Protein AF-O06097-F1 (afdb_monomer_lite)

Foldseek 3Di:
DDDDDDDDDDDDDDDDDDDDDDDDDDDDDDDDDDDDPDDDDPPVVPPVVPPLVPVVVVVVVVVVVVVVVCVVVVVVVVCCPPDVQADDVPRVVSVVVVVVVVVVVSVVVVVVVVDDDFKDWPDKDWPDKDKDKQDQLVVCCVVPVVCVVVSVCVVPDPFDKMKMKMWTWMWTWIDGPQKTWTWIWIKIKIWIDGPDPDIDIDIDTDPPIGTFKMFRAKAWEQAPLVNATKMWTAQIWEADPNDIDTGIDIGSALLVCNNSTHPCCCVPPCVPDVVVSVVSSVCNVVRHPYYAYAHCAQAFADDPQFTDGGQHDHHPLADFAQDVVGRNVLSVCLVPDDQDPVLVLVVLLLLLLFLLLLLLQLLQLLQRCLRLDPFQWSAAEEEEAAPPLCNCQSNVLSAPFEDPDLEDDPVSCLNTFFRHAGGAYEYEAHQAYDPVRLVQLLCLGRPSWDWDQDDPSRRIGIGRHYYYYYHHADHADAFQEPVSLVSNLLRYFYAHADCVRRHNPCVSNVVSSVVSVVCSSSVNSLSVVLSRVDGSVVLHVLLVPQDDDRSNLSSSLSSSVSVCVSCVVSVHPSDDPVNSVVSSVNRVVRSVVNSCRNQVCLVVVVLLVVVQLVLLCVVDDPVCNDPVRSPDQVSQLVCFLVSCVVQQWGWHDDPQKIKIWHAQSNCLSVQVSVVVVPRRHHNHYHLVVVQVVCVVSVWDKDFAWDQRHDDPPRTDTTMMTIDRLDLCLCLVCLVLLVVQLVQCVVVVQKDFVVVSVVPDPPVSNVVNQVSCVVVVQWDDPDPGMIGGDNVVSVVSSVVNPDPDDPQDVLNVLLVLQVVVCVVVVNDWDALVNSCVVVVPDDSVVSVVSVVVCCVVQQWDDPDVRIIGGD

pLDDT: mean 76.38, std 18.64, range [22.22, 98.5]

Structure (mmCIF, N/CA/C/O backbone):
data_AF-O06097-F1
#
_entry.id   AF-O06097-F1
#
loop_
_atom_site.group_PDB
_atom_site.id
_atom_site.type_symbol
_atom_site.label_atom_id
_atom_site.label_alt_id
_atom_site.label_comp_id
_atom_site.label_asym_id
_atom_site.label_entity_id
_atom_site.label_seq_id
_atom_site.pdbx_PDB_ins_code
_atom_site.Cartn_x
_atom_site.Cartn_y
_atom_site.Cartn_z
_atom_site.occupancy
_atom_site.B_iso_or_equiv
_atom_site.auth_seq_id
_atom_site.auth_comp_id
_atom_site.auth_asym_id
_atom_site.auth_atom_id
_atom_site.pdbx_PDB_model_num
ATOM 1 N N . MET A 1 1 ? 20.392 -25.067 43.646 1.00 28.05 1 MET A N 1
ATOM 2 C CA . MET A 1 1 ? 20.931 -24.975 45.024 1.00 28.05 1 MET A CA 1
ATOM 3 C C . MET A 1 1 ? 19.801 -24.556 45.949 1.00 28.05 1 MET A C 1
ATOM 5 O O . MET A 1 1 ? 18.936 -23.810 45.512 1.00 28.05 1 MET A O 1
ATOM 9 N N . VAL A 1 2 ? 19.776 -25.076 47.175 1.00 22.22 2 VAL A N 1
ATOM 10 C CA . VAL A 1 2 ? 18.740 -24.810 48.190 1.00 22.22 2 VAL A CA 1
ATOM 11 C C . VAL A 1 2 ? 19.167 -23.634 49.072 1.00 22.22 2 VAL A C 1
ATOM 13 O O . VAL A 1 2 ? 20.331 -23.610 49.467 1.00 22.22 2 VAL A O 1
ATOM 16 N N . LYS A 1 3 ? 18.235 -22.736 49.435 1.00 22.75 3 LYS A N 1
ATOM 17 C CA . LYS A 1 3 ? 17.971 -22.339 50.839 1.00 22.75 3 LYS A CA 1
ATOM 18 C C . LYS A 1 3 ? 16.784 -21.376 50.983 1.00 22.75 3 LYS A C 1
ATOM 20 O O . LYS A 1 3 ? 16.731 -20.340 50.333 1.00 22.75 3 LYS A O 1
ATOM 25 N N . GLN A 1 4 ? 15.870 -21.741 51.881 1.00 24.77 4 GLN A N 1
ATOM 26 C CA . GLN A 1 4 ? 14.936 -20.834 52.555 1.00 24.77 4 GLN A CA 1
ATOM 27 C C . GLN A 1 4 ? 15.682 -20.031 53.635 1.00 24.77 4 GLN A C 1
ATOM 29 O O . GLN A 1 4 ? 16.732 -20.482 54.096 1.00 24.77 4 GLN A O 1
ATOM 34 N N . HIS A 1 5 ? 15.077 -18.943 54.120 1.00 24.97 5 HIS A N 1
ATOM 35 C CA . HIS A 1 5 ? 14.891 -18.754 55.566 1.00 24.97 5 HIS A CA 1
ATOM 36 C C . HIS A 1 5 ? 13.749 -17.768 55.868 1.00 24.97 5 HIS A C 1
ATOM 38 O O . HIS A 1 5 ? 13.695 -16.682 55.295 1.00 24.97 5 HIS A O 1
ATOM 44 N N . ASP A 1 6 ? 12.862 -18.168 56.781 1.00 24.34 6 ASP A N 1
ATOM 45 C CA . ASP A 1 6 ? 11.845 -17.328 57.429 1.00 24.34 6 ASP A CA 1
ATOM 46 C C . ASP A 1 6 ? 12.417 -16.549 58.628 1.00 24.34 6 ASP A C 1
ATOM 48 O O . ASP A 1 6 ? 13.403 -17.002 59.206 1.00 24.34 6 ASP A O 1
ATOM 52 N N . THR A 1 7 ? 11.744 -15.442 58.998 1.00 25.61 7 THR A N 1
ATOM 53 C CA . THR A 1 7 ? 11.403 -14.897 60.353 1.00 25.61 7 THR A CA 1
ATOM 54 C C . THR A 1 7 ? 11.102 -13.387 60.187 1.00 25.61 7 THR A C 1
ATOM 56 O O . THR A 1 7 ? 11.959 -12.698 59.649 1.00 25.61 7 THR A O 1
ATOM 59 N N . SER A 1 8 ? 9.943 -12.753 60.453 1.00 22.52 8 SER A N 1
ATOM 60 C CA . SER A 1 8 ? 8.883 -12.804 61.495 1.00 22.52 8 SER A CA 1
ATOM 61 C C . SER A 1 8 ? 9.034 -11.727 62.598 1.00 22.52 8 SER A C 1
ATOM 63 O O . SER A 1 8 ? 10.064 -11.740 63.261 1.00 22.52 8 SER A O 1
ATOM 65 N N . ILE A 1 9 ? 7.957 -10.954 62.890 1.00 23.73 9 ILE A N 1
ATOM 66 C CA . ILE A 1 9 ? 7.686 -10.200 64.163 1.00 23.73 9 ILE A CA 1
ATOM 67 C C . ILE A 1 9 ? 8.571 -8.924 64.375 1.00 23.73 9 ILE A C 1
ATOM 69 O O . ILE A 1 9 ? 9.758 -8.969 64.099 1.00 23.73 9 ILE A O 1
ATOM 73 N N . SER A 1 10 ? 8.124 -7.738 64.856 1.00 22.83 10 SER A N 1
ATOM 74 C CA . SER A 1 10 ? 6.800 -7.175 65.247 1.00 22.83 10 SER A CA 1
ATOM 75 C C . SER A 1 10 ? 6.864 -5.630 65.516 1.00 22.83 10 SER A C 1
ATOM 77 O O . SER A 1 10 ? 7.951 -5.063 65.586 1.00 22.83 10 SER A O 1
ATOM 79 N N . THR A 1 11 ? 5.706 -4.999 65.812 1.00 24.59 11 THR A N 1
ATOM 80 C CA . THR A 1 11 ? 5.457 -3.781 66.655 1.00 24.59 11 THR A CA 1
ATOM 81 C C . THR A 1 11 ? 5.614 -2.334 66.120 1.00 24.59 11 THR A C 1
ATOM 83 O O . THR A 1 11 ? 6.703 -1.843 65.850 1.00 24.59 11 THR A O 1
ATOM 86 N N . THR A 1 12 ? 4.474 -1.624 66.125 1.00 24.17 12 THR A N 1
ATOM 87 C CA . THR A 1 12 ? 4.183 -0.159 66.163 1.00 24.17 12 THR A CA 1
ATOM 88 C C . THR A 1 12 ? 4.387 0.440 67.591 1.00 24.17 12 THR A C 1
ATOM 90 O O . THR A 1 12 ? 4.814 -0.334 68.451 1.00 24.17 12 THR A O 1
ATOM 93 N N . PRO A 1 13 ? 3.996 1.702 67.976 1.00 47.97 13 PRO A N 1
ATOM 94 C CA . PRO A 1 13 ? 3.599 2.952 67.254 1.00 47.97 13 PRO A CA 1
ATOM 95 C C . PRO A 1 13 ? 4.149 4.306 67.844 1.00 47.97 13 PRO A C 1
ATOM 97 O O . PRO A 1 13 ? 4.764 4.301 68.908 1.00 47.97 13 PRO A O 1
ATOM 100 N N . LYS A 1 14 ? 3.821 5.468 67.213 1.00 25.75 14 LYS A N 1
ATOM 101 C CA . LYS A 1 14 ? 3.371 6.799 67.781 1.00 25.75 14 LYS A CA 1
ATOM 102 C C . LYS A 1 14 ? 3.506 7.938 66.727 1.00 25.75 14 LYS A C 1
ATOM 104 O O . LYS A 1 14 ? 4.532 8.000 66.069 1.00 25.75 14 LYS A O 1
ATOM 109 N N . ASN A 1 15 ? 2.442 8.663 66.339 1.00 26.23 15 ASN A N 1
ATOM 110 C CA . ASN A 1 15 ? 1.816 9.894 66.907 1.00 26.23 15 ASN A CA 1
ATOM 111 C C . ASN A 1 15 ? 2.607 11.218 66.743 1.00 26.23 15 ASN A C 1
ATOM 113 O O . ASN A 1 15 ? 3.650 11.337 67.370 1.00 26.23 15 ASN A O 1
ATOM 117 N N . GLU A 1 16 ? 2.041 12.230 66.044 1.00 25.73 16 GLU A N 1
ATOM 118 C CA . GLU A 1 16 ? 1.653 13.565 66.594 1.00 25.73 16 GLU A CA 1
ATOM 119 C C . GLU A 1 16 ? 0.970 14.522 65.566 1.00 25.73 16 GLU A C 1
ATOM 121 O O . GLU A 1 16 ? 0.904 14.216 64.377 1.00 25.73 16 GLU A O 1
ATOM 126 N N . LEU A 1 17 ? 0.357 15.621 66.053 1.00 26.03 17 LEU A N 1
ATOM 127 C CA . LEU A 1 17 ? -0.579 16.543 65.354 1.00 26.03 17 LEU A CA 1
ATOM 128 C C . LEU A 1 17 ? 0.090 17.817 64.775 1.00 26.03 17 LEU A C 1
ATOM 130 O O . LEU A 1 17 ? 1.189 18.150 65.193 1.00 26.03 17 LEU A O 1
ATOM 134 N N . PHE A 1 18 ? -0.633 18.612 63.954 1.00 25.11 18 PHE A N 1
ATOM 135 C CA . PHE A 1 18 ? -0.968 20.033 64.262 1.00 25.11 18 PHE A CA 1
ATOM 136 C C . PHE A 1 18 ? -2.024 20.658 63.303 1.00 25.11 18 PHE A C 1
ATOM 138 O O . PHE A 1 18 ? -2.196 20.215 62.172 1.00 25.11 18 PHE A O 1
ATOM 145 N N . LEU A 1 19 ? -2.731 21.702 63.772 1.00 29.88 19 LEU A N 1
ATOM 146 C CA . LEU A 1 19 ? -3.795 22.487 63.097 1.00 29.88 19 LEU A CA 1
ATOM 147 C C . LEU A 1 19 ? -3.456 23.994 63.095 1.00 29.88 19 LEU A C 1
ATOM 149 O O . LEU A 1 19 ? -2.871 24.445 64.083 1.00 29.88 19 LEU A O 1
ATOM 153 N N . LYS A 1 20 ? -3.924 24.777 62.094 1.00 25.11 20 LYS A N 1
ATOM 154 C CA . LYS A 1 20 ? -4.367 26.201 62.228 1.00 25.11 20 LYS A CA 1
ATOM 155 C C . LYS A 1 20 ? -4.793 26.880 60.905 1.00 25.11 20 LYS A C 1
ATOM 157 O O . LYS A 1 20 ? -4.096 26.731 59.911 1.00 25.11 20 LYS A O 1
ATOM 162 N N . GLY A 1 21 ? -5.812 27.757 60.968 1.00 24.22 21 GLY A N 1
ATOM 163 C CA . GLY A 1 21 ? -5.937 28.948 60.095 1.00 24.22 21 GLY A CA 1
ATOM 164 C C . GLY A 1 21 ? -7.296 29.187 59.408 1.00 24.22 21 GLY A C 1
ATOM 165 O O . GLY A 1 21 ? -7.580 28.561 58.395 1.00 24.22 21 GLY A O 1
ATOM 166 N N . GLU A 1 22 ? -8.090 30.148 59.898 1.00 25.98 22 GLU A N 1
ATOM 167 C CA . GLU A 1 22 ? -9.291 30.701 59.231 1.00 25.98 22 GLU A CA 1
ATOM 168 C C . GLU A 1 22 ? -9.005 32.100 58.642 1.00 25.98 22 GLU A C 1
ATOM 170 O O . GLU A 1 22 ? -8.275 32.854 59.291 1.00 25.98 22 GLU A O 1
ATOM 175 N N . LYS A 1 23 ? -9.648 32.493 57.520 1.00 26.03 23 LYS A N 1
ATOM 176 C CA . LYS A 1 23 ? -10.664 33.585 57.444 1.00 26.03 23 LYS A CA 1
ATOM 177 C C . LYS A 1 23 ? -10.999 34.097 56.020 1.00 26.03 23 LYS A C 1
ATOM 179 O O . LYS A 1 23 ? -10.232 33.916 55.085 1.00 26.03 23 LYS A O 1
ATOM 184 N N . ASP A 1 24 ? -12.145 34.790 55.971 1.00 25.56 24 ASP A N 1
ATOM 185 C CA . ASP A 1 24 ? -12.687 35.729 54.966 1.00 25.56 24 ASP A CA 1
ATOM 186 C C . ASP A 1 24 ? -13.551 35.210 53.785 1.00 25.56 24 ASP A C 1
ATOM 188 O O . ASP A 1 24 ? -13.185 34.335 53.006 1.00 25.56 24 ASP A O 1
ATOM 192 N N . ILE A 1 25 ? -14.745 35.821 53.684 1.00 29.92 25 ILE A N 1
ATOM 193 C CA . ILE A 1 25 ? -15.843 35.687 52.701 1.00 29.92 25 ILE A CA 1
ATOM 194 C C . ILE A 1 25 ? -16.415 37.119 52.556 1.00 29.92 25 ILE A C 1
ATOM 196 O O . ILE A 1 25 ? -16.687 37.713 53.605 1.00 29.92 25 ILE A O 1
ATOM 200 N N . PRO A 1 26 ? -16.558 37.720 51.347 1.00 28.45 26 PRO A N 1
ATOM 201 C CA . PRO A 1 26 ? -17.897 37.770 50.723 1.00 28.45 26 PRO A CA 1
ATOM 202 C C . PRO A 1 26 ? -18.000 37.864 49.173 1.00 28.45 26 PRO A C 1
ATOM 204 O O . PRO A 1 26 ? -17.331 38.648 48.514 1.00 28.45 26 PRO A O 1
ATOM 207 N N . GLU A 1 27 ? -18.969 37.097 48.657 1.00 24.81 27 GLU A N 1
ATOM 208 C CA . GLU A 1 27 ? -20.009 37.428 47.653 1.00 24.81 27 GLU A CA 1
ATOM 209 C C . GLU A 1 27 ? -19.766 37.888 46.180 1.00 24.81 27 GLU A C 1
ATOM 211 O O . GLU A 1 27 ? -19.158 38.904 45.870 1.00 24.81 27 GLU A O 1
ATOM 216 N N . PHE A 1 28 ? -20.523 37.184 45.311 1.00 23.80 28 PHE A N 1
ATOM 217 C CA . PHE A 1 28 ? -21.237 37.603 44.080 1.00 23.80 28 PHE A CA 1
ATOM 218 C C . PHE A 1 28 ? -20.621 37.526 42.650 1.00 23.80 28 PHE A C 1
ATOM 220 O O . PHE A 1 28 ? -20.101 38.482 42.089 1.00 23.80 28 PHE A O 1
ATOM 227 N N . ILE A 1 29 ? -20.887 36.370 42.010 1.00 28.19 29 ILE A N 1
ATOM 228 C CA . ILE A 1 29 ? -21.389 36.142 40.627 1.00 28.19 29 ILE A CA 1
ATOM 229 C C . ILE A 1 29 ? -20.731 36.891 39.437 1.00 28.19 29 ILE A C 1
ATOM 231 O O . ILE A 1 29 ? -21.110 38.008 39.101 1.00 28.19 29 ILE A O 1
ATOM 235 N N . SER A 1 30 ? -19.970 36.161 38.603 1.00 23.84 30 SER A N 1
ATOM 236 C CA . SER A 1 30 ? -20.482 35.681 37.291 1.00 23.84 30 SER A CA 1
ATOM 237 C C . SER A 1 30 ? -19.481 34.823 36.491 1.00 23.84 30 SER A C 1
ATOM 239 O O . SER A 1 30 ? -18.321 35.181 36.313 1.00 23.84 30 SER A O 1
ATOM 241 N N . SER A 1 31 ? -19.943 33.681 35.970 1.00 23.34 31 SER A N 1
ATOM 242 C CA . SER A 1 31 ? -19.629 33.123 34.633 1.00 23.34 31 SER A CA 1
ATOM 243 C C . SER A 1 31 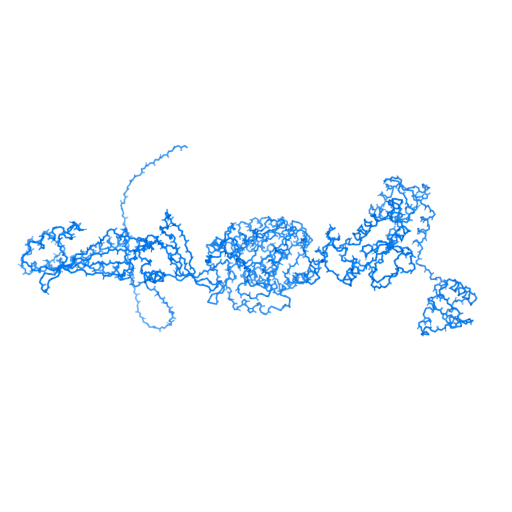? -20.311 31.755 34.471 1.00 23.34 31 SER A C 1
ATOM 245 O O . SER A 1 31 ? -20.641 31.088 35.451 1.00 23.34 31 SER A O 1
ATOM 247 N N . GLN A 1 32 ? -20.643 31.388 33.233 1.00 22.73 32 GLN A N 1
ATOM 248 C CA . GLN A 1 32 ? -21.643 30.360 32.933 1.00 22.73 32 GLN A CA 1
ATOM 249 C C . GLN A 1 32 ? -21.052 28.965 32.672 1.00 22.73 32 GLN A C 1
ATOM 251 O O . GLN A 1 32 ? -20.028 28.819 32.016 1.00 22.73 32 GLN A O 1
ATOM 256 N N . CYS A 1 33 ? -21.801 27.961 33.133 1.00 23.44 33 CYS A N 1
ATOM 257 C CA . CYS A 1 33 ? -22.087 26.673 32.491 1.00 23.44 33 CYS A CA 1
ATOM 258 C C . CYS A 1 33 ? -20.992 25.971 31.660 1.00 23.44 33 CYS A C 1
ATOM 260 O O . CYS A 1 33 ? -20.753 26.307 30.503 1.00 23.44 33 CYS A O 1
ATOM 262 N N . TYR A 1 34 ? -20.535 24.824 32.172 1.00 25.20 34 TYR A N 1
ATOM 263 C CA . TYR A 1 34 ? -20.310 23.635 31.344 1.00 25.20 34 TYR A CA 1
ATOM 264 C C . TYR A 1 34 ? -21.138 22.476 31.903 1.00 25.20 34 TYR A C 1
ATOM 266 O O . TYR A 1 34 ? -20.983 22.097 33.065 1.00 25.20 34 TYR A O 1
ATOM 274 N N . GLU A 1 35 ? -22.019 21.911 31.079 1.00 28.14 35 GLU A N 1
ATOM 275 C CA . GLU A 1 35 ? -22.820 20.743 31.442 1.00 28.14 35 GLU A CA 1
ATOM 276 C C . GLU A 1 35 ? -21.923 19.502 31.572 1.00 28.14 35 GLU A C 1
ATOM 278 O O . GLU A 1 35 ? -21.379 18.989 30.595 1.00 28.14 35 GLU A O 1
ATOM 283 N N . LYS A 1 36 ? -21.787 18.987 32.798 1.00 25.67 36 LYS A N 1
ATOM 284 C CA . LYS A 1 36 ? -21.309 17.624 33.052 1.00 25.67 36 LYS A CA 1
ATOM 285 C C . LYS A 1 36 ? -22.510 16.725 33.314 1.00 25.67 36 LYS A C 1
ATOM 287 O O . LYS A 1 36 ? -22.991 16.649 34.443 1.00 25.67 36 LYS A O 1
ATOM 292 N N . THR A 1 37 ? -22.947 15.989 32.298 1.00 24.25 37 THR A N 1
ATOM 293 C CA . THR A 1 37 ? -23.915 14.899 32.473 1.00 24.25 37 THR A CA 1
ATOM 294 C C . THR A 1 37 ? -23.226 13.718 33.159 1.00 24.25 37 THR A C 1
ATOM 296 O O . THR A 1 37 ? -22.700 12.813 32.512 1.00 24.25 37 THR A O 1
ATOM 299 N N . ILE A 1 38 ? -23.182 13.749 34.492 1.00 27.50 38 ILE A N 1
ATOM 300 C CA . ILE A 1 38 ? -22.694 12.640 35.316 1.00 27.50 38 ILE A CA 1
ATOM 301 C C . ILE A 1 38 ? -23.750 11.530 35.276 1.00 27.50 38 ILE A C 1
ATOM 303 O O . ILE A 1 38 ? -24.844 11.684 35.815 1.00 27.50 38 ILE A O 1
ATOM 307 N N . ILE A 1 39 ? -23.422 10.408 34.636 1.00 25.62 39 ILE A N 1
ATOM 308 C CA . ILE A 1 39 ? -24.271 9.213 34.631 1.00 25.62 39 ILE A CA 1
ATOM 309 C C . ILE A 1 39 ? -24.063 8.478 35.962 1.00 25.62 39 ILE A C 1
ATOM 311 O O . ILE A 1 39 ? -22.985 7.942 36.211 1.00 25.62 39 ILE A O 1
ATOM 315 N N . PHE A 1 40 ? -25.092 8.465 36.811 1.00 30.69 40 PHE A N 1
ATOM 316 C CA . PHE A 1 40 ? -25.138 7.683 38.051 1.00 30.69 40 PHE A CA 1
ATOM 317 C C . PHE A 1 40 ? -25.681 6.268 37.798 1.00 30.69 40 PHE A C 1
ATOM 319 O O . PHE A 1 40 ? -26.614 6.107 37.012 1.00 30.69 40 PHE A O 1
ATOM 326 N N . ASP A 1 41 ? -25.166 5.267 38.523 1.00 37.62 41 ASP A N 1
ATOM 327 C CA . ASP A 1 41 ? -25.833 3.965 38.691 1.00 37.62 41 ASP A CA 1
ATOM 328 C C . ASP A 1 41 ? -26.899 4.081 39.806 1.00 37.62 41 ASP A C 1
ATOM 330 O O . ASP A 1 41 ? -26.545 4.331 40.966 1.00 37.62 41 ASP A O 1
ATOM 334 N N . PRO A 1 42 ? -28.205 3.923 39.507 1.00 35.16 42 PRO A N 1
ATOM 335 C CA . PRO A 1 42 ? -29.256 4.092 40.512 1.00 35.16 42 PRO A CA 1
ATOM 336 C C . PRO A 1 42 ? -29.397 2.919 41.498 1.00 35.16 42 PRO A C 1
ATOM 338 O O . PRO A 1 42 ? -30.039 3.078 42.539 1.00 35.16 42 PRO A O 1
ATOM 341 N N . ALA A 1 43 ? -28.852 1.738 41.187 1.00 37.06 43 ALA A N 1
ATOM 342 C CA . ALA A 1 43 ? -29.034 0.525 41.984 1.00 37.06 43 ALA A CA 1
ATOM 343 C C . ALA A 1 43 ? -28.000 0.407 43.114 1.00 37.06 43 ALA A C 1
ATOM 345 O O . ALA A 1 43 ? -28.365 0.033 44.233 1.00 37.06 43 ALA A O 1
ATOM 346 N N . GLU A 1 44 ? -26.739 0.775 42.862 1.00 34.91 44 GLU A N 1
ATOM 347 C CA . GLU A 1 44 ? -25.690 0.778 43.897 1.00 34.91 44 GLU A CA 1
ATOM 348 C C . GLU A 1 44 ? -25.908 1.884 44.939 1.00 34.91 44 GLU A C 1
ATOM 350 O O . GLU A 1 44 ? -25.851 1.613 46.142 1.00 34.91 44 GLU A O 1
ATOM 355 N N . TYR A 1 45 ? -26.286 3.095 44.508 1.00 36.69 45 TYR A N 1
ATOM 356 C CA . TYR A 1 45 ? -26.554 4.220 45.418 1.00 36.69 45 TYR A CA 1
ATOM 357 C C . TYR A 1 45 ? -27.718 3.938 46.392 1.00 36.69 45 TYR A C 1
ATOM 359 O O . TYR A 1 45 ? -27.736 4.432 47.517 1.00 36.69 45 TYR A O 1
ATOM 367 N N . CYS A 1 46 ? -28.686 3.103 45.991 1.00 36.53 46 CYS A N 1
ATOM 368 C CA . CYS A 1 46 ? -29.866 2.780 46.799 1.00 36.53 46 CYS A CA 1
ATOM 369 C C . CYS A 1 46 ? -29.704 1.603 47.776 1.00 36.53 46 CYS A C 1
ATOM 371 O O . CYS A 1 46 ? -30.539 1.480 48.675 1.00 36.53 46 CYS A O 1
ATOM 373 N N . LYS A 1 47 ? -28.702 0.726 47.610 1.00 38.94 47 LYS A N 1
ATOM 374 C CA . LYS A 1 47 ? -28.511 -0.452 48.483 1.00 38.94 47 LYS A CA 1
ATOM 375 C C . LYS A 1 47 ? -27.575 -0.173 49.656 1.00 38.94 47 LYS A C 1
ATOM 377 O O . LYS A 1 47 ? -27.932 -0.478 50.790 1.00 38.94 47 LYS A O 1
ATOM 382 N N . VAL A 1 48 ? -26.423 0.447 49.396 1.00 36.12 48 VAL A N 1
ATOM 383 C CA . VAL A 1 48 ? -25.406 0.719 50.430 1.00 36.12 48 VAL A CA 1
ATOM 384 C C . VAL A 1 48 ? -25.935 1.721 51.466 1.00 36.12 48 VAL A C 1
ATOM 386 O O . VAL A 1 48 ? -25.845 1.487 52.665 1.00 36.12 48 VAL A O 1
ATOM 389 N N . TYR A 1 49 ? -26.634 2.770 51.024 1.00 40.88 49 TYR A N 1
ATOM 390 C CA . TYR A 1 49 ? -27.141 3.828 51.910 1.00 40.88 49 TYR A CA 1
ATOM 391 C C . TYR A 1 49 ? -28.360 3.439 52.781 1.00 40.88 49 TYR A C 1
ATOM 393 O O . TYR A 1 49 ? -28.881 4.282 53.507 1.00 40.88 49 TYR A O 1
ATOM 401 N N . LYS A 1 50 ? -28.871 2.198 52.694 1.00 39.88 50 LYS A N 1
ATOM 402 C CA . LYS A 1 50 ? -30.113 1.771 53.381 1.00 39.88 50 LYS A CA 1
ATOM 403 C C . LYS A 1 50 ? -29.949 0.688 54.446 1.00 39.88 50 LYS A C 1
ATOM 405 O O . LYS A 1 50 ? -30.852 0.553 55.268 1.00 39.88 50 LYS A O 1
ATOM 410 N N . GLN A 1 51 ? -28.848 -0.064 54.448 1.00 41.41 51 GLN A N 1
ATOM 411 C CA . GLN A 1 51 ? -28.585 -1.075 55.482 1.00 41.41 51 GLN A CA 1
ATOM 412 C C . GLN A 1 51 ? -27.767 -0.466 56.636 1.00 41.41 51 GLN A C 1
ATOM 414 O O . GLN A 1 51 ? -28.190 -0.544 57.789 1.00 41.41 51 GLN A O 1
ATOM 419 N N . ASP A 1 52 ? -26.676 0.241 56.316 1.00 39.62 52 ASP A N 1
ATOM 420 C CA . ASP A 1 52 ? -25.800 0.905 57.299 1.00 39.62 52 ASP A CA 1
ATOM 421 C C . ASP A 1 52 ? -26.519 2.005 58.083 1.00 39.62 52 ASP A C 1
ATOM 423 O O . ASP A 1 52 ? -26.289 2.192 59.276 1.00 39.62 52 ASP A O 1
ATOM 427 N N . LEU A 1 53 ? -27.456 2.693 57.426 1.00 44.69 53 LEU A N 1
ATOM 428 C CA . LEU A 1 53 ? -28.294 3.711 58.052 1.00 44.69 53 LEU A CA 1
ATOM 429 C C . LEU A 1 53 ? -29.333 3.118 59.020 1.00 44.69 53 LEU A C 1
ATOM 431 O O . LEU A 1 53 ? -29.947 3.874 59.760 1.00 44.69 53 LEU A O 1
ATOM 435 N N . LYS A 1 54 ? -29.575 1.798 59.004 1.00 41.44 54 LYS A N 1
ATOM 436 C CA . LYS A 1 54 ? -30.673 1.172 59.753 1.00 41.44 54 LYS A CA 1
ATOM 437 C C . LYS A 1 54 ? -30.214 0.508 61.050 1.00 41.44 54 LYS A C 1
ATOM 439 O O . LYS A 1 54 ? -30.677 0.905 62.112 1.00 41.44 54 LYS A O 1
ATOM 444 N N . GLU A 1 55 ? -29.246 -0.410 60.997 1.00 42.28 55 GLU A N 1
ATOM 445 C CA . GLU A 1 55 ? -28.710 -1.029 62.227 1.00 42.28 55 GLU A CA 1
ATOM 446 C C . GLU A 1 55 ? -28.021 -0.007 63.148 1.00 42.28 55 GLU A C 1
ATOM 448 O O . GLU A 1 55 ? -27.991 -0.187 64.365 1.00 42.28 55 GLU A O 1
ATOM 453 N N . PHE A 1 56 ? -27.491 1.084 62.584 1.00 43.91 56 PHE A N 1
ATOM 454 C CA . PHE A 1 56 ? -26.906 2.164 63.374 1.00 43.91 56 PHE A CA 1
ATOM 455 C C . PHE A 1 56 ? -27.954 3.019 64.112 1.00 43.91 56 PHE A C 1
ATOM 457 O O . PHE A 1 56 ? -27.679 3.504 65.210 1.00 43.91 56 PHE A O 1
ATOM 464 N N . ILE A 1 57 ? -29.159 3.165 63.550 1.00 45.88 57 ILE A N 1
ATOM 465 C CA . ILE A 1 57 ? -30.294 3.821 64.217 1.00 45.88 57 ILE A CA 1
ATOM 466 C C . ILE A 1 57 ? -30.846 2.906 65.322 1.00 45.88 57 ILE A C 1
ATOM 468 O O . ILE A 1 57 ? -30.951 3.336 66.473 1.00 45.88 57 ILE A O 1
ATOM 472 N N . ASP A 1 58 ? -31.079 1.625 65.015 1.00 46.59 58 ASP A N 1
ATOM 473 C CA . ASP A 1 58 ? -31.691 0.662 65.944 1.00 46.59 58 ASP A CA 1
ATOM 474 C C . ASP A 1 58 ? -30.866 0.453 67.241 1.00 46.59 58 ASP A C 1
ATOM 476 O O . ASP A 1 58 ? -31.433 0.252 68.319 1.00 46.59 58 ASP A O 1
ATOM 480 N N . TYR A 1 59 ? -29.527 0.530 67.183 1.00 42.56 59 TYR A N 1
ATOM 481 C CA . TYR A 1 59 ? -28.658 0.400 68.368 1.00 42.56 59 TYR A CA 1
ATOM 482 C C . TYR A 1 59 ? -28.686 1.642 69.279 1.00 42.56 59 TYR A C 1
ATOM 484 O O . TYR A 1 59 ? -28.700 1.515 70.507 1.00 42.56 59 TYR A O 1
ATOM 492 N N . TYR A 1 60 ? -28.742 2.846 68.700 1.00 49.44 60 TYR A N 1
ATOM 493 C CA . TYR A 1 60 ? -28.733 4.095 69.468 1.00 49.44 60 TYR A CA 1
ATOM 494 C C . TYR A 1 60 ? -30.105 4.472 70.043 1.00 49.44 60 TYR A C 1
ATOM 496 O O . TYR A 1 60 ? -30.164 4.996 71.160 1.00 49.44 60 TYR A O 1
ATOM 504 N N . GLU A 1 61 ? -31.206 4.151 69.356 1.00 47.78 61 GLU A N 1
ATOM 505 C CA . GLU A 1 61 ? -32.564 4.348 69.888 1.00 47.78 61 GLU A CA 1
ATOM 506 C C . GLU A 1 61 ? -32.827 3.480 71.132 1.00 47.78 61 GLU A C 1
ATOM 508 O O . GLU A 1 61 ? -33.446 3.934 72.099 1.00 47.78 61 GLU A O 1
ATOM 513 N N . ASN A 1 62 ? -32.283 2.258 71.173 1.00 45.72 62 ASN A N 1
ATOM 514 C CA . ASN A 1 62 ? -32.441 1.354 72.317 1.00 45.72 62 ASN A CA 1
ATOM 515 C C . ASN A 1 62 ? -31.694 1.857 73.571 1.00 45.72 62 ASN A C 1
ATOM 517 O O . ASN A 1 62 ? -32.225 1.812 74.683 1.00 45.72 62 ASN A O 1
ATOM 521 N N . ILE A 1 63 ? -30.490 2.418 73.397 1.00 46.41 63 ILE A N 1
ATOM 522 C CA . ILE A 1 63 ? -29.716 3.030 74.491 1.00 46.41 63 ILE A CA 1
ATOM 523 C C . ILE A 1 63 ? -30.411 4.303 75.014 1.00 46.41 63 ILE A C 1
ATOM 525 O O . ILE A 1 63 ? -30.496 4.499 76.230 1.00 46.41 63 ILE A O 1
ATOM 529 N N . PHE A 1 64 ? -31.000 5.120 74.131 1.00 51.62 64 PHE A N 1
ATOM 530 C CA . PHE A 1 64 ? -31.814 6.281 74.526 1.00 51.62 64 PHE A CA 1
ATOM 531 C C . PHE A 1 64 ? -33.077 5.884 75.309 1.00 51.62 64 PHE A C 1
ATOM 533 O O . PHE A 1 64 ? -33.414 6.521 76.312 1.00 51.62 64 PHE A O 1
ATOM 540 N N . SER A 1 65 ? -33.756 4.810 74.900 1.00 46.50 65 SER A N 1
ATOM 541 C CA . SER A 1 65 ? -34.954 4.286 75.573 1.00 46.50 65 SER A CA 1
ATOM 542 C C . SER A 1 65 ? -34.670 3.844 77.019 1.00 46.50 65 SER A C 1
ATOM 544 O O . SER A 1 65 ? -35.412 4.185 77.950 1.00 46.50 65 SER A O 1
ATOM 546 N N . ILE A 1 66 ? -33.544 3.156 77.241 1.00 45.03 66 ILE A N 1
ATOM 547 C CA . ILE A 1 66 ? -33.138 2.662 78.567 1.00 45.03 66 ILE A CA 1
ATOM 548 C C . ILE A 1 66 ? -32.741 3.816 79.502 1.00 45.03 66 ILE A C 1
ATOM 550 O O . ILE A 1 66 ? -33.203 3.859 80.646 1.00 45.03 66 ILE A O 1
ATOM 554 N N . LEU A 1 67 ? -31.955 4.787 79.019 1.00 48.41 67 LEU A N 1
ATOM 555 C CA . LEU A 1 67 ? -31.565 5.967 79.805 1.00 48.41 67 LEU A CA 1
ATOM 556 C C . LEU A 1 67 ? -32.780 6.827 80.191 1.00 48.41 67 LEU A C 1
ATOM 558 O O . LEU A 1 67 ? -32.922 7.207 81.355 1.00 48.41 67 LEU A O 1
ATOM 562 N N . THR A 1 68 ? -33.712 7.047 79.260 1.00 50.03 68 THR A N 1
ATOM 563 C CA . THR A 1 68 ? -34.947 7.813 79.513 1.00 50.03 68 THR A CA 1
ATOM 564 C C . THR A 1 68 ? -35.837 7.132 80.563 1.00 50.03 68 THR A C 1
ATOM 566 O O . THR A 1 68 ? -36.366 7.789 81.463 1.00 50.03 68 THR A O 1
ATOM 569 N N . THR A 1 69 ? -35.943 5.800 80.517 1.00 43.62 69 THR A N 1
ATOM 570 C CA . THR A 1 69 ? -36.730 5.007 81.479 1.00 43.62 69 THR A CA 1
ATOM 571 C C . THR A 1 69 ? -36.113 5.005 82.887 1.00 43.62 69 THR A C 1
ATOM 573 O O . THR A 1 69 ? -36.840 4.993 83.884 1.00 43.62 69 THR A O 1
ATOM 576 N N . ALA A 1 70 ? -34.781 5.039 82.994 1.00 43.19 70 ALA A N 1
ATOM 577 C CA . ALA A 1 70 ? -34.077 5.106 84.276 1.00 43.19 70 ALA A CA 1
ATOM 578 C C . ALA A 1 70 ? -34.208 6.485 84.954 1.00 43.19 70 ALA A C 1
ATOM 580 O O . ALA A 1 70 ? -34.393 6.546 86.173 1.00 43.19 70 ALA A O 1
ATOM 581 N N . ILE A 1 71 ? -34.195 7.577 84.176 1.00 50.16 71 ILE A N 1
ATOM 582 C CA . ILE A 1 71 ? -34.438 8.945 84.671 1.00 50.16 71 ILE A CA 1
ATOM 583 C C . ILE A 1 71 ? -35.884 9.084 85.181 1.00 50.16 71 ILE A C 1
ATOM 585 O O . ILE A 1 71 ? -36.100 9.570 86.289 1.00 50.16 71 ILE A O 1
ATOM 589 N N . GLN A 1 72 ? -36.876 8.575 84.439 1.00 45.88 72 GLN A N 1
ATOM 590 C CA . GLN A 1 72 ? -38.298 8.651 84.819 1.00 45.88 72 GLN A CA 1
ATOM 591 C C . GLN A 1 72 ? -38.676 7.864 86.088 1.00 45.88 72 GLN A C 1
ATOM 593 O O . GLN A 1 72 ? -39.717 8.142 86.682 1.00 45.88 72 GLN A O 1
ATOM 598 N N . LYS A 1 73 ? -37.864 6.888 86.517 1.00 40.41 73 LYS A N 1
ATOM 599 C CA . LYS A 1 73 ? -38.116 6.091 87.736 1.00 40.41 73 LYS A CA 1
ATOM 600 C C . LYS A 1 73 ? -37.281 6.512 88.951 1.00 40.41 73 LYS A C 1
ATOM 602 O O . LYS A 1 73 ? -37.463 5.937 90.019 1.00 40.41 73 LYS A O 1
ATOM 607 N N . GLY A 1 74 ? -36.377 7.486 88.813 1.00 48.53 74 GLY A N 1
ATOM 608 C CA . GLY A 1 74 ? -35.597 8.038 89.931 1.00 48.53 74 GLY A CA 1
ATOM 609 C C . GLY A 1 74 ? -34.553 7.097 90.556 1.00 48.53 74 GLY A C 1
ATOM 610 O O . GLY A 1 74 ? -34.011 7.413 91.610 1.00 48.53 74 GLY A O 1
ATOM 611 N N . ILE A 1 75 ? -34.236 5.955 89.931 1.00 47.91 75 ILE A N 1
ATOM 612 C CA . ILE A 1 75 ? -33.355 4.907 90.501 1.00 47.91 75 ILE A CA 1
ATOM 613 C C . ILE A 1 75 ? -31.906 5.030 89.985 1.00 47.91 75 ILE A C 1
ATOM 615 O O . ILE A 1 75 ? -31.227 4.037 89.711 1.00 47.91 75 ILE A O 1
ATOM 619 N N . PHE A 1 76 ? -31.424 6.260 89.794 1.00 51.97 76 PHE A N 1
ATOM 620 C CA . PHE A 1 76 ? -30.189 6.508 89.039 1.00 51.97 76 PHE A CA 1
ATOM 621 C C . PHE A 1 76 ? -28.898 6.146 89.795 1.00 51.97 76 PHE A C 1
ATOM 623 O O . PHE A 1 76 ? -27.884 5.822 89.179 1.00 51.97 76 PHE A O 1
ATOM 630 N N . GLU A 1 77 ? -28.926 6.114 91.131 1.00 47.25 77 GLU A N 1
ATOM 631 C CA . GLU A 1 77 ? -27.726 5.835 91.936 1.00 47.25 77 GLU A CA 1
ATOM 632 C C . GLU A 1 77 ? -27.225 4.382 91.854 1.00 47.25 77 GLU A C 1
ATOM 634 O O . GLU A 1 77 ? -26.045 4.132 92.094 1.00 47.25 77 GLU A O 1
ATOM 639 N N . GLY A 1 78 ? -28.078 3.424 91.471 1.00 48.41 78 GLY A N 1
ATOM 640 C CA . GLY A 1 78 ? -27.683 2.018 91.302 1.00 48.41 78 GLY A CA 1
ATOM 641 C C . GLY A 1 78 ? -26.950 1.736 89.984 1.00 48.41 78 GLY A C 1
ATOM 642 O O . GLY A 1 78 ? -26.006 0.948 89.951 1.00 48.41 78 GLY A O 1
ATOM 643 N N . TYR A 1 79 ? -27.336 2.423 88.903 1.00 49.56 79 TYR A N 1
ATOM 644 C CA . TYR A 1 79 ? -26.739 2.267 87.566 1.00 49.56 79 TYR A CA 1
ATOM 645 C C . TYR A 1 79 ? -25.432 3.056 87.376 1.00 49.56 79 TYR A C 1
ATOM 647 O O . TYR A 1 79 ? -24.744 2.888 86.370 1.00 49.56 79 TYR A O 1
ATOM 655 N N . LYS A 1 80 ? -25.029 3.820 88.398 1.00 46.72 80 LYS A N 1
ATOM 656 C CA . LYS A 1 80 ? -23.795 4.623 88.527 1.00 46.72 80 LYS A CA 1
ATOM 657 C C . LYS A 1 80 ? -22.482 3.844 88.302 1.00 46.72 80 LYS A C 1
ATOM 659 O O . LYS A 1 80 ? -21.419 4.446 88.224 1.00 46.72 80 LYS A O 1
ATOM 664 N N . LYS A 1 81 ? -22.541 2.507 88.206 1.00 46.53 81 LYS A N 1
ATOM 665 C CA . LYS A 1 81 ? -21.416 1.607 87.877 1.00 46.53 81 LYS A CA 1
ATOM 666 C C . LYS A 1 81 ? -21.381 1.115 86.418 1.00 46.53 81 LYS A C 1
ATOM 668 O O . LYS A 1 81 ? -20.430 0.429 86.062 1.00 46.53 81 LYS A O 1
ATOM 673 N N . GLY A 1 82 ? -22.400 1.406 85.600 1.00 43.44 82 GLY A N 1
ATOM 674 C CA . GLY A 1 82 ? -22.553 0.838 84.251 1.00 43.44 82 GLY A CA 1
ATOM 675 C C . GLY A 1 82 ? -22.115 1.740 83.090 1.00 43.44 82 GLY A C 1
ATOM 676 O O . GLY A 1 82 ? -21.525 1.242 82.138 1.00 43.44 82 GLY A O 1
ATOM 677 N N . PHE A 1 83 ? -22.383 3.049 83.161 1.00 50.06 83 PHE A N 1
ATOM 678 C CA . PHE A 1 83 ? -22.191 3.984 82.038 1.00 50.06 83 PHE A CA 1
ATOM 679 C C . PHE A 1 83 ? -21.550 5.301 82.519 1.00 50.06 83 PHE A C 1
ATOM 681 O O . PHE A 1 83 ? -22.273 6.205 82.928 1.00 50.06 83 PHE A O 1
ATOM 688 N N . PRO A 1 84 ? -20.205 5.413 82.518 1.00 51.44 84 PRO A N 1
ATOM 689 C CA . PRO A 1 84 ? -19.490 6.495 83.212 1.00 51.44 84 PRO A CA 1
ATOM 690 C C . PRO A 1 84 ? -19.435 7.858 82.504 1.00 51.44 84 PRO A C 1
ATOM 692 O O . PRO A 1 84 ? -18.669 8.704 82.938 1.00 51.44 84 PRO A O 1
ATOM 695 N N . GLU A 1 85 ? -20.158 8.060 81.401 1.00 43.78 85 GLU A N 1
ATOM 696 C CA . GLU A 1 85 ? -19.924 9.182 80.465 1.00 43.78 85 GLU A CA 1
ATOM 697 C C . GLU A 1 85 ? -21.096 10.161 80.397 1.00 43.78 85 GLU A C 1
ATOM 699 O O . GLU A 1 85 ? -21.314 10.827 79.393 1.00 43.78 85 GLU A O 1
ATOM 704 N N . PHE A 1 86 ? -21.908 10.189 81.446 1.00 51.03 86 PHE A N 1
ATOM 705 C CA . PHE A 1 86 ? -23.052 11.076 81.619 1.00 51.03 86 PHE A CA 1
ATOM 706 C C . PHE A 1 86 ? -22.917 11.657 83.040 1.00 51.03 86 PHE A C 1
ATOM 708 O O . PHE A 1 86 ? -23.092 10.926 84.015 1.00 51.03 86 PHE A O 1
ATOM 715 N N . ASP A 1 87 ? -22.574 12.942 83.168 1.00 50.50 87 ASP A N 1
ATOM 716 C CA . ASP A 1 87 ? -22.271 13.623 84.445 1.00 50.50 87 ASP A CA 1
ATOM 717 C C . ASP A 1 87 ? -23.263 14.808 84.682 1.00 50.50 87 ASP A C 1
ATOM 719 O O . ASP A 1 87 ? -24.062 15.133 83.803 1.00 50.50 87 ASP A O 1
ATOM 723 N N . ILE A 1 88 ? -23.272 15.472 85.850 1.00 46.88 88 ILE A N 1
ATOM 724 C CA . ILE A 1 88 ? -24.462 16.201 86.353 1.00 46.88 88 ILE A CA 1
ATOM 725 C C . ILE A 1 88 ? -24.389 17.746 86.403 1.00 46.88 88 ILE A C 1
ATOM 727 O O . ILE A 1 88 ? -25.445 18.365 86.288 1.00 46.88 88 ILE A O 1
ATOM 731 N N . ASN A 1 89 ? -23.236 18.426 86.515 1.00 52.38 89 ASN A N 1
ATOM 732 C CA . ASN A 1 89 ? -23.269 19.904 86.693 1.00 52.38 89 ASN A CA 1
ATOM 733 C C . ASN A 1 89 ? -23.639 20.707 85.429 1.00 52.38 89 ASN A C 1
ATOM 735 O O . ASN A 1 89 ? -24.149 21.819 85.537 1.00 52.38 89 ASN A O 1
ATOM 739 N N . SER A 1 90 ? -23.455 20.115 84.255 1.00 56.66 90 SER A N 1
ATOM 740 C CA . SER A 1 90 ? -24.327 20.239 83.079 1.00 56.66 90 SER A CA 1
ATOM 741 C C . SER A 1 90 ? -23.956 19.142 82.073 1.00 56.66 90 SER A C 1
ATOM 743 O O . SER A 1 90 ? -23.807 19.415 80.882 1.00 56.66 90 SER A O 1
ATOM 745 N N . ASN A 1 91 ? -23.572 17.948 82.539 1.00 52.44 91 ASN A N 1
ATOM 746 C CA . ASN A 1 91 ? -22.464 17.247 81.879 1.00 52.44 91 ASN A CA 1
ATOM 747 C C . ASN A 1 91 ? -22.908 16.218 80.820 1.00 52.44 91 ASN A C 1
ATOM 749 O O . ASN A 1 91 ? -22.307 15.160 80.640 1.00 52.44 91 ASN A O 1
ATOM 753 N N . ASP A 1 92 ? -23.812 16.721 79.968 1.00 45.47 92 ASP A N 1
ATOM 754 C CA . ASP A 1 92 ? -23.826 16.626 78.493 1.00 45.47 92 ASP A CA 1
ATOM 755 C C . ASP A 1 92 ? -22.449 16.730 77.813 1.00 45.47 92 ASP A C 1
ATOM 757 O O . ASP A 1 92 ? -22.295 16.344 76.650 1.00 45.47 92 ASP A O 1
ATOM 761 N N . ALA A 1 93 ? -21.435 17.257 78.503 1.00 45.47 93 ALA A N 1
ATOM 762 C CA . ALA A 1 93 ? -20.072 17.369 77.994 1.00 45.47 93 ALA A CA 1
ATOM 763 C C . ALA A 1 93 ? -19.421 16.003 77.702 1.00 45.47 93 ALA A C 1
ATOM 765 O O . ALA A 1 93 ? -18.708 15.862 76.709 1.00 45.47 93 ALA A O 1
ATOM 766 N N . GLU A 1 94 ? -19.671 14.998 78.541 1.00 47.94 94 GLU A N 1
ATOM 767 C CA . GLU A 1 94 ? -19.038 13.675 78.442 1.00 47.94 94 GLU A CA 1
ATOM 768 C C . GLU A 1 94 ? -19.857 12.719 77.550 1.00 47.94 94 GLU A C 1
ATOM 770 O O . GLU A 1 94 ? -19.312 11.899 76.810 1.00 47.94 94 GLU A O 1
ATOM 775 N N . ILE A 1 95 ? -21.167 12.972 77.496 1.00 47.94 95 ILE A N 1
ATOM 776 C CA . ILE A 1 95 ? -22.203 12.291 76.703 1.00 47.94 95 ILE A CA 1
ATOM 777 C C . ILE A 1 95 ? -21.871 12.340 75.213 1.00 47.94 95 ILE A C 1
ATOM 779 O O . ILE A 1 95 ? -21.914 11.345 74.481 1.00 47.94 95 ILE A O 1
ATOM 783 N N . LYS A 1 96 ? -21.483 13.538 74.773 1.00 43.75 96 LYS A N 1
ATOM 784 C CA . LYS A 1 96 ? -21.033 13.813 73.412 1.00 43.75 96 LYS A CA 1
ATOM 785 C C . LYS A 1 96 ? -19.751 13.068 73.042 1.00 43.75 96 LYS A C 1
ATOM 787 O O . LYS A 1 96 ? -19.543 12.842 71.858 1.00 43.75 96 LYS A O 1
ATOM 792 N N . LYS A 1 97 ? -18.931 12.636 74.006 1.00 49.56 97 LYS A N 1
ATOM 793 C CA . LYS A 1 97 ? -17.607 12.057 73.743 1.00 49.56 97 LYS A CA 1
ATOM 794 C C . LYS A 1 97 ? -17.658 10.604 73.261 1.00 49.56 97 LYS A C 1
ATOM 796 O O . LYS A 1 97 ? -16.968 10.279 72.305 1.00 49.56 97 LYS A O 1
ATOM 801 N N . LYS A 1 98 ? -18.505 9.725 73.823 1.00 47.41 98 LYS A N 1
ATOM 802 C CA . LYS A 1 98 ? -18.622 8.333 73.309 1.00 47.41 98 LYS A CA 1
ATOM 803 C C . LYS A 1 98 ? -19.637 8.171 72.168 1.00 47.41 98 LYS A C 1
ATOM 805 O O . LYS A 1 98 ? -19.582 7.207 71.407 1.00 47.41 98 LYS A O 1
ATOM 810 N N . SER A 1 99 ? -20.472 9.190 71.943 1.00 46.53 99 SER A N 1
ATOM 811 C CA . SER A 1 99 ? -21.128 9.418 70.643 1.00 46.53 99 SER A CA 1
ATOM 812 C C . SER A 1 99 ? -20.119 9.487 69.477 1.00 46.53 99 SER A C 1
ATOM 814 O O . SER A 1 99 ? -20.479 9.204 68.333 1.00 46.53 99 SER A O 1
ATOM 816 N N . GLU A 1 100 ? -18.851 9.823 69.745 1.00 46.97 100 GLU A N 1
ATOM 817 C CA . GLU A 1 100 ? -17.777 9.867 68.743 1.00 46.97 100 GLU A CA 1
ATOM 818 C C . GLU A 1 100 ? -17.029 8.525 68.580 1.00 46.97 100 GLU A C 1
ATOM 820 O O . GLU A 1 100 ? -16.504 8.268 67.497 1.00 46.97 100 GLU A O 1
ATOM 825 N N . ASP A 1 101 ? -17.054 7.621 69.569 1.00 49.38 101 ASP A N 1
ATOM 826 C CA . ASP A 1 101 ? -16.385 6.308 69.482 1.00 49.38 101 ASP A CA 1
ATOM 827 C C . ASP A 1 101 ? -17.220 5.230 68.766 1.00 49.38 101 ASP A C 1
ATOM 829 O O . ASP A 1 101 ? -16.658 4.428 68.031 1.00 49.38 101 ASP A O 1
ATOM 833 N N . ILE A 1 102 ? -18.553 5.202 68.875 1.00 45.25 102 ILE A N 1
ATOM 834 C CA . ILE A 1 102 ? -19.355 4.209 68.114 1.00 45.25 102 ILE A CA 1
ATOM 835 C C . ILE A 1 102 ? -19.525 4.657 66.649 1.00 45.25 102 ILE A C 1
ATOM 837 O O . ILE A 1 102 ? -19.622 3.830 65.745 1.00 45.25 102 ILE A O 1
ATOM 841 N N . LYS A 1 103 ? -19.384 5.961 66.356 1.00 44.59 103 LYS A N 1
ATOM 842 C CA . LYS A 1 103 ? -19.124 6.454 64.985 1.00 44.59 103 LYS A CA 1
ATOM 843 C C . LYS A 1 103 ? -17.838 5.874 64.371 1.00 44.59 103 LYS A C 1
ATOM 845 O O . LYS A 1 103 ? -17.692 5.883 63.151 1.00 44.59 103 LYS A O 1
ATOM 850 N N . LYS A 1 104 ? -16.916 5.347 65.179 1.00 45.97 104 LYS A N 1
ATOM 851 C CA . LYS A 1 104 ? -15.724 4.606 64.735 1.00 45.97 104 LYS A CA 1
ATOM 852 C C . LYS A 1 104 ? -16.071 3.162 64.341 1.00 45.97 104 LYS A C 1
ATOM 854 O O . LYS A 1 104 ? -15.554 2.666 63.350 1.00 45.97 104 LYS A O 1
ATOM 859 N N . GLU A 1 105 ? -17.014 2.543 65.050 1.00 42.06 105 GLU A N 1
ATOM 860 C CA . GLU A 1 105 ? -17.488 1.164 64.843 1.00 42.06 105 GLU A CA 1
ATOM 861 C C . GLU A 1 105 ? -18.334 1.008 63.557 1.00 42.06 105 GLU A C 1
ATOM 863 O O . GLU A 1 105 ? -18.198 0.017 62.837 1.00 42.06 105 GLU A O 1
ATOM 868 N N . ILE A 1 106 ? -19.122 2.030 63.175 1.00 46.44 106 ILE A N 1
ATOM 869 C CA . ILE A 1 106 ? -19.749 2.095 61.831 1.00 46.44 106 ILE A CA 1
ATOM 870 C C . ILE A 1 106 ? -18.676 2.071 60.741 1.00 46.44 106 ILE A C 1
ATOM 872 O O . ILE A 1 106 ? -18.799 1.355 59.749 1.00 46.44 106 ILE A O 1
ATOM 876 N N . ASN A 1 107 ? -17.623 2.874 60.918 1.00 39.94 107 ASN A N 1
ATOM 877 C CA . ASN A 1 107 ? -16.580 3.040 59.914 1.00 39.94 107 ASN A CA 1
ATOM 878 C C . ASN A 1 107 ? -15.776 1.743 59.706 1.00 39.94 107 ASN A C 1
ATOM 880 O O . ASN A 1 107 ? -15.272 1.527 58.609 1.00 39.94 107 ASN A O 1
ATOM 884 N N . GLU A 1 108 ? -15.736 0.834 60.686 1.00 38.75 108 GLU A N 1
ATOM 885 C CA . GLU A 1 108 ? -15.188 -0.520 60.518 1.00 38.75 108 GLU A CA 1
ATOM 886 C C . GLU A 1 108 ? -16.172 -1.488 59.820 1.00 38.75 108 GLU A C 1
ATOM 888 O O . GLU A 1 108 ? -15.745 -2.304 59.000 1.00 38.75 108 GLU A O 1
ATOM 893 N N . LYS A 1 109 ? -17.496 -1.359 60.020 1.00 40.94 109 LYS A N 1
ATOM 894 C CA . LYS A 1 109 ? -18.509 -2.114 59.242 1.00 40.94 109 LYS A CA 1
ATOM 895 C C . LYS A 1 109 ? -18.580 -1.684 57.768 1.00 40.94 109 LYS A C 1
ATOM 897 O O . LYS A 1 109 ? -18.671 -2.541 56.888 1.00 40.94 109 LYS A O 1
ATOM 902 N N . ILE A 1 110 ? -18.433 -0.389 57.482 1.00 40.72 110 ILE A N 1
ATOM 903 C CA . ILE A 1 110 ? -18.302 0.157 56.117 1.00 40.72 110 ILE A CA 1
ATOM 904 C C . ILE A 1 110 ? -17.062 -0.427 55.408 1.00 40.72 110 ILE A C 1
ATOM 906 O O . ILE A 1 110 ? -17.066 -0.616 54.191 1.00 40.72 110 ILE A O 1
ATOM 910 N N . ILE A 1 111 ? -16.013 -0.801 56.147 1.00 36.69 111 ILE A N 1
ATOM 911 C CA . ILE A 1 111 ? -14.836 -1.497 55.598 1.00 36.69 111 ILE A CA 1
ATOM 912 C C . ILE A 1 111 ? -15.129 -2.988 55.313 1.00 36.69 111 ILE A C 1
ATOM 914 O O . ILE A 1 111 ? -14.547 -3.548 54.385 1.00 36.69 111 ILE A O 1
ATOM 918 N N . LEU A 1 112 ? -16.088 -3.620 56.002 1.00 35.62 112 LEU A N 1
ATOM 919 C CA . LEU A 1 112 ? -16.525 -4.998 55.719 1.00 35.62 112 LEU A CA 1
ATOM 920 C C . LEU A 1 112 ? -17.415 -5.105 54.464 1.00 35.62 112 LEU A C 1
ATOM 922 O O . LEU A 1 112 ? -17.324 -6.079 53.722 1.00 35.62 112 LEU A O 1
ATOM 926 N N . ILE A 1 113 ? -18.208 -4.072 54.158 1.00 42.06 113 ILE A N 1
ATOM 927 C CA . ILE A 1 113 ? -18.903 -3.930 52.859 1.00 42.06 113 ILE A CA 1
ATOM 928 C C . ILE A 1 113 ? -17.904 -3.843 51.694 1.00 42.06 113 ILE A C 1
ATOM 930 O O . ILE A 1 113 ? -18.201 -4.259 50.575 1.00 42.06 113 ILE A O 1
ATOM 934 N N . ASN A 1 114 ? -16.679 -3.399 51.978 1.00 36.12 114 ASN A N 1
ATOM 935 C CA . ASN A 1 114 ? -15.557 -3.422 51.047 1.00 36.12 114 ASN A CA 1
ATOM 936 C C . ASN A 1 114 ? -14.771 -4.760 51.055 1.00 36.12 114 ASN A C 1
ATOM 938 O O . ASN A 1 114 ? -13.701 -4.836 50.448 1.00 36.12 114 ASN A O 1
ATOM 942 N N . GLY A 1 115 ? -15.281 -5.839 51.679 1.00 37.44 115 GLY A N 1
ATOM 943 C CA . GLY A 1 115 ? -14.581 -7.128 51.750 1.00 37.44 115 GLY A CA 1
ATOM 944 C C . GLY A 1 115 ? -15.426 -8.395 52.000 1.00 37.44 115 GLY A C 1
ATOM 945 O O . GLY A 1 115 ? -15.748 -8.718 53.135 1.00 37.44 115 GLY A O 1
ATOM 946 N N . ILE A 1 116 ? -15.525 -9.234 50.951 1.00 40.47 116 ILE A N 1
ATOM 947 C CA . ILE A 1 116 ? -15.733 -10.709 50.974 1.00 40.47 116 ILE A CA 1
ATOM 948 C C . ILE A 1 116 ? -17.197 -11.237 50.989 1.00 40.47 116 ILE A C 1
ATOM 950 O O . ILE A 1 116 ? -17.773 -11.485 52.042 1.00 40.47 116 ILE A O 1
ATOM 954 N N . LYS A 1 117 ? -17.665 -11.654 49.789 1.00 35.19 117 LYS A N 1
ATOM 955 C CA . LYS A 1 117 ? -18.861 -12.492 49.459 1.00 35.19 117 LYS A CA 1
ATOM 956 C C . LYS A 1 117 ? -20.239 -11.833 49.708 1.00 35.19 117 LYS A C 1
ATOM 958 O O . LYS A 1 117 ? -20.443 -11.183 50.715 1.00 35.19 117 LYS A O 1
ATOM 963 N N . GLY A 1 118 ? -21.255 -12.010 48.858 1.00 43.47 118 GLY A N 1
ATOM 964 C CA . GLY A 1 118 ? -21.364 -12.764 47.600 1.00 43.47 118 GLY A CA 1
ATOM 965 C C . GLY A 1 118 ? -22.696 -12.465 46.883 1.00 43.47 118 GLY A C 1
ATOM 966 O O . GLY A 1 118 ? -23.495 -11.687 47.390 1.00 43.47 118 GLY A O 1
ATOM 967 N N . ASP A 1 119 ? -22.883 -13.056 45.701 1.00 47.25 119 ASP A N 1
ATOM 968 C CA . ASP A 1 119 ? -24.095 -13.159 44.862 1.00 47.25 119 ASP A CA 1
ATOM 969 C C . ASP A 1 119 ? -25.278 -12.211 45.161 1.00 47.25 119 ASP A C 1
ATOM 971 O O . ASP A 1 119 ? -26.060 -12.450 46.081 1.00 47.25 119 ASP A O 1
ATOM 975 N N . TYR A 1 120 ? -25.517 -11.216 44.295 1.00 60.94 120 TYR A N 1
ATOM 976 C CA . TYR A 1 120 ? -26.784 -10.468 44.288 1.00 60.94 120 TYR A CA 1
ATOM 977 C C . TYR A 1 120 ? -27.621 -10.726 43.030 1.00 60.94 120 TYR A C 1
ATOM 979 O O . TYR A 1 120 ? -27.108 -10.758 41.910 1.00 60.94 120 TYR A O 1
ATOM 987 N N . GLU A 1 121 ? -28.936 -10.890 43.206 1.00 63.62 121 GLU A N 1
ATOM 988 C CA . GLU A 1 121 ? -29.885 -10.966 42.091 1.00 63.62 121 GLU A CA 1
ATOM 989 C C . GLU A 1 121 ? -29.984 -9.605 41.379 1.00 63.62 121 GLU A C 1
ATOM 991 O O . GLU A 1 121 ? -30.278 -8.579 41.997 1.00 63.62 121 GLU A O 1
ATOM 996 N N . VAL A 1 122 ? -29.734 -9.617 40.069 1.00 66.00 122 VAL A N 1
ATOM 997 C CA . VAL A 1 122 ? -29.852 -8.477 39.142 1.00 66.00 122 VAL A CA 1
ATOM 998 C C . VAL A 1 122 ? -31.189 -8.521 38.395 1.00 66.00 122 VAL A C 1
ATOM 1000 O O . VAL A 1 122 ? -31.749 -7.487 38.044 1.00 66.00 122 VAL A O 1
ATOM 1003 N N . PHE A 1 123 ? -31.724 -9.721 38.164 1.00 74.62 123 PHE A N 1
ATOM 1004 C CA . PHE A 1 123 ? -33.014 -9.941 37.513 1.00 74.62 123 PHE A CA 1
ATOM 1005 C C . PHE A 1 123 ? -33.690 -11.181 38.100 1.00 74.62 123 PHE A C 1
ATOM 1007 O O . PHE A 1 123 ? -33.025 -12.194 38.304 1.00 74.62 123 PHE A O 1
ATOM 1014 N N . ASN A 1 124 ? -35.005 -11.116 38.317 1.00 79.31 124 ASN A N 1
ATOM 1015 C CA . ASN A 1 124 ? -35.823 -12.242 38.765 1.00 79.31 124 ASN A CA 1
ATOM 1016 C C . ASN A 1 124 ? -37.233 -12.129 38.153 1.00 79.31 124 ASN A C 1
ATOM 1018 O O . ASN A 1 124 ? -38.026 -11.284 38.570 1.00 79.31 124 ASN A O 1
ATOM 1022 N N . LYS A 1 125 ? -37.553 -12.957 37.147 1.00 80.31 125 LYS A N 1
ATOM 1023 C CA . LYS A 1 125 ? -38.895 -13.028 36.530 1.00 80.31 125 LYS A CA 1
ATOM 1024 C C . LYS A 1 125 ? -39.482 -14.423 36.710 1.00 80.31 125 LYS A C 1
ATOM 1026 O O . LYS A 1 125 ? -38.852 -15.423 36.375 1.00 80.31 125 LYS A O 1
ATOM 1031 N N . THR A 1 126 ? -40.724 -14.486 37.187 1.00 81.56 126 THR A N 1
ATOM 1032 C CA . THR A 1 126 ? -41.514 -15.726 37.174 1.00 81.56 126 THR A CA 1
ATOM 1033 C C . THR A 1 126 ? -42.044 -15.962 35.760 1.00 81.56 126 THR A C 1
ATOM 1035 O O . THR A 1 126 ? -42.713 -15.093 35.210 1.00 81.56 126 THR A O 1
ATOM 1038 N N . LEU A 1 127 ? -41.720 -17.119 35.181 1.00 78.06 127 LEU A N 1
ATOM 1039 C CA . LEU A 1 127 ? -42.114 -17.536 33.831 1.00 78.06 127 LEU A CA 1
ATOM 1040 C C . LEU A 1 127 ? -43.470 -18.241 33.849 1.00 78.06 127 LEU A C 1
ATOM 1042 O O . LEU A 1 127 ? -44.391 -17.896 33.116 1.00 78.06 127 LEU A O 1
ATOM 1046 N N . HIS A 1 128 ? -43.601 -19.223 34.736 1.00 77.00 128 HIS A N 1
ATOM 1047 C CA . HIS A 1 128 ? -44.814 -20.007 34.924 1.00 77.00 128 HIS A CA 1
ATOM 1048 C C . HIS A 1 128 ? -45.118 -20.104 36.412 1.00 77.00 128 HIS A C 1
ATOM 1050 O O . HIS A 1 128 ? -44.199 -20.199 37.228 1.00 77.00 128 HIS A O 1
ATOM 1056 N N . LYS A 1 129 ? -46.406 -20.099 36.757 1.00 81.62 129 LYS A N 1
ATOM 1057 C CA . LYS A 1 129 ? -46.894 -20.203 38.132 1.00 81.62 129 LYS A CA 1
ATOM 1058 C C . LYS A 1 129 ? -48.126 -21.104 38.168 1.00 81.62 129 LYS A C 1
ATOM 1060 O O . LYS A 1 129 ? -49.203 -20.696 37.748 1.00 81.62 129 LYS A O 1
ATOM 1065 N N . GLU A 1 130 ? -47.970 -22.310 38.696 1.00 81.25 130 GLU A N 1
ATOM 1066 C CA . GLU A 1 130 ? -49.083 -23.204 39.017 1.00 81.25 130 GLU A CA 1
ATOM 1067 C C . GLU A 1 130 ? -49.445 -23.048 40.495 1.00 81.25 130 GLU A C 1
ATOM 1069 O O . GLU A 1 130 ? -48.563 -22.903 41.341 1.00 81.25 130 GLU A O 1
ATOM 1074 N N . SER A 1 131 ? -50.731 -23.124 40.842 1.00 81.81 131 SER A N 1
ATOM 1075 C CA . SER A 1 131 ? -51.135 -23.224 42.247 1.00 81.81 131 SER A CA 1
ATOM 1076 C C . SER A 1 131 ? -52.141 -24.337 42.479 1.00 81.81 131 SER A C 1
ATOM 1078 O O . SER A 1 131 ? -53.196 -24.357 41.847 1.00 81.81 131 SER A O 1
ATOM 1080 N N . ARG A 1 132 ? -51.825 -25.221 43.424 1.00 80.75 132 ARG A N 1
ATOM 1081 C CA . ARG A 1 132 ? -52.678 -26.306 43.906 1.00 80.75 132 ARG A CA 1
ATOM 1082 C C . ARG A 1 132 ? -53.236 -25.920 45.269 1.00 80.75 132 ARG A C 1
ATOM 1084 O O . ARG A 1 132 ? -52.506 -25.413 46.116 1.00 80.75 132 ARG A O 1
ATOM 1091 N N . TYR A 1 133 ? -54.526 -26.148 45.467 1.00 78.38 133 TYR A N 1
ATOM 1092 C CA . TYR A 1 133 ? -55.241 -25.830 46.701 1.00 78.38 133 TYR A CA 1
ATOM 1093 C C . TYR A 1 133 ? -55.594 -27.115 47.449 1.00 78.38 133 TYR A C 1
ATOM 1095 O O . TYR A 1 133 ? -55.817 -28.145 46.817 1.00 78.38 133 TYR A O 1
ATOM 1103 N N . ASN A 1 134 ? -55.692 -27.028 48.777 1.00 77.69 134 ASN A N 1
ATOM 1104 C CA . ASN A 1 134 ? -55.996 -28.144 49.677 1.00 77.69 134 ASN A CA 1
ATOM 1105 C C . ASN A 1 134 ? -55.002 -29.312 49.525 1.00 77.69 134 ASN A C 1
ATOM 1107 O O . ASN A 1 134 ? -55.394 -30.478 49.493 1.00 77.69 134 ASN A O 1
ATOM 1111 N N . VAL A 1 135 ? -53.709 -28.994 49.394 1.00 79.38 135 VAL A N 1
ATOM 1112 C CA . VAL A 1 135 ? -52.652 -30.015 49.318 1.00 79.38 135 VAL A CA 1
ATOM 1113 C C . VAL A 1 135 ? -52.512 -30.680 50.685 1.00 79.38 135 VAL A C 1
ATOM 1115 O O . VAL A 1 135 ? -52.402 -29.989 51.696 1.00 79.38 135 VAL A O 1
ATOM 1118 N N . LYS A 1 136 ? -52.522 -32.016 50.724 1.00 82.50 136 LYS A N 1
ATOM 1119 C CA . LYS A 1 136 ? -52.402 -32.770 51.978 1.00 82.50 136 LYS A CA 1
ATOM 1120 C C . LYS A 1 136 ? -51.012 -32.601 52.589 1.00 82.50 136 LYS A C 1
ATOM 1122 O O . LYS A 1 136 ? -50.008 -32.688 51.883 1.00 82.50 136 LYS A O 1
ATOM 1127 N N . THR A 1 137 ? -50.955 -32.449 53.908 1.00 79.81 137 THR A N 1
ATOM 1128 C CA . THR A 1 137 ? -49.718 -32.402 54.704 1.00 79.81 137 THR A CA 1
ATOM 1129 C C . THR A 1 137 ? -48.816 -33.607 54.435 1.00 79.81 137 THR A C 1
ATOM 1131 O O . THR A 1 137 ? -47.631 -33.434 54.173 1.00 79.81 137 THR A O 1
ATOM 1134 N N . GLU A 1 138 ? -49.378 -34.812 54.362 1.00 81.06 138 GLU A N 1
ATOM 1135 C CA . GLU A 1 138 ? -48.684 -36.071 54.042 1.00 81.06 138 GLU A CA 1
ATOM 1136 C C . GLU A 1 138 ? -47.921 -36.038 52.691 1.00 81.06 138 GLU A C 1
ATOM 1138 O O . GLU A 1 138 ? -46.769 -36.479 52.590 1.00 81.06 138 GLU A O 1
ATOM 1143 N N . GLU A 1 139 ? -48.501 -35.416 51.654 1.00 80.38 139 GLU A N 1
ATOM 1144 C CA . GLU A 1 139 ? -47.830 -35.210 50.358 1.00 80.38 139 GLU A CA 1
ATOM 1145 C C . GLU A 1 139 ? -46.707 -34.167 50.425 1.00 80.38 139 GLU A C 1
ATOM 1147 O O . GLU A 1 139 ? -45.780 -34.203 49.608 1.00 80.38 139 GLU A O 1
ATOM 1152 N N . LEU A 1 140 ? -46.808 -33.209 51.351 1.00 79.62 140 LEU A N 1
ATOM 1153 C CA . LEU A 1 140 ? -45.803 -32.173 51.573 1.00 79.62 140 LEU A CA 1
ATOM 1154 C C . LEU A 1 140 ? -44.638 -32.713 52.405 1.00 79.62 140 LEU A C 1
ATOM 1156 O O . LEU A 1 140 ? -43.503 -32.507 51.992 1.00 79.62 140 LEU A O 1
ATOM 1160 N N . ARG A 1 141 ? -44.885 -33.492 53.468 1.00 81.31 141 ARG A N 1
ATOM 1161 C CA . ARG A 1 141 ? -43.850 -34.200 54.257 1.00 81.31 141 ARG A CA 1
ATOM 1162 C C . ARG A 1 141 ? -42.954 -35.054 53.356 1.00 81.31 141 ARG A C 1
ATOM 1164 O O . ARG A 1 141 ? -41.729 -34.951 53.378 1.00 81.31 141 ARG A O 1
ATOM 1171 N N . THR A 1 142 ? -43.577 -35.815 52.450 1.00 79.88 142 THR A N 1
ATOM 1172 C CA . THR A 1 142 ? -42.879 -36.660 51.461 1.00 79.88 142 THR A CA 1
ATOM 1173 C C . THR A 1 142 ? -41.926 -35.865 50.552 1.00 79.88 142 THR A C 1
ATOM 1175 O O . THR A 1 142 ? -40.898 -36.390 50.120 1.00 79.88 142 THR A O 1
ATOM 1178 N N . ARG A 1 143 ? -42.245 -34.597 50.256 1.00 76.44 143 ARG A N 1
ATOM 1179 C CA . ARG A 1 143 ? -41.483 -33.731 49.338 1.00 76.44 143 ARG A CA 1
ATOM 1180 C C . ARG A 1 143 ? -40.543 -32.745 50.044 1.00 76.44 143 ARG A C 1
ATOM 1182 O O . ARG A 1 143 ? -39.535 -32.359 49.456 1.00 76.44 143 ARG A O 1
ATOM 1189 N N . TYR A 1 144 ? -40.846 -32.364 51.283 1.00 80.19 144 TYR A N 1
ATOM 1190 C CA . TYR A 1 144 ? -40.242 -31.251 52.021 1.00 80.19 144 TYR A CA 1
ATOM 1191 C C . TYR A 1 144 ? -40.021 -31.623 53.494 1.00 80.19 144 TYR A C 1
ATOM 1193 O O . TYR A 1 144 ? -40.623 -31.039 54.390 1.00 80.19 144 TYR A O 1
ATOM 1201 N N . LYS A 1 145 ? -39.127 -32.583 53.758 1.00 76.12 145 LYS A N 1
ATOM 1202 C CA . LYS A 1 145 ? -38.830 -33.082 55.121 1.00 76.12 145 LYS A CA 1
ATOM 1203 C C . LYS A 1 145 ? -38.493 -31.984 56.142 1.00 76.12 145 LYS A C 1
ATOM 1205 O O . LYS A 1 145 ? -38.760 -32.119 57.325 1.00 76.12 145 LYS A O 1
ATOM 1210 N N . ASN A 1 146 ? -37.929 -30.862 55.694 1.00 75.56 146 ASN A N 1
ATOM 1211 C CA . ASN A 1 146 ? -37.624 -29.707 56.544 1.00 75.56 146 ASN A CA 1
ATOM 1212 C C . ASN A 1 146 ? -38.861 -28.885 56.971 1.00 75.56 146 ASN A C 1
ATOM 1214 O O . ASN A 1 146 ? -38.702 -27.866 57.638 1.00 75.56 146 ASN A O 1
ATOM 1218 N N . LEU A 1 147 ? -40.069 -29.291 56.571 1.00 75.44 147 LEU A N 1
ATOM 1219 C CA . LEU A 1 147 ? -41.337 -28.762 57.071 1.00 75.44 147 LEU A CA 1
ATOM 1220 C C . LEU A 1 147 ? -42.051 -29.736 58.020 1.00 75.44 147 LEU A C 1
ATOM 1222 O O . LEU A 1 147 ? -43.121 -29.377 58.498 1.00 75.44 147 LEU A O 1
ATOM 1226 N N . ASP A 1 148 ? -41.495 -30.920 58.321 1.00 80.25 148 ASP A N 1
ATOM 1227 C CA . ASP A 1 148 ? -42.182 -31.957 59.113 1.00 80.25 148 ASP A CA 1
ATOM 1228 C C . ASP A 1 148 ? -42.732 -31.419 60.447 1.00 80.25 148 ASP A C 1
ATOM 1230 O O . ASP A 1 148 ? -43.907 -31.628 60.727 1.00 80.25 148 ASP A O 1
ATOM 1234 N N . GLU A 1 149 ? -41.958 -30.636 61.209 1.00 77.56 149 GLU A N 1
ATOM 1235 C CA . GLU A 1 149 ? -42.411 -30.033 62.480 1.00 77.56 149 GLU A CA 1
ATOM 1236 C C . GLU A 1 149 ? -43.578 -29.043 62.307 1.00 77.56 149 GLU A C 1
ATOM 1238 O O . GLU A 1 149 ? -44.484 -28.984 63.140 1.00 77.56 149 GLU A O 1
ATOM 1243 N N . LYS A 1 150 ? -43.590 -28.274 61.209 1.00 76.44 150 LYS A N 1
ATOM 1244 C CA . LYS A 1 150 ? -44.665 -27.316 60.902 1.00 76.44 150 LYS A CA 1
ATOM 1245 C C . LYS A 1 150 ? -45.915 -28.014 60.377 1.00 76.44 150 LYS A C 1
ATOM 1247 O O . LYS A 1 150 ? -47.027 -27.630 60.720 1.00 76.44 150 LYS A O 1
ATOM 1252 N N . LEU A 1 151 ? -45.735 -29.061 59.576 1.00 80.75 151 LEU A N 1
ATOM 1253 C CA . LEU A 1 151 ? -46.822 -29.907 59.094 1.00 80.75 151 LEU A CA 1
ATOM 1254 C C . LEU A 1 151 ? -47.429 -30.711 60.258 1.00 80.75 151 LEU A C 1
ATOM 1256 O O . LEU A 1 151 ? -48.645 -30.836 60.319 1.00 80.75 151 LEU A O 1
ATOM 1260 N N . ASP A 1 152 ? -46.624 -31.141 61.237 1.00 81.06 152 ASP A N 1
ATOM 1261 C CA . ASP A 1 152 ? -47.096 -31.702 62.511 1.00 81.06 152 ASP A CA 1
ATOM 1262 C C . ASP A 1 152 ? -47.904 -30.709 63.347 1.00 81.06 152 ASP A C 1
ATOM 1264 O O . ASP A 1 152 ? -48.895 -31.103 63.958 1.00 81.06 152 ASP A O 1
ATOM 1268 N N . TYR A 1 153 ? -47.514 -29.432 63.379 1.00 78.81 153 TYR A N 1
ATOM 1269 C CA . TYR A 1 153 ? -48.311 -28.396 64.035 1.00 78.81 153 TYR A CA 1
ATOM 1270 C C . TYR A 1 153 ? -49.667 -28.205 63.339 1.00 78.81 153 TYR A C 1
ATOM 1272 O O . TYR A 1 153 ? -50.698 -28.212 64.010 1.00 78.81 153 TYR A O 1
ATOM 1280 N N . ILE A 1 154 ? -49.682 -28.119 62.004 1.00 78.44 154 ILE A N 1
ATOM 1281 C CA . ILE A 1 154 ? -50.911 -27.994 61.204 1.00 78.44 154 ILE A CA 1
ATOM 1282 C C . ILE A 1 154 ? -51.831 -29.213 61.398 1.00 78.44 154 ILE A C 1
ATOM 1284 O O . ILE A 1 154 ? -53.023 -29.040 61.636 1.00 78.44 154 ILE A O 1
ATOM 1288 N N . ASP A 1 155 ? -51.285 -30.433 61.372 1.00 77.94 155 ASP A N 1
ATOM 1289 C CA . ASP A 1 155 ? -52.045 -31.683 61.552 1.00 77.94 155 ASP A CA 1
ATOM 1290 C C . ASP A 1 155 ? -52.624 -31.852 62.975 1.00 77.94 155 ASP A C 1
ATOM 1292 O O . ASP A 1 155 ? -53.590 -32.592 63.164 1.00 77.94 155 ASP A O 1
ATOM 1296 N N . ARG A 1 156 ? -52.042 -31.190 63.987 1.00 79.75 156 ARG A N 1
ATOM 1297 C CA . ARG A 1 156 ? -52.476 -31.252 65.402 1.00 79.75 156 ARG A CA 1
ATOM 1298 C C . ARG A 1 156 ? -53.273 -30.027 65.858 1.00 79.75 156 ARG A C 1
ATOM 1300 O O . ARG A 1 156 ? -53.734 -29.991 66.999 1.00 79.75 156 ARG A O 1
ATOM 1307 N N . SER A 1 157 ? -53.403 -29.020 65.002 1.00 75.81 157 SER A N 1
ATOM 1308 C CA . SER A 1 157 ? -54.104 -27.775 65.295 1.00 75.81 157 SER A CA 1
ATOM 1309 C C . SER A 1 157 ? -55.618 -27.980 65.373 1.00 75.81 157 SER A C 1
ATOM 1311 O O . SER A 1 157 ? -56.204 -28.756 64.621 1.00 75.81 157 SER A O 1
ATOM 1313 N N . SER A 1 158 ? -56.277 -27.237 66.264 1.00 69.00 158 SER A N 1
ATOM 1314 C CA . SER A 1 158 ? -57.741 -27.163 66.343 1.00 69.00 158 SER A CA 1
ATOM 1315 C C . SER A 1 158 ? -58.358 -26.148 65.369 1.00 69.00 158 SER A C 1
ATOM 1317 O O . SER A 1 158 ? -59.583 -26.072 65.265 1.00 69.00 158 SER A O 1
ATOM 1319 N N . ASN A 1 159 ? -57.537 -25.362 64.663 1.00 74.81 159 ASN A N 1
ATOM 1320 C CA . ASN A 1 159 ? -57.992 -24.376 63.683 1.00 74.81 159 ASN A CA 1
ATOM 1321 C C . ASN A 1 159 ? -58.233 -25.008 62.303 1.00 74.81 159 ASN A C 1
ATOM 1323 O O . ASN A 1 159 ? -57.691 -26.057 61.967 1.00 74.81 159 ASN A O 1
ATOM 1327 N N . THR A 1 160 ? -59.017 -24.341 61.453 1.00 75.31 160 THR A N 1
ATOM 1328 C CA . THR A 1 160 ? -59.227 -24.789 60.070 1.00 75.31 160 THR A CA 1
ATOM 1329 C C . THR A 1 160 ? -58.110 -24.275 59.162 1.00 75.31 160 THR A C 1
ATOM 1331 O O . THR A 1 160 ? -58.113 -23.103 58.780 1.00 75.31 160 THR A O 1
ATOM 1334 N N . HIS A 1 161 ? -57.190 -25.164 58.794 1.00 79.19 161 HIS A N 1
ATOM 1335 C CA . HIS A 1 161 ? -56.083 -24.885 57.878 1.00 79.19 161 HIS A CA 1
ATOM 1336 C C . HIS A 1 161 ? -56.470 -25.165 56.419 1.00 79.19 161 HIS A C 1
ATOM 1338 O O . HIS A 1 161 ? -57.135 -26.159 56.111 1.00 79.19 161 HIS A O 1
ATOM 1344 N N . LYS A 1 162 ? -56.037 -24.302 55.495 1.00 81.12 162 LYS A N 1
ATOM 1345 C CA . LYS A 1 162 ? -56.111 -24.549 54.046 1.00 81.12 162 LYS A CA 1
ATOM 1346 C C . LYS A 1 162 ? -54.749 -24.303 53.424 1.00 81.12 162 LYS A C 1
ATOM 1348 O O . LYS A 1 162 ? -54.346 -23.158 53.256 1.00 81.12 162 LYS A O 1
ATOM 1353 N N . ILE A 1 163 ? -54.082 -25.375 53.010 1.00 80.81 163 ILE A N 1
ATOM 1354 C CA . ILE A 1 163 ? -52.746 -25.285 52.420 1.00 80.81 163 ILE A CA 1
ATOM 1355 C C . ILE A 1 163 ? -52.834 -25.099 50.902 1.00 80.81 163 ILE A C 1
ATOM 1357 O O . ILE A 1 163 ? -53.520 -25.849 50.195 1.00 80.81 163 ILE A O 1
ATOM 1361 N N . ARG A 1 164 ? -52.095 -24.118 50.384 1.00 82.69 164 ARG A N 1
ATOM 1362 C CA . ARG A 1 164 ? -51.906 -23.846 48.958 1.00 82.69 164 ARG A CA 1
ATOM 1363 C C . ARG A 1 164 ? -50.432 -24.007 48.594 1.00 82.69 164 ARG A C 1
ATOM 1365 O O . ARG A 1 164 ? -49.594 -23.239 49.051 1.00 82.69 164 ARG A O 1
ATOM 1372 N N . GLU A 1 165 ? -50.118 -24.955 47.716 1.00 82.69 165 GLU A N 1
ATOM 1373 C CA . GLU A 1 165 ? -48.790 -25.054 47.101 1.00 82.69 165 GLU A CA 1
ATOM 1374 C C . GLU A 1 165 ? -48.767 -24.215 45.820 1.00 82.69 165 GLU A C 1
ATOM 1376 O O . GLU A 1 165 ? -49.582 -24.413 44.918 1.00 82.69 165 GLU A O 1
ATOM 1381 N N . ILE A 1 166 ? -47.815 -23.294 45.714 1.00 81.62 166 ILE A N 1
ATOM 1382 C CA . ILE A 1 166 ? -47.549 -22.494 44.520 1.00 81.62 166 ILE A CA 1
ATOM 1383 C C . ILE A 1 166 ? -46.200 -22.923 43.951 1.00 81.62 166 ILE A C 1
ATOM 1385 O O . ILE A 1 166 ? -45.166 -22.626 44.543 1.00 81.62 166 ILE A O 1
ATOM 1389 N N . LYS A 1 167 ? -46.196 -23.568 42.784 1.00 82.31 167 LYS A N 1
ATOM 1390 C CA . LYS A 1 167 ? -44.970 -23.883 42.040 1.00 82.31 167 LYS A CA 1
ATOM 1391 C C . LYS A 1 167 ? -44.701 -22.782 41.028 1.00 82.31 167 LYS A C 1
ATOM 1393 O O . LYS A 1 167 ? -45.589 -22.427 40.257 1.00 82.31 167 LYS A O 1
ATOM 1398 N N . ALA A 1 168 ? -43.491 -22.242 41.021 1.00 80.50 168 ALA A N 1
ATOM 1399 C CA . ALA A 1 168 ? -43.097 -21.145 40.156 1.00 80.50 168 ALA A CA 1
ATOM 1400 C C . ALA A 1 168 ? -41.717 -21.398 39.541 1.00 80.50 168 ALA A C 1
ATOM 1402 O O . ALA A 1 168 ? -40.711 -21.444 40.256 1.00 80.50 168 ALA A O 1
ATOM 1403 N N . LEU A 1 169 ? -41.667 -21.509 38.212 1.00 81.00 169 LEU A N 1
ATOM 1404 C CA . LEU A 1 169 ? -40.412 -21.492 37.464 1.00 81.00 169 LEU A CA 1
ATOM 1405 C C . LEU A 1 169 ? -39.966 -20.036 37.316 1.00 81.00 169 LEU A C 1
ATOM 1407 O O . LEU A 1 169 ? -40.694 -19.218 36.749 1.00 81.00 169 LEU A O 1
ATOM 1411 N N . LYS A 1 170 ? -38.776 -19.717 37.816 1.00 82.19 170 LYS A N 1
ATOM 1412 C CA . LYS A 1 170 ? -38.177 -18.383 37.755 1.00 82.19 170 LYS A CA 1
ATOM 1413 C C . LYS A 1 170 ? -36.931 -18.399 36.883 1.00 82.19 170 LYS A C 1
ATOM 1415 O O . LYS A 1 170 ? -36.167 -19.359 36.920 1.00 82.19 170 LYS A O 1
ATOM 1420 N N . MET A 1 171 ? -36.715 -17.321 36.137 1.00 81.44 171 MET A N 1
ATOM 1421 C CA . MET A 1 171 ? -35.429 -17.010 35.521 1.00 81.44 171 MET A CA 1
ATOM 1422 C C . MET A 1 171 ? -34.727 -15.955 36.366 1.00 81.44 171 MET A C 1
ATOM 1424 O O . MET A 1 171 ? -35.308 -14.898 36.632 1.00 81.44 171 MET A O 1
ATOM 1428 N N . ILE A 1 172 ? -33.497 -16.252 36.779 1.00 79.31 172 ILE A N 1
ATOM 1429 C CA . ILE A 1 172 ? -32.713 -15.421 37.692 1.00 79.31 172 ILE A CA 1
ATOM 1430 C C . ILE A 1 172 ? -31.360 -15.111 37.044 1.00 79.31 172 ILE A C 1
ATOM 1432 O O . ILE A 1 172 ? -30.695 -16.006 36.523 1.00 79.31 172 ILE A O 1
ATOM 1436 N N . LEU A 1 173 ? -30.958 -13.839 37.074 1.00 80.12 173 LEU A N 1
ATOM 1437 C CA . LEU A 1 173 ? -29.589 -13.409 36.786 1.00 80.12 173 LEU A CA 1
ATOM 1438 C C . LEU A 1 173 ? -28.929 -13.028 38.114 1.00 80.12 173 LEU A C 1
ATOM 1440 O O . LEU A 1 173 ? -29.317 -12.025 38.715 1.00 80.12 173 LEU A O 1
ATOM 1444 N N . ARG A 1 174 ? -27.938 -13.796 38.571 1.00 79.50 174 ARG A N 1
ATOM 1445 C CA . ARG A 1 174 ? -27.106 -13.456 39.741 1.00 79.50 174 ARG A CA 1
ATOM 1446 C C . ARG A 1 174 ? -25.793 -12.820 39.278 1.00 79.50 174 ARG A C 1
ATOM 1448 O O . ARG A 1 174 ? -25.240 -13.257 38.270 1.00 79.50 174 ARG A O 1
ATOM 1455 N N . LYS A 1 175 ? -25.282 -11.817 39.998 1.00 75.31 175 LYS A N 1
ATOM 1456 C CA . LYS A 1 175 ? -23.940 -11.238 39.800 1.00 75.31 175 LYS A CA 1
ATOM 1457 C C . LYS A 1 175 ? -23.055 -11.575 41.004 1.00 75.31 175 LYS A C 1
ATOM 1459 O O . LYS A 1 175 ? -23.320 -11.159 42.129 1.00 75.31 175 LYS A O 1
ATOM 1464 N N . THR A 1 176 ? -22.009 -12.351 40.742 1.00 72.06 176 THR A N 1
ATOM 1465 C CA . THR A 1 176 ? -21.001 -12.851 41.685 1.00 72.06 176 THR A CA 1
ATOM 1466 C C . THR A 1 176 ? -19.682 -12.138 41.397 1.00 72.06 176 THR A C 1
ATOM 1468 O O . THR A 1 176 ? -18.899 -12.566 40.546 1.00 72.06 176 THR A O 1
ATOM 1471 N N . GLY A 1 177 ? -19.445 -10.996 42.048 1.00 69.19 177 GLY A N 1
ATOM 1472 C CA . GLY A 1 177 ? -18.344 -10.100 41.674 1.00 69.19 177 GLY A CA 1
ATOM 1473 C C . GLY A 1 177 ? -18.491 -9.647 40.216 1.00 69.19 177 GLY A C 1
ATOM 1474 O O . GLY A 1 177 ? -19.527 -9.108 39.837 1.00 69.19 177 GLY A O 1
ATOM 1475 N N . ASN A 1 178 ? -17.498 -9.942 39.375 1.00 68.56 178 ASN A N 1
ATOM 1476 C CA . ASN A 1 178 ? -17.541 -9.635 37.939 1.00 68.56 178 ASN A CA 1
ATOM 1477 C C . ASN A 1 178 ? -18.125 -10.784 37.095 1.00 68.56 178 ASN A C 1
ATOM 1479 O O . ASN A 1 178 ? -17.781 -10.893 35.927 1.00 68.56 178 ASN A O 1
ATOM 1483 N N . LYS A 1 179 ? -18.921 -11.702 37.658 1.00 77.19 179 LYS A N 1
ATOM 1484 C CA . LYS A 1 179 ? -19.487 -12.839 36.916 1.00 77.19 179 LYS A CA 1
ATOM 1485 C C . LYS A 1 179 ? -21.005 -12.872 37.009 1.00 77.19 179 LYS A C 1
ATOM 1487 O O . LYS A 1 179 ? -21.556 -13.020 38.091 1.00 77.19 179 LYS A O 1
ATOM 1492 N N . PHE A 1 180 ? -21.671 -12.815 35.867 1.00 81.94 180 PHE A N 1
ATOM 1493 C CA . PHE A 1 180 ? -23.099 -13.050 35.730 1.00 81.94 180 PHE A CA 1
ATOM 1494 C C . PHE A 1 180 ? -23.398 -14.542 35.537 1.00 81.94 180 PHE A C 1
ATOM 1496 O O . PHE A 1 180 ? -22.752 -15.232 34.743 1.00 81.94 180 PHE A O 1
ATOM 1503 N N . ILE A 1 181 ? -24.409 -15.035 36.243 1.00 84.56 181 ILE A N 1
ATOM 1504 C CA . ILE A 1 181 ? -24.918 -16.407 36.182 1.00 84.56 181 ILE A CA 1
ATOM 1505 C C . ILE A 1 181 ? -26.396 -16.312 35.811 1.00 84.56 181 ILE A C 1
ATOM 1507 O O . ILE A 1 181 ? -27.182 -15.769 36.586 1.00 84.56 181 ILE A O 1
ATOM 1511 N N . LEU A 1 182 ? -26.765 -16.800 34.623 1.00 85.19 182 LEU A N 1
ATOM 1512 C CA . LEU A 1 182 ? -28.156 -16.866 34.183 1.00 85.19 182 LEU A CA 1
ATOM 1513 C C . LEU A 1 182 ? -28.670 -18.294 34.362 1.00 85.19 182 LEU A C 1
ATOM 1515 O O . LEU A 1 182 ? -28.127 -19.241 33.786 1.00 85.19 182 LEU A O 1
ATOM 1519 N N . GLU A 1 183 ? -29.730 -18.446 35.144 1.00 85.25 183 GLU A N 1
ATOM 1520 C CA . GLU A 1 183 ? -30.253 -19.738 35.584 1.00 85.25 183 GLU A CA 1
ATOM 1521 C C . GLU A 1 183 ? -31.788 -19.789 35.580 1.00 85.25 183 GLU A C 1
ATOM 1523 O O . GLU A 1 183 ? -32.484 -18.772 35.652 1.00 85.25 183 GLU A O 1
ATOM 1528 N N . LEU A 1 184 ? -32.315 -21.011 35.499 1.00 80.69 184 LEU A N 1
ATOM 1529 C CA . LEU A 1 184 ? -33.705 -21.344 35.785 1.00 80.69 184 LEU A CA 1
ATOM 1530 C C . LEU A 1 184 ? -33.766 -22.019 37.154 1.00 80.69 184 LEU A C 1
ATOM 1532 O O . LEU A 1 184 ? -33.066 -23.004 37.382 1.00 80.69 184 LEU A O 1
ATOM 1536 N N . CYS A 1 185 ? -34.623 -21.520 38.039 1.00 80.19 185 CYS A N 1
ATOM 1537 C CA . CYS A 1 185 ? -34.836 -22.066 39.375 1.00 80.19 185 CYS A CA 1
ATOM 1538 C C . CYS A 1 185 ? -36.322 -22.386 39.581 1.00 80.19 185 CYS A C 1
ATOM 1540 O O . CYS A 1 185 ? -37.198 -21.558 39.318 1.00 80.19 185 CYS A O 1
ATOM 1542 N N . GLU A 1 186 ? -36.621 -23.601 40.040 1.00 79.25 186 GLU A N 1
ATOM 1543 C CA . GLU A 1 186 ? -37.978 -24.019 40.395 1.00 79.25 186 GLU A CA 1
ATOM 1544 C C . GLU A 1 186 ? -38.215 -23.749 41.890 1.00 79.25 186 GLU A C 1
ATOM 1546 O O . GLU A 1 186 ? -37.611 -24.366 42.772 1.00 79.25 186 GLU A O 1
ATOM 1551 N N . THR A 1 187 ? -39.089 -22.787 42.180 1.00 78.50 187 THR A N 1
ATOM 1552 C CA . THR A 1 187 ? -39.411 -22.335 43.541 1.00 78.50 187 THR A CA 1
ATOM 1553 C C . THR A 1 187 ? -40.813 -22.768 43.933 1.00 78.50 187 THR A C 1
ATOM 1555 O O . THR A 1 187 ? -41.732 -22.731 43.118 1.00 78.50 187 THR A O 1
ATOM 1558 N N . HIS A 1 188 ? -40.984 -23.197 45.177 1.00 79.62 188 HIS A N 1
ATOM 1559 C CA . HIS A 1 188 ? -42.259 -23.656 45.711 1.00 79.62 188 HIS A CA 1
ATOM 1560 C C . HIS A 1 188 ? -42.598 -22.787 46.922 1.00 79.62 188 HIS A C 1
ATOM 1562 O O . HIS A 1 188 ? -41.852 -22.775 47.890 1.00 79.62 188 HIS A O 1
ATOM 1568 N N . ASN A 1 189 ? -43.691 -22.031 46.881 1.00 80.94 189 ASN A N 1
ATOM 1569 C CA . ASN A 1 189 ? -44.189 -21.314 48.053 1.00 80.94 189 ASN A CA 1
ATOM 1570 C C . ASN A 1 189 ? -45.384 -22.080 48.618 1.00 80.94 189 ASN A C 1
ATOM 1572 O O . ASN A 1 189 ? -46.342 -22.342 47.887 1.00 80.94 189 ASN A O 1
ATOM 1576 N N . ILE A 1 190 ? -45.319 -22.467 49.887 1.00 79.56 190 ILE A N 1
ATOM 1577 C CA . ILE A 1 190 ? -46.414 -23.140 50.584 1.00 79.56 190 ILE A CA 1
ATOM 1578 C C . ILE A 1 190 ? -47.065 -22.102 51.483 1.00 79.56 190 ILE A C 1
ATOM 1580 O O . ILE A 1 190 ? -46.423 -21.564 52.377 1.00 79.56 190 ILE A O 1
ATOM 1584 N N . ILE A 1 191 ? -48.330 -21.808 51.212 1.00 80.50 191 ILE A N 1
ATOM 1585 C CA . ILE A 1 191 ? -49.116 -20.835 51.962 1.00 80.50 191 ILE A CA 1
ATOM 1586 C C . ILE A 1 191 ? -50.141 -21.597 52.788 1.00 80.50 191 ILE A C 1
ATOM 1588 O O . ILE A 1 191 ? -50.919 -22.372 52.228 1.00 80.50 191 ILE A O 1
ATOM 1592 N N . ASP A 1 192 ? -50.156 -21.359 54.091 1.00 80.56 192 ASP A N 1
ATOM 1593 C CA . ASP A 1 192 ? -51.178 -21.862 54.996 1.00 80.56 192 ASP A CA 1
ATOM 1594 C C . ASP A 1 192 ? -52.128 -20.731 55.406 1.00 80.56 192 ASP A C 1
ATOM 1596 O O . ASP A 1 192 ? -51.704 -19.667 55.862 1.00 80.56 192 ASP A O 1
ATOM 1600 N N . TYR A 1 193 ? -53.424 -20.957 55.204 1.00 79.50 193 TYR A N 1
ATOM 1601 C CA . TYR A 1 193 ? -54.488 -20.030 55.576 1.00 79.50 193 TYR A CA 1
ATOM 1602 C C . TYR A 1 193 ? -55.163 -20.526 56.857 1.00 79.50 193 TYR A C 1
ATOM 1604 O O . TYR A 1 193 ? -55.915 -21.504 56.828 1.00 79.50 193 TYR A O 1
ATOM 1612 N N . ILE A 1 194 ? -54.907 -19.825 57.962 1.00 73.88 194 ILE A N 1
ATOM 1613 C CA . ILE A 1 194 ? -55.394 -20.139 59.306 1.00 73.88 194 ILE A CA 1
ATOM 1614 C C . ILE A 1 194 ? -56.584 -19.216 59.598 1.00 73.88 194 ILE A C 1
ATOM 1616 O O . ILE A 1 194 ? -56.424 -18.092 60.075 1.00 73.88 194 ILE A O 1
ATOM 1620 N N . SER A 1 195 ? -57.801 -19.685 59.304 1.00 65.50 195 SER A N 1
ATOM 1621 C CA . SER A 1 195 ? -59.036 -18.870 59.279 1.00 65.50 195 SER A CA 1
ATOM 1622 C C . SER A 1 195 ? -59.021 -17.723 58.238 1.00 65.50 195 SER A C 1
ATOM 1624 O O . SER A 1 195 ? -58.161 -17.677 57.362 1.00 65.50 195 SER A O 1
ATOM 1626 N N . GLN A 1 196 ? -60.022 -16.830 58.248 1.00 53.66 196 GLN A N 1
ATOM 1627 C CA . GLN A 1 196 ? -60.216 -15.822 57.185 1.00 53.66 196 GLN A CA 1
ATOM 1628 C C . GLN A 1 196 ? -59.211 -14.653 57.203 1.00 53.66 196 GLN A C 1
ATOM 1630 O O . GLN A 1 196 ? -59.184 -13.883 56.246 1.00 53.66 196 GLN A O 1
ATOM 1635 N N . THR A 1 197 ? -58.413 -14.496 58.264 1.00 51.88 197 THR A N 1
ATOM 1636 C CA . THR A 1 197 ? -57.599 -13.286 58.501 1.00 51.88 197 THR A CA 1
ATOM 1637 C C . THR A 1 197 ? -56.106 -13.531 58.704 1.00 51.88 197 THR A C 1
ATOM 1639 O O . THR A 1 197 ? -55.351 -12.562 58.706 1.00 51.88 197 THR A O 1
ATOM 1642 N N . THR A 1 198 ? -55.661 -14.780 58.870 1.00 59.25 198 THR A N 1
ATOM 1643 C CA . THR A 1 198 ? -54.264 -15.094 59.214 1.00 59.25 198 THR A CA 1
ATOM 1644 C C . THR A 1 198 ? -53.655 -16.011 58.158 1.00 59.25 198 THR A C 1
ATOM 1646 O O . THR A 1 198 ? -54.239 -17.031 57.794 1.00 59.25 198 THR A O 1
ATOM 1649 N N . GLN A 1 199 ? -52.480 -15.641 57.651 1.00 70.38 199 GLN A N 1
ATOM 1650 C CA . GLN A 1 199 ? -51.778 -16.356 56.587 1.00 70.38 199 GLN A CA 1
ATOM 1651 C C . GLN A 1 199 ? -50.301 -16.504 56.964 1.00 70.38 199 GLN A C 1
ATOM 1653 O O . GLN A 1 199 ? -49.645 -15.505 57.254 1.00 70.38 199 GLN A O 1
ATOM 1658 N N . GLU A 1 200 ? -49.773 -17.725 56.904 1.00 69.19 200 GLU A N 1
ATOM 1659 C CA . GLU A 1 200 ? -48.332 -17.987 56.974 1.00 69.19 200 GLU A CA 1
ATOM 1660 C C . GLU A 1 200 ? -47.804 -18.416 55.598 1.00 69.19 200 GLU A C 1
ATOM 1662 O O . GLU A 1 200 ? -48.446 -19.186 54.883 1.00 69.19 200 GLU A O 1
ATOM 1667 N N . GLU A 1 201 ? -46.629 -17.913 55.209 1.00 70.31 201 GLU A N 1
ATOM 1668 C CA . GLU A 1 201 ? -45.947 -18.307 53.971 1.00 70.31 201 GLU A CA 1
ATOM 1669 C C . GLU A 1 201 ? -44.609 -18.992 54.266 1.00 70.31 201 GLU A C 1
ATOM 1671 O O . GLU A 1 201 ? -43.795 -18.504 55.054 1.00 70.31 201 GLU A O 1
ATOM 1676 N N . TYR A 1 202 ? -44.352 -20.104 53.580 1.00 70.19 202 TYR A N 1
ATOM 1677 C CA . TYR A 1 202 ? -43.114 -20.869 53.657 1.00 70.19 202 TYR A CA 1
ATOM 1678 C C . TYR A 1 202 ? -42.504 -21.004 52.258 1.00 70.19 202 TYR A C 1
ATOM 1680 O O . TYR A 1 202 ? -42.898 -21.853 51.450 1.00 70.19 202 TYR A O 1
ATOM 1688 N N . LEU A 1 203 ? -41.511 -20.158 51.972 1.00 56.06 203 LEU A N 1
ATOM 1689 C CA . LEU A 1 203 ? -40.781 -20.189 50.709 1.00 56.06 203 LEU A CA 1
ATOM 1690 C C . LEU A 1 203 ? -39.744 -21.321 50.706 1.00 56.06 203 LEU A C 1
ATOM 1692 O O . LEU A 1 203 ? -38.834 -21.353 51.531 1.00 56.06 203 LEU A O 1
ATOM 1696 N N . MET A 1 204 ? -39.851 -22.213 49.726 1.00 63.38 204 MET A N 1
ATOM 1697 C CA . MET A 1 204 ? -38.973 -23.361 49.525 1.00 63.38 204 MET A CA 1
ATOM 1698 C C . MET A 1 204 ? -38.253 -23.225 48.179 1.00 63.38 204 MET A C 1
ATOM 1700 O O . MET A 1 204 ? -38.871 -23.291 47.111 1.00 63.38 204 MET A O 1
ATOM 1704 N N . SER A 1 205 ? -36.930 -23.064 48.200 1.00 53.09 205 SER A N 1
ATOM 1705 C CA . SER A 1 205 ? -36.111 -23.302 47.010 1.00 53.09 205 SER A CA 1
ATOM 1706 C C . SER A 1 205 ? -35.960 -24.810 46.808 1.00 53.09 205 SER A C 1
ATOM 1708 O O . SER A 1 205 ? -35.610 -25.546 47.732 1.00 53.09 205 SER A O 1
ATOM 1710 N N . THR A 1 206 ? -36.232 -25.305 45.599 1.00 55.66 206 THR A N 1
ATOM 1711 C CA . THR A 1 206 ? -35.814 -26.669 45.251 1.00 55.66 206 THR A CA 1
ATOM 1712 C C . THR A 1 206 ? -34.375 -26.631 44.752 1.00 55.66 206 THR A C 1
ATOM 1714 O O . THR A 1 206 ? -33.950 -25.649 44.151 1.00 55.66 206 THR A O 1
ATOM 1717 N N . LYS A 1 207 ? -33.618 -27.718 44.940 1.00 52.06 207 LYS A N 1
ATOM 1718 C CA . LYS A 1 207 ? -32.236 -27.843 44.430 1.00 52.06 207 LYS A CA 1
ATOM 1719 C C . LYS A 1 207 ? -32.133 -27.923 42.892 1.00 52.06 207 LYS A C 1
ATOM 1721 O O . LYS A 1 207 ? -31.063 -28.220 42.373 1.00 52.06 207 LYS A O 1
ATOM 1726 N N . ASN A 1 208 ? -33.219 -27.676 42.159 1.00 59.91 208 ASN A N 1
ATOM 1727 C CA . ASN A 1 208 ? -33.268 -27.719 40.698 1.00 59.91 208 ASN A CA 1
ATOM 1728 C C . ASN A 1 208 ? -32.833 -26.378 40.076 1.00 59.91 208 ASN A C 1
ATOM 1730 O O . ASN A 1 208 ? -33.543 -25.822 39.238 1.00 59.91 208 ASN A O 1
ATOM 1734 N N . GLU A 1 209 ? -31.672 -25.859 40.480 1.00 70.19 209 GLU A N 1
ATOM 1735 C CA . GLU A 1 209 ? -31.019 -24.739 39.795 1.00 70.19 209 GLU A CA 1
ATOM 1736 C C . GLU A 1 209 ? -30.383 -25.259 38.495 1.00 70.19 209 GLU A C 1
ATOM 1738 O O . GLU A 1 209 ? -29.543 -26.160 38.502 1.00 70.19 209 GLU A O 1
ATOM 1743 N N . MET A 1 210 ? -30.809 -24.718 37.354 1.00 75.88 210 MET A N 1
ATOM 1744 C CA . MET A 1 210 ? -30.317 -25.089 36.030 1.00 75.88 210 MET A CA 1
ATOM 1745 C C . MET A 1 210 ? -29.692 -23.870 35.355 1.00 75.88 210 MET A C 1
ATOM 1747 O O . MET A 1 210 ? -30.387 -23.028 34.786 1.00 75.88 210 MET A O 1
ATOM 1751 N N . ILE A 1 211 ? -28.362 -23.798 35.395 1.00 78.12 211 ILE A N 1
ATOM 1752 C CA . ILE A 1 211 ? -27.580 -22.758 34.719 1.00 78.12 211 ILE A CA 1
ATOM 1753 C C . ILE A 1 211 ? -27.799 -22.873 33.202 1.00 78.12 211 ILE A C 1
ATOM 1755 O O . ILE A 1 211 ? -27.534 -23.922 32.606 1.00 78.12 211 ILE A O 1
ATOM 1759 N N . LEU A 1 212 ? -28.257 -21.790 32.566 1.00 79.25 212 LEU A N 1
ATOM 1760 C CA . LEU A 1 212 ? -28.290 -21.681 31.107 1.00 79.25 212 LEU A CA 1
ATOM 1761 C C . LEU A 1 212 ? -26.878 -21.423 30.585 1.00 79.25 212 LEU A C 1
ATOM 1763 O O . LEU A 1 212 ? -26.389 -22.181 29.750 1.00 79.25 212 LEU A O 1
ATOM 1767 N N . PHE A 1 213 ? -26.238 -20.370 31.094 1.00 81.69 213 PHE A N 1
ATOM 1768 C CA . PHE A 1 213 ? -24.839 -20.017 30.859 1.00 81.69 213 PHE A CA 1
ATOM 1769 C C . PHE A 1 213 ? -24.375 -18.984 31.894 1.00 81.69 213 PHE A C 1
ATOM 1771 O O . PHE A 1 213 ? -25.178 -18.351 32.583 1.00 81.69 213 PHE A O 1
ATOM 1778 N N . THR A 1 214 ? -23.063 -18.788 31.986 1.00 84.38 214 THR A N 1
ATOM 1779 C CA . THR A 1 214 ? -22.451 -17.711 32.777 1.00 84.38 214 THR A CA 1
ATOM 1780 C C . THR A 1 214 ? -21.547 -16.868 31.894 1.00 84.38 214 THR A C 1
ATOM 1782 O O . THR A 1 214 ? -20.938 -17.426 30.990 1.00 84.38 214 THR A O 1
ATOM 1785 N N . PHE A 1 215 ? -21.397 -15.577 32.169 1.00 85.56 215 PHE A N 1
ATOM 1786 C CA . PHE A 1 215 ? -20.472 -14.680 31.464 1.00 85.56 215 PHE A CA 1
ATOM 1787 C C . PHE A 1 215 ? -19.857 -13.680 32.446 1.00 85.56 215 PHE A C 1
ATOM 1789 O O . PHE A 1 215 ? -20.410 -13.454 33.517 1.00 85.56 215 PHE A O 1
ATOM 1796 N N . LYS A 1 216 ? -18.707 -13.091 32.117 1.00 82.50 216 LYS A N 1
ATOM 1797 C CA . LYS A 1 216 ? -18.024 -12.126 32.991 1.00 82.50 216 LYS A CA 1
ATOM 1798 C C . LYS A 1 216 ? -18.524 -10.704 32.752 1.00 82.50 216 LYS A C 1
ATOM 1800 O O . LYS A 1 216 ? -19.265 -10.152 33.551 1.00 82.50 216 LYS A O 1
ATOM 1805 N N . ASN A 1 217 ? -18.202 -10.166 31.581 1.00 77.69 217 ASN A N 1
ATOM 1806 C CA . ASN A 1 217 ? -18.630 -8.842 31.144 1.00 77.69 217 ASN A CA 1
ATOM 1807 C C . ASN A 1 217 ? -19.417 -8.967 29.841 1.00 77.69 217 ASN A C 1
ATOM 1809 O O . ASN A 1 217 ? -19.160 -9.880 29.049 1.00 77.69 217 ASN A O 1
ATOM 1813 N N . ILE A 1 218 ? -20.306 -8.009 29.590 1.00 81.00 218 ILE A N 1
ATOM 1814 C CA . ILE A 1 218 ? -20.919 -7.794 28.282 1.00 81.00 218 ILE A CA 1
ATOM 1815 C C . ILE A 1 218 ? -20.807 -6.321 27.889 1.00 81.00 218 ILE A C 1
ATOM 1817 O O . ILE A 1 218 ? -21.164 -5.428 28.656 1.00 81.00 218 ILE A O 1
ATOM 1821 N N . SER A 1 219 ? -20.336 -6.069 26.671 1.00 86.69 219 SER A N 1
ATOM 1822 C CA . SER A 1 219 ? -20.348 -4.741 26.067 1.00 86.69 219 SER A CA 1
ATOM 1823 C C . SER A 1 219 ? -21.044 -4.761 24.713 1.00 86.69 219 SER A C 1
ATOM 1825 O O . SER A 1 219 ? -21.053 -5.765 23.991 1.00 86.69 219 SER A O 1
ATOM 1827 N N . LYS A 1 220 ? -21.653 -3.627 24.362 1.00 89.56 220 LYS A N 1
ATOM 1828 C CA . LYS A 1 220 ? -22.178 -3.388 23.020 1.00 89.56 220 LYS A CA 1
ATOM 1829 C C . LYS A 1 220 ? -21.151 -2.570 22.265 1.00 89.56 220 LYS A C 1
ATOM 1831 O O . LYS A 1 220 ? -20.994 -1.377 22.510 1.00 89.56 220 LYS A O 1
ATOM 1836 N N . ILE A 1 221 ? -20.450 -3.214 21.350 1.00 90.88 221 ILE A N 1
ATOM 1837 C CA . ILE A 1 221 ? -19.418 -2.563 20.561 1.00 90.88 221 ILE A CA 1
ATOM 1838 C C . ILE A 1 221 ? -20.082 -1.856 19.388 1.00 90.88 221 ILE A C 1
ATOM 1840 O O . ILE A 1 221 ? -20.850 -2.461 18.637 1.00 90.88 221 ILE A O 1
ATOM 1844 N N . HIS A 1 222 ? -19.785 -0.570 19.236 1.00 92.69 222 HIS A N 1
ATOM 1845 C CA . HIS A 1 222 ? -19.938 0.126 17.973 1.00 92.69 222 HIS A CA 1
ATOM 1846 C C . HIS A 1 222 ? -18.604 0.066 17.236 1.00 92.69 222 HIS A C 1
ATOM 1848 O O . HIS A 1 222 ? -17.623 0.683 17.648 1.00 92.69 222 HIS A O 1
ATOM 1854 N N . ASP A 1 223 ? -18.594 -0.704 16.154 1.00 92.94 223 ASP A N 1
ATOM 1855 C CA . ASP A 1 223 ? -17.508 -0.711 15.191 1.00 92.94 223 ASP A CA 1
ATOM 1856 C C . ASP A 1 223 ? -17.682 0.483 14.263 1.00 92.94 223 ASP A C 1
ATOM 1858 O O . ASP A 1 223 ? -18.625 0.524 13.466 1.00 92.94 223 ASP A O 1
ATOM 1862 N N . ILE A 1 224 ? -16.800 1.466 14.413 1.00 91.12 224 ILE A N 1
ATOM 1863 C CA . ILE A 1 224 ? -16.854 2.713 13.647 1.00 91.12 224 ILE A CA 1
ATOM 1864 C C . ILE A 1 224 ? -16.280 2.565 12.237 1.00 91.12 224 ILE A C 1
ATOM 1866 O O . ILE A 1 224 ? -16.604 3.376 11.378 1.00 91.12 224 ILE A O 1
ATOM 1870 N N . TYR A 1 225 ? -15.488 1.520 11.974 1.00 90.50 225 TYR A N 1
ATOM 1871 C CA . TYR A 1 225 ? -15.007 1.215 10.627 1.00 90.50 225 TYR A CA 1
ATOM 1872 C C . TYR A 1 225 ? -16.111 0.547 9.803 1.00 90.50 225 TYR A C 1
ATOM 1874 O O . TYR A 1 225 ? -16.482 1.025 8.737 1.00 90.50 225 TYR A O 1
ATOM 1882 N N . LEU A 1 226 ? -16.716 -0.515 10.344 1.00 90.25 226 LEU A N 1
ATOM 1883 C CA . LEU A 1 226 ? -17.822 -1.224 9.687 1.00 90.25 226 LEU A CA 1
ATOM 1884 C C . LEU A 1 226 ? -19.176 -0.498 9.790 1.00 90.25 226 LEU A C 1
ATOM 1886 O O . LEU A 1 226 ? -20.169 -0.995 9.257 1.00 90.25 226 LEU A O 1
ATOM 1890 N N . ASN A 1 227 ? -19.246 0.610 10.538 1.00 90.56 227 ASN A N 1
ATOM 1891 C CA . ASN A 1 227 ? -20.482 1.274 10.971 1.00 90.56 227 ASN A CA 1
ATOM 1892 C C . ASN A 1 227 ? -21.546 0.276 11.489 1.00 90.56 227 ASN A C 1
ATOM 1894 O O . ASN A 1 227 ? -22.736 0.346 11.173 1.00 90.56 227 ASN A O 1
ATOM 1898 N N . LYS A 1 228 ? -21.098 -0.709 12.274 1.00 90.94 228 LYS A N 1
ATOM 1899 C CA . LYS A 1 228 ? -21.915 -1.829 12.766 1.00 90.94 228 LYS A CA 1
ATOM 1900 C C . LYS A 1 228 ? -21.989 -1.793 14.289 1.00 90.94 228 LYS A C 1
ATOM 1902 O O . LYS A 1 228 ? -21.150 -1.191 14.959 1.00 90.94 228 LYS A O 1
ATOM 1907 N N . LYS A 1 229 ? -23.009 -2.439 14.857 1.00 90.44 229 LYS A N 1
ATOM 1908 C CA . LYS A 1 229 ? -23.109 -2.682 16.302 1.00 90.44 229 LYS A CA 1
ATOM 1909 C C . LYS A 1 229 ? -23.258 -4.179 16.550 1.00 90.44 229 LYS A C 1
ATOM 1911 O O . LYS A 1 229 ? -24.107 -4.806 15.922 1.00 90.44 229 LYS A O 1
ATOM 1916 N N . TYR A 1 230 ? -22.444 -4.723 17.445 1.00 90.94 230 TYR A N 1
ATOM 1917 C CA . TYR A 1 230 ? -22.461 -6.129 17.858 1.00 90.94 230 TYR A CA 1
ATOM 1918 C C . TYR A 1 230 ? -22.209 -6.238 19.369 1.00 90.94 230 TYR A C 1
ATOM 1920 O O . TYR A 1 230 ? -21.952 -5.239 20.043 1.00 90.94 230 TYR A O 1
ATOM 1928 N N . TYR A 1 231 ? -22.335 -7.440 19.922 1.00 87.56 231 TYR A N 1
ATOM 1929 C CA . TYR A 1 231 ? -22.199 -7.699 21.357 1.00 87.56 231 TYR A CA 1
ATOM 1930 C C . TYR A 1 231 ? -20.941 -8.531 21.605 1.00 87.56 231 TYR A C 1
ATOM 1932 O O . TYR A 1 231 ? -20.714 -9.496 20.882 1.00 87.56 231 TYR A O 1
ATOM 1940 N N . SER A 1 232 ? -20.136 -8.182 22.606 1.00 87.88 232 SER A N 1
ATOM 1941 C CA . SER A 1 232 ? -18.963 -8.957 23.038 1.00 87.88 232 SER A CA 1
ATOM 1942 C C . SER A 1 232 ? -19.197 -9.417 24.471 1.00 87.88 232 SER A C 1
ATOM 1944 O O . SER A 1 232 ? -19.445 -8.595 25.353 1.00 87.88 232 SER A O 1
ATOM 1946 N N . LEU A 1 233 ? -19.198 -10.735 24.689 1.00 86.56 233 LEU A N 1
ATOM 1947 C CA . LEU A 1 233 ? -19.353 -11.357 26.002 1.00 86.56 233 LEU A CA 1
ATOM 1948 C C . LEU A 1 233 ? -18.056 -12.088 26.350 1.00 86.56 233 LEU A C 1
ATOM 1950 O O . LEU A 1 233 ? -17.574 -12.929 25.584 1.00 86.56 233 LEU A O 1
ATOM 1954 N N . LYS A 1 234 ? -17.498 -11.766 27.516 1.00 86.94 234 LYS A N 1
ATOM 1955 C CA . LYS A 1 234 ? -16.229 -12.321 27.998 1.00 86.94 234 LYS A CA 1
ATOM 1956 C C . LYS A 1 234 ? -16.442 -13.556 28.861 1.00 86.94 234 LYS A C 1
ATOM 1958 O O . LYS A 1 234 ? -17.364 -13.572 29.675 1.00 86.94 234 LYS A O 1
ATOM 1963 N N . GLU A 1 235 ? -15.568 -14.553 28.708 1.00 83.69 235 GLU A N 1
ATOM 1964 C CA . GLU A 1 235 ? -15.555 -15.793 29.511 1.00 83.69 235 GLU A CA 1
ATOM 1965 C C . GLU A 1 235 ? -16.941 -16.474 29.601 1.00 83.69 235 GLU A C 1
ATOM 1967 O O . GLU A 1 235 ? -17.442 -16.761 30.690 1.00 83.69 235 GLU A O 1
ATOM 1972 N N . VAL A 1 236 ? -17.597 -16.705 28.454 1.00 85.00 236 VAL A N 1
ATOM 1973 C CA . VAL A 1 236 ? -18.905 -17.376 28.421 1.00 85.00 236 VAL A CA 1
ATOM 1974 C C . VAL A 1 236 ? -18.742 -18.875 28.629 1.00 85.00 236 VAL A C 1
ATOM 1976 O O . VAL A 1 236 ? -18.096 -19.545 27.821 1.00 85.00 236 VAL A O 1
ATOM 1979 N N . THR A 1 237 ? -19.386 -19.396 29.675 1.00 81.88 237 THR A N 1
ATOM 1980 C CA . THR A 1 237 ? -19.350 -20.809 30.070 1.00 81.88 237 THR A CA 1
ATOM 1981 C C . THR A 1 237 ? -20.733 -21.455 29.999 1.00 81.88 237 THR A C 1
ATOM 1983 O O . THR A 1 237 ? -21.676 -20.960 30.619 1.00 81.88 237 THR A O 1
ATOM 1986 N N . ALA A 1 238 ? -20.848 -22.589 29.299 1.00 80.25 238 ALA A N 1
ATOM 1987 C CA . ALA A 1 238 ? -22.086 -23.368 29.158 1.00 80.25 238 ALA A CA 1
ATOM 1988 C C . ALA A 1 238 ? -21.830 -24.866 28.907 1.00 80.25 238 ALA A C 1
ATOM 1990 O O . ALA A 1 238 ? -20.753 -25.256 28.455 1.00 80.25 238 ALA A O 1
ATOM 1991 N N . VAL A 1 239 ? -22.840 -25.708 29.174 1.00 75.94 239 VAL A N 1
ATOM 1992 C CA . VAL A 1 239 ? -22.791 -27.173 28.980 1.00 75.94 239 VAL A CA 1
ATOM 1993 C C . VAL A 1 239 ? -23.581 -27.572 27.731 1.00 75.94 239 VAL A C 1
ATOM 1995 O O . VAL A 1 239 ? -24.812 -27.602 27.737 1.00 75.94 239 VAL A O 1
ATOM 1998 N N . ILE A 1 240 ? -22.885 -27.867 26.634 1.00 71.44 240 ILE A N 1
ATOM 1999 C CA . ILE A 1 240 ? -23.491 -28.142 25.326 1.00 71.44 240 ILE A CA 1
ATOM 2000 C C . ILE A 1 240 ? -23.171 -29.578 24.902 1.00 71.44 240 ILE A C 1
ATOM 2002 O O . ILE A 1 240 ? -22.013 -29.969 24.735 1.00 71.44 240 ILE A O 1
ATOM 2006 N N . GLY A 1 241 ? -24.219 -30.395 24.768 1.00 72.38 241 GLY A N 1
ATOM 2007 C CA . GLY A 1 241 ? -24.092 -31.851 24.738 1.00 72.38 241 GLY A CA 1
ATOM 2008 C C . GLY A 1 241 ? -23.329 -32.351 25.969 1.00 72.38 241 GLY A C 1
ATOM 2009 O O . GLY A 1 241 ? -23.671 -32.006 27.094 1.00 72.38 241 GLY A O 1
ATOM 2010 N N . ASN A 1 242 ? -22.254 -33.107 25.740 1.00 70.88 242 ASN A N 1
ATOM 2011 C CA . ASN A 1 242 ? -21.372 -33.617 26.796 1.00 70.88 242 ASN A CA 1
ATOM 2012 C C . ASN A 1 242 ? -20.105 -32.750 26.986 1.00 70.88 242 ASN A C 1
ATOM 2014 O O . ASN A 1 242 ? -19.108 -33.233 27.519 1.00 70.88 242 ASN A O 1
ATOM 2018 N N . LYS A 1 243 ? -20.084 -31.503 26.489 1.00 71.38 243 LYS A N 1
ATOM 2019 C CA . LYS A 1 243 ? -18.909 -30.617 26.532 1.00 71.38 243 LYS A CA 1
ATOM 2020 C C . LYS A 1 243 ? -19.204 -29.340 27.309 1.00 71.38 243 LYS A C 1
ATOM 2022 O O . LYS A 1 243 ? -20.223 -28.694 27.085 1.00 71.38 243 LYS A O 1
ATOM 2027 N N . ILE A 1 244 ? -18.266 -28.935 28.160 1.00 76.19 244 ILE A N 1
ATOM 2028 C CA . ILE A 1 244 ? -18.243 -27.583 28.721 1.00 76.19 244 ILE A CA 1
ATOM 2029 C C . ILE A 1 244 ? -17.516 -26.691 27.714 1.00 76.19 244 ILE A C 1
ATOM 2031 O O . ILE A 1 244 ? -16.359 -26.947 27.380 1.00 76.19 244 ILE A O 1
ATOM 2035 N N . ILE A 1 245 ? -18.193 -25.662 27.216 1.00 75.50 245 ILE A N 1
ATOM 2036 C CA . ILE A 1 245 ? -17.574 -24.593 26.430 1.00 75.50 245 ILE A CA 1
ATOM 2037 C C . ILE A 1 245 ? -17.215 -23.470 27.399 1.00 75.50 245 ILE A C 1
ATOM 2039 O O . ILE A 1 245 ? -18.046 -23.110 28.225 1.00 75.50 245 ILE A O 1
ATOM 2043 N N . SER A 1 246 ? -16.001 -22.929 27.289 1.00 82.62 246 SER A N 1
ATOM 2044 C CA . SER A 1 246 ? -15.580 -21.676 27.926 1.00 82.62 246 SER A CA 1
ATOM 2045 C C . SER A 1 246 ? -14.789 -20.863 26.903 1.00 82.62 246 SER A C 1
ATOM 2047 O O . SER A 1 246 ? -13.726 -21.308 26.466 1.00 82.62 246 SER A O 1
ATOM 2049 N N . LYS A 1 247 ? -15.332 -19.730 26.446 1.00 82.44 247 LYS A N 1
ATOM 2050 C CA . LYS A 1 247 ? -14.660 -18.815 25.505 1.00 82.44 247 LYS A CA 1
ATOM 2051 C C . LYS A 1 247 ? -15.270 -17.416 25.535 1.00 82.44 247 LYS A C 1
ATOM 2053 O O . LYS A 1 247 ? -16.432 -17.242 25.893 1.00 82.44 247 LYS A O 1
ATOM 2058 N N . ASP A 1 248 ? -14.512 -16.436 25.062 1.00 84.75 248 ASP A N 1
ATOM 2059 C CA . ASP A 1 248 ? -15.093 -15.178 24.596 1.00 84.75 248 ASP A CA 1
ATOM 2060 C C . ASP A 1 248 ? -15.975 -15.436 23.366 1.00 84.75 248 ASP A C 1
ATOM 2062 O O . ASP A 1 248 ? -15.595 -16.192 22.463 1.00 84.75 248 ASP A O 1
ATOM 2066 N N . ILE A 1 249 ? -17.136 -14.785 23.309 1.00 84.69 249 ILE A N 1
ATOM 2067 C CA . ILE A 1 249 ? -18.021 -14.808 22.140 1.00 84.69 249 ILE A CA 1
ATOM 2068 C C . ILE A 1 249 ? -18.343 -13.389 21.697 1.00 84.69 249 ILE A C 1
ATOM 2070 O O . ILE A 1 249 ? -18.491 -12.477 22.509 1.00 84.69 249 ILE A O 1
ATOM 2074 N N . GLN A 1 250 ? -18.486 -13.220 20.389 1.00 84.75 250 GLN A N 1
ATOM 2075 C CA . GLN A 1 250 ? -18.999 -11.998 19.794 1.00 84.75 250 GLN A CA 1
ATOM 2076 C C . GLN A 1 250 ? -20.228 -12.377 18.972 1.00 84.75 250 GLN A C 1
ATOM 2078 O O . GLN A 1 250 ? -20.198 -13.363 18.236 1.00 84.75 250 GLN A O 1
ATOM 2083 N N . LEU A 1 251 ? -21.313 -11.627 19.137 1.00 85.12 251 LEU A N 1
ATOM 2084 C CA . LEU A 1 251 ? -22.625 -11.940 18.582 1.00 85.12 251 LEU A CA 1
ATOM 2085 C C . LEU A 1 251 ? -23.108 -10.778 17.722 1.00 85.12 251 LEU A C 1
ATOM 2087 O O . LEU A 1 251 ? -23.253 -9.650 18.202 1.00 85.12 251 LEU A O 1
ATOM 2091 N N . ASP A 1 252 ? -23.394 -11.076 16.458 1.00 82.44 252 ASP A N 1
ATOM 2092 C CA . ASP A 1 252 ? -23.953 -10.122 15.502 1.00 82.44 252 ASP A CA 1
ATOM 2093 C C . ASP A 1 252 ? -25.361 -9.682 15.918 1.00 82.44 252 ASP A C 1
ATOM 2095 O O . ASP A 1 252 ? -25.728 -8.512 15.796 1.00 82.44 252 ASP A O 1
ATOM 2099 N N . LYS A 1 253 ? -26.162 -10.619 16.435 1.00 82.38 253 LYS A N 1
ATOM 2100 C CA . LYS A 1 253 ? -27.499 -10.373 16.971 1.00 82.38 253 LYS A CA 1
ATOM 2101 C C . LYS A 1 253 ? -27.616 -11.034 18.338 1.00 82.38 253 LYS A C 1
ATOM 2103 O O . LYS A 1 253 ? -27.170 -12.154 18.544 1.00 82.38 253 LYS A O 1
ATOM 2108 N N . VAL A 1 254 ? -28.326 -10.387 19.264 1.00 78.00 254 VAL A N 1
ATOM 2109 C CA . VAL A 1 254 ? -28.557 -10.934 20.618 1.00 78.00 254 VAL A CA 1
ATOM 2110 C C . VAL A 1 254 ? -29.158 -12.346 20.584 1.00 78.00 254 VAL A C 1
ATOM 2112 O O . VAL A 1 254 ? -28.832 -13.164 21.432 1.00 78.00 254 VAL A O 1
ATOM 2115 N N . LYS A 1 255 ? -29.989 -12.665 19.579 1.00 76.62 255 LYS A N 1
ATOM 2116 C CA . LYS A 1 255 ? -30.577 -14.006 19.403 1.00 76.62 255 LYS A CA 1
ATOM 2117 C C . LYS A 1 255 ? -29.529 -15.122 19.244 1.00 76.62 255 LYS A C 1
ATOM 2119 O O . LYS A 1 255 ? -29.856 -16.276 19.485 1.00 76.62 255 LYS A O 1
ATOM 2124 N N . ASP A 1 256 ? -28.312 -14.797 18.817 1.00 80.44 256 ASP A N 1
ATOM 2125 C CA . ASP A 1 256 ? -27.271 -15.782 18.517 1.00 80.44 256 ASP A CA 1
ATOM 2126 C C . ASP A 1 256 ? -26.677 -16.361 19.828 1.00 80.44 256 ASP A C 1
ATOM 2128 O O . ASP A 1 256 ? -26.050 -17.417 19.823 1.00 80.44 256 ASP A O 1
ATOM 2132 N N . ILE A 1 257 ? -26.984 -15.754 20.991 1.00 78.56 257 ILE A N 1
ATOM 2133 C CA . ILE A 1 257 ? -26.689 -16.304 22.331 1.00 78.56 257 ILE A CA 1
ATOM 2134 C C . ILE A 1 257 ? -27.328 -17.683 22.563 1.00 78.56 257 ILE A C 1
ATOM 2136 O O . ILE A 1 257 ? -26.859 -18.444 23.404 1.00 78.56 257 ILE A O 1
ATOM 2140 N N . LEU A 1 258 ? -28.388 -18.026 21.820 1.00 76.38 258 LEU A N 1
ATOM 2141 C CA . LEU A 1 258 ? -29.106 -19.296 21.959 1.00 76.38 258 LEU A CA 1
ATOM 2142 C C . LEU A 1 258 ? -28.232 -20.516 21.631 1.00 76.38 258 LEU A C 1
ATOM 2144 O O . LEU A 1 258 ? -28.456 -21.584 22.197 1.00 76.38 258 LEU A O 1
ATOM 2148 N N . GLU A 1 259 ? -27.214 -20.357 20.780 1.00 77.12 259 GLU A N 1
ATOM 2149 C CA . GLU A 1 259 ? -26.207 -21.395 20.500 1.00 77.12 259 GLU A CA 1
ATOM 2150 C C . GLU A 1 259 ? -25.338 -21.717 21.726 1.00 77.12 259 GLU A C 1
ATOM 2152 O O . GLU A 1 259 ? -24.736 -22.787 21.806 1.00 77.12 259 GLU A O 1
ATOM 2157 N N . TYR A 1 260 ? -25.297 -20.796 22.693 1.00 76.44 260 TYR A N 1
ATOM 2158 C CA . TYR A 1 260 ? -24.480 -20.854 23.901 1.00 76.44 260 TYR A CA 1
ATOM 2159 C C . TYR A 1 260 ? -25.286 -21.210 25.159 1.00 76.44 260 TYR A C 1
ATOM 2161 O O . TYR A 1 260 ? -24.755 -21.135 26.262 1.00 76.44 260 TYR A O 1
ATOM 2169 N N . ILE A 1 261 ? -26.550 -21.628 25.018 1.00 80.75 261 ILE A N 1
ATOM 2170 C CA . ILE A 1 261 ? -27.376 -22.099 26.138 1.00 80.75 261 ILE A CA 1
ATOM 2171 C C . ILE A 1 261 ? -27.165 -23.598 26.393 1.00 80.75 261 ILE A C 1
ATOM 2173 O O . ILE A 1 261 ? -27.102 -24.409 25.468 1.00 80.75 261 ILE A O 1
ATOM 2177 N N . SER A 1 262 ? -27.139 -23.973 27.675 1.00 75.94 262 SER A N 1
ATOM 2178 C CA . SER A 1 262 ? -27.121 -25.357 28.150 1.00 75.94 262 SER A CA 1
ATOM 2179 C C . SER A 1 262 ? -28.129 -26.259 27.424 1.00 75.94 262 SER A C 1
ATOM 2181 O O . SER A 1 262 ? -29.332 -25.985 27.379 1.00 75.94 262 SER A O 1
ATOM 2183 N N . THR A 1 263 ? -27.651 -27.384 26.888 1.00 76.25 263 THR A N 1
ATOM 2184 C CA . THR A 1 263 ? -28.477 -28.315 26.095 1.00 76.25 263 THR A CA 1
ATOM 2185 C C . THR A 1 263 ? -29.653 -28.890 26.887 1.00 76.25 263 THR A C 1
ATOM 2187 O O . THR A 1 263 ? -30.719 -29.135 26.315 1.00 76.25 263 THR A O 1
ATOM 2190 N N . ASP A 1 264 ? -29.501 -29.068 28.196 1.00 72.06 264 ASP A N 1
ATOM 2191 C CA . ASP A 1 264 ? -30.572 -29.594 29.041 1.00 72.06 264 ASP A CA 1
ATOM 2192 C C . ASP A 1 264 ? -31.630 -28.529 29.350 1.00 72.06 264 ASP A C 1
ATOM 2194 O O . ASP A 1 264 ? -32.822 -28.843 29.328 1.00 72.06 264 ASP A O 1
ATOM 2198 N N . ALA A 1 265 ? -31.236 -27.257 29.486 1.00 70.88 265 ALA A N 1
ATOM 2199 C CA . ALA A 1 265 ? -32.177 -26.135 29.539 1.00 70.88 265 ALA A CA 1
ATOM 2200 C C . ALA A 1 265 ? -32.966 -26.004 28.224 1.00 70.88 265 ALA A C 1
ATOM 2202 O O . ALA A 1 265 ? -34.190 -25.826 28.245 1.00 70.88 265 ALA A O 1
ATOM 2203 N N . VAL A 1 266 ? -32.292 -26.191 27.078 1.00 71.62 266 VAL A N 1
ATOM 2204 C CA . VAL A 1 266 ? -32.939 -26.197 25.756 1.00 71.62 266 VAL A CA 1
ATOM 2205 C C . VAL A 1 266 ? -33.988 -27.307 25.649 1.00 71.62 266 VAL A C 1
ATOM 2207 O O . VAL A 1 266 ? -35.126 -27.048 25.257 1.00 71.62 266 VAL A O 1
ATOM 2210 N N . LYS A 1 267 ? -33.635 -28.546 26.017 1.00 74.56 267 LYS A N 1
ATOM 2211 C CA . LYS A 1 267 ? -34.546 -29.704 25.958 1.00 74.56 267 LYS A CA 1
ATOM 2212 C C . LYS A 1 267 ? -35.704 -29.611 26.954 1.00 74.56 267 LYS A C 1
ATOM 2214 O O . LYS A 1 267 ? -36.826 -29.974 26.603 1.00 74.56 267 LYS A O 1
ATOM 2219 N N . LYS A 1 268 ? -35.437 -29.201 28.200 1.00 73.12 268 LYS A N 1
ATOM 2220 C CA . LYS A 1 268 ? -36.402 -29.296 29.307 1.00 73.12 268 LYS A CA 1
ATOM 2221 C C . LYS A 1 268 ? -37.437 -28.170 29.282 1.00 73.12 268 LYS A C 1
ATOM 2223 O O . LYS A 1 268 ? -38.607 -28.460 29.550 1.00 73.12 268 LYS A O 1
ATOM 2228 N N . TYR A 1 269 ? -37.016 -26.950 28.929 1.00 71.44 269 TYR A N 1
ATOM 2229 C CA . TYR A 1 269 ? -37.830 -25.732 29.028 1.00 71.44 269 TYR A CA 1
ATOM 2230 C C . TYR A 1 269 ? -37.974 -24.978 27.692 1.00 71.44 269 TYR A C 1
ATOM 2232 O O . TYR A 1 269 ? -39.094 -24.823 27.217 1.00 71.44 269 TYR A O 1
ATOM 2240 N N . ILE A 1 270 ? -36.881 -24.574 27.030 1.00 68.25 270 ILE A N 1
ATOM 2241 C CA . ILE A 1 270 ? -36.957 -23.646 25.872 1.00 68.25 270 ILE A CA 1
ATOM 2242 C C . ILE A 1 270 ? -37.691 -24.242 24.660 1.00 68.25 270 ILE A C 1
ATOM 2244 O O . ILE A 1 270 ? -38.405 -23.534 23.960 1.00 68.25 270 ILE A O 1
ATOM 2248 N N . LYS A 1 271 ? -37.577 -25.552 24.403 1.00 71.62 271 LYS A N 1
ATOM 2249 C CA . LYS A 1 271 ? -38.361 -26.209 23.336 1.00 71.62 271 LYS A CA 1
ATOM 2250 C C . LYS A 1 271 ? -39.874 -26.258 23.598 1.00 71.62 271 LYS A C 1
ATOM 2252 O O . LYS A 1 271 ? -40.609 -26.655 22.699 1.00 71.62 271 LYS A O 1
ATOM 2257 N N . LYS A 1 272 ? -40.324 -25.936 24.814 1.00 69.12 272 LYS A N 1
ATOM 2258 C CA . LYS A 1 272 ? -41.736 -25.975 25.225 1.00 69.12 272 LYS A CA 1
ATOM 2259 C C . LYS A 1 272 ? -42.349 -24.584 25.359 1.00 69.12 272 LYS A C 1
ATOM 2261 O O . LYS A 1 272 ? -43.552 -24.458 25.170 1.00 69.12 272 LYS A O 1
ATOM 2266 N N . ASP A 1 273 ? -41.533 -23.577 25.655 1.00 70.44 273 ASP A N 1
ATOM 2267 C CA . ASP A 1 273 ? -41.950 -22.182 25.740 1.00 70.44 273 ASP A CA 1
ATOM 2268 C C . ASP A 1 273 ? -40.918 -21.261 25.068 1.00 70.44 273 ASP A C 1
ATOM 2270 O O . ASP A 1 273 ? -39.752 -21.186 25.469 1.00 70.44 273 ASP A O 1
ATOM 2274 N N . PHE A 1 274 ? -41.377 -20.549 24.038 1.00 70.00 274 PHE A N 1
ATOM 2275 C CA . PHE A 1 274 ? -40.580 -19.579 23.295 1.00 70.00 274 PHE A CA 1
ATOM 2276 C C . PHE A 1 274 ? -40.452 -18.229 24.024 1.00 70.00 274 PHE A C 1
ATOM 2278 O O . PHE A 1 274 ? -39.504 -17.505 23.727 1.00 70.00 274 PHE A O 1
ATOM 2285 N N . GLU A 1 275 ? -41.304 -17.889 25.004 1.00 73.69 275 GLU A N 1
ATOM 2286 C CA . GLU A 1 275 ? -41.185 -16.625 25.761 1.00 73.69 275 GLU A CA 1
ATOM 2287 C C . GLU A 1 275 ? -39.841 -16.553 26.509 1.00 73.69 275 GLU A C 1
ATOM 2289 O O . GLU A 1 275 ? -39.199 -15.502 26.573 1.00 73.69 275 GLU A O 1
ATOM 2294 N N . ILE A 1 276 ? -39.345 -17.706 26.974 1.00 72.62 276 ILE A N 1
ATOM 2295 C CA . ILE A 1 276 ? -38.021 -17.874 27.596 1.00 72.62 276 ILE A CA 1
ATOM 2296 C C . ILE A 1 276 ? -36.906 -17.286 26.713 1.00 72.62 276 ILE A C 1
ATOM 2298 O O . ILE A 1 276 ? -35.987 -16.647 27.225 1.00 72.62 276 ILE A O 1
ATOM 2302 N N . ILE A 1 277 ? -36.987 -17.454 25.389 1.00 73.94 277 ILE A N 1
ATOM 2303 C CA . ILE A 1 277 ? -35.989 -16.941 24.438 1.00 73.94 277 ILE A CA 1
ATOM 2304 C C . ILE A 1 277 ? -35.973 -15.412 24.420 1.00 73.94 277 ILE A C 1
ATOM 2306 O O . ILE A 1 277 ? -34.897 -14.811 24.386 1.00 73.94 277 ILE A O 1
ATOM 2310 N N . ASP A 1 278 ? -37.142 -14.775 24.412 1.00 78.62 278 ASP A N 1
ATOM 2311 C CA . ASP A 1 278 ? -37.237 -13.317 24.351 1.00 78.62 278 ASP A CA 1
ATOM 2312 C C . ASP A 1 278 ? -36.811 -12.672 25.671 1.00 78.62 278 ASP A C 1
ATOM 2314 O O . ASP A 1 278 ? -36.074 -11.686 25.662 1.00 78.62 278 ASP A O 1
ATOM 2318 N N . ILE A 1 279 ? -37.113 -13.315 26.800 1.00 78.50 279 ILE A N 1
ATOM 2319 C CA . ILE A 1 279 ? -36.633 -12.890 28.120 1.00 78.50 279 ILE A CA 1
ATOM 2320 C C . ILE A 1 279 ? -35.102 -12.973 28.203 1.00 78.50 279 ILE A C 1
ATOM 2322 O O . ILE A 1 279 ? -34.478 -12.016 28.654 1.00 78.50 279 ILE A O 1
ATOM 2326 N N . VAL A 1 280 ? -34.466 -14.046 27.707 1.00 77.75 280 VAL A N 1
ATOM 2327 C CA . VAL A 1 280 ? -32.989 -14.119 27.636 1.00 77.75 280 VAL A CA 1
ATOM 2328 C C . VAL A 1 280 ? -32.424 -12.978 26.783 1.00 77.75 280 VAL A C 1
ATOM 2330 O O . VAL A 1 280 ? -31.437 -12.357 27.179 1.00 77.75 280 VAL A O 1
ATOM 2333 N N . LYS A 1 281 ? -33.042 -12.651 25.637 1.00 80.12 281 LYS A N 1
ATOM 2334 C CA . LYS A 1 281 ? -32.590 -11.519 24.805 1.00 80.12 281 LYS A CA 1
ATOM 2335 C C . LYS A 1 281 ? -32.682 -10.195 25.559 1.00 80.12 281 LYS A C 1
ATOM 2337 O O . LYS A 1 281 ? -31.767 -9.384 25.449 1.00 80.12 281 LYS A O 1
ATOM 2342 N N . ASP A 1 282 ? -33.760 -9.961 26.296 1.00 79.38 282 ASP A N 1
ATOM 2343 C CA . ASP A 1 282 ? -33.970 -8.700 27.009 1.00 79.38 282 ASP A CA 1
ATOM 2344 C C . ASP A 1 282 ? -33.070 -8.571 28.240 1.00 79.38 282 ASP A C 1
ATOM 2346 O O . ASP A 1 282 ? -32.486 -7.508 28.443 1.00 79.38 282 ASP A O 1
ATOM 2350 N N . ILE A 1 283 ? -32.825 -9.660 28.977 1.00 77.50 283 ILE A N 1
ATOM 2351 C CA . ILE A 1 283 ? -31.781 -9.708 30.013 1.00 77.50 283 ILE A CA 1
ATOM 2352 C C . ILE A 1 283 ? -30.425 -9.321 29.416 1.00 77.50 283 ILE A C 1
ATOM 2354 O O . ILE A 1 283 ? -29.734 -8.470 29.966 1.00 77.50 283 ILE A O 1
ATOM 2358 N N . ILE A 1 284 ? -30.052 -9.898 28.271 1.00 76.88 284 ILE A N 1
ATOM 2359 C CA . ILE A 1 284 ? -28.758 -9.632 27.627 1.00 76.88 284 ILE A CA 1
ATOM 2360 C C . ILE A 1 284 ? -28.663 -8.198 27.085 1.00 76.88 284 ILE A C 1
ATOM 2362 O O . ILE A 1 284 ? -27.592 -7.605 27.152 1.00 76.88 284 ILE A O 1
ATOM 2366 N N . LYS A 1 285 ? -29.760 -7.594 26.604 1.00 76.81 285 LYS A N 1
ATOM 2367 C CA . LYS A 1 285 ? -29.793 -6.158 26.257 1.00 76.81 285 LYS A CA 1
ATOM 2368 C C . LYS A 1 285 ? -29.619 -5.268 27.490 1.00 76.81 285 LYS A C 1
ATOM 2370 O O . LYS A 1 285 ? -28.874 -4.298 27.411 1.00 76.81 285 LYS A O 1
ATOM 2375 N N . ASN A 1 286 ? -30.298 -5.593 28.590 1.00 73.94 286 ASN A N 1
ATOM 2376 C CA . ASN A 1 286 ? -30.307 -4.793 29.818 1.00 73.94 286 ASN A CA 1
ATOM 2377 C C . ASN A 1 286 ? -29.016 -4.949 30.635 1.00 73.94 286 ASN A C 1
ATOM 2379 O O . ASN A 1 286 ? -28.636 -4.033 31.352 1.00 73.94 286 ASN A O 1
ATOM 2383 N N . ALA A 1 287 ? -28.319 -6.080 30.498 1.00 71.25 287 ALA A N 1
ATOM 2384 C CA . ALA A 1 287 ? -27.014 -6.318 31.107 1.00 71.25 287 ALA A CA 1
ATOM 2385 C C . ALA A 1 287 ? -25.861 -5.573 30.406 1.00 71.25 287 ALA A C 1
ATOM 2387 O O . ALA A 1 287 ? -24.745 -5.592 30.916 1.00 71.25 287 ALA A O 1
ATOM 2388 N N . VAL A 1 288 ? -26.089 -4.929 29.249 1.00 71.44 288 VAL A N 1
ATOM 2389 C CA . VAL A 1 288 ? -25.076 -4.088 28.588 1.00 71.44 288 VAL A CA 1
ATOM 2390 C C . VAL A 1 288 ? -24.774 -2.870 29.455 1.00 71.44 288 VAL A C 1
ATOM 2392 O O . VAL A 1 288 ? -25.482 -1.869 29.405 1.00 71.44 288 VAL A O 1
ATOM 2395 N N . GLU A 1 289 ? -23.671 -2.935 30.195 1.00 64.31 289 GLU A N 1
ATOM 2396 C CA . GLU A 1 289 ? -23.238 -1.843 31.071 1.00 64.31 289 GLU A CA 1
ATOM 2397 C C . GLU A 1 289 ? -22.720 -0.632 30.265 1.00 64.31 289 GLU A C 1
ATOM 2399 O O . GLU A 1 289 ? -22.840 0.506 30.716 1.00 64.31 289 GLU A O 1
ATOM 2404 N N . LYS A 1 290 ? -22.119 -0.846 29.077 1.00 70.81 290 LYS A N 1
ATOM 2405 C CA . LYS A 1 290 ? -21.473 0.214 28.269 1.00 70.81 290 LYS A CA 1
ATOM 2406 C C . LYS A 1 290 ? -21.590 -0.007 26.757 1.00 70.81 290 LYS A C 1
ATOM 2408 O O . LYS A 1 290 ? -21.527 -1.140 26.267 1.00 70.81 290 LYS A O 1
ATOM 2413 N N . ILE A 1 291 ? -21.684 1.102 26.015 1.00 81.69 291 ILE A N 1
ATOM 2414 C CA . ILE A 1 291 ? -21.395 1.140 24.575 1.00 81.69 291 ILE A CA 1
ATOM 2415 C C . ILE A 1 291 ? -19.908 1.459 24.409 1.00 81.69 291 ILE A C 1
ATOM 2417 O O . ILE A 1 291 ? -19.440 2.490 24.884 1.00 81.69 291 ILE A O 1
ATOM 2421 N N . GLU A 1 292 ? -19.168 0.580 23.740 1.00 89.12 292 GLU A N 1
ATOM 2422 C CA . GLU A 1 292 ? -17.734 0.748 23.498 1.00 89.12 292 GLU A CA 1
ATOM 2423 C C . GLU A 1 292 ? -17.476 1.137 22.042 1.00 89.12 292 GLU A C 1
ATOM 2425 O O . GLU A 1 292 ? -17.961 0.477 21.124 1.00 89.12 292 GLU A O 1
ATOM 2430 N N . ILE A 1 293 ? -16.683 2.187 21.827 1.00 90.25 293 ILE A N 1
ATOM 2431 C CA . ILE A 1 293 ? -16.231 2.616 20.498 1.00 90.25 293 ILE A CA 1
ATOM 2432 C C . ILE A 1 293 ? -14.942 1.856 20.163 1.00 90.25 293 ILE A C 1
ATOM 2434 O O . ILE A 1 293 ? -13.917 2.031 20.831 1.00 90.25 293 ILE A O 1
ATOM 2438 N N . LYS A 1 294 ? -14.999 0.986 19.152 1.00 94.00 294 LYS A N 1
ATOM 2439 C CA . LYS A 1 294 ? -13.883 0.137 18.695 1.00 94.00 294 LYS A CA 1
ATOM 2440 C C . LYS A 1 294 ? -13.867 0.055 17.167 1.00 94.00 294 LYS A C 1
ATOM 2442 O O . LYS A 1 294 ? -14.733 0.617 16.502 1.00 94.00 294 LYS A O 1
ATOM 2447 N N . SER A 1 295 ? -12.882 -0.636 16.607 1.00 93.94 295 SER A N 1
ATOM 2448 C CA . SER A 1 295 ? -12.761 -0.885 15.167 1.00 93.94 295 SER A CA 1
ATOM 2449 C C . SER A 1 295 ? -12.343 -2.330 14.903 1.00 93.94 295 SER A C 1
ATOM 2451 O O . SER A 1 295 ? -11.501 -2.862 15.628 1.00 93.94 295 SER A O 1
ATOM 2453 N N . SER A 1 296 ? -12.865 -2.950 13.840 1.00 92.19 296 SER A N 1
ATOM 2454 C CA . SER A 1 296 ? -12.355 -4.247 13.362 1.00 92.19 296 SER A CA 1
ATOM 2455 C C . SER A 1 296 ? -10.914 -4.190 12.853 1.00 92.19 296 SER A C 1
ATOM 2457 O O . SER A 1 296 ? -10.239 -5.219 12.829 1.00 92.19 296 SER A O 1
ATOM 2459 N N . LEU A 1 297 ? -10.451 -3.008 12.436 1.00 93.62 297 LEU A N 1
ATOM 2460 C CA . LEU A 1 297 ? -9.127 -2.776 11.858 1.00 93.62 297 LEU A CA 1
ATOM 2461 C C . LEU A 1 297 ? -8.300 -1.781 12.691 1.00 93.62 297 LEU A C 1
ATOM 2463 O O . LEU A 1 297 ? -8.851 -0.864 13.303 1.00 93.62 297 LEU A O 1
ATOM 2467 N N . LEU A 1 298 ? -6.971 -1.890 12.627 1.00 94.88 298 LEU A N 1
ATOM 2468 C CA . LEU A 1 298 ? -6.040 -0.827 13.021 1.00 94.88 298 LEU A CA 1
ATOM 2469 C C . LEU A 1 298 ? -6.202 0.365 12.066 1.00 94.88 298 LEU A C 1
ATOM 2471 O O . LEU A 1 298 ? -5.781 0.278 10.916 1.00 94.88 298 LEU A O 1
ATOM 2475 N N . VAL A 1 299 ? -6.828 1.449 12.530 1.00 95.31 299 VAL A N 1
ATOM 2476 C CA . VAL A 1 299 ? -7.154 2.643 11.728 1.00 95.31 299 VAL A CA 1
ATOM 2477 C C . VAL A 1 299 ? -6.969 3.918 12.538 1.00 95.31 299 VAL A C 1
ATOM 2479 O O . VAL A 1 299 ? -7.236 3.916 13.737 1.00 95.31 299 VAL A O 1
ATOM 2482 N N . LEU A 1 300 ? -6.630 5.023 11.872 1.00 96.25 300 LEU A N 1
ATOM 2483 C CA . LEU A 1 300 ? -7.101 6.342 12.300 1.00 96.25 300 LEU A CA 1
ATOM 2484 C C . LEU A 1 300 ? -8.400 6.649 11.556 1.00 96.25 300 LEU A C 1
ATOM 2486 O O . LEU A 1 300 ? -8.543 6.296 10.383 1.00 96.25 300 LEU A O 1
ATOM 2490 N N . THR A 1 301 ? -9.359 7.260 12.247 1.00 94.88 301 THR A N 1
ATOM 2491 C CA . THR A 1 301 ? -10.685 7.558 11.692 1.00 94.88 301 THR A CA 1
ATOM 2492 C C . THR A 1 301 ? -11.324 8.765 12.375 1.00 94.88 301 THR A C 1
ATOM 2494 O O . THR A 1 301 ? -10.900 9.186 13.451 1.00 94.88 301 THR A O 1
ATOM 2497 N N . GLU A 1 302 ? -12.343 9.327 11.736 1.00 93.56 302 GLU A N 1
ATOM 2498 C CA . GLU A 1 302 ? -13.128 10.446 12.245 1.00 93.56 302 GLU A CA 1
ATOM 2499 C C . GLU A 1 302 ? -14.188 9.980 13.256 1.00 93.56 302 GLU A C 1
ATOM 2501 O O . GLU A 1 302 ? -14.968 9.066 12.994 1.00 93.56 302 GLU A O 1
ATOM 2506 N N . HIS A 1 303 ? -14.249 10.653 14.405 1.00 91.56 303 HIS A N 1
ATOM 2507 C CA . HIS A 1 303 ? -15.340 10.550 15.374 1.00 91.56 303 HIS A CA 1
ATOM 2508 C C . HIS A 1 303 ? -15.539 11.915 16.038 1.00 91.56 303 HIS A C 1
ATOM 2510 O O . HIS A 1 303 ? -14.567 12.510 16.495 1.00 91.56 303 HIS A O 1
ATOM 2516 N N . GLU A 1 304 ? -16.775 12.427 16.092 1.00 89.88 304 GLU A N 1
ATOM 2517 C CA . GLU A 1 304 ? -17.093 13.734 16.710 1.00 89.88 304 GLU A CA 1
ATOM 2518 C C . GLU A 1 304 ? -16.181 14.888 16.219 1.00 89.88 304 GLU A C 1
ATOM 2520 O O . GLU A 1 304 ? -15.699 15.704 17.004 1.00 89.88 304 GLU A O 1
ATOM 2525 N N . ASN A 1 305 ? -15.916 14.937 14.903 1.00 89.44 305 ASN A N 1
ATOM 2526 C CA . ASN A 1 305 ? -15.003 15.892 14.247 1.00 89.44 305 ASN A CA 1
ATOM 2527 C C . ASN A 1 305 ? -13.564 15.897 14.824 1.00 89.44 305 ASN A C 1
ATOM 2529 O O . ASN A 1 305 ? -12.861 16.907 14.781 1.00 89.44 305 ASN A O 1
ATOM 2533 N N . LYS A 1 306 ? -13.099 14.758 15.348 1.00 94.94 306 LYS A N 1
ATOM 2534 C CA . LYS A 1 306 ? -11.711 14.518 15.770 1.00 94.94 306 LYS A CA 1
ATOM 2535 C C . LYS A 1 306 ? -11.151 13.283 15.080 1.00 94.94 306 LYS A C 1
ATOM 2537 O O . LYS A 1 306 ? -11.891 12.347 14.779 1.00 94.94 306 LYS A O 1
ATOM 2542 N N . ILE A 1 307 ? -9.839 13.268 14.864 1.00 96.81 307 ILE A N 1
ATOM 2543 C CA . ILE A 1 307 ? -9.118 12.075 14.420 1.00 96.81 307 ILE A CA 1
ATOM 2544 C C . ILE A 1 307 ? -8.806 11.227 15.658 1.00 96.81 307 ILE A C 1
ATOM 2546 O O . ILE A 1 307 ? -8.121 11.676 16.574 1.00 96.81 307 ILE A O 1
ATOM 2550 N N . ILE A 1 308 ? -9.333 10.002 15.709 1.00 95.19 308 ILE A N 1
ATOM 2551 C CA . ILE A 1 308 ? -9.169 9.091 16.847 1.00 95.19 308 ILE A CA 1
ATOM 2552 C C . ILE A 1 308 ? -8.473 7.785 16.457 1.00 95.19 308 ILE A C 1
ATOM 2554 O O . ILE A 1 308 ? -8.573 7.315 15.323 1.00 95.19 308 ILE A O 1
ATOM 2558 N N . PHE A 1 309 ? -7.820 7.169 17.448 1.00 95.88 309 PHE A N 1
ATOM 2559 C CA . PHE A 1 309 ? -7.207 5.842 17.357 1.00 95.88 309 PHE A CA 1
ATOM 2560 C C . PHE A 1 309 ? -8.003 4.838 18.221 1.00 95.88 309 PHE A C 1
ATOM 2562 O O . PHE A 1 309 ? -7.702 4.653 19.413 1.00 95.88 309 PHE A O 1
ATOM 2569 N N . PRO A 1 310 ? -9.093 4.251 17.680 1.00 95.38 310 PRO A N 1
ATOM 2570 C CA . PRO A 1 310 ? -9.973 3.339 18.411 1.00 95.38 310 PRO A CA 1
ATOM 2571 C C . PRO A 1 310 ? -9.240 2.068 18.848 1.00 95.38 310 PRO A C 1
ATOM 2573 O O . PRO A 1 310 ? -8.263 1.650 18.230 1.00 95.38 310 PRO A O 1
ATOM 2576 N N . ASN A 1 311 ? -9.744 1.418 19.900 1.00 94.88 311 ASN A N 1
ATOM 2577 C CA . ASN A 1 311 ? -9.253 0.092 20.279 1.00 94.88 311 ASN A CA 1
ATOM 2578 C C . ASN A 1 311 ? -9.644 -0.932 19.205 1.00 94.88 311 ASN A C 1
ATOM 2580 O O . ASN A 1 311 ? -10.788 -0.930 18.744 1.00 94.88 311 ASN A O 1
ATOM 2584 N N . VAL A 1 312 ? -8.711 -1.806 18.822 1.00 93.31 312 VAL A N 1
ATOM 2585 C CA . VAL A 1 312 ? -8.961 -2.827 17.794 1.00 93.31 312 VAL A CA 1
ATOM 2586 C C . VAL A 1 312 ? -9.595 -4.062 18.430 1.00 93.31 312 VAL A C 1
ATOM 2588 O O . VAL A 1 312 ? -9.011 -4.696 19.306 1.00 93.31 312 VAL A O 1
ATOM 2591 N N . GLU A 1 313 ? -10.786 -4.424 17.965 1.00 89.19 313 GLU A N 1
ATOM 2592 C CA . GLU A 1 313 ? -11.452 -5.688 18.272 1.00 89.19 313 GLU A CA 1
ATOM 2593 C C . GLU A 1 313 ? -12.180 -6.155 16.998 1.00 89.19 313 GLU A C 1
ATOM 2595 O O . GLU A 1 313 ? -13.160 -5.519 16.603 1.00 89.19 313 GLU A O 1
ATOM 2600 N N . PRO A 1 314 ? -11.713 -7.228 16.326 1.00 85.81 314 PRO A N 1
ATOM 2601 C CA . PRO A 1 314 ? -12.368 -7.762 15.132 1.00 85.81 314 PRO A CA 1
ATOM 2602 C C . PRO A 1 314 ? -13.836 -8.102 15.396 1.00 85.81 314 PRO A C 1
ATOM 2604 O O . PRO A 1 314 ? -14.145 -8.733 16.408 1.00 85.81 314 PRO A O 1
ATOM 2607 N N . ALA A 1 315 ? -14.730 -7.705 14.489 1.00 85.44 315 ALA A N 1
ATOM 2608 C CA . ALA A 1 315 ? -16.150 -8.041 14.546 1.00 85.44 315 ALA A CA 1
ATOM 2609 C C . ALA A 1 315 ? -16.416 -9.544 14.303 1.00 85.44 315 ALA A C 1
ATOM 2611 O O . ALA A 1 315 ? -15.549 -10.252 13.776 1.00 85.44 315 ALA A O 1
ATOM 2612 N N . PRO A 1 316 ? -17.625 -10.052 14.629 1.00 80.94 316 PRO A N 1
ATOM 2613 C CA . PRO A 1 316 ? -18.018 -11.417 14.298 1.00 80.94 316 PRO A CA 1
ATOM 2614 C C . PRO A 1 316 ? -17.780 -11.741 12.820 1.00 80.94 316 PRO A C 1
ATOM 2616 O O . PRO A 1 316 ? -18.142 -10.965 11.933 1.00 80.94 316 PRO A O 1
ATOM 2619 N N . ASN A 1 317 ? -17.202 -12.916 12.567 1.00 82.06 317 ASN A N 1
ATOM 2620 C CA . ASN A 1 317 ? -16.847 -13.427 11.240 1.00 82.06 317 ASN A CA 1
ATOM 2621 C C . ASN A 1 317 ? -15.765 -12.627 10.481 1.00 82.06 317 ASN A C 1
ATOM 2623 O O . ASN A 1 317 ? -15.531 -12.920 9.311 1.00 82.06 317 ASN A O 1
ATOM 2627 N N . ILE A 1 318 ? -15.077 -11.658 11.100 1.00 85.69 318 ILE A N 1
ATOM 2628 C CA . ILE A 1 318 ? -13.854 -11.067 10.531 1.00 85.69 318 ILE A CA 1
ATOM 2629 C C . ILE A 1 318 ? -12.658 -11.968 10.854 1.00 85.69 318 ILE A C 1
ATOM 2631 O O . ILE A 1 318 ? -12.452 -12.348 12.009 1.00 85.69 318 ILE A O 1
ATOM 2635 N N . PHE A 1 319 ? -11.853 -12.284 9.836 1.00 84.12 319 PHE A N 1
ATOM 2636 C CA . PHE A 1 319 ? -10.657 -13.112 9.978 1.00 84.12 319 PHE A CA 1
ATOM 2637 C C . PHE A 1 319 ? -9.674 -12.476 10.965 1.00 84.12 319 PHE A C 1
ATOM 2639 O O . PHE A 1 319 ? -9.186 -11.360 10.757 1.00 84.12 319 PHE A O 1
ATOM 2646 N N . LYS A 1 320 ? -9.339 -13.203 12.032 1.00 79.06 320 LYS A N 1
ATOM 2647 C CA . LYS A 1 320 ? -8.361 -12.737 13.021 1.00 79.06 320 LYS A CA 1
ATOM 2648 C C . LYS A 1 320 ? -6.951 -12.903 12.466 1.00 79.06 320 LYS A C 1
ATOM 2650 O O . LYS A 1 320 ? -6.516 -14.024 12.189 1.00 79.06 320 LYS A O 1
ATOM 2655 N N . SER A 1 321 ? -6.245 -11.778 12.325 1.00 75.88 321 SER A N 1
ATOM 2656 C CA . SER A 1 321 ? -4.852 -11.759 11.878 1.00 75.88 321 SER A CA 1
ATOM 2657 C C . SER A 1 321 ? -3.985 -12.719 12.688 1.00 75.88 321 SER A C 1
ATOM 2659 O O . SER A 1 321 ? -4.195 -12.919 13.886 1.00 75.88 321 SER A O 1
ATOM 2661 N N . ARG A 1 322 ? -2.995 -13.306 12.013 1.00 74.50 322 ARG A N 1
ATOM 2662 C CA . ARG A 1 322 ? -1.990 -14.189 12.618 1.00 74.50 322 ARG A CA 1
ATOM 2663 C C . ARG A 1 322 ? -0.584 -13.593 12.517 1.00 74.50 322 ARG A C 1
ATOM 2665 O O . ARG A 1 322 ? 0.391 -14.325 12.674 1.00 74.50 322 ARG A O 1
ATOM 2672 N N . SER A 1 323 ? -0.483 -12.293 12.228 1.00 74.75 323 SER A N 1
ATOM 2673 C CA . SER A 1 323 ? 0.758 -11.537 12.364 1.00 74.75 323 SER A CA 1
ATOM 2674 C C . SER A 1 323 ? 1.183 -11.482 13.834 1.00 74.75 323 SER A C 1
ATOM 2676 O O . SER A 1 323 ? 0.348 -11.498 14.738 1.00 74.75 323 SER A O 1
ATOM 2678 N N . LEU A 1 324 ? 2.490 -11.419 14.075 1.00 74.12 324 LEU A N 1
ATOM 2679 C CA . LEU A 1 324 ? 3.057 -11.151 15.393 1.00 74.12 324 LEU A CA 1
ATOM 2680 C C . LEU A 1 324 ? 4.019 -9.962 15.258 1.00 74.12 324 LEU A C 1
ATOM 2682 O O . LEU A 1 324 ? 5.001 -10.091 14.523 1.00 74.12 324 LEU A O 1
ATOM 2686 N N . PRO A 1 325 ? 3.762 -8.825 15.932 1.00 82.06 325 PRO A N 1
ATOM 2687 C CA . PRO A 1 325 ? 2.569 -8.517 16.738 1.00 82.06 325 PRO A CA 1
ATOM 2688 C C . PRO A 1 325 ? 1.267 -8.435 15.908 1.00 82.06 325 PRO A C 1
ATOM 2690 O O . PRO A 1 325 ? 1.300 -8.218 14.692 1.00 82.06 325 PRO A O 1
ATOM 2693 N N . THR A 1 326 ? 0.110 -8.619 16.553 1.00 89.25 326 THR A N 1
ATOM 2694 C CA . THR A 1 326 ? -1.203 -8.457 15.899 1.00 89.25 326 THR A CA 1
ATOM 2695 C C . THR A 1 326 ? -1.585 -6.970 15.774 1.00 89.25 326 THR A C 1
ATOM 2697 O O . THR A 1 326 ? -1.033 -6.133 16.495 1.00 89.25 326 THR A O 1
ATOM 2700 N N . PRO A 1 327 ? -2.575 -6.605 14.931 1.00 92.31 327 PRO A N 1
ATOM 2701 C CA . PRO A 1 327 ? -3.134 -5.249 14.895 1.00 92.31 327 PRO A CA 1
ATOM 2702 C C . PRO A 1 327 ? -3.567 -4.713 16.270 1.00 92.31 327 PRO A C 1
ATOM 2704 O O . PRO A 1 327 ? -3.368 -3.536 16.565 1.00 92.31 327 PRO A O 1
ATOM 2707 N N . ALA A 1 328 ? -4.132 -5.572 17.126 1.00 91.38 328 ALA A N 1
ATOM 2708 C CA . ALA A 1 328 ? -4.578 -5.191 18.464 1.00 91.38 328 ALA A CA 1
ATOM 2709 C C . ALA A 1 328 ? -3.408 -4.975 19.434 1.00 91.38 328 ALA A C 1
ATOM 2711 O O . ALA A 1 328 ? -3.440 -4.020 20.210 1.00 91.38 328 ALA A O 1
ATOM 2712 N N . ASP A 1 329 ? -2.356 -5.797 19.348 1.00 91.94 329 ASP A N 1
ATOM 2713 C CA . ASP A 1 329 ? -1.138 -5.605 20.143 1.00 91.94 329 ASP A CA 1
ATOM 2714 C C . ASP A 1 329 ? -0.455 -4.284 19.770 1.00 91.94 329 ASP A C 1
ATOM 2716 O O . ASP A 1 329 ? -0.160 -3.478 20.646 1.00 91.94 329 ASP A O 1
ATOM 2720 N N . ILE A 1 330 ? -0.290 -4.012 18.466 1.00 92.12 330 ILE A N 1
ATOM 2721 C CA . ILE A 1 330 ? 0.285 -2.754 17.961 1.00 92.12 330 ILE A CA 1
ATOM 2722 C C . ILE A 1 330 ? -0.525 -1.551 18.453 1.00 92.12 330 ILE A C 1
ATOM 2724 O O . ILE A 1 330 ? 0.061 -0.595 18.962 1.00 92.12 330 ILE A O 1
ATOM 2728 N N . GLN A 1 331 ? -1.859 -1.589 18.329 1.00 94.88 331 GLN A N 1
ATOM 2729 C CA . GLN A 1 331 ? -2.708 -0.484 18.776 1.00 94.88 331 GLN A CA 1
ATOM 2730 C C . GLN A 1 331 ? -2.567 -0.235 20.276 1.00 94.88 331 GLN A C 1
ATOM 2732 O O . GLN A 1 331 ? -2.387 0.912 20.687 1.00 94.88 331 GLN A O 1
ATOM 2737 N N . LYS A 1 332 ? -2.620 -1.301 21.083 1.00 94.56 332 LYS A N 1
ATOM 2738 C CA . LYS A 1 332 ? -2.491 -1.206 22.535 1.00 94.56 332 LYS A CA 1
ATOM 2739 C C . LYS A 1 332 ? -1.133 -0.622 22.919 1.00 94.56 332 LYS A C 1
ATOM 2741 O O . LYS A 1 332 ? -1.088 0.369 23.643 1.00 94.56 332 LYS A O 1
ATOM 2746 N N . THR A 1 333 ? -0.045 -1.181 22.387 1.00 94.00 333 THR A N 1
ATOM 2747 C CA . THR A 1 333 ? 1.320 -0.723 22.668 1.00 94.00 333 THR A CA 1
ATOM 2748 C C . THR A 1 333 ? 1.501 0.747 22.302 1.00 94.00 333 THR A C 1
ATOM 2750 O O . THR A 1 333 ? 1.934 1.523 23.145 1.00 94.00 333 THR A O 1
ATOM 2753 N N . LEU A 1 334 ? 1.107 1.170 21.095 1.00 95.00 334 LEU A N 1
ATOM 2754 C CA . LEU A 1 334 ? 1.231 2.572 20.670 1.00 95.00 334 LEU A CA 1
ATOM 2755 C C . LEU A 1 334 ? 0.329 3.525 21.471 1.00 95.00 334 LEU A C 1
ATOM 2757 O O . LEU A 1 334 ? 0.674 4.689 21.648 1.00 95.00 334 LEU A O 1
ATOM 2761 N N . LYS A 1 335 ? -0.824 3.065 21.968 1.00 92.62 335 LYS A N 1
ATOM 2762 C CA . LYS A 1 335 ? -1.725 3.887 22.789 1.00 92.62 335 LYS A CA 1
ATOM 2763 C C . LYS A 1 335 ? -1.226 4.075 24.223 1.00 92.62 335 LYS A C 1
ATOM 2765 O O . LYS A 1 335 ? -1.461 5.132 24.801 1.00 92.62 335 LYS A O 1
ATOM 2770 N N . GLU A 1 336 ? -0.565 3.067 24.785 1.00 92.62 336 GLU A N 1
ATOM 2771 C CA . GLU A 1 336 ? -0.013 3.084 26.148 1.00 92.62 336 GLU A CA 1
ATOM 2772 C C . GLU A 1 336 ? 1.400 3.703 26.214 1.00 92.62 336 GLU A C 1
ATOM 2774 O O . GLU A 1 336 ? 1.817 4.168 27.277 1.00 92.62 336 GLU A O 1
ATOM 2779 N N . LEU A 1 337 ? 2.121 3.755 25.086 1.00 94.81 337 LEU A N 1
ATOM 2780 C CA . LEU A 1 337 ? 3.475 4.304 24.983 1.00 94.81 337 LEU A CA 1
ATOM 2781 C C . LEU A 1 337 ? 3.532 5.815 25.262 1.00 94.81 337 LEU A C 1
ATOM 2783 O O . LEU A 1 337 ? 2.824 6.612 24.641 1.00 94.81 337 LEU A O 1
ATOM 2787 N N . LYS A 1 338 ? 4.458 6.211 26.143 1.00 91.38 338 LYS A N 1
ATOM 2788 C CA . LYS A 1 338 ? 4.859 7.605 26.368 1.00 91.38 338 LYS A CA 1
ATOM 2789 C C . LYS A 1 338 ? 6.157 7.887 25.619 1.00 91.38 338 LYS A C 1
ATOM 2791 O O . LYS A 1 338 ? 7.118 7.141 25.761 1.00 91.38 338 LYS A O 1
ATOM 2796 N N . VAL A 1 339 ? 6.195 8.975 24.853 1.00 91.81 339 VAL A N 1
ATOM 2797 C CA . VAL A 1 339 ? 7.397 9.397 24.123 1.00 91.81 339 VAL A CA 1
ATOM 2798 C C . VAL A 1 339 ? 8.196 10.365 24.991 1.00 91.81 339 VAL A C 1
ATOM 2800 O O . VAL A 1 339 ? 7.819 11.525 25.130 1.00 91.81 339 VAL A O 1
ATOM 2803 N N . GLU A 1 340 ? 9.300 9.896 25.570 1.00 87.50 340 GLU A N 1
ATOM 2804 C CA . GLU A 1 340 ? 10.133 10.714 26.468 1.00 87.50 340 GLU A CA 1
ATOM 2805 C C . GLU A 1 340 ? 11.112 11.629 25.713 1.00 87.50 340 GLU A C 1
ATOM 2807 O O . GLU A 1 340 ? 11.340 12.761 26.121 1.00 87.50 340 GLU A O 1
ATOM 2812 N N . ASN A 1 341 ? 11.664 11.169 24.583 1.00 91.06 341 ASN A N 1
ATOM 2813 C CA . ASN A 1 341 ? 12.775 11.826 23.878 1.00 91.06 341 ASN A CA 1
ATOM 2814 C C . ASN A 1 341 ? 12.394 12.328 22.469 1.00 91.06 341 ASN A C 1
ATOM 2816 O O . ASN A 1 341 ? 13.173 12.180 21.526 1.00 91.06 341 ASN A O 1
ATOM 2820 N N . LYS A 1 342 ? 11.193 12.907 22.308 1.00 95.00 342 LYS A N 1
ATOM 2821 C CA . LYS A 1 342 ? 10.643 13.325 20.998 1.00 95.00 342 LYS A CA 1
ATOM 2822 C C . LYS A 1 342 ? 11.633 14.151 20.166 1.00 95.00 342 LYS A C 1
ATOM 2824 O O . LYS A 1 342 ? 11.889 13.802 19.020 1.00 95.00 342 LYS A O 1
ATOM 2829 N N . GLU A 1 343 ? 12.192 15.218 20.736 1.00 94.19 343 GLU A N 1
ATOM 2830 C CA . GLU A 1 343 ? 13.103 16.131 20.027 1.00 94.19 343 GLU A CA 1
ATOM 2831 C C . GLU A 1 343 ? 14.344 15.403 19.503 1.00 94.19 343 GLU A C 1
ATOM 2833 O O . GLU A 1 343 ? 14.677 15.514 18.326 1.00 94.19 343 GLU A O 1
ATOM 2838 N N . LYS A 1 344 ? 14.977 14.574 20.345 1.00 95.00 344 LYS A N 1
ATOM 2839 C CA . LYS A 1 344 ? 16.145 13.782 19.950 1.00 95.00 344 LYS A CA 1
ATOM 2840 C C . LYS A 1 344 ? 15.806 12.768 18.856 1.00 95.00 344 LYS A C 1
ATOM 2842 O O . LYS A 1 344 ? 16.573 12.638 17.911 1.00 95.00 344 LYS A O 1
ATOM 2847 N N . ILE A 1 345 ? 14.667 12.078 18.947 1.00 96.00 345 ILE A N 1
ATOM 2848 C CA . ILE A 1 345 ? 14.222 11.144 17.897 1.00 96.00 345 ILE A CA 1
ATOM 2849 C C . ILE A 1 345 ? 14.074 11.877 16.558 1.00 96.00 345 ILE A C 1
ATOM 2851 O O . ILE A 1 345 ? 14.545 11.373 15.543 1.00 96.00 345 ILE A O 1
ATOM 2855 N N . LEU A 1 346 ? 13.495 13.081 16.550 1.00 96.38 346 LEU A N 1
ATOM 2856 C CA . LEU A 1 346 ? 13.325 13.860 15.322 1.00 96.38 346 LEU A CA 1
ATOM 2857 C C . LEU A 1 346 ? 14.632 14.475 14.798 1.00 96.38 346 LEU A C 1
ATOM 2859 O O . LEU A 1 346 ? 14.823 14.498 13.587 1.00 96.38 346 LEU A O 1
ATOM 2863 N N . MET A 1 347 ? 15.562 14.889 15.666 1.00 93.69 347 MET A N 1
ATOM 2864 C CA . MET A 1 347 ? 16.912 15.319 15.258 1.00 93.69 347 MET A CA 1
ATOM 2865 C C . MET A 1 347 ? 17.763 14.175 14.689 1.00 93.69 347 MET A C 1
ATOM 2867 O O . MET A 1 347 ? 18.603 14.398 13.819 1.00 93.69 347 MET A O 1
ATOM 2871 N N . GLU A 1 348 ? 17.595 12.950 15.191 1.00 94.12 348 GLU A N 1
ATOM 2872 C CA . GLU A 1 348 ? 18.260 11.773 14.624 1.00 94.12 348 GLU A CA 1
ATOM 2873 C C . GLU A 1 348 ? 17.601 11.343 13.305 1.00 94.12 348 GLU A C 1
ATOM 2875 O O . GLU A 1 348 ? 18.309 10.937 12.387 1.00 94.12 348 GLU A O 1
ATOM 2880 N N . LEU A 1 349 ? 16.278 11.500 13.170 1.00 93.94 349 LEU A N 1
ATOM 2881 C CA . LEU A 1 349 ? 15.535 11.264 11.927 1.00 93.94 349 LEU A CA 1
ATOM 2882 C C . LEU A 1 349 ? 15.883 12.280 10.828 1.00 93.94 349 LEU A C 1
ATOM 2884 O O . LEU A 1 349 ? 16.112 11.889 9.689 1.00 93.94 349 LEU A O 1
ATOM 2888 N N . SER A 1 350 ? 16.027 13.567 11.156 1.00 92.31 350 SER A N 1
ATOM 2889 C CA . SER A 1 350 ? 16.339 14.609 10.165 1.00 92.31 350 SER A CA 1
ATOM 2890 C C . SER A 1 350 ? 17.723 14.468 9.518 1.00 92.31 350 SER A C 1
ATOM 2892 O O . SER A 1 350 ? 18.001 15.121 8.519 1.00 92.31 350 SER A O 1
ATOM 2894 N N . LYS A 1 351 ? 18.600 13.601 10.045 1.00 90.81 351 LYS A N 1
ATOM 2895 C CA . LYS A 1 351 ? 19.873 13.228 9.395 1.00 90.81 351 LYS A CA 1
ATOM 2896 C C . LYS A 1 351 ? 19.674 12.356 8.151 1.00 90.81 351 LYS A C 1
ATOM 2898 O O . LYS A 1 351 ? 20.610 12.179 7.377 1.00 90.81 351 LYS A O 1
ATOM 2903 N N . PHE A 1 352 ? 18.470 11.821 7.948 1.00 89.94 352 PHE A N 1
ATOM 2904 C CA . PHE A 1 352 ? 18.106 10.983 6.809 1.00 89.94 352 PHE A CA 1
ATOM 2905 C C . PHE A 1 352 ? 17.507 11.781 5.638 1.00 89.94 352 PHE A C 1
ATOM 2907 O O . PHE A 1 352 ? 16.775 11.213 4.832 1.00 89.94 352 PHE A O 1
ATOM 2914 N N . ASP A 1 353 ? 17.854 13.068 5.517 1.00 88.50 353 ASP A N 1
ATOM 2915 C CA . ASP A 1 353 ? 17.438 14.005 4.458 1.00 88.50 353 ASP A CA 1
ATOM 2916 C C . ASP A 1 353 ? 17.889 13.561 3.048 1.00 88.50 353 ASP A C 1
ATOM 2918 O O . ASP A 1 353 ? 18.899 14.003 2.495 1.00 88.50 353 ASP A O 1
ATOM 2922 N N . LYS A 1 354 ? 17.136 12.610 2.487 1.00 91.06 354 LYS A N 1
ATOM 2923 C CA . LYS A 1 354 ? 17.204 12.098 1.114 1.00 91.06 354 LYS A CA 1
ATOM 2924 C C . LYS A 1 354 ? 15.808 11.701 0.657 1.00 91.06 354 LYS A C 1
ATOM 2926 O O . LYS A 1 354 ? 14.992 11.237 1.453 1.00 91.06 354 LYS A O 1
ATOM 2931 N N . ASP A 1 355 ? 15.560 11.803 -0.647 1.00 93.31 355 ASP A N 1
ATOM 2932 C CA . ASP A 1 355 ? 14.209 11.697 -1.214 1.00 93.31 355 ASP A CA 1
ATOM 2933 C C . ASP A 1 355 ? 13.513 10.381 -0.865 1.00 93.31 355 ASP A C 1
ATOM 2935 O O . ASP A 1 355 ? 12.345 10.387 -0.497 1.00 93.31 355 ASP A O 1
ATOM 2939 N N . HIS A 1 356 ? 14.224 9.252 -0.891 1.00 91.44 356 HIS A N 1
ATOM 2940 C CA . HIS A 1 356 ? 13.651 7.944 -0.559 1.00 91.44 356 HIS A CA 1
ATOM 2941 C C . HIS A 1 356 ? 13.180 7.822 0.905 1.00 91.44 356 HIS A C 1
ATOM 2943 O O . HIS A 1 356 ? 12.191 7.139 1.182 1.00 91.44 356 HIS A O 1
ATOM 2949 N N . ASN A 1 357 ? 13.850 8.505 1.836 1.00 92.19 357 ASN A N 1
ATOM 2950 C CA . ASN A 1 357 ? 13.505 8.517 3.260 1.00 92.19 357 ASN A CA 1
ATOM 2951 C C . ASN A 1 357 ? 12.362 9.495 3.536 1.00 92.19 357 ASN A C 1
ATOM 2953 O O . ASN A 1 357 ? 11.339 9.099 4.090 1.00 92.19 357 ASN A O 1
ATOM 2957 N N . ILE A 1 358 ? 12.476 10.721 3.020 1.00 95.31 358 ILE A N 1
ATOM 2958 C CA . ILE A 1 358 ? 11.418 11.740 3.058 1.00 95.31 358 ILE A CA 1
ATOM 2959 C C . ILE A 1 358 ? 10.110 11.192 2.470 1.00 95.31 358 ILE A C 1
ATOM 2961 O O . ILE A 1 358 ? 9.039 11.360 3.053 1.00 95.31 358 ILE A O 1
ATOM 2965 N N . LEU A 1 359 ? 10.182 10.490 1.336 1.00 96.94 359 LEU A N 1
ATOM 2966 C CA . LEU A 1 359 ? 9.020 9.844 0.729 1.00 96.94 359 LEU A CA 1
ATOM 2967 C C . LEU A 1 359 ? 8.469 8.715 1.593 1.00 96.94 359 LEU A C 1
ATOM 2969 O O . LEU A 1 359 ? 7.256 8.577 1.657 1.00 96.94 359 LEU A O 1
ATOM 2973 N N . THR A 1 360 ? 9.311 7.939 2.277 1.00 96.25 360 THR A N 1
ATOM 2974 C CA . THR A 1 360 ? 8.860 6.900 3.219 1.00 96.25 360 THR A CA 1
ATOM 2975 C C . THR A 1 360 ? 8.068 7.507 4.383 1.00 96.25 360 THR A C 1
ATOM 2977 O O . THR A 1 360 ? 6.993 7.013 4.726 1.00 96.25 360 THR A O 1
ATOM 2980 N N . GLU A 1 361 ? 8.557 8.607 4.956 1.00 97.12 361 GLU A N 1
ATOM 2981 C CA . GLU A 1 361 ? 7.902 9.340 6.047 1.00 97.12 361 GLU A CA 1
ATOM 2982 C C . GLU A 1 361 ? 6.584 9.984 5.601 1.00 97.12 361 GLU A C 1
ATOM 2984 O O . GLU A 1 361 ? 5.543 9.788 6.232 1.00 97.12 361 GLU A O 1
ATOM 2989 N N . ALA A 1 362 ? 6.594 10.685 4.464 1.00 98.06 362 ALA A N 1
ATOM 2990 C CA . ALA A 1 362 ? 5.395 11.278 3.881 1.00 98.06 362 ALA A CA 1
ATOM 2991 C C . ALA A 1 362 ? 4.365 10.189 3.548 1.00 98.06 362 ALA A C 1
ATOM 2993 O O . ALA A 1 362 ? 3.194 10.295 3.910 1.00 98.06 362 ALA A O 1
ATOM 2994 N N . TYR A 1 363 ? 4.800 9.094 2.924 1.00 98.25 363 TYR A N 1
ATOM 2995 C CA . TYR A 1 363 ? 3.947 7.958 2.594 1.00 98.25 363 TYR A CA 1
ATOM 2996 C C . TYR A 1 363 ? 3.331 7.315 3.844 1.00 98.25 363 TYR A C 1
ATOM 2998 O O . TYR A 1 363 ? 2.154 6.951 3.819 1.00 98.25 363 TYR A O 1
ATOM 3006 N N . PHE A 1 364 ? 4.058 7.239 4.966 1.00 97.81 364 PHE A N 1
ATOM 3007 C CA . PHE A 1 364 ? 3.480 6.830 6.249 1.00 97.81 364 PHE A CA 1
ATOM 3008 C C . PHE A 1 364 ? 2.343 7.770 6.680 1.00 97.81 364 PHE A C 1
ATOM 3010 O O . PHE A 1 364 ? 1.237 7.303 6.942 1.00 97.81 364 PHE A O 1
ATOM 3017 N N . MET A 1 365 ? 2.561 9.089 6.672 1.00 96.75 365 MET A N 1
ATOM 3018 C CA . MET A 1 365 ? 1.529 10.071 7.046 1.00 96.75 365 MET A CA 1
ATOM 3019 C C . MET A 1 365 ? 0.291 10.014 6.141 1.00 96.75 365 MET A C 1
ATOM 3021 O O . MET A 1 365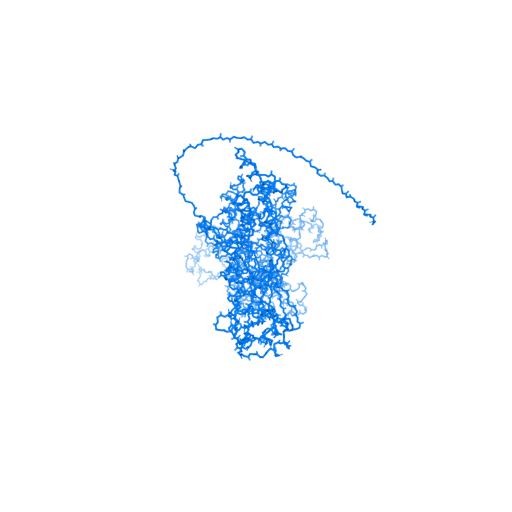 ? -0.834 9.968 6.638 1.00 96.75 365 MET A O 1
ATOM 3025 N N . GLY A 1 366 ? 0.480 9.956 4.819 1.00 96.94 366 GLY A N 1
ATOM 3026 C CA . GLY A 1 366 ? -0.621 9.817 3.862 1.00 96.94 366 GLY A CA 1
ATOM 3027 C C . GLY A 1 366 ? -1.391 8.509 4.050 1.00 96.94 366 GLY A C 1
ATOM 3028 O O . GLY A 1 366 ? -2.621 8.488 4.050 1.00 96.94 366 GLY A O 1
ATOM 3029 N N . THR A 1 367 ? -0.688 7.400 4.295 1.00 96.69 367 THR A N 1
ATOM 3030 C CA . THR A 1 367 ? -1.337 6.098 4.521 1.00 96.69 367 THR A CA 1
ATOM 3031 C C . THR A 1 367 ? -2.004 5.962 5.894 1.00 96.69 367 THR A C 1
ATOM 3033 O O . THR A 1 367 ? -2.907 5.138 6.046 1.00 96.69 367 THR A O 1
ATOM 3036 N N . LEU A 1 368 ? -1.650 6.778 6.893 1.00 97.31 368 LEU A N 1
ATOM 3037 C CA . LEU A 1 368 ? -2.405 6.876 8.150 1.00 97.31 368 LEU A CA 1
ATOM 3038 C C . LEU A 1 368 ? -3.816 7.466 7.943 1.00 97.31 368 LEU A C 1
ATOM 3040 O O . LEU A 1 368 ? -4.738 7.109 8.675 1.00 97.31 368 LEU A O 1
ATOM 3044 N N . LEU A 1 369 ? -4.000 8.321 6.931 1.00 96.31 369 LEU A N 1
ATOM 3045 C CA . LEU A 1 369 ? -5.221 9.102 6.685 1.00 96.31 369 LEU A CA 1
ATOM 3046 C C . LEU A 1 369 ? -6.255 8.441 5.749 1.00 96.31 369 LEU A C 1
ATOM 3048 O O . LEU A 1 369 ? -7.301 9.035 5.486 1.00 96.31 369 LEU A O 1
ATOM 3052 N N . VAL A 1 370 ? -6.020 7.212 5.275 1.00 93.62 370 VAL A N 1
ATOM 3053 C CA . VAL A 1 370 ? -6.826 6.540 4.222 1.00 93.62 370 VAL A CA 1
ATOM 3054 C C . VAL A 1 370 ? -8.314 6.328 4.537 1.00 93.62 370 VAL A C 1
ATOM 3056 O O . VAL A 1 370 ? -9.088 6.112 3.611 1.00 93.62 370 VAL A O 1
ATOM 3059 N N . ASN A 1 371 ? -8.734 6.404 5.805 1.00 91.88 371 ASN A N 1
ATOM 3060 C CA . ASN A 1 371 ? -10.152 6.299 6.201 1.00 91.88 371 ASN A CA 1
ATOM 3061 C C . ASN A 1 371 ? -10.806 7.660 6.487 1.00 91.88 371 ASN A C 1
ATOM 3063 O O . ASN A 1 371 ? -12.007 7.731 6.729 1.00 91.88 371 ASN A O 1
ATOM 3067 N N . ILE A 1 372 ? -10.015 8.734 6.480 1.00 93.75 372 ILE A N 1
ATOM 3068 C CA . ILE A 1 372 ? -10.450 10.121 6.707 1.00 93.75 372 ILE A CA 1
ATOM 3069 C C . ILE A 1 372 ? -10.537 10.856 5.363 1.00 93.75 372 ILE A C 1
ATOM 3071 O O . ILE A 1 372 ? -11.448 11.657 5.142 1.00 93.75 372 ILE A O 1
ATOM 3075 N N . LEU A 1 373 ? -9.610 10.548 4.451 1.00 93.12 373 LEU A N 1
ATOM 3076 C CA . LEU A 1 373 ? -9.536 11.084 3.097 1.00 93.12 373 LEU A CA 1
ATOM 3077 C C . LEU A 1 373 ? -9.975 10.050 2.060 1.00 93.12 373 LEU A C 1
ATOM 3079 O O . LEU A 1 373 ? -9.466 8.933 2.009 1.00 93.12 373 LEU A O 1
ATOM 3083 N N . LYS A 1 374 ? -10.885 10.460 1.171 1.00 86.94 374 LYS A N 1
ATOM 3084 C CA . LYS A 1 374 ? -11.297 9.671 0.003 1.00 86.94 374 LYS A CA 1
ATOM 3085 C C . LYS A 1 374 ? -10.288 9.846 -1.130 1.00 86.94 374 LYS A C 1
ATOM 3087 O O . LYS A 1 374 ? -10.550 10.555 -2.098 1.00 86.94 374 LYS A O 1
ATOM 3092 N N . TYR A 1 375 ? -9.122 9.227 -0.982 1.00 91.94 375 TYR A N 1
ATOM 3093 C CA . TYR A 1 375 ? -8.140 9.151 -2.059 1.00 91.94 375 TYR A CA 1
ATOM 3094 C C . TYR A 1 375 ? -8.716 8.387 -3.261 1.00 91.94 375 TYR A C 1
ATOM 3096 O O . TYR A 1 375 ? -9.258 7.298 -3.091 1.00 91.94 375 TYR A O 1
ATOM 3104 N N . GLU A 1 376 ? -8.556 8.925 -4.473 1.00 90.44 376 GLU A N 1
ATOM 3105 C CA . GLU A 1 376 ? -8.864 8.197 -5.717 1.00 90.44 376 GLU A CA 1
ATOM 3106 C C . GLU A 1 376 ? -7.930 6.987 -5.896 1.00 90.44 376 GLU A C 1
ATOM 3108 O O . GLU A 1 376 ? -8.342 5.918 -6.345 1.00 90.44 376 GLU A O 1
ATOM 3113 N N . VAL A 1 377 ? -6.668 7.151 -5.486 1.00 92.25 377 VAL A N 1
ATOM 3114 C CA . VAL A 1 377 ? -5.635 6.116 -5.492 1.00 92.25 377 VAL A CA 1
ATOM 3115 C C . VAL A 1 377 ? -4.823 6.221 -4.199 1.00 92.25 377 VAL A C 1
ATOM 3117 O O . VAL A 1 377 ? -4.376 7.301 -3.821 1.00 92.25 377 VAL A O 1
ATOM 3120 N N . THR A 1 378 ? -4.599 5.090 -3.532 1.00 94.00 378 THR A N 1
ATOM 3121 C CA . THR A 1 378 ? -3.547 4.886 -2.525 1.00 94.00 378 THR A CA 1
ATOM 3122 C C . THR A 1 378 ? -2.376 4.188 -3.233 1.00 94.00 378 THR A C 1
ATOM 3124 O O . THR A 1 378 ? -2.367 2.959 -3.310 1.00 94.00 378 THR A O 1
ATOM 3127 N N . PRO A 1 379 ? -1.442 4.931 -3.856 1.00 94.81 379 PRO A N 1
ATOM 3128 C CA . PRO A 1 379 ? -0.458 4.354 -4.772 1.00 94.81 379 PRO A CA 1
ATOM 3129 C C . PRO A 1 379 ? 0.559 3.476 -4.041 1.00 94.81 379 PRO A C 1
ATOM 3131 O O . PRO A 1 379 ? 0.807 3.669 -2.857 1.00 94.81 379 PRO A O 1
ATOM 3134 N N . GLN A 1 380 ? 1.187 2.536 -4.740 1.00 94.31 380 GLN A N 1
ATOM 3135 C CA . GLN A 1 380 ? 2.343 1.779 -4.249 1.00 94.31 380 GLN A CA 1
ATOM 3136 C C . GLN A 1 380 ? 3.602 2.648 -4.351 1.00 94.31 380 GLN A C 1
ATOM 3138 O O . GL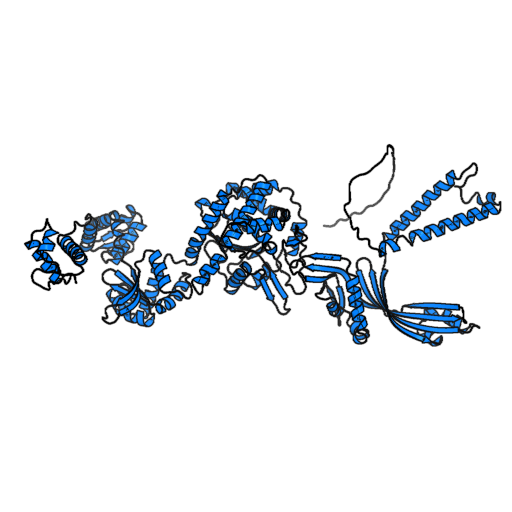N A 1 380 ? 3.869 3.171 -5.429 1.00 94.31 380 GLN A O 1
ATOM 3143 N N . LEU A 1 381 ? 4.404 2.770 -3.294 1.00 96.06 381 LEU A N 1
ATOM 3144 C CA . LEU A 1 381 ? 5.712 3.429 -3.374 1.00 96.06 381 LEU A CA 1
ATOM 3145 C C . LEU A 1 381 ? 6.790 2.391 -3.718 1.00 96.06 381 LEU A C 1
ATOM 3147 O O . LEU A 1 381 ? 7.046 1.473 -2.942 1.00 96.06 381 LEU A O 1
ATOM 3151 N N . ILE A 1 382 ? 7.419 2.529 -4.881 1.00 94.75 382 ILE A N 1
ATOM 3152 C CA . ILE A 1 382 ? 8.452 1.625 -5.390 1.00 94.75 382 ILE A CA 1
ATOM 3153 C C . ILE A 1 382 ? 9.805 2.334 -5.308 1.00 94.75 382 ILE A C 1
ATOM 3155 O O . ILE A 1 382 ? 10.048 3.316 -6.010 1.00 94.75 382 ILE A O 1
ATOM 3159 N N . LEU A 1 383 ? 10.683 1.819 -4.449 1.00 93.88 383 LEU A N 1
ATOM 3160 C CA . LEU A 1 383 ? 12.042 2.309 -4.232 1.00 93.88 383 LEU A CA 1
ATOM 3161 C C . LEU A 1 383 ? 13.025 1.288 -4.817 1.00 93.88 383 LEU A C 1
ATOM 3163 O O . LEU A 1 383 ? 13.178 0.187 -4.276 1.00 93.88 383 LEU A O 1
ATOM 3167 N N . TYR A 1 384 ? 13.683 1.632 -5.924 1.00 91.94 384 TYR A N 1
ATOM 3168 C CA . TYR A 1 384 ? 14.571 0.710 -6.642 1.00 91.94 384 TYR A CA 1
ATOM 3169 C C . TYR A 1 384 ? 15.918 1.339 -7.015 1.00 91.94 384 TYR A C 1
ATOM 3171 O O . TYR A 1 384 ? 16.103 2.537 -6.834 1.00 91.94 384 TYR A O 1
ATOM 3179 N N . GLY A 1 385 ? 16.885 0.542 -7.473 1.00 87.00 385 GLY A N 1
ATOM 3180 C CA . GLY A 1 385 ? 18.276 0.966 -7.700 1.00 87.00 385 GLY A CA 1
ATOM 3181 C C . GLY A 1 385 ? 19.258 0.190 -6.823 1.00 87.00 385 GLY A C 1
ATOM 3182 O O . GLY A 1 385 ? 18.869 -0.763 -6.152 1.00 87.00 385 GLY A O 1
ATOM 3183 N N . GLU A 1 386 ? 20.534 0.566 -6.799 1.00 80.50 386 GLU A N 1
ATOM 3184 C CA . GLU A 1 386 ? 21.592 -0.286 -6.233 1.00 80.50 386 GLU A CA 1
ATOM 3185 C C . GLU A 1 386 ? 21.481 -0.558 -4.718 1.00 80.50 386 GLU A C 1
ATOM 3187 O O . GLU A 1 386 ? 20.757 0.101 -3.958 1.00 80.50 386 GLU A O 1
ATOM 3192 N N . ALA A 1 387 ? 22.136 -1.629 -4.269 1.00 75.81 387 ALA A N 1
ATOM 3193 C CA . ALA A 1 387 ? 22.092 -2.069 -2.878 1.00 75.81 387 ALA A CA 1
ATOM 3194 C C . ALA A 1 387 ? 22.808 -1.078 -1.935 1.00 75.81 387 ALA A C 1
ATOM 3196 O O . ALA A 1 387 ? 23.581 -0.232 -2.360 1.00 75.81 387 ALA A O 1
ATOM 3197 N N . LYS A 1 388 ? 22.588 -1.222 -0.621 1.00 70.19 388 LYS A N 1
ATOM 3198 C CA . LYS A 1 388 ? 23.264 -0.468 0.463 1.00 70.19 388 LYS A CA 1
ATOM 3199 C C . LYS A 1 388 ? 22.917 1.030 0.614 1.00 70.19 388 LYS A C 1
ATOM 3201 O O . LYS A 1 388 ? 23.221 1.571 1.671 1.00 70.19 388 LYS A O 1
ATOM 3206 N N . HIS A 1 389 ? 22.162 1.653 -0.294 1.00 71.56 389 HIS A N 1
ATOM 3207 C CA . HIS A 1 389 ? 21.698 3.059 -0.180 1.00 71.56 389 HIS A CA 1
ATOM 3208 C C . HIS A 1 389 ? 20.510 3.296 0.776 1.00 71.56 389 HIS A C 1
ATOM 3210 O O . HIS A 1 389 ? 19.667 4.143 0.521 1.00 71.56 389 HIS A O 1
ATOM 3216 N N . GLY A 1 390 ? 20.354 2.506 1.841 1.00 71.88 390 GLY A N 1
ATOM 3217 C CA . GLY A 1 390 ? 19.319 2.740 2.866 1.00 71.88 390 GLY A CA 1
ATOM 3218 C C . GLY A 1 390 ? 17.852 2.450 2.491 1.00 71.88 390 GLY A C 1
ATOM 3219 O O . GLY A 1 390 ? 17.021 2.449 3.396 1.00 71.88 390 GLY A O 1
ATOM 3220 N N . LYS A 1 391 ? 17.537 2.118 1.225 1.00 81.25 391 LYS A N 1
ATOM 3221 C CA . LYS A 1 391 ? 16.171 1.918 0.668 1.00 81.25 391 LYS A CA 1
ATOM 3222 C C . LYS A 1 391 ? 15.153 1.258 1.615 1.00 81.25 391 LYS A C 1
ATOM 3224 O O . LYS A 1 391 ? 14.044 1.747 1.789 1.00 81.25 391 LYS A O 1
ATOM 3229 N N . THR A 1 392 ? 15.531 0.126 2.209 1.00 86.44 392 THR A N 1
ATOM 3230 C CA . THR A 1 392 ? 14.671 -0.686 3.086 1.00 86.44 392 THR A CA 1
ATOM 3231 C C . THR A 1 392 ? 14.707 -0.231 4.548 1.00 86.44 392 THR A C 1
ATOM 3233 O O . THR A 1 392 ? 13.811 -0.554 5.325 1.00 86.44 392 THR A O 1
ATOM 3236 N N . THR A 1 393 ? 15.744 0.490 4.971 1.00 86.81 393 THR A N 1
ATOM 3237 C CA . THR A 1 393 ? 16.065 0.681 6.390 1.00 86.81 393 THR A CA 1
ATOM 3238 C C . THR A 1 393 ? 15.016 1.521 7.109 1.00 86.81 393 THR A C 1
ATOM 3240 O O . THR A 1 393 ? 14.398 1.026 8.050 1.00 86.81 393 THR A O 1
ATOM 3243 N N . LEU A 1 394 ? 14.738 2.738 6.629 1.00 88.44 394 LEU A N 1
ATOM 3244 C CA . LEU A 1 394 ? 13.680 3.578 7.200 1.00 88.44 394 LEU A CA 1
ATOM 3245 C C . LEU A 1 394 ? 12.279 3.031 6.898 1.00 88.44 394 LEU A C 1
ATOM 3247 O O . LEU A 1 394 ? 11.397 3.087 7.758 1.00 88.44 394 LEU A O 1
ATOM 3251 N N . ALA A 1 395 ? 12.098 2.377 5.745 1.00 92.00 395 ALA A N 1
ATOM 3252 C CA . ALA A 1 395 ? 10.853 1.686 5.422 1.00 92.00 395 ALA A CA 1
ATOM 3253 C C . ALA A 1 395 ? 10.505 0.596 6.457 1.00 92.00 395 ALA A C 1
ATOM 3255 O O . ALA A 1 395 ? 9.332 0.416 6.792 1.00 92.00 395 ALA A O 1
ATOM 3256 N N . ARG A 1 396 ? 11.509 -0.080 7.028 1.00 91.94 396 ARG A N 1
ATOM 3257 C CA . ARG A 1 396 ? 11.367 -1.063 8.116 1.00 91.94 396 ARG A CA 1
ATOM 3258 C C . ARG A 1 396 ? 11.213 -0.428 9.510 1.00 91.94 396 ARG A C 1
ATOM 3260 O O . ARG A 1 396 ? 10.817 -1.114 10.446 1.00 91.94 396 ARG A O 1
ATOM 3267 N N . TYR A 1 397 ? 11.497 0.864 9.679 1.00 92.50 397 TYR A N 1
ATOM 3268 C CA . TYR A 1 397 ? 11.212 1.574 10.934 1.00 92.50 397 TYR A CA 1
ATOM 3269 C C . TYR A 1 397 ? 9.775 2.114 10.969 1.00 92.50 397 TYR A C 1
ATOM 3271 O O . TYR A 1 397 ? 9.154 2.122 12.028 1.00 92.50 397 TYR A O 1
ATOM 3279 N N . PHE A 1 398 ? 9.175 2.471 9.832 1.00 92.88 398 PHE A N 1
ATOM 3280 C CA . PHE A 1 398 ? 7.789 2.964 9.796 1.00 92.88 398 PHE A CA 1
ATOM 3281 C C . PHE A 1 398 ? 6.722 1.901 9.475 1.00 92.88 398 PHE A C 1
ATOM 3283 O O . PHE A 1 398 ? 5.563 2.090 9.842 1.00 92.88 398 PHE A O 1
ATOM 3290 N N . ASN A 1 399 ? 7.069 0.746 8.893 1.00 91.50 399 ASN A N 1
ATOM 3291 C CA . ASN A 1 399 ? 6.074 -0.279 8.547 1.00 91.50 399 ASN A CA 1
ATOM 3292 C C . ASN A 1 399 ? 5.322 -0.847 9.766 1.00 91.50 399 ASN A C 1
ATOM 3294 O O . ASN A 1 399 ? 5.886 -1.026 10.847 1.00 91.50 399 ASN A O 1
ATOM 3298 N N . PHE A 1 400 ? 4.051 -1.211 9.582 1.00 87.62 400 PHE A N 1
ATOM 3299 C CA . PHE A 1 400 ? 3.343 -2.041 10.566 1.00 87.62 400 PHE A CA 1
ATOM 3300 C C . PHE A 1 400 ? 3.582 -3.535 10.345 1.00 87.62 400 PHE A C 1
ATOM 3302 O O . PHE A 1 400 ? 3.496 -4.316 11.290 1.00 87.62 400 PHE A O 1
ATOM 3309 N N . THR A 1 401 ? 3.866 -3.933 9.102 1.00 85.81 401 THR A N 1
ATOM 3310 C CA . THR A 1 401 ? 4.067 -5.327 8.698 1.00 85.81 401 THR A CA 1
ATOM 3311 C C . THR A 1 401 ? 5.094 -5.460 7.573 1.00 85.81 401 THR A C 1
ATOM 3313 O O . THR A 1 401 ? 5.419 -4.489 6.885 1.00 85.81 401 THR A O 1
ATOM 3316 N N . GLU A 1 402 ? 5.645 -6.663 7.411 1.00 87.69 402 GLU A N 1
ATOM 3317 C CA . GLU A 1 402 ? 6.666 -6.970 6.410 1.00 87.69 402 GLU A CA 1
ATOM 3318 C C . GLU A 1 402 ? 6.402 -8.338 5.769 1.00 87.69 402 GLU A C 1
ATOM 3320 O O . GLU A 1 402 ? 6.083 -9.311 6.458 1.00 87.69 402 GLU A O 1
ATOM 3325 N N . VAL A 1 403 ? 6.581 -8.435 4.452 1.00 82.38 403 VAL A N 1
ATOM 3326 C CA . VAL A 1 403 ? 6.475 -9.680 3.682 1.00 82.38 403 VAL A CA 1
ATOM 3327 C C . VAL A 1 403 ? 7.853 -10.021 3.113 1.00 82.38 403 VAL A C 1
ATOM 3329 O O . VAL A 1 403 ? 8.214 -9.626 2.009 1.00 82.38 403 VAL A O 1
ATOM 3332 N N . LYS A 1 404 ? 8.632 -10.778 3.896 1.00 77.06 404 LYS A N 1
ATOM 3333 C CA . LYS A 1 404 ? 9.991 -11.237 3.556 1.00 77.06 404 LYS A CA 1
ATOM 3334 C C . LYS A 1 404 ? 9.967 -12.467 2.642 1.00 77.06 404 LYS A C 1
ATOM 3336 O O . LYS A 1 404 ? 10.281 -13.574 3.075 1.00 77.06 404 LYS A O 1
ATOM 3341 N N . THR A 1 405 ? 9.542 -12.306 1.392 1.00 78.75 405 THR A N 1
ATOM 3342 C CA . THR A 1 405 ? 9.622 -13.377 0.385 1.00 78.75 405 THR A CA 1
ATOM 3343 C C . THR A 1 405 ? 9.748 -12.820 -1.027 1.00 78.75 405 THR A C 1
ATOM 3345 O O . THR A 1 405 ? 9.019 -11.910 -1.415 1.00 78.75 405 THR A O 1
ATOM 3348 N N . LYS A 1 406 ? 10.632 -13.443 -1.816 1.00 79.88 406 LYS A N 1
ATOM 3349 C CA . LYS A 1 406 ? 10.843 -13.131 -3.236 1.00 79.88 406 LYS A CA 1
ATOM 3350 C C . LYS A 1 406 ? 9.608 -13.428 -4.100 1.00 79.88 406 LYS A C 1
ATOM 3352 O O . LYS A 1 406 ? 9.395 -12.765 -5.110 1.00 79.88 406 LYS A O 1
ATOM 3357 N N . GLU A 1 407 ? 8.773 -14.377 -3.669 1.00 82.94 407 GLU A N 1
ATOM 3358 C CA . GLU A 1 407 ? 7.455 -14.660 -4.245 1.00 82.94 407 GLU A CA 1
ATOM 3359 C C . GLU A 1 407 ? 6.386 -14.702 -3.136 1.00 82.94 407 GLU A C 1
ATOM 3361 O O . GLU A 1 407 ? 6.272 -15.707 -2.424 1.00 82.94 407 GLU A O 1
ATOM 3366 N N . PRO A 1 408 ? 5.596 -13.635 -2.936 1.00 83.56 408 PRO A N 1
ATOM 3367 C CA . PRO A 1 408 ? 4.479 -13.662 -1.998 1.00 83.56 408 PRO A CA 1
ATOM 3368 C C . PRO A 1 408 ? 3.291 -14.480 -2.523 1.00 83.56 408 PRO A C 1
ATOM 3370 O O . PRO A 1 408 ? 3.007 -14.536 -3.721 1.00 83.56 408 PRO A O 1
ATOM 3373 N N . THR A 1 409 ? 2.568 -15.103 -1.591 1.00 85.25 409 THR A N 1
ATOM 3374 C CA . THR A 1 409 ? 1.358 -15.903 -1.842 1.00 85.25 409 THR A CA 1
ATOM 3375 C C . THR A 1 409 ? 0.153 -15.341 -1.090 1.00 85.25 409 THR A C 1
ATOM 3377 O O . THR A 1 409 ? 0.309 -14.657 -0.077 1.00 85.25 409 THR A O 1
ATOM 3380 N N . GLU A 1 410 ? -1.064 -15.642 -1.556 1.00 85.94 410 GLU A N 1
ATOM 3381 C CA . GLU A 1 410 ? -2.295 -15.070 -0.982 1.00 85.94 410 GLU A CA 1
ATOM 3382 C C . GLU A 1 410 ? -2.429 -15.395 0.514 1.00 85.94 410 GLU A C 1
ATOM 3384 O O . GLU A 1 410 ? -2.637 -14.467 1.292 1.00 85.94 410 GLU A O 1
ATOM 3389 N N . PRO A 1 411 ? -2.187 -16.640 0.989 1.00 84.56 411 PRO A N 1
ATOM 3390 C CA . PRO A 1 411 ? -2.275 -16.942 2.416 1.00 84.56 411 PRO A CA 1
ATOM 3391 C C . PRO A 1 411 ? -1.217 -16.230 3.269 1.00 84.56 411 PRO A C 1
ATOM 3393 O O . PRO A 1 411 ? -1.440 -16.055 4.465 1.00 84.56 411 PRO A O 1
ATOM 3396 N N . GLN A 1 412 ? -0.073 -15.832 2.698 1.00 84.69 412 GLN A N 1
ATOM 3397 C CA . GLN A 1 412 ? 0.905 -14.991 3.397 1.00 84.69 412 GLN A CA 1
ATOM 3398 C C . GLN A 1 412 ? 0.383 -13.557 3.495 1.00 84.69 412 GLN A C 1
ATOM 3400 O O . GLN A 1 412 ? 0.310 -13.024 4.598 1.00 84.69 412 GLN A O 1
ATOM 3405 N N . LEU A 1 413 ? -0.056 -12.966 2.377 1.00 85.75 413 LEU A N 1
ATOM 3406 C CA . LEU A 1 413 ? -0.592 -11.604 2.361 1.00 85.75 413 LEU A CA 1
ATOM 3407 C C . LEU A 1 413 ? -1.813 -11.468 3.284 1.00 85.75 413 LEU A C 1
ATOM 3409 O O . LEU A 1 413 ? -1.896 -10.522 4.056 1.00 85.75 413 LEU A O 1
ATOM 3413 N N . PHE A 1 414 ? -2.700 -12.461 3.294 1.00 86.44 414 PHE A N 1
ATOM 3414 C CA . PHE A 1 414 ? -3.833 -12.555 4.212 1.00 86.44 414 PHE A CA 1
ATOM 3415 C C . PHE A 1 414 ? -3.426 -12.612 5.687 1.00 86.44 414 PHE A C 1
ATOM 3417 O O . PHE A 1 414 ? -3.974 -11.873 6.499 1.00 86.44 414 PHE A O 1
ATOM 3424 N N . ARG A 1 415 ? -2.459 -13.463 6.056 1.00 83.56 415 ARG A N 1
ATOM 3425 C CA . ARG A 1 415 ? -1.982 -13.558 7.450 1.00 83.56 415 ARG A CA 1
ATOM 3426 C C . ARG A 1 415 ? -1.290 -12.287 7.926 1.00 83.56 415 ARG A C 1
ATOM 3428 O O . ARG A 1 415 ? -1.316 -12.032 9.126 1.00 83.56 415 ARG A O 1
ATOM 3435 N N . THR A 1 416 ? -0.664 -11.552 7.010 1.00 85.19 416 THR A N 1
ATOM 3436 C CA . THR A 1 416 ? 0.106 -10.346 7.312 1.00 85.19 416 THR A CA 1
ATOM 3437 C C . THR A 1 416 ? -0.763 -9.088 7.305 1.00 85.19 416 THR A C 1
ATOM 3439 O O . THR A 1 416 ? -0.706 -8.327 8.258 1.00 85.19 416 THR A O 1
ATOM 3442 N N . CYS A 1 417 ? -1.588 -8.863 6.280 1.00 87.62 417 CYS A N 1
ATOM 3443 C CA . CYS A 1 417 ? -2.327 -7.607 6.100 1.00 87.62 417 CYS A CA 1
ATOM 3444 C C . CYS A 1 417 ? -3.740 -7.593 6.701 1.00 87.62 417 CYS A C 1
ATOM 3446 O O . CYS A 1 417 ? -4.267 -6.503 6.913 1.00 87.62 417 CYS A O 1
ATOM 3448 N N . ALA A 1 418 ? -4.365 -8.740 6.998 1.00 89.56 418 ALA A N 1
ATOM 3449 C CA . ALA A 1 418 ? -5.698 -8.747 7.608 1.00 89.56 418 ALA A CA 1
ATOM 3450 C C . ALA A 1 418 ? -5.720 -7.963 8.930 1.00 89.56 418 ALA A C 1
ATOM 3452 O O . ALA A 1 418 ? -4.798 -8.058 9.741 1.00 89.56 418 ALA A O 1
ATOM 3453 N N . GLY A 1 419 ? -6.785 -7.196 9.165 1.00 90.81 419 GLY A N 1
ATOM 3454 C CA . GLY A 1 419 ? -6.916 -6.390 10.380 1.00 90.81 419 GLY A CA 1
ATOM 3455 C C . GLY A 1 419 ? -6.149 -5.060 10.357 1.00 90.81 419 GLY A C 1
ATOM 3456 O O . GLY A 1 419 ? -6.261 -4.302 11.317 1.00 90.81 419 GLY A O 1
ATOM 3457 N N . TYR A 1 420 ? -5.412 -4.734 9.290 1.00 92.25 420 TYR A N 1
ATOM 3458 C CA . TYR A 1 420 ? -4.779 -3.423 9.113 1.00 92.25 420 TYR A CA 1
ATOM 3459 C C . TYR A 1 420 ? -5.605 -2.543 8.170 1.00 92.25 420 TYR A C 1
ATOM 3461 O O . TYR A 1 420 ? -5.930 -2.948 7.057 1.00 92.25 420 TYR A O 1
ATOM 3469 N N . GLY A 1 421 ? -5.948 -1.336 8.615 1.00 91.94 421 GLY A N 1
ATOM 3470 C CA . GLY A 1 421 ? -6.739 -0.362 7.861 1.00 91.94 421 GLY A CA 1
ATOM 3471 C C . GLY A 1 421 ? -6.050 0.997 7.680 1.00 91.94 421 GLY A C 1
ATOM 3472 O O . GLY A 1 421 ? -6.681 1.927 7.192 1.00 91.94 421 GLY A O 1
ATOM 3473 N N . CYS A 1 422 ? -4.788 1.147 8.090 1.00 93.38 422 CYS A N 1
ATOM 3474 C CA . CYS A 1 422 ? -3.962 2.318 7.800 1.00 93.38 422 CYS A CA 1
ATOM 3475 C C . CYS A 1 422 ? -2.459 1.974 7.845 1.00 93.38 422 CYS A C 1
ATOM 3477 O O . CYS A 1 422 ? -2.074 0.856 8.203 1.00 93.38 422 CYS A O 1
ATOM 3479 N N . GLY A 1 423 ? -1.610 2.940 7.483 1.00 93.88 423 GLY A N 1
ATOM 3480 C CA . GLY A 1 423 ? -0.162 2.753 7.343 1.00 93.88 423 GLY A CA 1
ATOM 3481 C C . GLY A 1 423 ? 0.190 1.880 6.135 1.00 93.88 423 GLY A C 1
ATOM 3482 O O . GLY A 1 423 ? -0.612 1.736 5.210 1.00 93.88 423 GLY A O 1
ATOM 3483 N N . TYR A 1 424 ? 1.378 1.267 6.138 1.00 94.19 424 TYR A N 1
ATOM 3484 C CA . TYR A 1 424 ? 1.831 0.428 5.025 1.00 94.19 424 TYR A CA 1
ATOM 3485 C C . TYR A 1 424 ? 2.461 -0.914 5.442 1.00 94.19 424 TYR A C 1
ATOM 3487 O O . TYR A 1 424 ? 2.981 -1.085 6.552 1.00 94.19 424 TYR A O 1
ATOM 3495 N N . ASN A 1 425 ? 2.420 -1.862 4.502 1.00 91.50 425 ASN A N 1
ATOM 3496 C CA . ASN A 1 425 ? 3.196 -3.104 4.498 1.00 91.50 425 ASN A CA 1
ATOM 3497 C C . ASN A 1 425 ? 4.428 -2.943 3.587 1.00 91.50 425 ASN A C 1
ATOM 3499 O O . ASN A 1 425 ? 4.350 -2.280 2.550 1.00 91.50 425 ASN A O 1
ATOM 3503 N N . LEU A 1 426 ? 5.544 -3.563 3.966 1.00 92.81 426 LEU A N 1
ATOM 3504 C CA . LEU A 1 426 ? 6.802 -3.558 3.220 1.00 92.81 426 LEU A CA 1
ATOM 3505 C C . LEU A 1 426 ? 7.024 -4.898 2.499 1.00 92.81 426 LEU A C 1
ATOM 3507 O O . LEU A 1 426 ? 7.087 -5.949 3.140 1.00 92.81 426 LEU A O 1
ATOM 3511 N N . PHE A 1 427 ? 7.198 -4.853 1.179 1.00 91.00 427 PHE A N 1
ATOM 3512 C CA . PHE A 1 427 ? 7.708 -5.965 0.373 1.00 91.00 427 PHE A CA 1
ATOM 3513 C C . PHE A 1 427 ? 9.201 -5.751 0.108 1.00 91.00 427 PHE A C 1
ATOM 3515 O O . PHE A 1 427 ? 9.561 -4.882 -0.686 1.00 91.00 427 PHE A O 1
ATOM 3522 N N . ASP A 1 428 ? 10.053 -6.542 0.763 1.00 88.69 428 ASP A N 1
ATOM 3523 C CA . ASP A 1 428 ? 11.510 -6.441 0.625 1.00 88.69 428 ASP A CA 1
ATOM 3524 C C . ASP A 1 428 ? 12.043 -7.477 -0.376 1.00 88.69 428 ASP A C 1
ATOM 3526 O O . ASP A 1 428 ? 11.860 -8.683 -0.202 1.00 88.69 428 ASP A O 1
ATOM 3530 N N . GLU A 1 429 ? 12.665 -6.977 -1.442 1.00 85.38 429 GLU A N 1
ATOM 3531 C CA . GLU A 1 429 ? 13.224 -7.709 -2.584 1.00 85.38 429 GLU A CA 1
ATOM 3532 C C . GLU A 1 429 ? 12.297 -8.770 -3.228 1.00 85.38 429 GLU A C 1
ATOM 3534 O O . GLU A 1 429 ? 12.711 -9.922 -3.416 1.00 85.38 429 GLU A O 1
ATOM 3539 N N . PRO A 1 430 ? 11.054 -8.430 -3.637 1.00 86.25 430 PRO A N 1
ATOM 3540 C CA . PRO A 1 430 ? 10.262 -9.330 -4.470 1.00 86.25 430 PRO A CA 1
ATOM 3541 C C . PRO A 1 430 ? 10.968 -9.549 -5.817 1.00 86.25 430 PRO A C 1
ATOM 3543 O O . PRO A 1 430 ? 11.338 -8.593 -6.492 1.00 86.25 430 PRO A O 1
ATOM 3546 N N . SER A 1 431 ? 11.117 -10.803 -6.248 1.00 78.75 431 SER A N 1
ATOM 3547 C CA . SER A 1 431 ? 11.561 -11.126 -7.612 1.00 78.75 431 SER A CA 1
ATOM 3548 C C . SER A 1 431 ? 10.390 -11.139 -8.593 1.00 78.75 431 SER A C 1
ATOM 3550 O O . SER A 1 431 ? 10.550 -10.839 -9.777 1.00 78.75 431 SER A O 1
ATOM 3552 N N . ARG A 1 432 ? 9.197 -11.517 -8.111 1.00 77.88 432 ARG A N 1
ATOM 3553 C CA . ARG A 1 432 ? 7.990 -11.654 -8.928 1.00 77.88 432 ARG A CA 1
ATOM 3554 C C . ARG A 1 432 ? 6.728 -11.595 -8.073 1.00 77.88 432 ARG A C 1
ATOM 3556 O O . ARG A 1 432 ? 6.617 -12.302 -7.074 1.00 77.88 432 ARG A O 1
ATOM 3563 N N . PHE A 1 433 ? 5.719 -10.866 -8.542 1.00 78.31 433 PHE A N 1
ATOM 3564 C CA . PHE A 1 433 ? 4.353 -11.026 -8.043 1.00 78.31 433 PHE A CA 1
ATOM 3565 C C . PHE A 1 433 ? 3.565 -11.990 -8.932 1.00 78.31 433 PHE A C 1
ATOM 3567 O O . PHE A 1 433 ? 3.581 -11.905 -10.162 1.00 78.31 433 PHE A O 1
ATOM 3574 N N . ARG A 1 434 ? 2.837 -12.918 -8.306 1.00 75.50 434 ARG A N 1
ATOM 3575 C CA . ARG A 1 434 ? 1.835 -13.735 -9.006 1.00 75.50 434 ARG A CA 1
ATOM 3576 C C . ARG A 1 434 ? 0.674 -12.842 -9.434 1.00 75.50 434 ARG A C 1
ATOM 3578 O O . ARG A 1 434 ? 0.392 -11.850 -8.765 1.00 75.50 434 ARG A O 1
ATOM 3585 N N . ARG A 1 435 ? -0.021 -13.209 -10.518 1.00 74.19 435 ARG A N 1
ATOM 3586 C CA . ARG A 1 435 ? -1.141 -12.418 -11.061 1.00 74.19 435 ARG A CA 1
ATOM 3587 C C . ARG A 1 435 ? -2.162 -12.053 -9.982 1.00 74.19 435 ARG A C 1
ATOM 3589 O O . ARG A 1 435 ? -2.494 -10.885 -9.860 1.00 74.19 435 ARG A O 1
ATOM 3596 N N . THR A 1 436 ? -2.571 -13.018 -9.160 1.00 77.62 436 THR A N 1
ATOM 3597 C CA . THR A 1 436 ? -3.537 -12.788 -8.080 1.00 77.62 436 THR A CA 1
ATOM 3598 C C . THR A 1 436 ? -3.047 -11.764 -7.059 1.00 77.62 436 THR A C 1
ATOM 3600 O O . THR A 1 436 ? -3.798 -10.862 -6.721 1.00 77.62 436 THR A O 1
ATOM 3603 N N . ILE A 1 437 ? -1.773 -11.801 -6.649 1.00 82.12 437 ILE A N 1
ATOM 3604 C CA . ILE A 1 437 ? -1.200 -10.769 -5.766 1.00 82.12 437 ILE A CA 1
ATOM 3605 C C . ILE A 1 437 ? -1.132 -9.404 -6.453 1.00 82.12 437 ILE A C 1
ATOM 3607 O O . ILE A 1 437 ? -1.459 -8.398 -5.834 1.00 82.12 437 ILE A O 1
ATOM 3611 N N . SER A 1 438 ? -0.732 -9.355 -7.727 1.00 78.19 438 SER A N 1
ATOM 3612 C CA . SER A 1 438 ? -0.715 -8.104 -8.493 1.00 78.19 438 SER A CA 1
ATOM 3613 C C . SER A 1 438 ? -2.113 -7.488 -8.572 1.00 78.19 438 SER A C 1
ATOM 3615 O O . SER A 1 438 ? -2.262 -6.289 -8.361 1.00 78.19 438 SER A O 1
ATOM 3617 N N . ASP A 1 439 ? -3.136 -8.307 -8.808 1.00 78.38 439 ASP A N 1
ATOM 3618 C CA . ASP A 1 439 ? -4.527 -7.868 -8.884 1.00 78.38 439 ASP A CA 1
ATOM 3619 C C . ASP A 1 439 ? -5.046 -7.437 -7.491 1.00 78.38 439 ASP A C 1
ATOM 3621 O O . ASP A 1 439 ? -5.573 -6.337 -7.369 1.00 78.38 439 ASP A O 1
ATOM 3625 N N . MET A 1 440 ? -4.744 -8.170 -6.408 1.00 80.44 440 MET A N 1
ATOM 3626 C CA . MET A 1 440 ? -5.058 -7.750 -5.027 1.00 80.44 440 MET A CA 1
ATOM 3627 C C . MET A 1 440 ? -4.415 -6.414 -4.622 1.00 80.44 440 MET A C 1
ATOM 3629 O O . MET A 1 440 ? -5.041 -5.621 -3.921 1.00 80.44 440 MET A O 1
ATOM 3633 N N . ILE A 1 441 ? -3.167 -6.158 -5.031 1.00 80.38 441 ILE A N 1
ATOM 3634 C CA . ILE A 1 441 ? -2.464 -4.899 -4.737 1.00 80.38 441 ILE A CA 1
ATOM 3635 C C . ILE A 1 441 ? -3.051 -3.748 -5.577 1.00 80.38 441 ILE A C 1
ATOM 3637 O O . ILE A 1 441 ? -3.234 -2.647 -5.057 1.00 80.38 441 ILE A O 1
ATOM 3641 N N . LYS A 1 442 ? -3.413 -3.989 -6.849 1.00 80.50 442 LYS A N 1
ATOM 3642 C CA . LYS A 1 442 ? -4.139 -3.007 -7.682 1.00 80.50 442 LYS A CA 1
ATOM 3643 C C . LYS A 1 442 ? -5.503 -2.668 -7.081 1.00 80.50 442 LYS A C 1
ATOM 3645 O O . LYS A 1 442 ? -5.850 -1.490 -7.024 1.00 80.50 442 LYS A O 1
ATOM 3650 N N . ASP A 1 443 ? -6.238 -3.676 -6.618 1.00 80.31 443 ASP A N 1
ATOM 3651 C CA . ASP A 1 443 ? -7.534 -3.510 -5.965 1.00 80.31 443 ASP A CA 1
ATOM 3652 C C . ASP A 1 443 ? -7.371 -2.734 -4.655 1.00 80.31 443 ASP A C 1
ATOM 3654 O O . ASP A 1 443 ? -8.041 -1.725 -4.468 1.00 80.31 443 ASP A O 1
ATOM 3658 N N . GLY A 1 444 ? -6.417 -3.105 -3.794 1.00 79.38 444 GLY A N 1
ATOM 3659 C CA . GLY A 1 444 ? -6.110 -2.382 -2.552 1.00 79.38 444 GLY A CA 1
ATOM 3660 C C . GLY A 1 444 ? -5.723 -0.911 -2.763 1.00 79.38 444 GLY A C 1
ATOM 3661 O O . GLY A 1 444 ? -6.048 -0.062 -1.925 1.00 79.38 444 GLY A O 1
ATOM 3662 N N . ALA A 1 445 ? -5.104 -0.583 -3.902 1.00 85.38 445 ALA A N 1
ATOM 3663 C CA . ALA A 1 445 ? -4.770 0.789 -4.275 1.00 85.38 445 ALA A CA 1
ATOM 3664 C C . ALA A 1 445 ? -5.994 1.636 -4.679 1.00 85.38 445 ALA A C 1
ATOM 3666 O O . ALA A 1 445 ? -5.976 2.840 -4.439 1.00 85.38 445 ALA A O 1
ATOM 3667 N N . THR A 1 446 ? -7.055 1.056 -5.257 1.00 85.38 446 THR A N 1
ATOM 3668 C CA . THR A 1 446 ? -8.213 1.820 -5.790 1.00 85.38 446 THR A CA 1
ATOM 3669 C C . THR A 1 446 ? -9.555 1.571 -5.095 1.00 85.38 446 THR A C 1
ATOM 3671 O O . THR A 1 446 ? -10.443 2.416 -5.152 1.00 85.38 446 THR A O 1
ATOM 3674 N N . ALA A 1 447 ? -9.733 0.437 -4.421 1.00 84.25 447 ALA A N 1
ATOM 3675 C CA . ALA A 1 447 ? -10.922 0.142 -3.627 1.00 84.25 447 ALA A CA 1
ATOM 3676 C C . ALA A 1 447 ? -10.871 0.871 -2.267 1.00 84.25 447 ALA A C 1
ATOM 3678 O O . ALA A 1 447 ? -9.778 1.105 -1.736 1.00 84.25 447 ALA A O 1
ATOM 3679 N N . PRO A 1 448 ? -12.027 1.199 -1.654 1.00 80.88 448 PRO A N 1
ATOM 3680 C CA . PRO A 1 448 ? -12.065 1.767 -0.304 1.00 80.88 448 PRO A CA 1
ATOM 3681 C C . PRO A 1 448 ? -11.539 0.781 0.753 1.00 80.88 448 PRO A C 1
ATOM 3683 O O . PRO A 1 448 ? -10.867 1.191 1.692 1.00 80.88 448 PRO A O 1
ATOM 3686 N N . GLU A 1 449 ? -11.789 -0.515 0.564 1.00 84.38 449 GLU A N 1
ATOM 3687 C CA . GLU A 1 449 ? -11.293 -1.620 1.386 1.00 84.38 449 GLU A CA 1
ATOM 3688 C C . GLU A 1 449 ? -11.060 -2.855 0.503 1.00 84.38 449 GLU A C 1
ATOM 3690 O O . GLU A 1 449 ? -11.780 -3.067 -0.475 1.00 84.38 449 GLU A O 1
ATOM 3695 N N . PHE A 1 450 ? -10.076 -3.687 0.847 1.00 85.38 450 PHE A N 1
ATOM 3696 C CA . PHE A 1 450 ? -9.979 -5.049 0.330 1.00 85.38 450 PHE A CA 1
ATOM 3697 C C . PHE A 1 450 ? -10.845 -5.972 1.189 1.00 85.38 450 PHE A C 1
ATOM 3699 O O . PHE A 1 450 ? -10.707 -5.989 2.416 1.00 85.38 450 PHE A O 1
ATOM 3706 N N . LYS A 1 451 ? -11.699 -6.778 0.547 1.00 88.00 451 LYS A N 1
ATOM 3707 C CA . LYS A 1 451 ? -12.645 -7.669 1.224 1.00 88.00 451 LYS A CA 1
ATOM 3708 C C . LYS A 1 451 ? -12.828 -8.986 0.475 1.00 88.00 451 LYS A C 1
ATOM 3710 O O . LYS A 1 451 ? -13.268 -8.983 -0.671 1.00 88.00 451 LYS A O 1
ATOM 3715 N N . GLN A 1 452 ? -12.565 -10.114 1.135 1.00 86.75 452 GLN A N 1
ATOM 3716 C CA . GLN A 1 452 ? -12.729 -11.446 0.538 1.00 86.75 452 GLN A CA 1
ATOM 3717 C C . GLN A 1 452 ? -13.124 -12.502 1.579 1.00 86.75 452 GLN A C 1
ATOM 3719 O O . GLN A 1 452 ? -12.589 -12.518 2.685 1.00 86.75 452 GLN A O 1
ATOM 3724 N N . SER A 1 453 ? -14.023 -13.422 1.219 1.00 84.81 453 SER A N 1
ATOM 3725 C CA . SER A 1 453 ? -14.341 -14.599 2.041 1.00 84.81 453 SER A CA 1
ATOM 3726 C C . SER A 1 453 ? -13.231 -15.654 1.968 1.00 84.81 453 SER A C 1
ATOM 3728 O O . SER A 1 453 ? -12.728 -15.961 0.887 1.00 84.81 453 SER A O 1
ATOM 3730 N N . TYR A 1 454 ? -12.874 -16.243 3.108 1.00 79.56 454 TYR A N 1
ATOM 3731 C CA . TYR A 1 454 ? -11.746 -17.158 3.258 1.00 79.56 454 TYR A CA 1
ATOM 3732 C C . TYR A 1 454 ? -12.075 -18.357 4.161 1.00 79.56 454 TYR A C 1
ATOM 3734 O O . TYR A 1 454 ? -12.801 -18.257 5.150 1.00 79.56 454 TYR A O 1
ATOM 3742 N N . GLY A 1 455 ? -11.479 -19.507 3.835 1.00 70.88 455 GLY A N 1
ATOM 3743 C CA . GLY A 1 455 ? -11.607 -20.737 4.616 1.00 70.88 455 GLY A CA 1
ATOM 3744 C C . GLY A 1 455 ? -12.978 -21.420 4.514 1.00 70.88 455 GLY A C 1
ATOM 3745 O O . GLY A 1 455 ? -13.842 -21.032 3.735 1.00 70.88 455 GLY A O 1
ATOM 3746 N N . ARG A 1 456 ? -13.165 -22.488 5.301 1.00 60.38 456 ARG A N 1
ATOM 3747 C CA . ARG A 1 456 ? -14.426 -23.261 5.351 1.00 60.38 456 ARG A CA 1
ATOM 3748 C C . ARG A 1 456 ? -15.502 -22.623 6.233 1.00 60.38 456 ARG A C 1
ATOM 3750 O O . ARG A 1 456 ? -16.662 -23.000 6.130 1.00 60.38 456 ARG A O 1
ATOM 3757 N N . GLU A 1 457 ? -15.111 -21.693 7.099 1.00 65.56 457 GLU A N 1
ATOM 3758 C CA . GLU A 1 457 ? -15.993 -21.017 8.061 1.00 65.56 457 GLU A CA 1
ATOM 3759 C C . GLU A 1 457 ? -16.544 -19.684 7.512 1.00 65.56 457 GLU A C 1
ATOM 3761 O O . GLU A 1 457 ? -17.257 -18.979 8.217 1.00 65.56 457 GLU A O 1
ATOM 3766 N N . ASN A 1 458 ? -16.259 -19.357 6.240 1.00 70.56 458 ASN A N 1
ATOM 3767 C CA . ASN A 1 458 ? -16.646 -18.107 5.572 1.00 70.56 458 ASN A CA 1
ATOM 3768 C C . ASN A 1 458 ? -16.203 -16.834 6.327 1.00 70.56 458 ASN A C 1
ATOM 3770 O O . ASN A 1 458 ? -16.898 -15.816 6.301 1.00 70.56 458 ASN A O 1
ATOM 3774 N N . GLU A 1 459 ? -15.031 -16.873 6.970 1.00 82.94 459 GLU A N 1
ATOM 3775 C CA . GLU A 1 459 ? -14.428 -15.687 7.581 1.00 82.94 459 GLU A CA 1
ATOM 3776 C C . GLU A 1 459 ? -14.158 -14.628 6.502 1.00 82.94 459 GLU A C 1
ATOM 3778 O O . GLU A 1 459 ? -13.678 -14.936 5.412 1.00 82.94 459 GLU A O 1
ATOM 3783 N N . THR A 1 460 ? -14.446 -13.364 6.791 1.00 88.62 460 THR A N 1
ATOM 3784 C CA . THR A 1 460 ? -14.157 -12.244 5.893 1.00 88.62 460 THR A CA 1
ATOM 3785 C C . THR A 1 460 ? -12.789 -11.666 6.223 1.00 88.62 460 THR A C 1
ATOM 3787 O O . THR A 1 460 ? -12.574 -11.119 7.304 1.00 88.62 460 THR A O 1
ATOM 3790 N N . ILE A 1 461 ? -11.864 -11.760 5.276 1.00 88.50 461 ILE A N 1
ATOM 3791 C CA . ILE A 1 461 ? -10.608 -11.016 5.292 1.00 88.50 461 ILE A CA 1
ATOM 3792 C C . ILE A 1 461 ? -10.905 -9.578 4.900 1.00 88.50 461 ILE A C 1
ATOM 3794 O O . ILE A 1 461 ? -11.602 -9.332 3.917 1.00 88.50 461 ILE A O 1
ATOM 3798 N N . LEU A 1 462 ? -10.359 -8.651 5.682 1.00 90.00 462 LEU A N 1
ATOM 3799 C CA . LEU A 1 462 ? -10.594 -7.223 5.564 1.00 90.00 462 LEU A CA 1
ATOM 3800 C C . LEU A 1 462 ? -9.288 -6.470 5.838 1.00 90.00 462 LEU A C 1
ATOM 3802 O O . LEU A 1 462 ? -8.652 -6.712 6.871 1.00 90.00 462 LEU A O 1
ATOM 3806 N N . PHE A 1 463 ? -8.884 -5.591 4.919 1.00 90.12 463 PHE A N 1
ATOM 3807 C CA . PHE A 1 463 ? -7.765 -4.664 5.114 1.00 90.12 463 PHE A CA 1
ATOM 3808 C C . PHE A 1 463 ? -7.825 -3.458 4.165 1.00 90.12 463 PHE A C 1
ATOM 3810 O O . PHE A 1 463 ? -8.399 -3.531 3.083 1.00 90.12 463 PHE A O 1
ATOM 3817 N N . LYS A 1 464 ? -7.173 -2.357 4.541 1.00 90.44 464 LYS A N 1
ATOM 3818 C CA . LYS A 1 464 ? -6.885 -1.205 3.673 1.00 90.44 464 LYS A CA 1
ATOM 3819 C C . LYS A 1 464 ? -5.524 -0.653 4.077 1.00 90.44 464 LYS A C 1
ATOM 3821 O O . LYS A 1 464 ? -5.387 -0.043 5.126 1.00 90.44 464 LYS A O 1
ATOM 3826 N N . ILE A 1 465 ? -4.491 -0.925 3.291 1.00 88.69 465 ILE A N 1
ATOM 3827 C CA . ILE A 1 465 ? -3.111 -0.628 3.680 1.00 88.69 465 ILE A CA 1
ATOM 3828 C C . ILE A 1 465 ? -2.319 -0.169 2.456 1.00 88.69 465 ILE A C 1
ATOM 3830 O O . ILE A 1 465 ? -2.578 -0.631 1.347 1.00 88.69 465 ILE A O 1
ATOM 3834 N N . GLY A 1 466 ? -1.378 0.753 2.649 1.00 92.19 466 GLY A N 1
ATOM 3835 C CA . GLY A 1 466 ? -0.402 1.108 1.626 1.00 92.19 466 GLY A CA 1
ATOM 3836 C C . GLY A 1 466 ? 0.661 0.026 1.439 1.00 92.19 466 GLY A C 1
ATOM 3837 O O . GLY A 1 466 ? 0.795 -0.912 2.233 1.00 92.19 466 GLY A O 1
ATOM 3838 N N . HIS A 1 467 ? 1.468 0.186 0.398 1.00 92.62 467 HIS A N 1
ATOM 3839 C CA . HIS A 1 467 ? 2.512 -0.756 0.022 1.00 92.62 467 HIS A CA 1
ATOM 3840 C C . HIS A 1 467 ? 3.788 -0.003 -0.350 1.00 92.62 467 HIS A C 1
ATOM 3842 O O . HIS A 1 467 ? 3.791 0.760 -1.315 1.00 92.62 467 HIS A O 1
ATOM 3848 N N . ILE A 1 468 ? 4.870 -0.259 0.390 1.00 94.88 468 ILE A N 1
ATOM 3849 C CA . ILE A 1 468 ? 6.227 0.074 -0.054 1.00 94.88 468 ILE A CA 1
ATOM 3850 C C . ILE A 1 468 ? 6.857 -1.197 -0.626 1.00 94.88 468 ILE A C 1
ATOM 3852 O O . ILE A 1 468 ? 6.776 -2.265 -0.015 1.00 94.88 468 ILE A O 1
ATOM 3856 N N . ILE A 1 469 ? 7.475 -1.085 -1.799 1.00 92.62 469 ILE A N 1
ATOM 3857 C CA . ILE A 1 469 ? 8.218 -2.158 -2.457 1.00 92.62 469 ILE A CA 1
ATOM 3858 C C . ILE A 1 469 ? 9.669 -1.706 -2.616 1.00 92.62 469 ILE A C 1
ATOM 3860 O O . ILE A 1 469 ? 9.937 -0.721 -3.304 1.00 92.62 469 ILE A O 1
ATOM 3864 N N . THR A 1 470 ? 10.603 -2.433 -2.006 1.00 92.00 470 THR A N 1
ATOM 3865 C CA . THR A 1 470 ? 12.048 -2.191 -2.119 1.00 92.00 470 THR A CA 1
ATOM 3866 C C . THR A 1 470 ? 12.691 -3.290 -2.953 1.00 92.00 470 THR A C 1
ATOM 3868 O O . THR A 1 470 ? 12.513 -4.471 -2.673 1.00 92.00 470 THR A O 1
ATOM 3871 N N . CYS A 1 471 ? 13.434 -2.937 -4.001 1.00 89.19 471 CYS A N 1
ATOM 3872 C CA . CYS A 1 471 ? 14.100 -3.920 -4.867 1.00 89.19 471 CYS A CA 1
ATOM 3873 C C . CYS A 1 471 ? 15.393 -3.357 -5.472 1.00 89.19 471 CYS A C 1
ATOM 3875 O O . CYS A 1 471 ? 15.597 -2.147 -5.475 1.00 89.19 471 CYS A O 1
ATOM 3877 N N . ASN A 1 472 ? 16.302 -4.212 -5.949 1.00 86.19 472 ASN A N 1
ATOM 3878 C CA . ASN A 1 472 ? 17.515 -3.728 -6.626 1.00 86.19 472 ASN A CA 1
ATOM 3879 C C . ASN A 1 472 ? 17.244 -3.446 -8.114 1.00 86.19 472 ASN A C 1
ATOM 3881 O O . ASN A 1 472 ? 17.602 -2.389 -8.625 1.00 86.19 472 ASN A O 1
ATOM 3885 N N . HIS A 1 473 ? 16.491 -4.340 -8.757 1.00 81.81 473 HIS A N 1
ATOM 3886 C CA . HIS A 1 473 ? 15.951 -4.187 -10.108 1.00 81.81 473 HIS A CA 1
ATOM 3887 C C . HIS A 1 473 ? 14.422 -4.324 -10.057 1.00 81.81 473 HIS A C 1
ATOM 3889 O O . HIS A 1 473 ? 13.927 -5.007 -9.151 1.00 81.81 473 HIS A O 1
ATOM 3895 N N . PRO A 1 474 ? 13.667 -3.730 -11.001 1.00 81.12 474 PRO A N 1
ATOM 3896 C CA . PRO A 1 474 ? 12.230 -3.951 -11.095 1.00 81.12 474 PRO A CA 1
ATOM 3897 C C . PRO A 1 474 ? 11.890 -5.442 -11.199 1.00 81.12 474 PRO A C 1
ATOM 3899 O O . PRO A 1 474 ? 12.540 -6.212 -11.904 1.00 81.12 474 PRO A O 1
ATOM 3902 N N . TYR A 1 475 ? 10.853 -5.856 -10.479 1.00 77.31 475 TYR A N 1
ATOM 3903 C CA . TYR A 1 475 ? 10.357 -7.228 -10.503 1.00 77.31 475 TYR A CA 1
ATOM 3904 C C . TYR A 1 475 ? 9.578 -7.513 -11.795 1.00 77.31 475 TYR A C 1
ATOM 3906 O O . TYR A 1 475 ? 8.988 -6.616 -12.393 1.00 77.31 475 TYR A O 1
ATOM 3914 N N . SER A 1 476 ? 9.502 -8.781 -12.210 1.00 72.69 476 SER A N 1
ATOM 3915 C CA . SER A 1 476 ? 8.742 -9.148 -13.414 1.00 72.69 476 SER A CA 1
ATOM 3916 C C . SER A 1 476 ? 7.232 -8.939 -13.214 1.00 72.69 476 SER A C 1
ATOM 3918 O O . SER A 1 476 ? 6.635 -9.497 -12.284 1.00 72.69 476 SER A O 1
ATOM 3920 N N . ILE A 1 477 ? 6.608 -8.166 -14.113 1.00 74.62 477 ILE A N 1
ATOM 3921 C CA . ILE A 1 477 ? 5.173 -7.829 -14.099 1.00 74.62 477 ILE A CA 1
ATOM 3922 C C . ILE A 1 477 ? 4.503 -8.352 -15.367 1.00 74.62 477 ILE A C 1
ATOM 3924 O O . ILE A 1 477 ? 4.908 -8.017 -16.474 1.00 74.62 477 ILE A O 1
ATOM 3928 N N . ASN A 1 478 ? 3.450 -9.158 -15.231 1.00 74.75 478 ASN A N 1
ATOM 3929 C CA . ASN A 1 478 ? 2.768 -9.720 -16.394 1.00 74.75 478 ASN A CA 1
ATOM 3930 C C . ASN A 1 478 ? 1.683 -8.771 -16.936 1.00 74.75 478 ASN A C 1
ATOM 3932 O O . ASN A 1 478 ? 0.589 -8.714 -16.374 1.00 74.75 478 ASN A O 1
ATOM 3936 N N . PHE A 1 479 ? 1.977 -8.081 -18.039 1.00 79.31 479 PHE A N 1
ATOM 3937 C CA . PHE A 1 479 ? 1.025 -7.245 -18.780 1.00 79.31 479 PHE A CA 1
ATOM 3938 C C . PHE A 1 479 ? 0.415 -8.007 -19.966 1.00 79.31 479 PHE A C 1
ATOM 3940 O O . PHE A 1 479 ? 1.129 -8.693 -20.704 1.00 79.31 479 PHE A O 1
ATOM 3947 N N . GLU A 1 480 ? -0.894 -7.877 -20.182 1.00 82.06 480 GLU A N 1
ATOM 3948 C CA . GLU A 1 480 ? -1.574 -8.426 -21.360 1.00 82.06 480 GLU A CA 1
ATOM 3949 C C . GLU A 1 480 ? -1.473 -7.458 -22.544 1.00 82.06 480 GLU A C 1
ATOM 3951 O O . GLU A 1 480 ? -1.256 -7.894 -23.673 1.00 82.06 480 GLU A O 1
ATOM 3956 N N . ASN A 1 481 ? -1.594 -6.153 -22.287 1.00 82.31 481 ASN A N 1
ATOM 3957 C CA . ASN A 1 481 ? -1.566 -5.084 -23.290 1.00 82.31 481 ASN A CA 1
ATOM 3958 C C . ASN A 1 481 ? -0.865 -3.803 -22.767 1.00 82.31 481 ASN A C 1
ATOM 3960 O O . ASN A 1 481 ? -0.443 -3.729 -21.615 1.00 82.31 481 ASN A O 1
ATOM 3964 N N . GLU A 1 482 ? -0.725 -2.791 -23.628 1.00 78.00 482 GLU A N 1
ATOM 3965 C CA . GLU A 1 482 ? -0.066 -1.505 -23.320 1.00 78.00 482 GLU A CA 1
ATOM 3966 C C . GLU A 1 482 ? -0.840 -0.634 -22.309 1.00 78.00 482 GLU A C 1
ATOM 3968 O O . GLU A 1 482 ? -0.230 0.103 -21.531 1.00 78.00 482 GLU A O 1
ATOM 3973 N N . ASP A 1 483 ? -2.172 -0.713 -22.292 1.00 81.50 483 ASP A N 1
ATOM 3974 C CA . ASP A 1 483 ? -3.001 0.051 -21.356 1.00 81.50 483 ASP A CA 1
ATOM 3975 C C . ASP A 1 483 ? -2.893 -0.511 -19.929 1.00 81.50 483 ASP A C 1
ATOM 3977 O O . ASP A 1 483 ? -2.988 0.258 -18.972 1.00 81.50 483 ASP A O 1
ATOM 3981 N N . ASP A 1 484 ? -2.583 -1.805 -19.762 1.00 79.19 484 ASP A N 1
ATOM 3982 C CA . ASP A 1 484 ? -2.279 -2.400 -18.452 1.00 79.19 484 ASP A CA 1
ATOM 3983 C C . ASP A 1 484 ? -1.034 -1.774 -17.805 1.00 79.19 484 ASP A C 1
ATOM 3985 O O . ASP A 1 484 ? -1.013 -1.594 -16.587 1.00 79.19 484 ASP A O 1
ATOM 3989 N N . ILE A 1 485 ? -0.008 -1.429 -18.601 1.00 80.31 485 ILE A N 1
ATOM 3990 C CA . ILE A 1 485 ? 1.211 -0.757 -18.115 1.00 80.31 485 ILE A CA 1
ATOM 3991 C C . ILE A 1 485 ? 0.837 0.624 -17.577 1.00 80.31 485 ILE A C 1
ATOM 3993 O O . ILE A 1 485 ? 1.100 0.934 -16.418 1.00 80.31 485 ILE A O 1
ATOM 3997 N N . LYS A 1 486 ? 0.135 1.433 -18.379 1.00 83.50 486 LYS A N 1
ATOM 3998 C CA . LYS A 1 486 ? -0.309 2.780 -17.978 1.00 83.50 486 LYS A CA 1
ATOM 3999 C C . LYS A 1 486 ? -1.259 2.741 -16.782 1.00 83.50 486 LYS A C 1
ATOM 4001 O O . LYS A 1 486 ? -1.176 3.581 -15.891 1.00 83.50 486 LYS A O 1
ATOM 4006 N N . ALA A 1 487 ? -2.160 1.762 -16.737 1.00 84.00 487 ALA A N 1
ATOM 4007 C CA . ALA A 1 487 ? -3.057 1.555 -15.608 1.00 84.00 487 ALA A CA 1
ATOM 4008 C C . ALA A 1 487 ? -2.295 1.133 -14.341 1.00 84.00 487 ALA A C 1
ATOM 4010 O O . ALA A 1 487 ? -2.697 1.507 -13.239 1.00 84.00 487 ALA A O 1
ATOM 4011 N N . PHE A 1 488 ? -1.211 0.368 -14.470 1.00 85.88 488 PHE A N 1
ATOM 4012 C CA . PHE A 1 488 ? -0.335 0.028 -13.354 1.00 85.88 488 PHE A CA 1
ATOM 4013 C C . PHE A 1 488 ? 0.454 1.249 -12.856 1.00 85.88 488 PHE A C 1
ATOM 4015 O O . PHE A 1 488 ? 0.381 1.537 -11.665 1.00 85.88 488 PHE A O 1
ATOM 4022 N N . LEU A 1 489 ? 1.095 2.019 -13.745 1.00 87.44 489 LEU A N 1
ATOM 4023 C CA . LEU A 1 489 ? 1.869 3.221 -13.388 1.00 87.44 489 LEU A CA 1
ATOM 4024 C C . LEU A 1 489 ? 1.023 4.267 -12.642 1.00 87.44 489 LEU A C 1
ATOM 4026 O O . LEU A 1 489 ? 1.427 4.727 -11.581 1.00 87.44 489 LEU A O 1
ATOM 4030 N N . ARG A 1 490 ? -0.226 4.510 -13.069 1.00 89.75 490 ARG A N 1
ATOM 4031 C CA . ARG A 1 490 ? -1.200 5.367 -12.345 1.00 89.75 490 ARG A CA 1
ATOM 4032 C C . ARG A 1 490 ? -1.526 4.917 -10.910 1.00 89.75 490 ARG A C 1
ATOM 4034 O O . ARG A 1 490 ? -2.186 5.650 -10.178 1.00 89.75 490 ARG A O 1
ATOM 4041 N N . ARG A 1 491 ? -1.127 3.705 -10.506 1.00 90.81 491 ARG A N 1
ATOM 4042 C CA . ARG A 1 491 ? -1.255 3.164 -9.139 1.00 90.81 491 ARG A CA 1
ATOM 4043 C C . ARG A 1 491 ? 0.088 3.081 -8.406 1.00 90.81 491 ARG A C 1
ATOM 4045 O O . ARG A 1 491 ? 0.155 2.433 -7.361 1.00 90.81 491 ARG A O 1
ATOM 4052 N N . CYS A 1 492 ? 1.137 3.711 -8.922 1.00 92.88 492 CYS A N 1
ATOM 4053 C CA . CYS A 1 492 ? 2.496 3.641 -8.400 1.00 92.88 492 CYS A CA 1
ATOM 4054 C C . CYS A 1 492 ? 3.112 5.037 -8.251 1.00 92.88 492 CYS A C 1
ATOM 4056 O O . CYS A 1 492 ? 2.737 5.983 -8.927 1.00 92.88 492 CYS A O 1
ATOM 4058 N N . ILE A 1 493 ? 4.077 5.152 -7.348 1.00 96.12 493 ILE A N 1
ATOM 4059 C CA . ILE A 1 493 ? 5.042 6.245 -7.258 1.00 96.12 493 ILE A CA 1
ATOM 4060 C C . ILE A 1 493 ? 6.402 5.569 -7.290 1.00 96.12 493 ILE A C 1
ATOM 4062 O O . ILE A 1 493 ? 6.642 4.644 -6.517 1.00 96.12 493 ILE A O 1
ATOM 4066 N N . THR A 1 494 ? 7.282 5.998 -8.181 1.00 94.94 494 THR A N 1
ATOM 4067 C CA . THR A 1 494 ? 8.514 5.270 -8.499 1.00 94.94 494 THR A CA 1
ATOM 4068 C C . THR A 1 494 ? 9.714 6.175 -8.310 1.00 94.94 494 THR A C 1
ATOM 4070 O O . THR A 1 494 ? 9.766 7.255 -8.891 1.00 94.94 494 THR A O 1
ATOM 4073 N N . LEU A 1 495 ? 10.688 5.730 -7.520 1.00 94.56 495 LEU A N 1
ATOM 4074 C CA . LEU A 1 495 ? 11.954 6.428 -7.329 1.00 94.56 495 LEU A CA 1
ATOM 4075 C C . LEU A 1 495 ? 13.116 5.476 -7.617 1.00 94.56 495 LEU A C 1
ATOM 4077 O O . LEU A 1 495 ? 13.313 4.493 -6.893 1.00 94.56 495 LEU A O 1
ATOM 4081 N N . ARG A 1 496 ? 13.916 5.812 -8.636 1.00 91.94 496 ARG A N 1
ATOM 4082 C CA . ARG A 1 496 ? 15.238 5.217 -8.845 1.00 91.94 496 ARG A CA 1
ATOM 4083 C C . ARG A 1 496 ? 16.239 5.935 -7.947 1.00 91.94 496 ARG A C 1
ATOM 4085 O O . ARG A 1 496 ? 16.388 7.157 -8.009 1.00 91.94 496 ARG A O 1
ATOM 4092 N N . ILE A 1 497 ? 16.905 5.171 -7.098 1.00 88.81 497 ILE A N 1
ATOM 4093 C CA . ILE A 1 497 ? 17.900 5.625 -6.131 1.00 88.81 497 ILE A CA 1
ATOM 4094 C C . ILE A 1 497 ? 19.268 5.551 -6.804 1.00 88.81 497 ILE A C 1
ATOM 4096 O O . ILE A 1 497 ? 19.681 4.495 -7.287 1.00 88.81 497 ILE A O 1
ATOM 4100 N N . ASN A 1 498 ? 19.940 6.697 -6.870 1.00 81.50 498 ASN A N 1
ATOM 4101 C CA . ASN A 1 498 ? 21.195 6.901 -7.578 1.00 81.50 498 ASN A CA 1
ATOM 4102 C C . ASN A 1 498 ? 22.330 7.056 -6.559 1.00 81.50 498 ASN A C 1
ATOM 4104 O O . ASN A 1 498 ? 22.271 7.912 -5.673 1.00 81.50 498 ASN A O 1
ATOM 4108 N N . GLU A 1 499 ? 23.377 6.242 -6.711 1.00 73.62 499 GLU A N 1
ATOM 4109 C CA . GLU A 1 499 ? 24.517 6.183 -5.790 1.00 73.62 499 GLU A CA 1
ATOM 4110 C C . GLU A 1 499 ? 25.134 7.555 -5.490 1.00 73.62 499 GLU A C 1
ATOM 4112 O O . GLU A 1 499 ? 25.552 7.829 -4.366 1.00 73.62 499 GLU A O 1
ATOM 4117 N N . LYS A 1 500 ? 25.192 8.435 -6.498 1.00 75.12 500 LYS A N 1
ATOM 4118 C CA . LYS A 1 500 ? 25.891 9.724 -6.407 1.00 75.12 500 LYS A CA 1
ATOM 4119 C C . LYS A 1 500 ? 25.095 10.785 -5.649 1.00 75.12 500 LYS A C 1
ATOM 4121 O O . LYS A 1 500 ? 25.692 11.688 -5.072 1.00 75.12 500 LYS A O 1
ATOM 4126 N N . THR A 1 501 ? 23.765 10.703 -5.661 1.00 78.00 501 THR A N 1
ATOM 4127 C CA . THR A 1 501 ? 22.874 11.747 -5.122 1.00 78.00 501 THR A CA 1
ATOM 4128 C C . THR A 1 501 ? 22.153 11.319 -3.850 1.00 78.00 501 THR A C 1
ATOM 4130 O O . THR A 1 501 ? 21.968 12.132 -2.940 1.00 78.00 501 THR A O 1
ATOM 4133 N N . ASP A 1 502 ? 21.765 10.047 -3.760 1.00 81.69 502 ASP A N 1
ATOM 4134 C CA . ASP A 1 502 ? 20.906 9.529 -2.692 1.00 81.69 502 ASP A CA 1
ATOM 4135 C C . ASP A 1 502 ? 21.663 8.836 -1.562 1.00 81.69 502 ASP A C 1
ATOM 4137 O O . ASP A 1 502 ? 21.087 8.625 -0.499 1.00 81.69 502 ASP A O 1
ATOM 4141 N N . ASN A 1 503 ? 22.939 8.498 -1.754 1.00 80.19 503 ASN A N 1
ATOM 4142 C CA . ASN A 1 503 ? 23.726 7.856 -0.710 1.00 80.19 503 ASN A CA 1
ATOM 4143 C C . ASN A 1 503 ? 23.884 8.772 0.520 1.00 80.19 503 ASN A C 1
ATOM 4145 O O . ASN A 1 503 ? 24.087 9.986 0.402 1.00 80.19 503 ASN A O 1
ATOM 4149 N N . ILE A 1 504 ? 23.814 8.167 1.705 1.00 76.44 504 ILE A N 1
ATOM 4150 C CA . ILE A 1 504 ? 24.123 8.805 2.985 1.00 76.44 504 ILE A CA 1
ATOM 4151 C C . ILE A 1 504 ? 25.356 8.087 3.542 1.00 76.44 504 ILE A C 1
ATOM 4153 O O . ILE A 1 504 ? 25.266 6.888 3.817 1.00 76.44 504 ILE A O 1
ATOM 4157 N N . PRO A 1 505 ? 26.505 8.771 3.710 1.00 76.06 505 PRO A N 1
ATOM 4158 C CA . PRO A 1 505 ? 27.720 8.137 4.207 1.00 76.06 505 PRO A CA 1
ATOM 4159 C C . PRO A 1 505 ? 27.470 7.436 5.545 1.00 76.06 505 PRO A C 1
ATOM 4161 O O . PRO A 1 505 ? 27.060 8.065 6.520 1.00 76.06 505 PRO A O 1
ATOM 4164 N N . ARG A 1 506 ? 27.715 6.122 5.590 1.00 72.44 506 ARG A N 1
ATOM 4165 C CA . ARG A 1 506 ? 27.376 5.266 6.741 1.00 72.44 506 ARG A CA 1
ATOM 4166 C C . ARG A 1 506 ? 27.984 5.771 8.053 1.00 72.44 506 ARG A C 1
ATOM 4168 O O . ARG A 1 506 ? 27.314 5.749 9.079 1.00 72.44 506 ARG A O 1
ATOM 4175 N N . GLU A 1 507 ? 29.202 6.295 7.979 1.00 71.25 507 GLU A N 1
ATOM 4176 C CA . GLU A 1 507 ? 29.955 6.914 9.078 1.00 71.25 507 GLU A CA 1
ATOM 4177 C C . GLU A 1 507 ? 29.198 8.064 9.773 1.00 71.25 507 GLU A C 1
ATOM 4179 O O . GLU A 1 507 ? 29.377 8.286 10.967 1.00 71.25 507 GLU A O 1
ATOM 4184 N N . ILE A 1 508 ? 28.318 8.770 9.052 1.00 68.38 508 ILE A N 1
ATOM 4185 C CA . ILE A 1 508 ? 27.527 9.898 9.574 1.00 68.38 508 ILE A CA 1
ATOM 4186 C C . ILE A 1 508 ? 26.283 9.410 10.335 1.00 68.38 508 ILE A C 1
ATOM 4188 O O . ILE A 1 508 ? 25.832 10.075 11.268 1.00 68.38 508 ILE A O 1
ATOM 4192 N N . ILE A 1 509 ? 25.721 8.257 9.950 1.00 80.06 509 ILE A N 1
ATOM 4193 C CA . ILE A 1 509 ? 24.381 7.816 10.377 1.00 80.06 509 ILE A CA 1
ATOM 4194 C C . ILE A 1 509 ? 24.328 6.481 11.125 1.00 80.06 509 ILE A C 1
ATOM 4196 O O . ILE A 1 509 ? 23.249 6.108 11.568 1.00 80.06 509 ILE A O 1
ATOM 4200 N N . GLU A 1 510 ? 25.424 5.743 11.308 1.00 83.38 510 GLU A N 1
ATOM 4201 C CA . GLU A 1 510 ? 25.373 4.420 11.959 1.00 83.38 510 GLU A CA 1
ATOM 4202 C C . GLU A 1 510 ? 24.827 4.483 13.401 1.00 83.38 510 GLU A C 1
ATOM 4204 O O . GLU A 1 510 ? 23.907 3.741 13.748 1.00 83.38 510 GLU A O 1
ATOM 4209 N N . ASN A 1 511 ? 25.280 5.461 14.194 1.00 85.94 511 ASN A N 1
ATOM 4210 C CA . ASN A 1 511 ? 24.740 5.728 15.534 1.00 85.94 511 ASN A CA 1
ATOM 4211 C C . ASN A 1 511 ? 23.254 6.144 15.496 1.00 85.94 511 ASN A C 1
ATOM 4213 O O . ASN A 1 511 ? 22.467 5.745 16.354 1.00 85.94 511 ASN A O 1
ATOM 4217 N N . SER A 1 512 ? 22.860 6.931 14.490 1.00 89.81 512 SER A N 1
ATOM 4218 C CA . SER A 1 512 ? 21.481 7.392 14.286 1.00 89.81 512 SER A CA 1
ATOM 4219 C C . SER A 1 512 ? 20.552 6.245 13.889 1.00 89.81 512 SER A C 1
ATOM 4221 O O . SER A 1 512 ? 19.443 6.141 14.407 1.00 89.81 512 SER A O 1
ATOM 4223 N N . LEU A 1 513 ? 21.021 5.337 13.029 1.00 89.00 513 LEU A N 1
ATOM 4224 C CA . LEU A 1 513 ? 20.323 4.115 12.633 1.00 89.00 513 LEU A CA 1
ATOM 4225 C C . LEU A 1 513 ? 20.061 3.210 13.835 1.00 89.00 513 LEU A C 1
ATOM 4227 O O . LEU A 1 513 ? 18.936 2.750 14.021 1.00 89.00 513 LEU A O 1
ATOM 4231 N N . GLU A 1 514 ? 21.073 2.961 14.668 1.00 90.44 514 GLU A N 1
ATOM 4232 C CA . GLU A 1 514 ? 20.900 2.140 15.867 1.00 90.44 514 GLU A CA 1
ATOM 4233 C C . GLU A 1 514 ? 19.974 2.811 16.892 1.00 90.44 514 GLU A C 1
ATOM 4235 O O . GLU A 1 514 ? 19.088 2.153 17.445 1.00 90.44 514 GLU A O 1
ATOM 4240 N N . TYR A 1 515 ? 20.098 4.127 17.088 1.00 93.06 515 TYR A N 1
ATOM 4241 C CA . TYR A 1 515 ? 19.202 4.876 17.966 1.00 93.06 515 TYR A CA 1
ATOM 4242 C C . TYR A 1 515 ? 17.741 4.815 17.491 1.00 93.06 515 TYR A C 1
ATOM 4244 O O . TYR A 1 515 ? 16.865 4.446 18.275 1.00 93.06 515 TYR A O 1
ATOM 4252 N N . LEU A 1 516 ? 17.462 5.101 16.214 1.00 93.25 516 LEU A N 1
ATOM 4253 C CA . LEU A 1 516 ? 16.103 5.052 15.657 1.00 93.25 516 LEU A CA 1
ATOM 4254 C C . LEU A 1 516 ? 15.523 3.635 15.664 1.00 93.25 516 LEU A C 1
ATOM 4256 O O . LEU A 1 516 ? 14.370 3.456 16.050 1.00 93.25 516 LEU A O 1
ATOM 4260 N N . LYS A 1 517 ? 16.326 2.614 15.338 1.00 92.69 517 LYS A N 1
ATOM 4261 C CA . LYS A 1 517 ? 15.931 1.200 15.444 1.00 92.69 517 LYS A CA 1
ATOM 4262 C C . LYS A 1 517 ? 15.437 0.857 16.852 1.00 92.69 517 LYS A C 1
ATOM 4264 O O . LYS A 1 517 ? 14.412 0.191 16.993 1.00 92.69 517 LYS A O 1
ATOM 4269 N N . ASN A 1 518 ? 16.125 1.340 17.883 1.00 93.12 518 ASN A N 1
ATOM 4270 C CA . ASN A 1 518 ? 15.751 1.101 19.277 1.00 93.12 518 ASN A CA 1
ATOM 4271 C C . ASN A 1 518 ? 14.550 1.950 19.746 1.00 93.12 518 ASN A C 1
ATOM 4273 O O . ASN A 1 518 ? 13.950 1.606 20.756 1.00 93.12 518 ASN A O 1
ATOM 4277 N N . ASN A 1 519 ? 14.164 2.997 19.002 1.00 94.44 519 ASN A N 1
ATOM 4278 C CA . ASN A 1 519 ? 13.030 3.895 19.287 1.00 94.44 519 ASN A CA 1
ATOM 4279 C C . ASN A 1 519 ? 11.924 3.795 18.204 1.00 94.44 519 ASN A C 1
ATOM 4281 O O . ASN A 1 519 ? 11.236 4.766 17.878 1.00 94.44 519 ASN A O 1
ATOM 4285 N N . THR A 1 520 ? 11.779 2.618 17.583 1.00 93.19 520 THR A N 1
ATOM 4286 C CA . THR A 1 520 ? 10.907 2.401 16.411 1.00 93.19 520 THR A CA 1
ATOM 4287 C C . THR A 1 520 ? 9.415 2.617 16.717 1.00 93.19 520 THR A C 1
ATOM 4289 O O . THR A 1 520 ? 8.646 3.017 15.838 1.00 93.19 520 THR A O 1
ATOM 4292 N N . LEU A 1 521 ? 8.967 2.335 17.945 1.00 94.25 521 LEU A N 1
ATOM 4293 C CA . LEU A 1 521 ? 7.561 2.499 18.335 1.00 94.25 521 LEU A CA 1
ATOM 4294 C C . LEU A 1 521 ? 7.252 3.958 18.676 1.00 94.25 521 LEU A C 1
ATOM 4296 O O . LEU A 1 521 ? 6.210 4.474 18.280 1.00 94.25 521 LEU A O 1
ATOM 4300 N N . GLU A 1 522 ? 8.185 4.630 19.340 1.00 96.06 522 GLU A N 1
ATOM 4301 C CA . GLU A 1 522 ? 8.169 6.050 19.667 1.00 96.06 522 GLU A CA 1
ATOM 4302 C C . GLU A 1 522 ? 8.125 6.883 18.384 1.00 96.06 522 GLU A C 1
ATOM 4304 O O . GLU A 1 522 ? 7.297 7.781 18.263 1.00 96.06 522 GLU A O 1
ATOM 4309 N N . LEU A 1 523 ? 8.937 6.525 17.385 1.00 95.56 523 LEU A N 1
ATOM 4310 C CA . LEU A 1 523 ? 8.942 7.138 16.056 1.00 95.56 523 LEU A CA 1
ATOM 4311 C C . LEU A 1 523 ? 7.554 7.082 15.390 1.00 95.56 523 LEU A C 1
ATOM 4313 O O . LEU A 1 523 ? 6.989 8.118 15.040 1.00 95.56 523 LEU A O 1
ATOM 4317 N N . LYS A 1 524 ? 6.954 5.886 15.293 1.00 95.94 524 LYS A N 1
ATOM 4318 C CA . LYS A 1 524 ? 5.579 5.710 14.784 1.00 95.94 524 LYS A CA 1
ATOM 4319 C C . LYS A 1 524 ? 4.558 6.520 15.590 1.00 95.94 524 LYS A C 1
ATOM 4321 O O . LYS A 1 524 ? 3.662 7.137 15.015 1.00 95.94 524 LYS A O 1
ATOM 4326 N N . LYS A 1 525 ? 4.690 6.512 16.919 1.00 97.06 525 LYS A N 1
ATOM 4327 C CA . LYS A 1 525 ? 3.802 7.193 17.866 1.00 97.06 525 LYS A CA 1
ATOM 4328 C C . LYS A 1 525 ? 3.826 8.712 17.688 1.00 97.06 525 LYS A C 1
ATOM 4330 O O . LYS A 1 525 ? 2.755 9.303 17.639 1.00 97.06 525 LYS A O 1
ATOM 4335 N N . ILE A 1 526 ? 4.995 9.329 17.495 1.00 97.69 526 ILE A N 1
ATOM 4336 C CA . ILE A 1 526 ? 5.121 10.777 17.236 1.00 97.69 526 ILE A CA 1
ATOM 4337 C C . ILE A 1 526 ? 4.314 11.192 15.995 1.00 97.69 526 ILE A C 1
ATOM 4339 O O . ILE A 1 526 ? 3.587 12.184 16.033 1.00 97.69 526 ILE A O 1
ATOM 4343 N N . PHE A 1 527 ? 4.415 10.420 14.911 1.00 97.69 527 PHE A N 1
ATOM 4344 C CA . PHE A 1 527 ? 3.708 10.692 13.658 1.00 97.69 527 PHE A CA 1
ATOM 4345 C C . PHE A 1 527 ? 2.192 10.486 13.799 1.00 97.69 527 PHE A C 1
ATOM 4347 O O . PHE A 1 527 ? 1.408 11.312 13.333 1.00 97.69 527 PHE A O 1
ATOM 4354 N N . ILE A 1 528 ? 1.770 9.422 14.490 1.00 97.62 528 ILE A N 1
ATOM 4355 C CA . ILE A 1 528 ? 0.355 9.163 14.797 1.00 97.62 528 ILE A CA 1
ATOM 4356 C C . ILE A 1 528 ? -0.235 10.282 15.665 1.00 97.62 528 ILE A C 1
ATOM 4358 O O . ILE A 1 528 ? -1.316 10.775 15.354 1.00 97.62 528 ILE A O 1
ATOM 4362 N N . ASP A 1 529 ? 0.473 10.719 16.709 1.00 97.19 529 ASP A N 1
ATOM 4363 C CA . ASP A 1 529 ? 0.004 11.772 17.617 1.00 97.19 529 ASP A CA 1
ATOM 4364 C C . ASP A 1 529 ? -0.084 13.135 16.927 1.00 97.19 529 ASP A C 1
ATOM 4366 O O . ASP A 1 529 ? -1.033 13.880 17.174 1.00 97.19 529 ASP A O 1
ATOM 4370 N N . TYR A 1 530 ? 0.838 13.445 16.009 1.00 97.38 530 TYR A N 1
ATOM 4371 C CA . TYR A 1 530 ? 0.703 14.623 15.153 1.00 97.38 530 TYR A CA 1
ATOM 4372 C C . TYR A 1 530 ? -0.555 14.538 14.280 1.00 97.38 530 TYR A C 1
ATOM 4374 O O . TYR A 1 530 ? -1.370 15.456 14.307 1.00 97.38 530 TYR A O 1
ATOM 4382 N N . VAL A 1 531 ? -0.775 13.427 13.566 1.00 97.44 531 VAL A N 1
ATOM 4383 C CA . VAL A 1 531 ? -1.976 13.257 12.727 1.00 97.44 531 VAL A CA 1
ATOM 4384 C C . VAL A 1 531 ? -3.265 13.318 13.562 1.00 97.44 531 VAL A C 1
ATOM 4386 O O . VAL A 1 531 ? -4.247 13.906 13.119 1.00 97.44 531 VAL A O 1
ATOM 4389 N N . MET A 1 532 ? -3.265 12.787 14.789 1.00 97.06 532 MET A N 1
ATOM 4390 C CA . MET A 1 532 ? -4.389 12.883 15.733 1.00 97.06 532 MET A CA 1
ATOM 4391 C C . MET A 1 532 ? -4.611 14.289 16.314 1.00 97.06 532 MET A C 1
ATOM 4393 O O . MET A 1 532 ? -5.697 14.562 16.823 1.00 97.06 532 MET A O 1
ATOM 4397 N N . SER A 1 533 ? -3.613 15.178 16.256 1.00 96.38 533 SER A N 1
ATOM 4398 C CA . SER A 1 533 ? -3.746 16.574 16.701 1.00 96.38 533 SER A CA 1
ATOM 4399 C C . SER A 1 533 ? -4.501 17.462 15.702 1.00 96.38 533 SER A C 1
ATOM 4401 O O . SER A 1 533 ? -5.002 18.519 16.083 1.00 96.38 533 SER A O 1
ATOM 4403 N N . LEU A 1 534 ? -4.620 17.018 14.447 1.00 96.56 534 LEU A N 1
ATOM 4404 C CA . LEU A 1 534 ? -5.319 17.715 13.368 1.00 96.56 534 LEU A CA 1
ATOM 4405 C C . LEU A 1 534 ? -6.825 17.420 13.393 1.00 96.56 534 LEU A C 1
ATOM 4407 O O . LEU A 1 534 ? -7.267 16.349 13.825 1.00 96.56 534 LEU A O 1
ATOM 4411 N N . THR A 1 535 ? -7.637 18.328 12.851 1.00 96.50 535 THR A N 1
ATOM 4412 C CA . THR A 1 535 ? -9.063 18.054 12.627 1.00 96.50 535 THR A CA 1
ATOM 4413 C C . THR A 1 535 ? -9.303 17.381 11.266 1.00 96.50 535 THR A C 1
ATOM 4415 O O . THR A 1 535 ? -8.605 17.669 10.287 1.00 96.50 535 THR A O 1
ATOM 4418 N N . PRO A 1 536 ? -10.342 16.530 11.132 1.00 96.31 536 PRO A N 1
ATOM 4419 C CA . PRO A 1 536 ? -10.718 15.937 9.847 1.00 96.31 536 PRO A CA 1
ATOM 4420 C C . PRO A 1 536 ? -11.006 16.986 8.765 1.00 96.31 536 PRO A C 1
ATOM 4422 O O . PRO A 1 536 ? -10.715 16.761 7.593 1.00 96.31 536 PRO A O 1
ATOM 4425 N N . SER A 1 537 ? -11.570 18.134 9.154 1.00 95.25 537 SER A N 1
ATOM 4426 C CA . SER A 1 537 ? -11.964 19.207 8.234 1.00 95.25 537 SER A CA 1
ATOM 4427 C C . SER A 1 537 ? -10.761 19.961 7.655 1.00 95.25 537 SER A C 1
ATOM 4429 O O . SER A 1 537 ? -10.727 20.210 6.449 1.00 95.25 537 SER A O 1
ATOM 4431 N N . GLU A 1 538 ? -9.737 20.257 8.462 1.00 95.00 538 GLU A N 1
ATOM 4432 C CA . GLU A 1 538 ? -8.471 20.835 7.977 1.00 95.00 538 GLU A CA 1
ATOM 4433 C C . GLU A 1 538 ? -7.780 19.889 6.991 1.00 95.00 538 GLU A C 1
ATOM 4435 O O . GLU A 1 538 ? -7.383 20.300 5.902 1.00 95.00 538 GLU A O 1
ATOM 4440 N N . VAL A 1 539 ? -7.685 18.607 7.351 1.00 96.38 539 VAL A N 1
ATOM 4441 C CA . VAL A 1 539 ? -7.025 17.570 6.547 1.00 96.38 539 VAL A CA 1
ATOM 4442 C C . VAL A 1 539 ? -7.718 17.387 5.189 1.00 96.38 539 VAL A C 1
ATOM 4444 O O . VAL A 1 539 ? -7.041 17.366 4.159 1.00 96.38 539 VAL A O 1
ATOM 4447 N N . LYS A 1 540 ? -9.060 17.337 5.160 1.00 96.81 540 LYS A N 1
ATOM 4448 C CA . LYS A 1 540 ? -9.861 17.307 3.919 1.00 96.81 540 LYS A CA 1
ATOM 4449 C C . LYS A 1 540 ? -9.621 18.546 3.060 1.00 96.81 540 LYS A C 1
ATOM 4451 O O . LYS A 1 540 ? -9.263 18.406 1.895 1.00 96.81 540 LYS A O 1
ATOM 4456 N N . THR A 1 541 ? -9.709 19.736 3.656 1.00 96.12 541 THR A N 1
ATOM 4457 C CA . THR A 1 541 ? -9.505 21.017 2.957 1.00 96.12 541 THR A CA 1
ATOM 4458 C C . THR A 1 541 ? -8.115 21.097 2.312 1.00 96.12 541 THR A C 1
ATOM 4460 O O . THR A 1 541 ? -7.987 21.489 1.153 1.00 96.12 541 THR A O 1
ATOM 4463 N N . LYS A 1 542 ? -7.058 20.674 3.022 1.00 96.31 542 LYS A N 1
ATOM 4464 C CA . LYS A 1 542 ? -5.682 20.638 2.493 1.00 96.31 542 LYS A CA 1
ATOM 4465 C C . LYS A 1 542 ? -5.531 19.654 1.329 1.00 96.31 542 LYS A C 1
ATOM 4467 O O . LYS A 1 542 ? -4.897 19.988 0.327 1.00 96.31 542 LYS A O 1
ATOM 4472 N N . TYR A 1 543 ? -6.132 18.465 1.420 1.00 97.06 543 TYR A N 1
ATOM 4473 C CA . TYR A 1 543 ? -6.108 17.494 0.322 1.00 97.06 543 TYR A CA 1
ATOM 4474 C C . TYR A 1 543 ? -6.885 17.990 -0.905 1.00 97.06 543 TYR A C 1
ATOM 4476 O O . TYR A 1 543 ? -6.383 17.917 -2.027 1.00 97.06 543 TYR A O 1
ATOM 4484 N N . GLU A 1 544 ? -8.079 18.550 -0.712 1.00 95.19 544 GLU A N 1
ATOM 4485 C CA . GLU A 1 544 ? -8.903 19.107 -1.790 1.00 95.19 544 GLU A CA 1
ATOM 4486 C C . GLU A 1 544 ? -8.155 20.222 -2.535 1.00 95.19 544 GLU A C 1
ATOM 4488 O O . GLU A 1 544 ? -7.993 20.120 -3.756 1.00 95.19 544 GLU A O 1
ATOM 4493 N N . ASN A 1 545 ? -7.569 21.172 -1.796 1.00 95.12 545 ASN A N 1
ATOM 4494 C CA . ASN A 1 545 ? -6.774 22.290 -2.318 1.00 95.12 545 ASN A CA 1
ATOM 4495 C C . ASN A 1 545 ? -5.402 21.900 -2.904 1.00 95.12 545 ASN A C 1
ATOM 4497 O O . ASN A 1 545 ? -4.732 22.749 -3.491 1.00 95.12 545 ASN A O 1
ATOM 4501 N N . THR A 1 546 ? -4.955 20.645 -2.775 1.00 94.75 546 THR A N 1
ATOM 4502 C CA . THR A 1 546 ? -3.689 20.203 -3.384 1.00 94.75 546 THR A CA 1
ATOM 4503 C C . THR A 1 546 ? -3.833 20.163 -4.912 1.00 94.75 546 THR A C 1
ATOM 4505 O O . THR A 1 546 ? -4.531 19.304 -5.467 1.00 94.75 546 THR A O 1
ATOM 4508 N N . LEU A 1 547 ? -3.169 21.108 -5.587 1.00 90.31 547 LEU A N 1
ATOM 4509 C CA . LEU A 1 547 ? -3.187 21.288 -7.041 1.00 90.31 547 LEU A CA 1
ATOM 4510 C C . LEU A 1 547 ? -2.273 20.279 -7.745 1.00 90.31 547 LEU A C 1
ATOM 4512 O O . LEU A 1 547 ? -1.115 20.557 -8.042 1.00 90.31 547 LEU A O 1
ATOM 4516 N N . GLU A 1 548 ? -2.812 19.105 -8.046 1.00 93.38 548 GLU A N 1
ATOM 4517 C CA . GLU A 1 548 ? -2.146 18.095 -8.864 1.00 93.38 548 GLU A CA 1
ATOM 4518 C C . GLU A 1 548 ? -3.207 17.290 -9.627 1.00 93.38 548 GLU A C 1
ATOM 4520 O O . GLU A 1 548 ? -4.254 16.963 -9.063 1.00 93.38 548 GLU A O 1
ATOM 4525 N N . ARG A 1 549 ? -2.982 17.029 -10.923 1.00 89.38 549 ARG A N 1
ATOM 4526 C CA . ARG A 1 549 ? -4.001 16.409 -11.801 1.00 89.38 549 ARG A CA 1
ATOM 4527 C C . ARG A 1 549 ? -4.057 14.893 -11.682 1.00 89.38 549 ARG A C 1
ATOM 4529 O O . ARG A 1 549 ? -5.094 14.293 -11.933 1.00 89.38 549 ARG A O 1
ATOM 4536 N N . GLU A 1 550 ? -2.924 14.294 -11.363 1.00 93.81 550 GLU A N 1
ATOM 4537 C CA . GLU A 1 550 ? -2.727 12.854 -11.348 1.00 93.81 550 GLU A CA 1
ATOM 4538 C C . GLU A 1 550 ? -2.811 12.341 -9.912 1.00 93.81 550 GLU A C 1
ATOM 4540 O O . GLU A 1 550 ? -2.101 12.829 -9.030 1.00 93.81 550 GLU A O 1
ATOM 4545 N N . ALA A 1 551 ? -3.706 11.384 -9.660 1.00 94.31 551 ALA A N 1
ATOM 4546 C CA . ALA A 1 551 ? -4.084 10.962 -8.312 1.00 94.31 551 ALA A CA 1
ATOM 4547 C C . ALA A 1 551 ? -2.896 10.474 -7.463 1.00 94.31 551 ALA A C 1
ATOM 4549 O O . ALA A 1 551 ? -2.814 10.806 -6.276 1.00 94.31 551 ALA A O 1
ATOM 4550 N N . GLN A 1 552 ? -1.956 9.743 -8.072 1.00 95.44 552 GLN A N 1
ATOM 4551 C CA . GLN A 1 552 ? -0.747 9.242 -7.419 1.00 95.44 552 GLN A CA 1
ATOM 4552 C C . GLN A 1 552 ? 0.176 10.386 -6.973 1.00 95.44 552 GLN A C 1
ATOM 4554 O O . GLN A 1 552 ? 0.636 10.405 -5.828 1.00 95.44 552 GLN A O 1
ATOM 4559 N N . PHE A 1 553 ? 0.357 11.403 -7.823 1.00 97.31 553 PHE A N 1
ATOM 4560 C CA . PHE A 1 553 ? 1.140 12.590 -7.481 1.00 97.31 553 PHE A CA 1
ATOM 4561 C C . PHE A 1 553 ? 0.395 13.504 -6.497 1.00 97.31 553 PHE A C 1
ATOM 4563 O O . PHE A 1 553 ? 1.018 14.042 -5.584 1.00 97.31 553 PHE A O 1
ATOM 4570 N N . LYS A 1 554 ? -0.940 13.618 -6.588 1.00 97.31 554 LYS A N 1
ATOM 4571 C CA . LYS A 1 554 ? -1.758 14.376 -5.624 1.00 97.31 554 LYS A CA 1
ATOM 4572 C C . LYS A 1 554 ? -1.652 13.796 -4.216 1.00 97.31 554 LYS A C 1
ATOM 4574 O O . LYS A 1 554 ? -1.474 14.551 -3.262 1.00 97.31 554 LYS A O 1
ATOM 4579 N N . PHE A 1 555 ? -1.720 12.469 -4.087 1.00 97.50 555 PHE A N 1
ATOM 4580 C CA . PHE A 1 555 ? -1.545 11.762 -2.817 1.00 97.50 555 PHE A CA 1
ATOM 4581 C C . PHE A 1 555 ? -0.199 12.100 -2.156 1.00 97.50 555 PHE A C 1
ATOM 4583 O O . PHE A 1 555 ? -0.169 12.518 -0.996 1.00 97.50 555 PHE A O 1
ATOM 4590 N N . ILE A 1 556 ? 0.916 11.959 -2.882 1.00 98.12 556 ILE A N 1
ATOM 4591 C CA . ILE A 1 556 ? 2.247 12.152 -2.288 1.00 98.12 556 ILE A CA 1
ATOM 4592 C C . ILE A 1 556 ? 2.603 13.625 -2.099 1.00 98.12 556 ILE A C 1
ATOM 4594 O O . ILE A 1 556 ? 3.208 13.958 -1.088 1.00 98.12 556 ILE A O 1
ATOM 4598 N N . ARG A 1 557 ? 2.150 14.527 -2.978 1.00 98.12 557 ARG A N 1
ATOM 4599 C CA . ARG A 1 557 ? 2.317 15.979 -2.810 1.00 98.12 557 ARG A CA 1
ATOM 4600 C C . ARG A 1 557 ? 1.618 16.483 -1.552 1.00 98.12 557 ARG A C 1
ATOM 4602 O O . ARG A 1 557 ? 2.241 17.168 -0.749 1.00 98.12 557 ARG A O 1
ATOM 4609 N N . PHE A 1 558 ? 0.364 16.080 -1.337 1.00 98.31 558 PHE A N 1
ATOM 4610 C CA . PHE A 1 558 ? -0.354 16.346 -0.087 1.00 98.31 558 PHE A CA 1
ATOM 4611 C C . PHE A 1 558 ? 0.416 15.807 1.129 1.00 98.31 558 PHE A C 1
ATOM 4613 O O . PHE A 1 558 ? 0.581 16.502 2.129 1.00 98.31 558 PHE A O 1
ATOM 4620 N N . SER A 1 559 ? 0.931 14.581 1.025 1.00 98.25 559 SER A N 1
ATOM 4621 C CA . SER A 1 559 ? 1.647 13.919 2.118 1.00 98.25 559 SER A CA 1
ATOM 4622 C C . SER A 1 559 ? 2.992 14.584 2.448 1.00 98.25 559 SER A C 1
ATOM 4624 O O . SER A 1 559 ? 3.335 14.721 3.618 1.00 98.25 559 SER A O 1
ATOM 4626 N N . LEU A 1 560 ? 3.732 15.049 1.436 1.00 98.50 560 LEU A N 1
ATOM 4627 C CA . LEU A 1 560 ? 4.971 15.823 1.581 1.00 98.50 560 LEU A CA 1
ATOM 4628 C C . LEU A 1 560 ? 4.705 17.199 2.201 1.00 98.50 560 LEU A C 1
ATOM 4630 O O . LEU A 1 560 ? 5.458 17.637 3.067 1.00 98.50 560 LEU A O 1
ATOM 4634 N N . MET A 1 561 ? 3.613 17.859 1.806 1.00 97.88 561 MET A N 1
ATOM 4635 C CA . MET A 1 561 ? 3.175 19.112 2.425 1.00 97.88 561 MET A CA 1
ATOM 4636 C C . MET A 1 561 ? 2.816 18.926 3.904 1.00 97.88 561 MET A C 1
ATOM 4638 O O . MET A 1 561 ? 3.190 19.754 4.730 1.00 97.88 561 MET A O 1
ATOM 4642 N N . LEU A 1 562 ? 2.163 17.817 4.258 1.00 97.75 562 LEU A N 1
ATOM 4643 C CA . LEU A 1 562 ? 1.849 17.486 5.648 1.00 97.75 562 LEU A CA 1
ATOM 4644 C C . LEU A 1 562 ? 3.109 17.146 6.468 1.00 97.75 562 LEU A C 1
ATOM 4646 O O . LEU A 1 562 ? 3.226 17.561 7.619 1.00 97.75 562 LEU A O 1
ATOM 4650 N N . LEU A 1 563 ? 4.080 16.446 5.868 1.00 98.25 563 LEU A N 1
ATOM 4651 C CA . LEU A 1 563 ? 5.387 16.180 6.481 1.00 98.25 563 LEU A CA 1
ATOM 4652 C C . LEU A 1 563 ? 6.187 17.472 6.703 1.00 98.25 563 LEU A C 1
ATOM 4654 O O . LEU A 1 563 ? 6.840 17.625 7.735 1.00 98.25 563 LEU A O 1
ATOM 4658 N N . LYS A 1 564 ? 6.103 18.428 5.771 1.00 97.75 564 LYS A N 1
ATOM 4659 C CA . LYS A 1 564 ? 6.691 19.758 5.939 1.00 97.75 564 LYS A CA 1
ATOM 4660 C C . LYS A 1 564 ? 6.100 20.472 7.156 1.00 97.75 564 LYS A C 1
ATOM 4662 O O . LYS A 1 564 ? 6.856 20.907 8.017 1.00 97.75 564 LYS A O 1
ATOM 4667 N N . GLU A 1 565 ? 4.774 20.569 7.248 1.00 96.94 565 GLU A N 1
ATOM 4668 C CA . GLU A 1 565 ? 4.099 21.205 8.391 1.00 96.94 565 GLU A CA 1
ATOM 4669 C C . GLU A 1 565 ? 4.443 20.522 9.723 1.00 96.94 565 GLU A C 1
ATO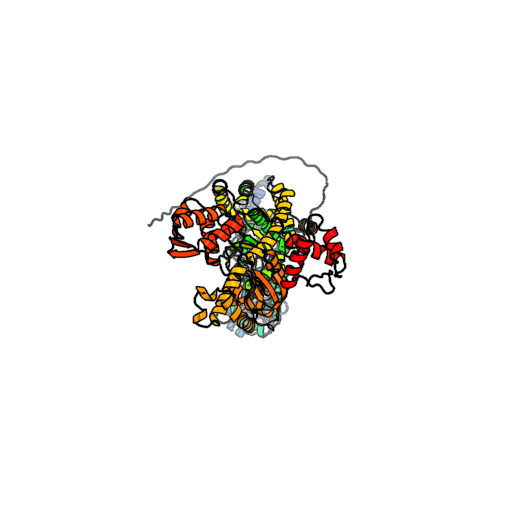M 4671 O O . GLU A 1 565 ? 4.611 21.190 10.745 1.00 96.94 565 GLU A O 1
ATOM 4676 N N . PHE A 1 566 ? 4.582 19.193 9.718 1.00 97.69 566 PHE A N 1
ATOM 4677 C CA . PHE A 1 566 ? 5.064 18.439 10.869 1.00 97.69 566 PHE A CA 1
ATOM 4678 C C . PHE A 1 566 ? 6.468 18.891 11.286 1.00 97.69 566 PHE A C 1
ATOM 4680 O O . PHE A 1 566 ? 6.660 19.259 12.446 1.00 97.69 566 PHE A O 1
ATOM 4687 N N . TYR A 1 567 ? 7.436 18.930 10.372 1.00 97.44 567 TYR A N 1
ATOM 4688 C CA . TYR A 1 567 ? 8.800 19.364 10.685 1.00 97.44 567 TYR A CA 1
ATOM 4689 C C . TYR A 1 567 ? 8.881 20.845 11.101 1.00 97.44 567 TYR A C 1
ATOM 4691 O O . TYR A 1 567 ? 9.508 21.146 12.121 1.00 97.44 567 TYR A O 1
ATOM 4699 N N . ASP A 1 568 ? 8.159 21.738 10.412 1.00 95.81 568 ASP A N 1
ATOM 4700 C CA . ASP A 1 568 ? 8.024 23.157 10.777 1.00 95.81 568 ASP A CA 1
ATOM 4701 C C . ASP A 1 568 ? 7.513 23.305 12.225 1.00 95.81 568 ASP A C 1
ATOM 4703 O O . ASP A 1 568 ? 8.089 24.049 13.018 1.00 95.81 568 ASP A O 1
ATOM 4707 N N . SER A 1 569 ? 6.479 22.541 12.613 1.00 95.75 569 SER A N 1
ATOM 4708 C CA . SER A 1 569 ? 5.895 22.576 13.969 1.00 95.75 569 SER A CA 1
ATOM 4709 C C . SER A 1 569 ? 6.831 22.080 15.082 1.00 95.75 569 SER A C 1
ATOM 4711 O O . SER A 1 569 ? 6.548 22.283 16.263 1.00 95.75 569 SER A O 1
ATOM 4713 N N . ASN A 1 570 ? 7.949 21.445 14.719 1.00 95.50 570 ASN A N 1
ATOM 4714 C CA . ASN A 1 570 ? 9.006 21.010 15.633 1.00 95.50 570 ASN A CA 1
ATOM 4715 C C . ASN A 1 570 ? 10.297 21.843 15.485 1.00 95.50 570 ASN A C 1
ATOM 4717 O O . ASN A 1 570 ? 11.306 21.497 16.093 1.00 95.50 570 ASN A O 1
ATOM 4721 N N . ASN A 1 571 ? 10.273 22.940 14.715 1.00 94.81 571 ASN A N 1
ATOM 4722 C CA . ASN A 1 571 ? 11.422 23.803 14.407 1.00 94.81 571 ASN A CA 1
ATOM 4723 C C . ASN A 1 571 ? 12.598 23.084 13.712 1.00 94.81 571 ASN A C 1
ATOM 4725 O O . ASN A 1 571 ? 13.757 23.452 13.910 1.00 94.81 571 ASN A O 1
ATOM 4729 N N . ILE A 1 572 ? 12.321 22.069 12.886 1.00 94.25 572 ILE A N 1
ATOM 4730 C CA . ILE A 1 572 ? 13.344 21.329 12.132 1.00 94.25 572 ILE A CA 1
ATOM 4731 C C . ILE A 1 572 ? 13.193 21.647 10.643 1.00 94.25 572 ILE A C 1
ATOM 4733 O O . ILE A 1 572 ? 12.132 21.449 10.062 1.00 94.25 572 ILE A O 1
ATOM 4737 N N . ASN A 1 573 ? 14.262 22.116 10.001 1.00 90.00 573 ASN A N 1
ATOM 4738 C CA . ASN A 1 573 ? 14.244 22.454 8.578 1.00 90.00 573 ASN A CA 1
ATOM 4739 C C . ASN A 1 573 ? 14.693 21.260 7.714 1.00 90.00 573 ASN A C 1
ATOM 4741 O O . ASN A 1 573 ? 15.877 21.142 7.411 1.00 90.00 573 ASN A O 1
ATOM 4745 N N . VAL A 1 574 ? 13.750 20.386 7.342 1.00 89.62 574 VAL A N 1
ATOM 4746 C CA . VAL A 1 574 ? 13.975 19.267 6.390 1.00 89.62 574 VAL A CA 1
ATOM 4747 C C . VAL A 1 574 ? 13.353 19.548 5.017 1.00 89.62 574 VAL A C 1
ATOM 4749 O O . VAL A 1 574 ? 13.887 19.151 3.987 1.00 89.62 574 VAL A O 1
ATOM 4752 N N . LEU A 1 575 ? 12.212 20.246 4.972 1.00 94.44 575 LEU A N 1
ATOM 4753 C CA . LEU A 1 575 ? 11.444 20.455 3.743 1.00 94.44 575 LEU A CA 1
ATOM 4754 C C . LEU A 1 575 ? 11.128 21.931 3.494 1.00 94.44 575 LEU A C 1
ATOM 4756 O O . LEU A 1 575 ? 10.439 22.589 4.272 1.00 94.44 575 LEU A O 1
ATOM 4760 N N . SER A 1 576 ? 11.543 22.429 2.330 1.00 95.00 576 SER A N 1
ATOM 4761 C CA . SER A 1 576 ? 11.034 23.670 1.741 1.00 95.00 576 SER A CA 1
ATOM 4762 C C . SER A 1 576 ? 9.951 23.366 0.696 1.00 95.00 576 SER A C 1
ATOM 4764 O O . SER A 1 576 ? 9.861 22.247 0.191 1.00 95.00 576 SER A O 1
ATOM 4766 N N . TYR A 1 577 ? 9.142 24.366 0.331 1.00 94.88 577 TYR A N 1
ATOM 4767 C CA . TYR A 1 577 ? 8.189 24.238 -0.783 1.00 94.88 577 TYR A CA 1
ATOM 4768 C C . TYR A 1 577 ? 8.901 23.842 -2.088 1.00 94.88 577 TYR A C 1
ATOM 4770 O O . TYR A 1 577 ? 8.467 22.931 -2.782 1.00 94.88 577 TYR A O 1
ATOM 4778 N N . GLU A 1 578 ? 10.046 24.466 -2.373 1.00 96.62 578 GLU A N 1
ATOM 4779 C CA . GLU A 1 578 ? 10.895 24.138 -3.522 1.00 96.62 578 GLU A CA 1
ATOM 4780 C C . GLU A 1 578 ? 11.394 22.683 -3.480 1.00 96.62 578 GLU A C 1
ATOM 4782 O O . GLU A 1 578 ? 11.379 21.992 -4.498 1.00 96.62 578 GLU A O 1
ATOM 4787 N N . ARG A 1 579 ? 11.775 22.170 -2.298 1.00 95.38 579 ARG A N 1
ATOM 4788 C CA . ARG A 1 579 ? 12.193 20.769 -2.144 1.00 95.38 579 ARG A CA 1
ATOM 4789 C C . ARG A 1 579 ? 11.056 19.801 -2.470 1.00 95.38 579 ARG A C 1
ATOM 4791 O O . ARG A 1 579 ? 11.311 18.794 -3.125 1.00 95.38 579 ARG A O 1
ATOM 4798 N N . VAL A 1 580 ? 9.820 20.121 -2.078 1.00 96.75 580 VAL A N 1
ATOM 4799 C CA . VAL A 1 580 ? 8.630 19.331 -2.437 1.00 96.75 580 VAL A CA 1
ATOM 4800 C C . VAL A 1 580 ? 8.423 19.312 -3.954 1.00 96.75 580 VAL A C 1
ATOM 4802 O O . VAL A 1 580 ? 8.280 18.231 -4.520 1.00 96.75 580 VAL A O 1
ATOM 4805 N N . GLU A 1 581 ? 8.477 20.460 -4.636 1.00 96.00 581 GLU A N 1
ATOM 4806 C CA . GLU A 1 581 ? 8.322 20.510 -6.102 1.00 96.00 581 GLU A CA 1
ATOM 4807 C C . GLU A 1 581 ? 9.429 19.735 -6.835 1.00 96.00 581 GLU A C 1
ATOM 4809 O O . GLU A 1 581 ? 9.138 18.980 -7.765 1.00 96.00 581 GLU A O 1
ATOM 4814 N N . ASN A 1 582 ? 10.680 19.841 -6.374 1.00 95.56 582 ASN A N 1
ATOM 4815 C CA . ASN A 1 582 ? 11.811 19.094 -6.929 1.00 95.56 582 ASN A CA 1
ATOM 4816 C C . ASN A 1 582 ? 11.624 17.571 -6.788 1.00 95.56 582 ASN A C 1
ATOM 4818 O O . ASN A 1 582 ? 11.872 16.833 -7.743 1.00 95.56 582 ASN A O 1
ATOM 4822 N N . ILE A 1 583 ? 11.120 17.096 -5.641 1.00 96.31 583 ILE A N 1
ATOM 4823 C CA . ILE A 1 583 ? 10.770 15.681 -5.436 1.00 96.31 583 ILE A CA 1
ATOM 4824 C C . ILE A 1 583 ? 9.641 15.255 -6.388 1.00 96.31 583 ILE A C 1
ATOM 4826 O O . ILE A 1 583 ? 9.744 14.208 -7.026 1.00 96.31 583 ILE A O 1
ATOM 4830 N N . ILE A 1 584 ? 8.582 16.060 -6.541 1.00 97.06 584 ILE A N 1
ATOM 4831 C CA . ILE A 1 584 ? 7.467 15.746 -7.452 1.00 97.06 584 ILE A CA 1
ATOM 4832 C C . ILE A 1 584 ? 7.920 15.701 -8.919 1.00 97.06 584 ILE A C 1
ATOM 4834 O O . ILE A 1 584 ? 7.496 14.803 -9.648 1.00 97.06 584 ILE A O 1
ATOM 4838 N N . SER A 1 585 ? 8.793 16.616 -9.356 1.00 95.44 585 SER A N 1
ATOM 4839 C CA . SER A 1 585 ? 9.355 16.584 -10.713 1.00 95.44 585 SER A CA 1
ATOM 4840 C C . SER A 1 585 ? 10.177 15.316 -10.936 1.00 95.44 585 SER A C 1
ATOM 4842 O O . SER A 1 585 ? 9.927 14.585 -11.892 1.00 95.44 585 SER A O 1
ATOM 4844 N N . ARG A 1 586 ? 11.087 15.000 -10.005 1.00 94.88 586 ARG A N 1
ATOM 4845 C CA . ARG A 1 586 ? 11.917 13.790 -10.056 1.00 94.88 586 ARG A CA 1
ATOM 4846 C C . ARG A 1 586 ? 11.071 12.519 -10.176 1.00 94.88 586 ARG A C 1
ATOM 4848 O O . ARG A 1 586 ? 11.343 11.687 -11.034 1.00 94.88 586 ARG A O 1
ATOM 4855 N N . LEU A 1 587 ? 10.009 12.393 -9.378 1.00 96.19 587 LEU A N 1
ATOM 4856 C CA . LEU A 1 587 ? 9.103 11.241 -9.436 1.00 96.19 587 LEU A CA 1
ATOM 4857 C C . LEU A 1 587 ? 8.389 11.094 -10.793 1.00 96.19 587 LEU A C 1
ATOM 4859 O O . LEU A 1 587 ? 8.193 9.971 -11.255 1.00 96.19 587 LEU A O 1
ATOM 4863 N N . LYS A 1 588 ? 8.023 12.205 -11.448 1.00 94.44 588 LYS A N 1
ATOM 4864 C CA . LYS A 1 588 ? 7.393 12.207 -12.784 1.00 94.44 588 LYS A CA 1
ATOM 4865 C C . LYS A 1 588 ? 8.355 11.803 -13.903 1.00 94.44 588 LYS A C 1
ATOM 4867 O O . LYS A 1 588 ? 7.922 11.245 -14.910 1.00 94.44 588 LYS A O 1
ATOM 4872 N N . ASP A 1 589 ? 9.647 12.066 -13.742 1.00 92.62 589 ASP A N 1
ATOM 4873 C CA . ASP A 1 589 ? 10.669 11.597 -14.680 1.00 92.62 589 ASP A CA 1
ATOM 4874 C C . ASP A 1 589 ? 11.042 10.132 -14.417 1.00 92.62 589 ASP A C 1
ATOM 4876 O O . ASP A 1 589 ? 11.061 9.330 -15.354 1.00 92.62 589 ASP A O 1
ATOM 4880 N N . ASN A 1 590 ? 11.181 9.736 -13.146 1.00 92.06 590 ASN A N 1
ATOM 4881 C CA . ASN A 1 590 ? 11.398 8.340 -12.764 1.00 92.06 590 ASN A CA 1
ATOM 4882 C C . ASN A 1 590 ? 10.232 7.405 -13.151 1.00 92.06 590 ASN A C 1
ATOM 4884 O O . ASN A 1 590 ? 10.476 6.217 -13.329 1.00 92.06 590 ASN A O 1
ATOM 4888 N N . GLU A 1 591 ? 8.992 7.885 -13.329 1.00 91.88 591 GLU A N 1
ATOM 4889 C CA . GLU A 1 591 ? 7.886 7.065 -13.872 1.00 91.88 591 GLU A CA 1
ATOM 4890 C C . GLU A 1 591 ? 8.192 6.562 -15.299 1.00 91.88 591 GLU A C 1
ATOM 4892 O O . GLU A 1 591 ? 7.940 5.400 -15.625 1.00 91.88 591 GLU A O 1
ATOM 4897 N N . LYS A 1 592 ? 8.814 7.408 -16.134 1.00 87.25 592 LYS A N 1
ATOM 4898 C CA . LYS A 1 592 ? 9.195 7.091 -17.526 1.00 87.25 592 LYS A CA 1
ATOM 4899 C C . LYS A 1 592 ? 10.418 6.173 -17.583 1.00 87.25 592 LYS A C 1
ATOM 4901 O O . LYS A 1 592 ? 10.478 5.261 -18.411 1.00 87.25 592 LYS A O 1
ATOM 4906 N N . GLU A 1 593 ? 11.389 6.410 -16.699 1.00 87.00 593 GLU A N 1
ATOM 4907 C CA . GLU A 1 593 ? 12.536 5.513 -16.515 1.00 87.00 593 GLU A CA 1
ATOM 4908 C C . GLU A 1 593 ? 12.058 4.127 -16.076 1.00 87.00 593 GLU A C 1
ATOM 4910 O O . GLU A 1 593 ? 12.423 3.133 -16.691 1.00 87.00 593 GLU A O 1
ATOM 4915 N N . PHE A 1 594 ? 11.162 4.056 -15.090 1.00 88.69 594 PHE A N 1
ATOM 4916 C CA . PHE A 1 594 ? 10.644 2.797 -14.566 1.00 88.69 594 PHE A CA 1
ATOM 4917 C C . PHE A 1 594 ? 9.788 2.023 -15.578 1.00 88.69 594 PHE A C 1
ATOM 4919 O O . PHE A 1 594 ? 9.859 0.794 -15.603 1.00 88.69 594 PHE A O 1
ATOM 4926 N N . GLU A 1 595 ? 9.029 2.699 -16.457 1.00 86.88 595 GLU A N 1
ATOM 4927 C CA . GLU A 1 595 ? 8.392 2.033 -17.606 1.00 86.88 595 GLU A CA 1
ATOM 4928 C C . GLU A 1 595 ? 9.447 1.296 -18.449 1.00 86.88 595 GLU A C 1
ATOM 4930 O O . GLU A 1 595 ? 9.277 0.116 -18.762 1.00 86.88 595 GLU A O 1
ATOM 4935 N N . THR A 1 596 ? 10.559 1.969 -18.755 1.00 82.31 596 THR A N 1
ATOM 4936 C CA . THR A 1 596 ? 11.672 1.428 -19.552 1.00 82.31 596 THR A CA 1
ATOM 4937 C C . THR A 1 596 ? 12.395 0.291 -18.819 1.00 82.31 596 THR A C 1
ATOM 4939 O O . THR A 1 596 ? 12.573 -0.790 -19.384 1.00 82.31 596 THR A O 1
ATOM 4942 N N . ASP A 1 597 ? 12.724 0.485 -17.539 1.00 83.88 597 ASP A N 1
ATOM 4943 C CA . ASP A 1 597 ? 13.439 -0.489 -16.707 1.00 83.88 597 ASP A CA 1
ATOM 4944 C C . ASP A 1 597 ? 12.613 -1.775 -16.468 1.00 83.88 597 ASP A C 1
ATOM 4946 O O . ASP A 1 597 ? 13.178 -2.866 -16.436 1.00 83.88 597 ASP A O 1
ATOM 4950 N N . ILE A 1 598 ? 11.275 -1.698 -16.334 1.00 83.62 598 ILE A N 1
ATOM 4951 C CA . ILE A 1 598 ? 10.422 -2.906 -16.250 1.00 83.62 598 ILE A CA 1
ATOM 4952 C C . ILE A 1 598 ? 10.403 -3.662 -17.578 1.00 83.62 598 ILE A C 1
ATOM 4954 O O . ILE A 1 598 ? 10.344 -4.893 -17.579 1.00 83.62 598 ILE A O 1
ATOM 4958 N N . ILE A 1 599 ? 10.366 -2.943 -18.702 1.00 82.88 599 ILE A N 1
ATOM 4959 C CA . ILE A 1 599 ? 10.328 -3.547 -20.035 1.00 82.88 599 ILE A CA 1
ATOM 4960 C C . ILE A 1 599 ? 11.630 -4.310 -20.316 1.00 82.88 599 ILE A C 1
ATOM 4962 O O . ILE A 1 599 ? 11.561 -5.383 -20.920 1.00 82.88 599 ILE A O 1
ATOM 4966 N N . ASN A 1 600 ? 12.776 -3.791 -19.856 1.00 81.31 600 ASN A N 1
ATOM 4967 C CA . ASN A 1 600 ? 14.093 -4.418 -19.989 1.00 81.31 600 ASN A CA 1
ATOM 4968 C C . ASN A 1 600 ? 14.427 -4.776 -21.454 1.00 81.31 600 ASN A C 1
ATOM 4970 O O . ASN A 1 600 ? 14.744 -5.918 -21.782 1.00 81.31 600 ASN A O 1
ATOM 4974 N N . ASP A 1 601 ? 14.277 -3.807 -22.363 1.00 80.94 601 ASP A N 1
ATOM 4975 C CA . ASP A 1 601 ? 14.465 -3.987 -23.810 1.00 80.94 601 ASP A CA 1
ATOM 4976 C C . ASP A 1 601 ? 15.761 -3.351 -24.348 1.00 80.94 601 ASP A C 1
ATOM 4978 O O . ASP A 1 601 ? 15.856 -3.088 -25.544 1.00 80.94 601 ASP A O 1
ATOM 4982 N N . GLU A 1 602 ? 16.763 -3.069 -23.506 1.00 76.75 602 GLU A N 1
ATOM 4983 C CA . GLU A 1 602 ? 18.045 -2.463 -23.922 1.00 76.75 602 GLU A CA 1
ATOM 4984 C C . GLU A 1 602 ? 18.696 -3.231 -25.085 1.00 76.75 602 GLU A C 1
ATOM 4986 O O . GLU A 1 602 ? 18.887 -2.660 -26.158 1.00 76.75 602 GLU A O 1
ATOM 4991 N N . THR A 1 603 ? 18.891 -4.544 -24.937 1.00 80.00 603 THR A N 1
ATOM 4992 C CA . THR A 1 603 ? 19.478 -5.449 -25.948 1.00 80.00 603 THR A CA 1
ATOM 4993 C C . THR A 1 603 ? 18.439 -6.104 -26.876 1.00 80.00 603 THR A C 1
ATOM 4995 O O . THR A 1 603 ? 18.662 -7.182 -27.434 1.00 80.00 603 THR A O 1
ATOM 4998 N N . ILE A 1 604 ? 17.275 -5.465 -27.077 1.00 85.06 604 ILE A N 1
ATOM 4999 C CA . ILE A 1 604 ? 16.141 -6.031 -27.836 1.00 85.06 604 ILE A CA 1
ATOM 5000 C C . ILE A 1 604 ? 16.527 -6.583 -29.209 1.00 85.06 604 ILE A C 1
ATOM 5002 O O . ILE A 1 604 ? 16.078 -7.668 -29.571 1.00 85.06 604 ILE A O 1
ATOM 5006 N N . MET A 1 605 ? 17.358 -5.872 -29.973 1.00 84.94 605 MET A N 1
ATOM 5007 C CA . MET A 1 605 ? 17.692 -6.296 -31.333 1.00 84.94 605 MET A CA 1
ATOM 5008 C C . MET A 1 605 ? 18.594 -7.529 -31.352 1.00 84.94 605 MET A C 1
ATOM 5010 O O . MET A 1 605 ? 18.334 -8.433 -32.139 1.00 84.94 605 MET A O 1
ATOM 5014 N N . GLU A 1 606 ? 19.569 -7.620 -30.448 1.00 82.75 606 GLU A N 1
ATOM 5015 C CA . GLU A 1 606 ? 20.438 -8.796 -30.305 1.00 82.75 606 GLU A CA 1
ATOM 5016 C C . GLU A 1 606 ? 19.614 -10.045 -29.965 1.00 82.75 606 GLU A C 1
ATOM 5018 O O . GLU A 1 606 ? 19.767 -11.097 -30.585 1.00 82.75 606 GLU A O 1
ATOM 5023 N N . ILE A 1 607 ? 18.663 -9.908 -29.035 1.00 86.19 607 ILE A N 1
ATOM 5024 C CA . ILE A 1 607 ? 17.779 -11.000 -28.612 1.00 86.19 607 ILE A CA 1
ATOM 5025 C C . ILE A 1 607 ? 16.805 -11.397 -29.736 1.00 86.19 607 ILE A C 1
ATOM 5027 O O . ILE A 1 607 ? 16.559 -12.589 -29.941 1.00 86.19 607 ILE A O 1
ATOM 5031 N N . ILE A 1 608 ? 16.269 -10.439 -30.505 1.00 90.88 608 ILE A N 1
ATOM 5032 C CA . ILE A 1 608 ? 15.461 -10.741 -31.700 1.00 90.88 608 ILE A CA 1
ATOM 5033 C C . ILE A 1 608 ? 16.299 -11.500 -32.731 1.00 90.88 608 ILE A C 1
ATOM 5035 O O . ILE A 1 608 ? 15.832 -12.509 -33.262 1.00 90.88 608 ILE A O 1
ATOM 5039 N N . GLU A 1 609 ? 17.521 -11.051 -33.018 1.00 86.31 609 GLU A N 1
ATOM 5040 C CA . GLU A 1 609 ? 18.415 -11.736 -33.951 1.00 86.31 609 GLU A CA 1
ATOM 5041 C C . GLU A 1 609 ? 18.729 -13.161 -33.501 1.00 86.31 609 GLU A C 1
ATOM 5043 O O . GLU A 1 609 ? 18.611 -14.085 -34.306 1.00 86.31 609 GLU A O 1
ATOM 5048 N N . GLU A 1 610 ? 19.044 -13.362 -32.219 1.00 87.12 610 GLU A N 1
ATOM 5049 C CA . GLU A 1 610 ? 19.308 -14.682 -31.649 1.00 87.12 610 GLU A CA 1
ATOM 5050 C C . GLU A 1 610 ? 18.090 -15.609 -31.794 1.00 87.12 610 GLU A C 1
ATOM 5052 O O . GLU A 1 610 ? 18.224 -16.759 -32.213 1.00 87.12 610 GLU A O 1
ATOM 5057 N N . ILE A 1 611 ? 16.875 -15.117 -31.518 1.00 91.19 611 ILE A N 1
ATOM 5058 C CA . ILE A 1 611 ? 15.630 -15.883 -31.699 1.00 91.19 611 ILE A CA 1
ATOM 5059 C C . ILE A 1 611 ? 15.427 -16.271 -33.168 1.00 91.19 611 ILE A C 1
ATOM 5061 O O . ILE A 1 611 ? 15.152 -17.437 -33.467 1.00 91.19 611 ILE A O 1
ATOM 5065 N N . ILE A 1 612 ? 15.568 -15.317 -34.093 1.00 90.31 612 ILE A N 1
ATOM 5066 C CA . ILE A 1 612 ? 15.365 -15.559 -35.527 1.00 90.31 612 ILE A CA 1
ATOM 5067 C C . ILE A 1 612 ? 16.421 -16.533 -36.063 1.00 90.31 612 ILE A C 1
ATOM 5069 O O . ILE A 1 612 ? 16.076 -17.440 -36.821 1.00 90.31 612 ILE A O 1
ATOM 5073 N N . TYR A 1 613 ? 17.677 -16.399 -35.636 1.00 86.88 613 TYR A N 1
ATOM 5074 C CA . TYR A 1 613 ? 18.771 -17.292 -36.008 1.00 86.88 613 TYR A CA 1
ATOM 5075 C C . TYR A 1 613 ? 18.573 -18.710 -35.454 1.00 86.88 613 TYR A C 1
ATOM 5077 O O . TYR A 1 613 ? 18.689 -19.688 -36.191 1.00 86.88 613 TYR A O 1
ATOM 5085 N N . ASN A 1 614 ? 18.163 -18.844 -34.190 1.00 88.56 614 ASN A N 1
ATOM 5086 C CA . ASN A 1 614 ? 17.818 -20.134 -33.588 1.00 88.56 614 ASN A CA 1
ATOM 5087 C C . ASN A 1 614 ? 16.653 -20.831 -34.314 1.00 88.56 614 ASN A C 1
ATOM 5089 O O . ASN A 1 614 ? 16.633 -22.059 -34.414 1.00 88.56 614 ASN A O 1
ATOM 5093 N N . ASP A 1 615 ? 15.678 -20.083 -34.839 1.00 90.56 615 ASP A N 1
ATOM 5094 C CA . ASP A 1 615 ? 14.604 -20.650 -35.662 1.00 90.56 615 ASP A CA 1
ATOM 5095 C C . ASP A 1 615 ? 15.047 -20.961 -37.101 1.00 90.56 615 ASP A C 1
ATOM 5097 O O . ASP A 1 615 ? 14.629 -21.978 -37.659 1.00 90.56 615 ASP A O 1
ATOM 5101 N N . PHE A 1 616 ? 15.942 -20.160 -37.685 1.00 89.25 616 PHE A N 1
ATOM 5102 C CA . PHE A 1 616 ? 16.619 -20.464 -38.950 1.00 89.25 616 PHE A CA 1
ATOM 5103 C C . PHE A 1 616 ? 17.399 -21.792 -38.865 1.00 89.25 616 PHE A C 1
ATOM 5105 O O . PHE A 1 616 ? 17.241 -22.667 -39.719 1.00 89.25 616 PHE A O 1
ATOM 5112 N N . MET A 1 617 ? 18.146 -22.014 -37.780 1.00 86.31 617 MET A N 1
ATOM 5113 C CA . MET A 1 617 ? 18.928 -23.238 -37.549 1.00 86.31 617 MET A CA 1
ATOM 5114 C C . MET A 1 617 ? 18.069 -24.510 -37.436 1.00 86.31 617 MET A C 1
ATOM 5116 O O . MET A 1 617 ? 18.582 -25.623 -37.603 1.00 86.31 617 MET A O 1
ATOM 5120 N N . LYS A 1 618 ? 16.755 -24.386 -37.200 1.00 88.88 618 LYS A N 1
ATOM 5121 C CA . LYS A 1 618 ? 15.805 -25.515 -37.226 1.00 88.88 618 LYS A CA 1
ATOM 5122 C C . LYS A 1 618 ? 15.404 -25.911 -38.650 1.00 88.88 618 LYS A C 1
ATOM 5124 O O . LYS A 1 618 ? 15.104 -27.082 -38.866 1.00 88.88 618 LYS A O 1
ATOM 5129 N N . ILE A 1 619 ? 15.426 -24.976 -39.605 1.00 87.69 619 ILE A N 1
ATOM 5130 C CA . ILE A 1 619 ? 14.969 -25.188 -40.993 1.00 87.69 619 ILE A CA 1
ATOM 5131 C C . ILE A 1 619 ? 16.105 -25.331 -42.015 1.00 87.69 619 ILE A C 1
ATOM 5133 O O . ILE A 1 619 ? 15.886 -25.905 -43.080 1.00 87.69 619 ILE A O 1
ATOM 5137 N N . ALA A 1 620 ? 17.306 -24.838 -41.700 1.00 84.62 620 ALA A N 1
ATOM 5138 C CA . ALA A 1 620 ? 18.479 -24.960 -42.559 1.00 84.62 620 ALA A CA 1
ATOM 5139 C C . ALA A 1 620 ? 18.884 -26.432 -42.784 1.00 84.62 620 ALA A C 1
ATOM 5141 O O . ALA A 1 620 ? 18.755 -27.278 -41.895 1.00 84.62 620 ALA A O 1
ATOM 5142 N N . THR A 1 621 ? 19.415 -26.751 -43.966 1.00 85.19 621 THR A N 1
ATOM 5143 C CA . THR A 1 621 ? 20.009 -28.073 -44.242 1.00 85.19 621 THR A CA 1
ATOM 5144 C C . THR A 1 621 ? 21.391 -28.202 -43.592 1.00 85.19 621 THR A C 1
ATOM 5146 O O . THR A 1 621 ? 22.065 -27.199 -43.381 1.00 85.19 621 THR A O 1
ATOM 5149 N N . MET A 1 622 ? 21.846 -29.426 -43.278 1.00 78.44 622 MET A N 1
ATOM 5150 C CA . MET A 1 622 ? 23.136 -29.656 -42.593 1.00 78.44 622 MET A CA 1
ATOM 5151 C C . MET A 1 622 ? 24.343 -28.892 -43.190 1.00 78.44 622 MET A C 1
ATOM 5153 O O . MET A 1 622 ? 25.095 -28.325 -42.400 1.00 78.44 622 MET A O 1
ATOM 5157 N N . PRO A 1 623 ? 24.532 -28.791 -44.527 1.00 75.94 623 PRO A N 1
ATOM 5158 C CA . PRO A 1 623 ? 25.645 -28.032 -45.113 1.00 75.94 623 PRO A CA 1
ATOM 5159 C C . PRO A 1 623 ? 25.598 -26.519 -44.864 1.00 75.94 623 PRO A C 1
ATOM 5161 O O . PRO A 1 623 ? 26.630 -25.864 -44.989 1.00 75.94 623 PRO A O 1
ATOM 5164 N N . ASP A 1 624 ? 24.418 -25.985 -44.537 1.00 76.25 624 ASP A N 1
ATOM 5165 C CA . ASP A 1 624 ? 24.149 -24.563 -44.302 1.00 76.25 624 ASP A CA 1
ATOM 5166 C C . ASP A 1 624 ? 24.077 -24.223 -42.797 1.00 76.25 624 ASP A C 1
ATOM 5168 O O . ASP A 1 624 ? 23.896 -23.061 -42.439 1.00 76.25 624 ASP A O 1
ATOM 5172 N N . LYS A 1 625 ? 24.216 -25.226 -41.911 1.00 75.69 625 LYS A N 1
ATOM 5173 C CA . LYS A 1 625 ? 24.248 -25.067 -40.443 1.00 75.69 625 LYS A CA 1
ATOM 5174 C C . LYS A 1 625 ? 25.646 -24.818 -39.868 1.00 75.69 625 LYS A C 1
ATOM 5176 O O . LYS A 1 625 ? 25.759 -24.632 -38.659 1.00 75.69 625 LYS A O 1
ATOM 5181 N N . SER A 1 626 ? 26.716 -24.856 -40.666 1.00 72.81 626 SER A N 1
ATOM 5182 C CA . SER A 1 626 ? 28.043 -24.511 -40.138 1.00 72.81 626 SER A CA 1
ATOM 5183 C C . SER A 1 626 ? 28.067 -23.024 -39.746 1.00 72.81 626 SER A C 1
ATOM 5185 O O . SER A 1 626 ? 27.517 -22.219 -40.505 1.00 72.81 626 SER A O 1
ATOM 5187 N N . PRO A 1 627 ? 28.682 -22.633 -38.610 1.00 61.16 627 PRO A N 1
ATOM 5188 C CA . PRO A 1 627 ? 28.677 -21.244 -38.136 1.00 61.16 627 PRO A CA 1
ATOM 5189 C C . PRO A 1 627 ? 29.064 -20.235 -39.226 1.00 61.16 627 PRO A C 1
ATOM 5191 O O . PRO A 1 627 ? 28.339 -19.272 -39.469 1.00 61.16 627 PRO A O 1
ATOM 5194 N N . ASP A 1 628 ? 30.114 -20.550 -39.987 1.00 61.03 628 ASP A N 1
ATOM 5195 C CA . ASP A 1 628 ? 30.683 -19.706 -41.049 1.00 61.03 628 ASP A CA 1
ATOM 5196 C C . ASP A 1 628 ? 29.763 -19.521 -42.266 1.00 61.03 628 ASP A C 1
ATOM 5198 O O . ASP A 1 628 ? 29.992 -18.638 -43.089 1.00 61.03 628 ASP A O 1
ATOM 5202 N N . LYS A 1 629 ? 28.733 -20.363 -42.423 1.00 68.56 629 LYS A N 1
ATOM 5203 C CA . LYS A 1 629 ? 27.758 -20.286 -43.526 1.00 68.56 629 LYS A CA 1
ATOM 5204 C C . LYS A 1 629 ? 26.396 -19.804 -43.072 1.00 68.56 629 LYS A C 1
ATOM 5206 O O . LYS A 1 629 ? 25.723 -19.114 -43.832 1.00 68.56 629 LYS A O 1
ATOM 5211 N N . ALA A 1 630 ? 25.990 -20.155 -41.860 1.00 65.31 630 ALA A N 1
ATOM 5212 C CA . ALA A 1 630 ? 24.691 -19.817 -41.302 1.00 65.31 630 ALA A CA 1
ATOM 5213 C C . ALA A 1 630 ? 24.478 -18.294 -41.180 1.00 65.31 630 ALA A C 1
ATOM 5215 O O . ALA A 1 630 ? 23.355 -17.822 -41.343 1.00 65.31 630 ALA A O 1
ATOM 5216 N N . ILE A 1 631 ? 25.552 -17.522 -40.978 1.00 66.19 631 ILE A N 1
ATOM 5217 C CA . ILE A 1 631 ? 25.528 -16.048 -40.949 1.00 66.19 631 ILE A CA 1
ATOM 5218 C C . ILE A 1 631 ? 25.694 -15.383 -42.330 1.00 66.19 631 ILE A C 1
ATOM 5220 O O . ILE A 1 631 ? 25.637 -14.159 -42.425 1.00 66.19 631 ILE A O 1
ATOM 5224 N N . MET A 1 632 ? 25.915 -16.146 -43.409 1.00 68.75 632 MET A N 1
ATOM 5225 C CA . MET A 1 632 ? 26.210 -15.564 -44.725 1.00 68.75 632 MET A CA 1
ATOM 5226 C C . MET A 1 632 ? 24.957 -14.975 -45.395 1.00 68.75 632 MET A C 1
ATOM 5228 O O . MET A 1 632 ? 23.900 -15.616 -45.371 1.00 68.75 632 MET A O 1
ATOM 5232 N N . PRO A 1 633 ? 25.067 -13.815 -46.081 1.00 74.38 633 PRO A N 1
ATOM 5233 C CA . PRO A 1 633 ? 23.950 -13.173 -46.781 1.00 74.38 633 PRO A CA 1
ATOM 5234 C C . PRO A 1 633 ? 23.196 -14.102 -47.738 1.00 74.38 633 PRO A C 1
ATOM 5236 O O . PRO A 1 633 ? 21.968 -14.105 -47.766 1.00 74.38 633 PRO A O 1
ATOM 5239 N N . GLU A 1 634 ? 23.927 -14.924 -48.493 1.00 77.25 634 GLU A N 1
ATOM 5240 C CA . GLU A 1 634 ? 23.389 -15.905 -49.442 1.00 77.25 634 GLU A CA 1
ATOM 5241 C C . GLU A 1 634 ? 22.520 -16.957 -48.741 1.00 77.25 634 GLU A C 1
ATOM 5243 O O . GLU A 1 634 ? 21.394 -17.231 -49.166 1.00 77.25 634 GLU A O 1
ATOM 5248 N N . THR A 1 635 ? 23.014 -17.500 -47.626 1.00 78.75 635 THR A N 1
ATOM 5249 C CA . THR A 1 635 ? 22.320 -18.505 -46.819 1.00 78.75 635 THR A CA 1
ATOM 5250 C C . THR A 1 635 ? 21.073 -17.919 -46.168 1.00 78.75 635 THR A C 1
ATOM 5252 O O . THR A 1 635 ? 19.988 -18.483 -46.306 1.00 78.75 635 THR A O 1
ATOM 5255 N N . LEU A 1 636 ? 21.176 -16.759 -45.515 1.00 80.94 636 LEU A N 1
ATOM 5256 C CA . LEU A 1 636 ? 20.018 -16.106 -44.895 1.00 80.94 636 LEU A CA 1
ATOM 5257 C C . LEU A 1 636 ? 18.954 -15.748 -45.948 1.00 80.94 636 LEU A C 1
ATOM 5259 O O . LEU A 1 636 ? 17.766 -16.011 -45.749 1.00 80.94 636 LEU A O 1
ATOM 5263 N N . ASN A 1 637 ? 19.368 -15.256 -47.121 1.00 83.62 637 ASN A N 1
ATOM 5264 C CA . ASN A 1 637 ? 18.459 -14.960 -48.229 1.00 83.62 637 ASN A CA 1
ATOM 5265 C C . ASN A 1 637 ? 17.746 -16.211 -48.759 1.00 83.62 637 ASN A C 1
ATOM 5267 O O . ASN A 1 637 ? 16.533 -16.151 -48.982 1.00 83.62 637 ASN A O 1
ATOM 5271 N N . LYS A 1 638 ? 18.454 -17.339 -48.903 1.00 84.94 638 LYS A N 1
ATOM 5272 C CA . LYS A 1 638 ? 17.916 -18.630 -49.372 1.00 84.94 638 LYS A CA 1
ATOM 5273 C C . LYS A 1 638 ? 16.747 -19.141 -48.522 1.00 84.94 638 LYS A C 1
ATOM 5275 O O . LYS A 1 638 ? 15.772 -19.630 -49.083 1.00 84.94 638 LYS A O 1
ATOM 5280 N N . TYR A 1 639 ? 16.813 -19.014 -47.195 1.00 88.06 639 TYR A N 1
ATOM 5281 C CA . TYR A 1 639 ? 15.770 -19.533 -46.293 1.00 88.06 639 TYR A CA 1
ATOM 5282 C C . TYR A 1 639 ? 14.741 -18.484 -45.841 1.00 88.06 639 TYR A C 1
ATOM 5284 O O . TYR A 1 639 ? 13.742 -18.843 -45.216 1.00 88.06 639 TYR A O 1
ATOM 5292 N N . SER A 1 640 ? 14.934 -17.204 -46.172 1.00 87.44 640 SER A N 1
ATOM 5293 C CA . SER A 1 640 ? 14.103 -16.091 -45.685 1.00 87.44 640 SER A CA 1
ATOM 5294 C C . SER A 1 640 ? 12.590 -16.251 -45.930 1.00 87.44 640 SER A C 1
ATOM 5296 O O . SER A 1 640 ? 11.775 -16.058 -45.024 1.00 87.44 640 SER A O 1
ATOM 5298 N N . VAL A 1 641 ? 12.186 -16.683 -47.130 1.00 88.44 641 VAL A N 1
ATOM 5299 C CA . VAL A 1 641 ? 10.770 -16.914 -47.476 1.00 88.44 641 VAL A CA 1
ATOM 5300 C C . VAL A 1 641 ? 10.181 -18.082 -46.676 1.00 88.44 641 VAL A C 1
ATOM 5302 O O . VAL A 1 641 ? 9.050 -17.997 -46.192 1.00 88.44 641 VAL A O 1
ATOM 5305 N N . GLN A 1 642 ? 10.947 -19.159 -46.474 1.00 89.62 642 GLN A N 1
ATOM 5306 C CA . GLN A 1 642 ? 10.530 -20.314 -45.672 1.00 89.62 642 GLN A CA 1
ATOM 5307 C C . GLN A 1 642 ? 10.387 -19.940 -44.189 1.00 89.62 642 GLN A C 1
ATOM 5309 O O . GLN A 1 642 ? 9.379 -20.278 -43.564 1.00 89.62 642 GLN A O 1
ATOM 5314 N N . LEU A 1 643 ? 11.354 -19.193 -43.649 1.00 90.44 643 LEU A N 1
ATOM 5315 C CA . LEU A 1 643 ? 11.354 -18.707 -42.270 1.00 90.44 643 LEU A CA 1
ATOM 5316 C C . LEU A 1 643 ? 10.147 -17.799 -42.004 1.00 90.44 643 LEU A C 1
ATOM 5318 O O . LEU A 1 643 ? 9.408 -18.019 -41.041 1.00 90.44 643 LEU A O 1
ATOM 5322 N N . PHE A 1 644 ? 9.873 -16.863 -42.920 1.00 91.75 644 PHE A N 1
ATOM 5323 C CA . PHE A 1 644 ? 8.683 -16.019 -42.861 1.00 91.75 644 PHE A CA 1
ATOM 5324 C C . PHE A 1 644 ? 7.386 -16.821 -42.990 1.00 91.75 644 PHE A C 1
ATOM 5326 O O . PHE A 1 644 ? 6.427 -16.553 -42.271 1.00 91.75 644 PHE A O 1
ATOM 5333 N N . ASN A 1 645 ? 7.313 -17.818 -43.872 1.00 90.12 645 ASN A N 1
ATOM 5334 C CA . ASN A 1 645 ? 6.091 -18.609 -44.026 1.00 90.12 645 ASN A CA 1
ATOM 5335 C C . ASN A 1 645 ? 5.746 -19.406 -42.760 1.00 90.12 645 ASN A C 1
ATOM 5337 O O . ASN A 1 645 ? 4.560 -19.518 -42.440 1.00 90.12 645 ASN A O 1
ATOM 5341 N N . LEU A 1 646 ? 6.748 -19.885 -42.020 1.00 91.06 646 LEU A N 1
ATOM 5342 C CA . LEU A 1 646 ? 6.573 -20.592 -40.749 1.00 91.06 646 LEU A CA 1
ATOM 5343 C C . LEU A 1 646 ? 6.274 -19.631 -39.590 1.00 91.06 646 LEU A C 1
ATOM 5345 O O . LEU A 1 646 ? 5.212 -19.713 -38.977 1.00 91.06 646 LEU A O 1
ATOM 5349 N N . ASN A 1 647 ? 7.180 -18.691 -39.315 1.00 92.75 647 ASN A N 1
ATOM 5350 C CA . ASN A 1 647 ? 7.148 -17.880 -38.094 1.00 92.75 647 ASN A CA 1
ATOM 5351 C C . ASN A 1 647 ? 6.445 -16.523 -38.252 1.00 92.75 647 ASN A C 1
ATOM 5353 O O . ASN A 1 647 ? 6.126 -15.878 -37.256 1.00 92.75 647 ASN A O 1
ATOM 5357 N N . LYS A 1 648 ? 6.183 -16.088 -39.492 1.00 94.19 648 LYS A N 1
ATOM 5358 C CA . LYS A 1 648 ? 5.701 -14.740 -39.870 1.00 94.19 648 LYS A CA 1
ATOM 5359 C C . LYS A 1 648 ? 6.685 -13.600 -39.555 1.00 94.19 648 LYS A C 1
ATOM 5361 O O . LYS A 1 648 ? 6.313 -12.425 -39.588 1.00 94.19 648 LYS A O 1
ATOM 5366 N N . TYR A 1 649 ? 7.947 -13.963 -39.327 1.00 94.75 649 TYR A N 1
ATOM 5367 C CA . TYR A 1 649 ? 9.114 -13.087 -39.281 1.00 94.75 649 TYR A CA 1
ATOM 5368 C C . TYR A 1 649 ? 10.312 -13.739 -39.984 1.00 94.75 649 TYR A C 1
ATOM 5370 O O . TYR A 1 649 ? 10.351 -14.959 -40.142 1.00 94.75 649 TYR A O 1
ATOM 5378 N N . THR A 1 650 ? 11.287 -12.938 -40.411 1.00 92.62 650 THR A N 1
ATOM 5379 C CA . THR A 1 650 ? 12.529 -13.397 -41.047 1.00 92.62 650 THR A CA 1
ATOM 5380 C C . THR A 1 650 ? 13.662 -12.386 -40.878 1.00 92.62 650 THR A C 1
ATOM 5382 O O . THR A 1 650 ? 13.411 -11.204 -40.645 1.00 92.62 650 THR A O 1
ATOM 5385 N N . VAL A 1 651 ? 14.898 -12.846 -41.074 1.00 89.56 651 VAL A N 1
ATOM 5386 C CA . VAL A 1 651 ? 16.071 -12.012 -41.369 1.00 89.56 651 VAL A CA 1
ATOM 5387 C C . VAL A 1 651 ? 16.533 -12.277 -42.809 1.00 89.56 651 VAL A C 1
ATOM 5389 O O . VAL A 1 651 ? 16.330 -13.380 -43.318 1.00 89.56 651 VAL A O 1
ATOM 5392 N N . PHE A 1 652 ? 17.079 -11.273 -43.492 1.00 87.44 652 PHE A N 1
ATOM 5393 C CA . PHE A 1 652 ? 17.664 -11.370 -44.837 1.00 87.44 652 PHE A CA 1
ATOM 5394 C C . PHE A 1 652 ? 18.603 -10.177 -45.093 1.00 87.44 652 PHE A C 1
ATOM 5396 O O . PHE A 1 652 ? 18.604 -9.221 -44.327 1.00 87.44 652 PHE A O 1
ATOM 5403 N N . HIS A 1 653 ? 19.402 -10.204 -46.156 1.00 80.94 653 HIS A N 1
ATOM 5404 C CA . HIS A 1 653 ? 20.297 -9.113 -46.554 1.00 80.94 653 HIS A CA 1
ATOM 5405 C C . HIS A 1 653 ? 19.837 -8.444 -47.853 1.00 80.94 653 HIS A C 1
ATOM 5407 O O . HIS A 1 653 ? 19.347 -9.097 -48.778 1.00 80.94 653 HIS A O 1
ATOM 5413 N N . THR A 1 654 ? 20.038 -7.131 -47.956 1.00 75.06 654 THR A N 1
ATOM 5414 C CA . THR A 1 654 ? 19.929 -6.380 -49.215 1.00 75.06 654 THR A CA 1
ATOM 5415 C C . THR A 1 654 ? 21.136 -5.457 -49.341 1.00 75.06 654 THR A C 1
ATOM 5417 O O . THR A 1 654 ? 21.220 -4.453 -48.639 1.00 75.06 654 THR A O 1
ATOM 5420 N N . GLY A 1 655 ? 22.090 -5.816 -50.206 1.00 69.50 655 GLY A N 1
ATOM 5421 C CA . GLY A 1 655 ? 23.419 -5.198 -50.186 1.00 69.50 655 GLY A CA 1
ATOM 5422 C C . GLY A 1 655 ? 24.076 -5.377 -48.812 1.00 69.50 655 GLY A C 1
ATOM 5423 O O . GLY A 1 655 ? 23.960 -6.443 -48.204 1.00 69.50 655 GLY A O 1
ATOM 5424 N N . ASN A 1 656 ? 24.691 -4.313 -48.297 1.00 66.19 656 ASN A N 1
ATOM 5425 C CA . ASN A 1 656 ? 25.366 -4.313 -46.993 1.00 66.19 656 ASN A CA 1
ATOM 5426 C C . ASN A 1 656 ? 24.397 -4.193 -45.795 1.00 66.19 656 ASN A C 1
ATOM 5428 O O . ASN A 1 656 ? 24.831 -4.245 -44.647 1.00 66.19 656 ASN A O 1
ATOM 5432 N N . THR A 1 657 ? 23.088 -4.035 -46.022 1.00 71.25 657 THR A N 1
ATOM 5433 C CA . THR A 1 657 ? 22.095 -3.903 -44.945 1.00 71.25 657 THR A CA 1
ATOM 5434 C C . THR A 1 657 ? 21.502 -5.261 -44.580 1.00 71.25 657 THR A C 1
ATOM 5436 O O . THR A 1 657 ? 20.925 -5.949 -45.430 1.00 71.25 657 THR A O 1
ATOM 5439 N N . LYS A 1 658 ? 21.588 -5.625 -43.297 1.00 82.19 658 LYS A N 1
ATOM 5440 C CA . LYS A 1 658 ? 20.848 -6.742 -42.704 1.00 82.19 658 LYS A CA 1
ATOM 5441 C C . LYS A 1 658 ? 19.439 -6.255 -42.368 1.00 82.19 658 LYS A C 1
ATOM 5443 O O . LYS A 1 658 ? 19.252 -5.153 -41.866 1.00 82.19 658 LYS A O 1
ATOM 5448 N N . ARG A 1 659 ? 18.419 -7.042 -42.682 1.00 88.12 659 ARG A N 1
ATOM 5449 C CA . ARG A 1 659 ? 17.010 -6.659 -42.554 1.00 88.12 659 ARG A CA 1
ATOM 5450 C C . ARG A 1 659 ? 16.254 -7.681 -41.742 1.00 88.12 659 ARG A C 1
ATOM 5452 O O . ARG A 1 659 ? 16.225 -8.853 -42.108 1.00 88.12 659 ARG A O 1
ATOM 5459 N N . ILE A 1 660 ? 15.584 -7.221 -40.694 1.00 92.06 660 ILE A N 1
ATOM 5460 C CA . ILE A 1 660 ? 14.570 -8.003 -39.989 1.00 92.06 660 ILE A CA 1
ATOM 5461 C C . ILE A 1 660 ? 13.203 -7.565 -40.502 1.00 92.06 660 ILE A C 1
ATOM 5463 O O . ILE A 1 660 ? 12.923 -6.374 -40.622 1.00 92.06 660 ILE A O 1
ATOM 5467 N N . PHE A 1 661 ? 12.343 -8.526 -40.819 1.00 93.44 661 PHE A N 1
ATOM 5468 C CA . PHE A 1 661 ? 10.988 -8.255 -41.282 1.00 93.44 661 PHE A CA 1
ATOM 5469 C C . PHE A 1 661 ? 9.979 -9.133 -40.555 1.00 93.44 661 PHE A C 1
ATOM 5471 O O . PHE A 1 661 ? 10.163 -10.346 -40.466 1.00 93.44 661 PHE A O 1
ATOM 5478 N N . LEU A 1 662 ? 8.892 -8.536 -40.067 1.00 96.06 662 LEU A N 1
ATOM 5479 C CA . LEU A 1 662 ? 7.813 -9.239 -39.374 1.00 96.06 662 LEU A CA 1
ATOM 5480 C C . LEU A 1 662 ? 6.452 -8.582 -39.623 1.00 96.06 662 LEU A C 1
ATOM 5482 O O . LEU A 1 662 ? 6.348 -7.367 -39.750 1.00 96.06 662 LEU A O 1
ATOM 5486 N N . ASN A 1 663 ? 5.379 -9.370 -39.649 1.00 94.50 663 ASN A N 1
ATOM 5487 C CA . ASN A 1 663 ? 4.016 -8.824 -39.634 1.00 94.50 663 ASN A CA 1
ATOM 5488 C C . ASN A 1 663 ? 3.395 -8.912 -38.224 1.00 94.50 663 ASN A C 1
ATOM 5490 O O . ASN A 1 663 ? 4.042 -9.360 -37.279 1.00 94.50 663 ASN A O 1
ATOM 5494 N N . GLN A 1 664 ? 2.130 -8.509 -38.061 1.00 94.12 664 GLN A N 1
ATOM 5495 C CA . GLN A 1 664 ? 1.446 -8.552 -36.758 1.00 94.12 664 GLN A CA 1
ATOM 5496 C C . GLN A 1 664 ? 1.367 -9.968 -36.151 1.00 94.12 664 GLN A C 1
ATOM 5498 O O . GLN A 1 664 ? 1.473 -10.118 -34.935 1.00 94.12 664 GLN A O 1
ATOM 5503 N N . SER A 1 665 ? 1.215 -11.016 -36.968 1.00 93.12 665 SER A N 1
ATOM 5504 C CA . SER A 1 665 ? 1.290 -12.405 -36.492 1.00 93.12 665 SER A CA 1
ATOM 5505 C C . SER A 1 665 ? 2.718 -12.785 -36.093 1.00 93.12 665 SER A C 1
ATOM 5507 O O . SER A 1 665 ? 2.900 -13.493 -35.110 1.00 93.12 665 SER A O 1
ATOM 5509 N N . GLY A 1 666 ? 3.724 -12.277 -36.811 1.00 93.25 666 GLY A N 1
ATOM 5510 C CA . GLY A 1 666 ? 5.138 -12.439 -36.467 1.00 93.25 666 GLY A CA 1
ATOM 5511 C C . GLY A 1 666 ? 5.470 -11.822 -35.115 1.00 93.25 666 GLY A C 1
ATOM 5512 O O . GLY A 1 666 ? 6.071 -12.487 -34.281 1.00 93.25 666 GLY A O 1
ATOM 5513 N N . LEU A 1 667 ? 4.992 -10.601 -34.854 1.00 94.25 667 LEU A N 1
ATOM 5514 C CA . LEU A 1 667 ? 5.124 -9.952 -33.548 1.00 94.25 667 LEU A CA 1
ATOM 5515 C C . LEU A 1 667 ? 4.492 -10.805 -32.438 1.00 94.25 667 LEU A C 1
ATOM 5517 O O . LEU A 1 667 ? 5.143 -11.091 -31.439 1.00 94.25 667 LEU A O 1
ATOM 5521 N N . ASN A 1 668 ? 3.265 -11.293 -32.643 1.00 92.00 668 ASN A N 1
ATOM 5522 C CA . ASN A 1 668 ? 2.580 -12.149 -31.667 1.00 92.00 668 ASN A CA 1
ATOM 5523 C C . ASN A 1 668 ? 3.313 -13.484 -31.408 1.00 92.00 668 ASN A C 1
ATOM 5525 O O . ASN A 1 668 ? 3.231 -14.010 -30.302 1.00 92.00 668 ASN A O 1
ATOM 5529 N N . ASN A 1 669 ? 4.035 -14.024 -32.396 1.00 92.94 669 ASN A N 1
ATOM 5530 C CA . ASN A 1 669 ? 4.868 -15.226 -32.249 1.00 92.94 669 ASN A CA 1
ATOM 5531 C C . ASN A 1 669 ? 6.226 -14.940 -31.578 1.00 92.94 669 ASN A C 1
ATOM 5533 O O . ASN A 1 669 ? 6.825 -15.837 -30.986 1.00 92.94 669 ASN A O 1
ATOM 5537 N N . LEU A 1 670 ? 6.721 -13.707 -31.699 1.00 93.56 670 LEU A N 1
ATOM 5538 C CA . LEU A 1 670 ? 8.007 -13.250 -31.175 1.00 93.56 670 LEU A CA 1
ATOM 5539 C C . LEU A 1 670 ? 7.907 -12.841 -29.696 1.00 93.56 670 LEU A C 1
ATOM 5541 O O . LEU A 1 670 ? 8.771 -13.214 -28.908 1.00 93.56 670 LEU A O 1
ATOM 5545 N N . LEU A 1 671 ? 6.831 -12.150 -29.296 1.00 91.94 671 LEU A N 1
ATOM 5546 C CA . LEU A 1 671 ? 6.618 -11.652 -27.925 1.00 91.94 671 LEU A CA 1
ATOM 5547 C C . LEU A 1 671 ? 6.801 -12.721 -26.819 1.00 91.94 671 LEU A C 1
ATOM 5549 O O . LEU A 1 671 ? 7.505 -12.426 -25.852 1.00 91.94 671 LEU A O 1
ATOM 5553 N N . PRO A 1 672 ? 6.273 -13.961 -26.927 1.00 90.69 672 PRO A N 1
ATOM 5554 C CA . PRO A 1 672 ? 6.518 -15.000 -25.922 1.00 90.69 672 PRO A CA 1
ATOM 5555 C C . PRO A 1 672 ? 8.001 -15.379 -25.795 1.00 90.69 672 PRO A C 1
ATOM 5557 O O . PRO A 1 672 ? 8.498 -15.535 -24.684 1.00 90.69 672 PRO A O 1
ATOM 5560 N N . LYS A 1 673 ? 8.724 -15.456 -26.921 1.00 92.50 673 LYS A N 1
ATOM 5561 C CA . LYS A 1 673 ? 10.153 -15.812 -26.965 1.00 92.50 673 LYS A CA 1
ATOM 5562 C C . LYS A 1 673 ? 11.037 -14.701 -26.390 1.00 92.50 673 LYS A C 1
ATOM 5564 O O . LYS A 1 673 ? 11.999 -14.983 -25.684 1.00 92.50 673 LYS A O 1
ATOM 5569 N N . LEU A 1 674 ? 10.677 -13.436 -26.627 1.00 90.25 674 LEU A N 1
ATOM 5570 C CA . LEU A 1 674 ? 11.324 -12.283 -25.985 1.00 90.25 674 LEU A CA 1
ATOM 5571 C C . LEU A 1 674 ? 11.162 -12.330 -24.457 1.00 90.25 674 LEU A C 1
ATOM 5573 O O . LEU A 1 674 ? 12.108 -12.055 -23.722 1.00 90.25 674 LEU A O 1
ATOM 5577 N N . LYS A 1 675 ? 9.992 -12.766 -23.979 1.00 87.06 675 LYS A N 1
ATOM 5578 C CA . LYS A 1 675 ? 9.685 -12.910 -22.550 1.00 87.06 675 LYS A CA 1
ATOM 5579 C C . LYS A 1 675 ? 10.443 -14.054 -21.879 1.00 87.06 675 LYS A C 1
ATOM 5581 O O . LYS A 1 675 ? 10.900 -13.894 -20.751 1.00 87.06 675 LYS A O 1
ATOM 5586 N N . GLU A 1 676 ? 10.645 -15.170 -22.580 1.00 86.38 676 GLU A N 1
ATOM 5587 C CA . GLU A 1 676 ? 11.547 -16.256 -22.154 1.00 86.38 676 GLU A CA 1
ATOM 5588 C C . GLU A 1 676 ? 13.008 -15.786 -22.028 1.00 86.38 676 GLU A C 1
ATOM 5590 O O . GLU A 1 676 ? 13.749 -16.296 -21.190 1.00 86.38 676 GLU A O 1
ATOM 5595 N N . LYS A 1 677 ? 13.404 -14.780 -22.817 1.00 83.38 677 LYS A N 1
ATOM 5596 C CA . LYS A 1 677 ? 14.727 -14.135 -22.797 1.00 83.38 677 LYS A CA 1
ATOM 5597 C C . LYS A 1 677 ? 14.841 -12.940 -21.837 1.00 83.38 677 LYS A C 1
ATOM 5599 O O . LYS A 1 677 ? 15.890 -12.309 -21.788 1.00 83.38 677 LYS A O 1
ATOM 5604 N N . GLY A 1 678 ? 13.803 -12.647 -21.049 1.00 77.88 678 GLY A N 1
ATOM 5605 C CA . GLY A 1 678 ? 13.828 -11.604 -20.015 1.00 77.88 678 GLY A CA 1
ATOM 5606 C C . GLY A 1 678 ? 13.334 -10.217 -20.446 1.00 77.88 678 GLY A C 1
ATOM 5607 O O . GLY A 1 678 ? 13.361 -9.303 -19.624 1.00 77.88 678 GLY A O 1
ATOM 5608 N N . ILE A 1 679 ? 12.838 -10.055 -21.678 1.00 85.75 679 ILE A N 1
ATOM 5609 C CA . ILE A 1 679 ? 12.228 -8.801 -22.150 1.00 85.75 679 ILE A CA 1
ATOM 5610 C C . ILE A 1 679 ? 10.727 -8.825 -21.861 1.00 85.75 679 ILE A C 1
ATOM 5612 O O . ILE A 1 679 ? 9.976 -9.648 -22.388 1.00 85.75 679 ILE A O 1
ATOM 5616 N N . ASN A 1 680 ? 10.255 -7.897 -21.040 1.00 83.81 680 ASN A N 1
ATOM 5617 C CA . ASN A 1 680 ? 8.923 -7.947 -20.452 1.00 83.81 680 ASN A CA 1
ATOM 5618 C C . ASN A 1 680 ? 7.880 -7.113 -21.220 1.00 83.81 680 ASN A C 1
ATOM 5620 O O . ASN A 1 680 ? 7.103 -6.355 -20.632 1.00 83.81 680 ASN A O 1
ATOM 5624 N N . TYR A 1 681 ? 7.833 -7.250 -22.549 1.00 86.56 681 TYR A N 1
ATOM 5625 C CA . TYR A 1 681 ? 6.754 -6.649 -23.337 1.00 86.56 681 TYR A CA 1
ATOM 5626 C C . TYR A 1 681 ? 5.373 -7.263 -23.002 1.00 86.56 681 TYR A C 1
ATOM 5628 O O . TYR A 1 681 ? 5.281 -8.410 -22.539 1.00 86.56 681 TYR A O 1
ATOM 5636 N N . PRO A 1 682 ? 4.272 -6.521 -23.255 1.00 85.31 682 PRO A N 1
ATOM 5637 C CA . PRO A 1 682 ? 2.920 -7.058 -23.140 1.00 85.31 682 PRO A CA 1
ATOM 5638 C C . PRO A 1 682 ? 2.698 -8.286 -24.025 1.00 85.31 682 PRO A C 1
ATOM 5640 O O . PRO A 1 682 ? 3.241 -8.372 -25.126 1.00 85.31 682 PRO A O 1
ATOM 5643 N N . ASN A 1 683 ? 1.833 -9.205 -23.589 1.00 84.69 683 ASN A N 1
ATOM 5644 C CA . ASN A 1 683 ? 1.500 -10.414 -24.360 1.00 84.69 683 ASN A CA 1
ATOM 5645 C C . ASN A 1 683 ? 0.890 -10.095 -25.742 1.00 84.69 683 ASN A C 1
ATOM 5647 O O . ASN A 1 683 ? 0.970 -10.913 -26.658 1.00 84.69 683 ASN A O 1
ATOM 5651 N N . LYS A 1 684 ? 0.268 -8.918 -25.897 1.00 85.69 684 LYS A N 1
ATOM 5652 C CA . LYS A 1 684 ? -0.280 -8.386 -27.150 1.00 85.69 684 LYS A CA 1
ATOM 5653 C C . LYS A 1 684 ? 0.184 -6.945 -27.348 1.00 85.69 684 LYS A C 1
ATOM 5655 O O . LYS A 1 684 ? -0.094 -6.079 -26.522 1.00 85.69 684 LYS A O 1
ATOM 5660 N N . MET A 1 685 ? 0.821 -6.683 -28.485 1.00 89.38 685 MET A N 1
ATOM 5661 C CA . MET A 1 685 ? 1.335 -5.366 -28.862 1.00 89.38 685 MET A CA 1
ATOM 5662 C C . MET A 1 685 ? 0.981 -5.056 -30.317 1.00 89.38 685 MET A C 1
ATOM 5664 O O . MET A 1 685 ? 0.974 -5.958 -31.161 1.00 89.38 685 MET A O 1
ATOM 5668 N N . LYS A 1 686 ? 0.681 -3.794 -30.640 1.00 91.50 686 LYS A N 1
ATOM 5669 C CA . LYS A 1 686 ? 0.430 -3.390 -32.034 1.00 91.50 686 LYS A CA 1
ATOM 5670 C C . LYS A 1 686 ? 1.751 -3.202 -32.773 1.00 91.50 686 LYS A C 1
ATOM 5672 O O . LYS A 1 686 ? 2.682 -2.605 -32.238 1.00 91.50 686 LYS A O 1
ATOM 5677 N N . LEU A 1 687 ? 1.795 -3.610 -34.042 1.00 91.12 687 LEU A N 1
ATOM 5678 C CA . LEU A 1 687 ? 2.972 -3.445 -34.903 1.00 91.12 687 LEU A CA 1
ATOM 5679 C C . LEU A 1 687 ? 3.453 -1.983 -34.972 1.00 91.12 687 LEU A C 1
ATOM 5681 O O . LEU A 1 687 ? 4.654 -1.740 -34.980 1.00 91.12 687 LEU A O 1
ATOM 5685 N N . LYS A 1 688 ? 2.522 -1.014 -34.946 1.00 90.94 688 LYS A N 1
ATOM 5686 C CA . LYS A 1 688 ? 2.841 0.422 -34.893 1.00 90.94 688 LYS A CA 1
ATOM 5687 C C . LYS A 1 688 ? 3.518 0.836 -33.579 1.00 90.94 688 LYS A C 1
ATOM 5689 O O . LYS A 1 688 ? 4.516 1.542 -33.627 1.00 90.94 688 LYS A O 1
ATOM 5694 N N . THR A 1 689 ? 3.033 0.389 -32.420 1.00 88.19 689 THR A N 1
ATOM 5695 C CA . THR A 1 689 ? 3.698 0.718 -31.148 1.00 88.19 689 THR A CA 1
ATOM 5696 C C . THR A 1 689 ? 5.080 0.068 -31.077 1.00 88.19 689 THR A C 1
ATOM 5698 O O . THR A 1 689 ? 6.025 0.662 -30.566 1.00 88.19 689 THR A O 1
ATOM 5701 N N . PHE A 1 690 ? 5.225 -1.149 -31.612 1.00 91.00 690 PHE A N 1
ATOM 5702 C CA . PHE A 1 690 ? 6.519 -1.823 -31.669 1.00 91.00 690 PHE A CA 1
ATOM 5703 C C . PHE A 1 690 ? 7.507 -1.071 -32.580 1.00 91.00 690 PHE A C 1
ATOM 5705 O O . PHE A 1 690 ? 8.624 -0.801 -32.151 1.00 91.00 690 PHE A O 1
ATOM 5712 N N . LEU A 1 691 ? 7.066 -0.613 -33.761 1.00 91.25 691 LEU A N 1
ATOM 5713 C CA . LEU A 1 691 ? 7.811 0.329 -34.611 1.00 91.25 691 LEU A CA 1
ATOM 5714 C C . LEU A 1 691 ? 8.279 1.565 -33.821 1.00 91.25 691 LEU A C 1
ATOM 5716 O O . LEU A 1 691 ? 9.467 1.871 -33.827 1.00 91.25 691 LEU A O 1
ATOM 5720 N N . GLU A 1 692 ? 7.367 2.246 -33.119 1.00 87.81 692 GLU A N 1
ATOM 5721 C CA . GLU A 1 692 ? 7.679 3.458 -32.346 1.00 87.81 692 GLU A CA 1
ATOM 5722 C C . GLU A 1 692 ? 8.729 3.194 -31.242 1.00 87.81 692 GLU A C 1
ATOM 5724 O O . GLU A 1 692 ? 9.566 4.057 -30.978 1.00 87.81 692 GLU A O 1
ATOM 5729 N N . LYS A 1 693 ? 8.745 2.003 -30.620 1.00 85.75 693 LYS A N 1
ATOM 5730 C CA . LYS A 1 693 ? 9.795 1.617 -29.653 1.00 85.75 693 LYS A CA 1
ATOM 5731 C C . LYS A 1 693 ? 11.143 1.328 -30.311 1.00 85.75 693 LYS A C 1
ATOM 5733 O O . LYS A 1 693 ? 12.164 1.779 -29.801 1.00 85.75 693 LYS A O 1
ATOM 5738 N N . ILE A 1 694 ? 11.153 0.619 -31.439 1.00 85.75 694 ILE A N 1
ATOM 5739 C CA . ILE A 1 694 ? 12.382 0.320 -32.189 1.00 85.75 694 ILE A CA 1
ATOM 5740 C C . ILE A 1 694 ? 13.020 1.612 -32.732 1.00 85.75 694 ILE A C 1
ATOM 5742 O O . ILE A 1 694 ? 14.223 1.808 -32.573 1.00 85.75 694 ILE A O 1
ATOM 5746 N N . GLN A 1 695 ? 12.218 2.547 -33.252 1.00 82.44 695 GLN A N 1
ATOM 5747 C CA . GLN A 1 695 ? 12.692 3.869 -33.688 1.00 82.44 695 GLN A CA 1
ATOM 5748 C C . GLN A 1 695 ? 13.250 4.714 -32.531 1.00 82.44 695 GLN A C 1
ATOM 5750 O O . GLN A 1 695 ? 14.282 5.361 -32.690 1.00 82.44 695 GLN A O 1
ATOM 5755 N N . LYS A 1 696 ? 12.627 4.682 -31.342 1.00 78.56 696 LYS A N 1
ATOM 5756 C CA . LYS A 1 696 ? 13.152 5.363 -30.138 1.00 78.56 696 LYS A CA 1
ATOM 5757 C C . LYS A 1 696 ? 14.529 4.857 -29.694 1.00 78.56 696 LYS A C 1
ATOM 5759 O O . LYS A 1 696 ? 15.238 5.596 -29.022 1.00 78.56 696 LYS A O 1
ATOM 5764 N N . LYS A 1 697 ? 14.907 3.633 -30.071 1.00 76.06 697 LYS A N 1
ATOM 5765 C CA . LYS A 1 697 ? 16.242 3.054 -29.837 1.00 76.06 697 LYS A CA 1
ATOM 5766 C C . LYS A 1 697 ? 17.249 3.362 -30.956 1.00 76.06 697 LYS A C 1
ATOM 5768 O O . LYS A 1 697 ? 18.327 2.788 -30.970 1.00 76.06 697 LYS A O 1
ATOM 5773 N N . GLY A 1 698 ? 16.907 4.247 -31.895 1.00 74.38 698 GLY A N 1
ATOM 5774 C CA . GLY A 1 698 ? 17.794 4.685 -32.978 1.00 74.38 698 GLY A CA 1
ATOM 5775 C C . GLY A 1 698 ? 17.811 3.781 -34.215 1.00 74.38 698 GLY A C 1
ATOM 5776 O O . GLY A 1 698 ? 18.472 4.116 -35.195 1.00 74.38 698 GLY A O 1
ATOM 5777 N N . TYR A 1 699 ? 17.069 2.669 -34.227 1.00 79.94 699 TYR A N 1
ATOM 5778 C CA . TYR A 1 699 ? 17.026 1.779 -35.388 1.00 79.94 699 TYR A CA 1
ATOM 5779 C C . TYR A 1 699 ? 16.128 2.333 -36.498 1.00 79.94 699 TYR A C 1
ATOM 5781 O O . TYR A 1 699 ? 14.985 2.735 -36.261 1.00 79.94 699 TYR A O 1
ATOM 5789 N N . ASN A 1 700 ? 16.617 2.277 -37.738 1.00 82.56 700 ASN A N 1
ATOM 5790 C CA . ASN A 1 700 ? 15.821 2.618 -38.909 1.00 82.56 700 ASN A CA 1
ATOM 5791 C C . ASN A 1 700 ? 14.747 1.543 -39.140 1.00 82.56 700 ASN A C 1
ATOM 5793 O O . ASN A 1 700 ? 15.057 0.394 -39.459 1.00 82.56 700 ASN A O 1
ATOM 5797 N N . ALA A 1 701 ? 13.479 1.907 -38.977 1.00 88.94 701 ALA A N 1
ATOM 5798 C CA . ALA A 1 701 ? 12.362 0.989 -39.132 1.00 88.94 701 ALA A CA 1
ATOM 5799 C C . ALA A 1 701 ? 11.140 1.684 -39.743 1.00 88.94 701 ALA A C 1
ATOM 5801 O O . ALA A 1 701 ? 10.904 2.869 -39.504 1.00 88.94 701 ALA A O 1
ATOM 5802 N N . GLU A 1 702 ? 10.341 0.932 -40.503 1.00 92.19 702 GLU A N 1
ATOM 5803 C CA . GLU A 1 702 ? 9.116 1.406 -41.159 1.00 92.19 702 GLU A CA 1
ATOM 5804 C C . GLU A 1 702 ? 8.089 0.274 -41.337 1.00 92.19 702 GLU A C 1
ATOM 5806 O O . GLU A 1 702 ? 8.445 -0.904 -41.385 1.00 92.19 702 GLU A O 1
ATOM 5811 N N . ILE A 1 703 ? 6.804 0.617 -41.469 1.00 92.38 703 ILE A N 1
ATOM 5812 C CA . ILE A 1 703 ? 5.748 -0.337 -41.843 1.00 92.38 703 ILE A CA 1
ATOM 5813 C C . ILE A 1 703 ? 5.352 -0.091 -43.297 1.00 92.38 703 ILE A C 1
ATOM 5815 O O . ILE A 1 703 ? 4.934 1.010 -43.648 1.00 92.38 703 ILE A O 1
ATOM 5819 N N . GLY A 1 704 ? 5.426 -1.128 -44.129 1.00 89.50 704 GLY A N 1
ATOM 5820 C CA . GLY A 1 704 ? 5.095 -1.031 -45.547 1.00 89.50 704 GLY A CA 1
ATOM 5821 C C . GLY A 1 704 ? 5.177 -2.367 -46.280 1.00 89.50 704 GLY A C 1
ATOM 5822 O O . GLY A 1 704 ? 5.195 -3.439 -45.670 1.00 89.50 704 GLY A O 1
ATOM 5823 N N . LYS A 1 705 ? 5.225 -2.290 -47.614 1.00 86.50 705 LYS A N 1
ATOM 5824 C CA . LYS A 1 705 ? 5.459 -3.446 -48.484 1.00 86.50 705 LYS A CA 1
ATOM 5825 C C . LYS A 1 705 ? 6.948 -3.634 -48.707 1.00 86.50 705 LYS A C 1
ATOM 5827 O O . LYS A 1 705 ? 7.613 -2.756 -49.245 1.00 86.50 705 LYS A O 1
ATOM 5832 N N . THR A 1 706 ? 7.464 -4.802 -48.348 1.00 83.44 706 THR A N 1
ATOM 5833 C CA . THR A 1 706 ? 8.875 -5.153 -48.538 1.00 83.44 706 THR A CA 1
ATOM 5834 C C . THR A 1 706 ? 8.983 -6.507 -49.227 1.00 83.44 706 THR A C 1
ATOM 5836 O O . THR A 1 706 ? 8.247 -7.443 -48.910 1.00 83.44 706 THR A O 1
ATOM 5839 N N . ARG A 1 707 ? 9.901 -6.619 -50.191 1.00 82.94 707 ARG A N 1
ATOM 5840 C CA . ARG A 1 707 ? 10.296 -7.901 -50.784 1.00 82.94 707 ARG A CA 1
ATOM 5841 C C . ARG A 1 707 ? 11.234 -8.619 -49.818 1.00 82.94 707 ARG A C 1
ATOM 5843 O O . ARG A 1 707 ? 12.285 -8.077 -49.489 1.00 82.94 707 ARG A O 1
ATOM 5850 N N . ILE A 1 708 ? 10.850 -9.812 -49.372 1.00 82.12 708 ILE A N 1
ATOM 5851 C CA . ILE A 1 708 ? 11.685 -10.658 -48.515 1.00 82.12 708 ILE A CA 1
ATOM 5852 C C . ILE A 1 708 ? 12.454 -11.674 -49.369 1.00 82.12 708 ILE A C 1
ATOM 5854 O O . ILE A 1 708 ? 11.861 -12.442 -50.125 1.00 82.12 708 ILE A O 1
ATOM 5858 N N . GLY A 1 709 ? 13.782 -11.670 -49.262 1.00 68.75 709 GLY A N 1
ATOM 5859 C CA . GLY A 1 709 ? 14.646 -12.588 -50.008 1.00 68.75 709 GLY A CA 1
ATOM 5860 C C . GLY A 1 709 ? 14.715 -12.348 -51.523 1.00 68.75 709 GLY A C 1
ATOM 5861 O O . GLY A 1 709 ? 14.321 -11.306 -52.051 1.00 68.75 709 GLY A O 1
ATOM 5862 N N . ALA A 1 710 ? 15.261 -13.339 -52.233 1.00 62.88 710 ALA A N 1
ATOM 5863 C CA . ALA A 1 710 ? 15.582 -13.241 -53.659 1.00 62.88 710 ALA A CA 1
ATOM 5864 C C . ALA A 1 710 ? 14.381 -13.463 -54.603 1.00 62.88 710 ALA A C 1
ATOM 5866 O O . ALA A 1 710 ? 14.445 -13.092 -55.774 1.00 62.88 710 ALA A O 1
ATOM 5867 N N . GLU A 1 711 ? 13.266 -14.026 -54.136 1.00 67.25 711 GLU A N 1
ATOM 5868 C CA . GLU A 1 711 ? 12.103 -14.319 -54.984 1.00 67.25 711 GLU A CA 1
ATOM 5869 C C . GLU A 1 711 ? 11.371 -13.038 -55.423 1.00 67.25 711 GLU A C 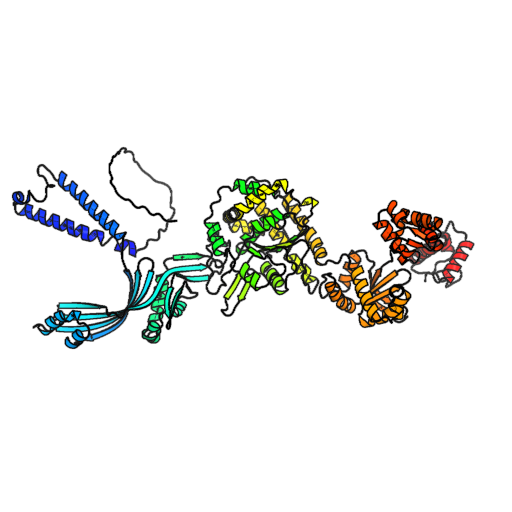1
ATOM 5871 O O . GLU A 1 711 ? 11.079 -12.161 -54.610 1.00 67.25 711 GLU A O 1
ATOM 5876 N N . ALA A 1 712 ? 11.045 -12.915 -56.715 1.00 57.69 712 ALA A N 1
ATOM 5877 C CA . ALA A 1 712 ? 10.390 -11.720 -57.268 1.00 57.69 712 ALA A CA 1
ATOM 5878 C C . ALA A 1 712 ? 8.988 -11.462 -56.683 1.00 57.69 712 ALA A C 1
ATOM 5880 O O . ALA A 1 712 ? 8.602 -10.314 -56.480 1.00 57.69 712 ALA A O 1
ATOM 5881 N N . ASN A 1 713 ? 8.258 -12.531 -56.354 1.00 65.31 713 ASN A N 1
ATOM 5882 C CA . ASN A 1 713 ? 6.870 -12.468 -55.886 1.00 65.31 713 ASN A CA 1
ATOM 5883 C C . ASN A 1 713 ? 6.740 -12.419 -54.351 1.00 65.31 713 ASN A C 1
ATOM 5885 O O . ASN A 1 713 ? 5.629 -12.400 -53.819 1.00 65.31 713 ASN A O 1
ATOM 5889 N N . ALA A 1 714 ? 7.854 -12.388 -53.614 1.00 76.06 714 ALA A N 1
ATOM 5890 C CA . ALA A 1 714 ? 7.871 -12.422 -52.153 1.00 76.06 714 ALA A CA 1
ATOM 5891 C C . ALA A 1 714 ? 7.676 -11.035 -51.506 1.00 76.06 714 ALA A C 1
ATOM 5893 O O . ALA A 1 714 ? 8.305 -10.709 -50.503 1.00 76.06 714 ALA A O 1
ATOM 5894 N N . VAL A 1 715 ? 6.789 -10.202 -52.057 1.00 82.50 715 VAL A N 1
ATOM 5895 C CA . VAL A 1 715 ? 6.397 -8.924 -51.439 1.00 82.50 715 VAL A CA 1
ATOM 5896 C C . VAL A 1 715 ? 5.378 -9.187 -50.330 1.00 82.50 715 VAL A C 1
ATOM 5898 O O . VAL A 1 715 ? 4.377 -9.873 -50.552 1.00 82.50 715 VAL A O 1
ATOM 5901 N N . LYS A 1 716 ? 5.633 -8.662 -49.129 1.00 85.56 716 LYS A N 1
ATOM 5902 C CA . LYS A 1 716 ? 4.786 -8.814 -47.936 1.00 85.56 716 LYS A CA 1
ATOM 5903 C C . LYS A 1 716 ? 4.555 -7.463 -47.261 1.00 85.56 716 LYS A C 1
ATOM 5905 O O . LYS A 1 716 ? 5.441 -6.614 -47.266 1.00 85.56 716 LYS A O 1
ATOM 5910 N N . ASP A 1 717 ? 3.384 -7.298 -46.653 1.00 89.31 717 ASP A N 1
ATOM 5911 C CA . ASP A 1 717 ? 3.061 -6.177 -45.765 1.00 89.31 717 ASP A CA 1
ATOM 5912 C C . ASP A 1 717 ? 3.542 -6.473 -44.333 1.00 89.31 717 ASP A C 1
ATOM 5914 O O . ASP A 1 717 ? 3.243 -7.539 -43.778 1.00 89.31 717 ASP A O 1
ATOM 5918 N N . GLY A 1 718 ? 4.289 -5.549 -43.726 1.00 91.38 718 GLY A N 1
ATOM 5919 C CA . GLY A 1 718 ? 4.840 -5.724 -42.380 1.00 91.38 718 GLY A CA 1
ATOM 5920 C C . GLY A 1 718 ? 5.771 -4.596 -41.937 1.00 91.38 718 GLY A C 1
ATOM 5921 O O . GLY A 1 718 ? 5.929 -3.591 -42.623 1.00 91.38 718 GLY A O 1
ATOM 5922 N N . LEU A 1 719 ? 6.367 -4.777 -40.762 1.00 93.56 719 LEU A N 1
ATOM 5923 C CA . LEU A 1 719 ? 7.434 -3.955 -40.209 1.00 93.56 719 LEU A CA 1
ATOM 5924 C C . LEU A 1 719 ? 8.768 -4.452 -40.760 1.00 93.56 719 LEU A C 1
ATOM 5926 O O . LEU A 1 719 ? 9.107 -5.626 -40.596 1.00 93.56 719 LEU A O 1
ATOM 5930 N N . LYS A 1 720 ? 9.520 -3.540 -41.366 1.00 92.44 720 LYS A N 1
ATOM 5931 C CA . LYS A 1 720 ? 10.906 -3.708 -41.791 1.00 92.44 720 LYS A CA 1
ATOM 5932 C C . LYS A 1 720 ? 11.799 -2.938 -40.817 1.00 92.44 720 LYS A C 1
ATOM 5934 O O . LYS A 1 720 ? 11.531 -1.770 -40.551 1.00 92.44 720 LYS A O 1
ATOM 5939 N N . ILE A 1 721 ? 12.845 -3.581 -40.312 1.00 90.81 721 ILE A N 1
ATOM 5940 C CA . ILE A 1 721 ? 13.893 -2.977 -39.484 1.00 90.81 721 ILE A CA 1
ATOM 5941 C C . ILE A 1 721 ? 15.209 -3.154 -40.244 1.00 90.81 721 ILE A C 1
ATOM 5943 O O . ILE A 1 721 ? 15.638 -4.285 -40.491 1.00 90.81 721 ILE A O 1
ATOM 5947 N N . ASP A 1 722 ? 15.811 -2.041 -40.653 1.00 83.62 722 ASP A N 1
ATOM 5948 C CA . ASP A 1 722 ? 17.097 -1.987 -41.340 1.00 83.62 722 ASP A CA 1
ATOM 5949 C C . ASP A 1 722 ? 18.215 -1.898 -40.290 1.00 83.62 722 ASP A C 1
ATOM 5951 O O . ASP A 1 722 ? 18.410 -0.867 -39.646 1.00 83.62 722 ASP A O 1
ATOM 5955 N N . ILE A 1 723 ? 18.957 -2.992 -40.132 1.00 74.06 723 ILE A N 1
ATOM 5956 C CA . ILE A 1 723 ? 20.172 -3.073 -39.325 1.00 74.06 723 ILE A CA 1
ATOM 5957 C C . ILE A 1 723 ? 21.342 -2.832 -40.275 1.00 74.06 723 ILE A C 1
ATOM 5959 O O . ILE A 1 723 ? 21.758 -3.700 -41.052 1.00 74.06 723 ILE A O 1
ATOM 5963 N N . ILE A 1 724 ? 21.840 -1.603 -40.255 1.00 63.09 724 ILE A N 1
ATOM 5964 C CA . ILE A 1 724 ? 23.074 -1.248 -40.945 1.00 63.09 724 ILE A CA 1
ATOM 5965 C C . ILE A 1 724 ? 24.207 -1.946 -40.186 1.00 63.09 724 ILE A C 1
ATOM 5967 O O . ILE A 1 724 ? 24.349 -1.751 -38.983 1.00 63.09 724 ILE A O 1
ATOM 5971 N N . LEU A 1 725 ? 24.983 -2.788 -40.875 1.00 53.81 725 LEU A N 1
ATOM 5972 C CA . LEU A 1 725 ? 26.248 -3.284 -40.335 1.00 53.81 725 LEU A CA 1
ATOM 5973 C C . LEU A 1 725 ? 27.163 -2.068 -40.195 1.00 53.81 725 LEU A C 1
ATOM 5975 O O . LEU A 1 725 ? 27.518 -1.458 -41.206 1.00 53.81 725 LEU A O 1
ATOM 5979 N N . ASP A 1 726 ? 27.444 -1.653 -38.960 1.00 48.00 726 ASP A N 1
ATOM 5980 C CA . ASP A 1 726 ? 27.964 -0.309 -38.739 1.00 48.00 726 ASP A CA 1
ATOM 5981 C C . ASP A 1 726 ? 29.449 -0.194 -39.105 1.00 48.00 726 ASP A C 1
ATOM 5983 O O . ASP A 1 726 ? 30.354 -0.526 -38.340 1.00 48.00 726 ASP A O 1
ATOM 5987 N N . HIS A 1 727 ? 29.692 0.306 -40.314 1.00 50.56 727 HIS A N 1
ATOM 5988 C CA . HIS A 1 727 ? 31.021 0.641 -40.808 1.00 50.56 727 HIS A CA 1
ATOM 5989 C C . HIS A 1 727 ? 31.613 1.902 -40.135 1.00 50.56 727 HIS A C 1
ATOM 5991 O O . HIS A 1 727 ? 32.734 2.282 -40.472 1.00 50.56 727 HIS A O 1
ATOM 5997 N N . ASN A 1 728 ? 30.893 2.591 -39.235 1.00 47.91 728 ASN A N 1
ATOM 5998 C CA . ASN A 1 728 ? 31.377 3.823 -38.604 1.00 47.91 728 ASN A CA 1
ATOM 5999 C C . ASN A 1 728 ? 32.257 3.596 -37.370 1.00 47.91 728 ASN A C 1
ATOM 6001 O O . ASN A 1 728 ? 33.095 4.450 -37.122 1.00 47.91 728 ASN A O 1
ATOM 6005 N N . ILE A 1 729 ? 32.189 2.455 -36.675 1.00 52.28 729 ILE A N 1
ATOM 6006 C CA . ILE A 1 729 ? 33.107 2.165 -35.547 1.00 52.28 729 ILE A CA 1
ATOM 6007 C C . ILE A 1 729 ? 34.576 2.147 -36.025 1.00 52.28 729 ILE A C 1
ATOM 6009 O O . ILE A 1 729 ? 35.467 2.658 -35.354 1.00 52.28 729 ILE A O 1
ATOM 6013 N N . LEU A 1 730 ? 34.830 1.693 -37.261 1.00 59.69 730 LEU A N 1
ATOM 6014 C CA . LEU A 1 730 ? 36.149 1.799 -37.912 1.00 59.69 730 LEU A CA 1
ATOM 6015 C C . LEU A 1 730 ? 36.618 3.256 -38.134 1.00 59.69 730 LEU A C 1
ATOM 6017 O O . LEU A 1 730 ? 37.805 3.492 -38.336 1.00 59.69 730 LEU A O 1
ATOM 6021 N N . LYS A 1 731 ? 35.699 4.230 -38.109 1.00 61.72 731 LYS A N 1
ATOM 6022 C CA . LYS A 1 731 ? 35.970 5.680 -38.166 1.00 61.72 731 LYS A CA 1
ATOM 6023 C C . LYS A 1 731 ? 36.005 6.337 -36.783 1.00 61.72 731 LYS A C 1
ATOM 6025 O O . LYS A 1 731 ? 36.443 7.479 -36.684 1.00 61.72 731 LYS A O 1
ATOM 6030 N N . GLU A 1 732 ? 35.522 5.655 -35.747 1.00 59.31 732 GLU A N 1
ATOM 6031 C CA . GLU A 1 732 ? 35.610 6.084 -34.345 1.00 59.31 732 GLU A CA 1
ATOM 6032 C C . GLU A 1 732 ? 36.943 5.664 -33.708 1.00 59.31 732 GLU A C 1
ATOM 6034 O O . GLU A 1 732 ? 37.383 6.305 -32.754 1.00 59.31 732 GLU A O 1
ATOM 6039 N N . HIS A 1 733 ? 37.600 4.633 -34.259 1.00 72.62 733 HIS A N 1
ATOM 6040 C CA . HIS A 1 733 ? 38.926 4.143 -33.849 1.00 72.62 733 HIS A CA 1
ATOM 6041 C C . HIS A 1 733 ? 39.938 4.069 -35.020 1.00 72.62 733 HIS A C 1
ATOM 6043 O O . HIS A 1 733 ? 40.544 3.013 -35.246 1.00 72.62 733 HIS A O 1
ATOM 6049 N N . PRO A 1 734 ? 40.133 5.151 -35.806 1.00 73.19 734 PRO A N 1
ATOM 6050 C CA . PRO A 1 734 ? 41.075 5.155 -36.928 1.00 73.19 734 PRO A CA 1
ATOM 6051 C C . PRO A 1 734 ? 42.521 4.881 -36.483 1.00 73.19 734 PRO A C 1
ATOM 6053 O O . PRO A 1 734 ? 43.287 4.299 -37.246 1.00 73.19 734 PRO A O 1
ATOM 6056 N N . GLU A 1 735 ? 42.887 5.246 -35.251 1.00 76.06 735 GLU A N 1
ATOM 6057 C CA . GLU A 1 735 ? 44.196 4.977 -34.653 1.00 76.06 735 GLU A CA 1
ATOM 6058 C C . GLU A 1 735 ? 44.469 3.474 -34.502 1.00 76.06 735 GLU A C 1
ATOM 6060 O O . GLU A 1 735 ? 45.491 2.983 -34.976 1.00 76.06 735 GLU A O 1
ATOM 6065 N N . VAL A 1 736 ? 43.510 2.721 -33.951 1.00 80.69 736 VAL A N 1
ATOM 6066 C CA . VAL A 1 736 ? 43.612 1.261 -33.791 1.00 80.69 736 VAL A CA 1
ATOM 6067 C C . VAL A 1 736 ? 43.715 0.591 -35.162 1.00 80.69 736 VAL A C 1
ATOM 6069 O O . VAL A 1 736 ? 44.497 -0.335 -35.361 1.00 80.69 736 VAL A O 1
ATOM 6072 N N . LEU A 1 737 ? 42.940 1.077 -36.134 1.00 78.56 737 LEU A N 1
ATOM 6073 C CA . LEU A 1 737 ? 42.894 0.528 -37.484 1.00 78.56 737 LEU A CA 1
ATOM 6074 C C . LEU A 1 737 ? 44.180 0.794 -38.295 1.00 78.56 737 LEU A C 1
ATOM 6076 O O . LEU A 1 737 ? 44.610 -0.076 -39.057 1.00 78.56 737 LEU A O 1
ATOM 6080 N N . SER A 1 738 ? 44.808 1.962 -38.126 1.00 79.19 738 SER A N 1
ATOM 6081 C CA . SER A 1 738 ? 46.076 2.304 -38.790 1.00 79.19 738 SER A CA 1
ATOM 6082 C C . SER A 1 738 ? 47.259 1.524 -38.188 1.00 79.19 738 SER A C 1
ATOM 6084 O O . SER A 1 738 ? 48.120 1.035 -38.928 1.00 79.19 738 SER A O 1
ATOM 6086 N N . ASP A 1 739 ? 47.250 1.269 -36.874 1.00 81.38 739 ASP A N 1
ATOM 6087 C CA . ASP A 1 739 ? 48.235 0.393 -36.221 1.00 81.38 739 ASP A CA 1
ATOM 6088 C C . ASP A 1 739 ? 48.051 -1.081 -36.619 1.00 81.38 739 ASP A C 1
ATOM 6090 O O . ASP A 1 739 ? 49.029 -1.748 -36.957 1.00 81.38 739 ASP A O 1
ATOM 6094 N N . ILE A 1 740 ? 46.806 -1.571 -36.709 1.00 81.38 740 ILE A N 1
ATOM 6095 C CA . ILE A 1 740 ? 46.475 -2.890 -37.286 1.00 81.38 740 ILE A CA 1
ATOM 6096 C C . ILE A 1 740 ? 47.056 -3.025 -38.704 1.00 81.38 740 ILE A C 1
ATOM 6098 O O . ILE A 1 740 ? 47.704 -4.030 -38.999 1.00 81.38 740 ILE A O 1
ATOM 6102 N N . LYS A 1 741 ? 46.885 -2.017 -39.578 1.00 82.25 741 LYS A N 1
ATOM 6103 C CA . LYS A 1 741 ? 47.492 -2.000 -40.927 1.00 82.25 741 LYS A CA 1
ATOM 6104 C C . LYS A 1 741 ? 49.020 -2.016 -40.860 1.00 82.25 741 LYS A C 1
ATOM 6106 O O . LYS A 1 741 ? 49.651 -2.750 -41.617 1.00 82.25 741 LYS A O 1
ATOM 6111 N N . THR A 1 742 ? 49.617 -1.240 -39.961 1.00 81.62 742 THR A N 1
ATOM 6112 C CA . THR A 1 742 ? 51.076 -1.129 -39.823 1.00 81.62 742 THR A CA 1
ATOM 6113 C C . THR A 1 742 ? 51.710 -2.447 -39.375 1.00 81.62 742 THR A C 1
ATOM 6115 O O . THR A 1 742 ? 52.639 -2.922 -40.030 1.00 81.62 742 THR A O 1
ATOM 6118 N N . ILE A 1 743 ? 51.173 -3.077 -38.326 1.00 82.12 743 ILE A N 1
ATOM 6119 C CA . ILE A 1 743 ? 51.639 -4.376 -37.815 1.00 82.12 743 ILE A CA 1
ATOM 6120 C C . ILE A 1 743 ? 51.429 -5.463 -38.876 1.00 82.12 743 ILE A C 1
ATOM 6122 O O . ILE A 1 743 ? 52.359 -6.207 -39.185 1.00 82.12 743 ILE A O 1
ATOM 6126 N N . ALA A 1 744 ? 50.257 -5.502 -39.521 1.00 79.81 744 ALA A N 1
ATOM 6127 C CA . ALA A 1 744 ? 49.983 -6.456 -40.592 1.00 79.81 744 ALA A CA 1
ATOM 6128 C C . ALA A 1 744 ? 50.979 -6.330 -41.757 1.00 79.81 744 ALA A C 1
ATOM 6130 O O . ALA A 1 744 ? 51.474 -7.343 -42.248 1.00 79.81 744 ALA A O 1
ATOM 6131 N N . ILE A 1 745 ? 51.311 -5.111 -42.199 1.00 79.31 745 ILE A N 1
ATOM 6132 C CA . ILE A 1 745 ? 52.293 -4.889 -43.274 1.00 79.31 745 ILE A CA 1
ATOM 6133 C C . ILE A 1 745 ? 53.688 -5.376 -42.859 1.00 79.31 745 ILE A C 1
ATOM 6135 O O . ILE A 1 745 ? 54.364 -6.025 -43.656 1.00 79.31 745 ILE A O 1
ATOM 6139 N N . GLN A 1 746 ? 54.116 -5.096 -41.624 1.00 82.12 746 GLN A N 1
ATOM 6140 C CA . GLN A 1 746 ? 55.421 -5.532 -41.110 1.00 82.12 746 GLN A CA 1
ATOM 6141 C C . GLN A 1 746 ? 55.527 -7.063 -41.017 1.00 82.12 746 GLN A C 1
ATOM 6143 O O . GLN A 1 746 ? 56.572 -7.629 -41.337 1.00 82.12 746 GLN A O 1
ATOM 6148 N N . ASN A 1 747 ? 54.427 -7.727 -40.660 1.00 81.38 747 ASN A N 1
ATOM 6149 C CA . ASN A 1 747 ? 54.353 -9.161 -40.382 1.00 81.38 747 ASN A CA 1
ATOM 6150 C C . ASN A 1 747 ? 53.629 -9.968 -41.486 1.00 81.38 747 ASN A C 1
ATOM 6152 O O . ASN A 1 747 ? 53.124 -11.065 -41.239 1.00 81.38 747 ASN A O 1
ATOM 6156 N N . ALA A 1 748 ? 53.588 -9.442 -42.718 1.00 77.69 748 ALA A N 1
ATOM 6157 C CA . ALA A 1 748 ? 53.047 -10.098 -43.918 1.00 77.69 748 ALA A CA 1
ATOM 6158 C C . ALA A 1 748 ? 51.603 -10.642 -43.785 1.00 77.69 748 ALA A C 1
ATOM 6160 O O . ALA A 1 748 ? 51.264 -11.689 -44.336 1.00 77.69 748 ALA A O 1
ATOM 6161 N N . GLY A 1 749 ? 50.749 -9.906 -43.072 1.00 68.19 749 GLY A N 1
ATOM 6162 C CA . GLY A 1 749 ? 49.337 -10.209 -42.829 1.00 68.19 749 GLY A CA 1
ATOM 6163 C C . GLY A 1 749 ? 49.048 -10.744 -41.426 1.00 68.19 749 GLY A C 1
ATOM 6164 O O . GLY A 1 749 ? 47.894 -10.690 -41.005 1.00 68.19 749 GLY A O 1
ATOM 6165 N N . ASN A 1 750 ? 50.059 -11.206 -40.688 1.00 78.31 750 ASN A N 1
ATOM 6166 C CA . ASN A 1 750 ? 49.889 -11.730 -39.332 1.00 78.31 750 ASN A CA 1
ATOM 6167 C C . ASN A 1 750 ? 49.941 -10.608 -38.287 1.00 78.31 750 ASN A C 1
ATOM 6169 O O . ASN A 1 750 ? 50.729 -9.677 -38.406 1.00 78.31 750 ASN A O 1
ATOM 6173 N N . ILE A 1 751 ? 49.121 -10.700 -37.247 1.00 78.06 751 ILE A N 1
ATOM 6174 C CA . ILE A 1 751 ? 49.035 -9.707 -36.172 1.00 78.06 751 ILE A CA 1
ATOM 6175 C C . ILE A 1 751 ? 49.017 -10.440 -34.836 1.00 78.06 751 ILE A C 1
ATOM 6177 O O . ILE A 1 751 ? 48.166 -11.307 -34.627 1.00 78.06 751 ILE A O 1
ATOM 6181 N N . ASP A 1 752 ? 49.931 -10.071 -33.941 1.00 80.06 752 ASP A N 1
ATOM 6182 C CA . ASP A 1 752 ? 49.899 -10.477 -32.538 1.00 80.06 752 ASP A CA 1
ATOM 6183 C C . ASP A 1 752 ? 48.953 -9.546 -31.767 1.00 80.06 752 ASP A C 1
ATOM 6185 O O . ASP A 1 752 ? 49.090 -8.319 -31.804 1.00 80.06 752 ASP A O 1
ATOM 6189 N N . THR A 1 753 ? 47.952 -10.101 -31.086 1.00 72.62 753 THR A N 1
ATOM 6190 C CA . THR A 1 753 ? 46.995 -9.268 -30.346 1.00 72.62 753 THR A CA 1
ATOM 6191 C C . THR A 1 753 ? 47.576 -8.670 -29.068 1.00 72.62 753 THR A C 1
ATOM 6193 O O . THR A 1 753 ? 47.082 -7.624 -28.646 1.00 72.62 753 THR A O 1
ATOM 6196 N N . GLU A 1 754 ? 48.624 -9.251 -28.466 1.00 76.31 754 GLU A N 1
ATOM 6197 C CA . GLU A 1 754 ? 49.283 -8.623 -27.308 1.00 76.31 754 GLU A CA 1
ATOM 6198 C C . GLU A 1 754 ? 49.963 -7.306 -27.718 1.00 76.31 754 GLU A C 1
ATOM 6200 O O . GLU A 1 754 ? 49.917 -6.325 -26.977 1.00 76.31 754 GLU A O 1
ATOM 6205 N N . GLU A 1 755 ? 50.513 -7.229 -28.935 1.00 78.31 755 GLU A N 1
ATOM 6206 C CA . GLU A 1 755 ? 51.154 -6.021 -29.476 1.00 78.31 755 GLU A CA 1
ATOM 6207 C C . GLU A 1 755 ? 50.165 -4.848 -29.641 1.00 78.31 755 GLU A C 1
ATOM 6209 O O . GLU A 1 755 ? 50.504 -3.697 -29.354 1.00 78.31 755 GLU A O 1
ATOM 6214 N N . LEU A 1 756 ? 48.909 -5.136 -30.004 1.00 79.06 756 LEU A N 1
ATOM 6215 C CA . LEU A 1 756 ? 47.828 -4.141 -30.046 1.00 79.06 756 LEU A CA 1
ATOM 6216 C C . LEU A 1 756 ? 47.358 -3.725 -28.645 1.00 79.06 756 LEU A C 1
ATOM 6218 O O . LEU A 1 756 ? 47.165 -2.537 -28.384 1.00 79.06 756 LEU A O 1
ATOM 6222 N N . LEU A 1 757 ? 47.184 -4.691 -27.739 1.00 79.69 757 LEU A N 1
ATOM 6223 C CA . LEU A 1 757 ? 46.694 -4.461 -26.373 1.00 79.69 757 LEU A CA 1
ATOM 6224 C C . LEU A 1 757 ? 47.692 -3.694 -25.492 1.00 79.69 757 LEU A C 1
ATOM 6226 O O . LEU A 1 757 ? 47.287 -3.035 -24.538 1.00 79.69 757 LEU A O 1
ATOM 6230 N N . ASN A 1 758 ? 48.983 -3.724 -25.830 1.00 78.62 758 ASN A N 1
ATOM 6231 C CA . ASN A 1 758 ? 50.003 -2.895 -25.185 1.00 78.62 758 ASN A CA 1
ATOM 6232 C C . ASN A 1 758 ? 49.864 -1.393 -25.503 1.00 78.62 758 ASN A C 1
ATOM 6234 O O . ASN A 1 758 ? 50.368 -0.567 -24.742 1.00 78.62 758 ASN A O 1
ATOM 6238 N N . ASN A 1 759 ? 49.201 -1.035 -26.610 1.00 77.00 759 ASN A N 1
ATOM 6239 C CA . ASN A 1 759 ? 49.123 0.340 -27.117 1.00 77.00 759 ASN A CA 1
ATOM 6240 C C . ASN A 1 759 ? 47.706 0.945 -27.068 1.00 77.00 759 ASN A C 1
ATOM 6242 O O . ASN A 1 759 ? 47.570 2.168 -27.074 1.00 77.00 759 ASN A O 1
ATOM 6246 N N . HIS A 1 760 ? 46.657 0.117 -26.980 1.00 81.12 760 HIS A N 1
ATOM 6247 C CA . HIS A 1 760 ? 45.251 0.536 -27.072 1.00 81.12 760 HIS A CA 1
ATOM 6248 C C . HIS A 1 760 ? 44.354 -0.136 -26.026 1.00 81.12 760 HIS A C 1
ATOM 6250 O O . HIS A 1 760 ? 44.630 -1.235 -25.554 1.00 81.12 760 HIS A O 1
ATOM 6256 N N . GLU A 1 761 ? 43.230 0.505 -25.689 1.00 76.56 761 GLU A N 1
ATOM 6257 C CA . GLU A 1 761 ? 42.240 -0.061 -24.760 1.00 76.56 761 GLU A CA 1
ATOM 6258 C C . GLU A 1 761 ? 41.621 -1.359 -25.310 1.00 76.56 761 GLU A C 1
ATOM 6260 O O . GLU A 1 761 ? 41.152 -1.413 -26.449 1.00 76.56 761 GLU A O 1
ATOM 6265 N N . GLU A 1 762 ? 41.559 -2.395 -24.466 1.00 72.94 762 GLU A N 1
ATOM 6266 C CA . GLU A 1 762 ? 41.136 -3.756 -24.835 1.00 72.94 762 GLU A CA 1
ATOM 6267 C C . GLU A 1 762 ? 39.764 -3.818 -25.524 1.00 72.94 762 GLU A C 1
ATOM 6269 O O . GLU A 1 762 ? 39.569 -4.604 -26.453 1.00 72.94 762 GLU A O 1
ATOM 6274 N N . THR A 1 763 ? 38.819 -2.973 -25.110 1.00 64.25 763 THR A N 1
ATOM 6275 C CA . THR A 1 763 ? 37.495 -2.849 -25.736 1.00 64.25 763 THR A CA 1
ATOM 6276 C C . THR A 1 763 ? 37.591 -2.360 -27.180 1.00 64.25 763 THR A C 1
ATOM 6278 O O . THR A 1 763 ? 37.097 -3.038 -28.078 1.00 64.25 763 THR A O 1
ATOM 6281 N N . LYS A 1 764 ? 38.311 -1.257 -27.433 1.00 73.25 764 LYS A N 1
ATOM 6282 C CA . LYS A 1 764 ? 38.495 -0.685 -28.781 1.00 73.25 764 LYS A CA 1
ATOM 6283 C C . LYS A 1 764 ? 39.179 -1.660 -29.733 1.00 73.25 764 LYS A C 1
ATOM 6285 O O . LYS A 1 764 ? 38.768 -1.791 -30.888 1.00 73.25 764 LYS A O 1
ATOM 6290 N N . VAL A 1 765 ? 40.199 -2.370 -29.244 1.00 74.06 765 VAL A N 1
ATOM 6291 C CA . VAL A 1 765 ? 40.907 -3.413 -30.002 1.00 74.06 765 VAL A CA 1
ATOM 6292 C C . VAL A 1 765 ? 39.945 -4.544 -30.369 1.00 74.06 765 VAL A C 1
ATOM 6294 O O . VAL A 1 765 ? 39.826 -4.892 -31.545 1.00 74.06 765 VAL A O 1
ATOM 6297 N N . LYS A 1 766 ? 39.196 -5.080 -29.397 1.00 70.88 766 LYS A N 1
ATOM 6298 C CA . LYS A 1 766 ? 38.242 -6.175 -29.637 1.00 70.88 766 LYS A CA 1
ATOM 6299 C C . LYS A 1 766 ? 37.111 -5.783 -30.583 1.00 70.88 766 LYS A C 1
ATOM 6301 O O . LYS A 1 766 ? 36.797 -6.566 -31.479 1.00 70.88 766 LYS A O 1
ATOM 6306 N N . ASP A 1 767 ? 36.535 -4.593 -30.437 1.00 63.00 767 ASP A N 1
ATOM 6307 C CA . ASP A 1 767 ? 35.445 -4.130 -31.300 1.00 63.00 767 ASP A CA 1
ATOM 6308 C C . ASP A 1 767 ? 35.925 -3.900 -32.744 1.00 63.00 767 ASP A C 1
ATOM 6310 O O . ASP A 1 767 ? 35.296 -4.385 -33.689 1.00 63.00 767 ASP A O 1
ATOM 6314 N N . THR A 1 768 ? 37.101 -3.288 -32.928 1.00 70.62 768 THR A N 1
ATOM 6315 C CA . THR A 1 768 ? 37.719 -3.088 -34.253 1.00 70.62 768 THR A CA 1
ATOM 6316 C C . THR A 1 768 ? 38.009 -4.423 -34.952 1.00 70.62 768 THR A C 1
ATOM 6318 O O . THR A 1 768 ? 37.625 -4.626 -36.108 1.00 70.62 768 THR A O 1
ATOM 6321 N N . LEU A 1 769 ? 38.625 -5.381 -34.248 1.00 72.94 769 LEU A N 1
ATOM 6322 C CA . LEU A 1 769 ? 38.968 -6.699 -34.800 1.00 72.94 769 LEU A CA 1
ATOM 6323 C C . LEU A 1 769 ? 37.729 -7.543 -35.136 1.00 72.94 769 LEU A C 1
ATOM 6325 O O . LEU A 1 769 ? 37.672 -8.166 -36.198 1.00 72.94 769 LEU A O 1
ATOM 6329 N N . LYS A 1 770 ? 36.702 -7.517 -34.279 1.00 62.59 770 LYS A N 1
ATOM 6330 C CA . LYS A 1 770 ? 35.412 -8.195 -34.493 1.00 62.59 770 LYS A CA 1
ATOM 6331 C C . LYS A 1 770 ? 34.696 -7.687 -35.750 1.00 62.59 770 LYS A C 1
ATOM 6333 O O . LYS A 1 770 ? 34.061 -8.467 -36.466 1.00 62.59 770 LYS A O 1
ATOM 6338 N N . ILE A 1 771 ? 34.825 -6.398 -36.066 1.00 64.31 771 ILE A N 1
ATOM 6339 C CA . ILE A 1 771 ? 34.293 -5.824 -37.308 1.00 64.31 771 ILE A CA 1
ATOM 6340 C C . ILE A 1 771 ? 35.116 -6.276 -38.516 1.00 64.31 771 ILE A C 1
ATOM 6342 O O . ILE A 1 771 ? 34.529 -6.762 -39.482 1.00 64.31 771 ILE A O 1
ATOM 6346 N N . LEU A 1 772 ? 36.450 -6.216 -38.464 1.00 68.12 772 LEU A N 1
ATOM 6347 C CA . LEU A 1 772 ? 37.309 -6.716 -39.551 1.00 68.12 772 LEU A CA 1
ATOM 6348 C C . LEU A 1 772 ? 37.068 -8.208 -39.853 1.00 68.12 772 LEU A C 1
ATOM 6350 O O . LEU A 1 772 ? 37.105 -8.616 -41.015 1.00 68.12 772 LEU A O 1
ATOM 6354 N N . GLN A 1 773 ? 36.732 -9.008 -38.838 1.00 64.00 773 GLN A N 1
ATOM 6355 C CA . GLN A 1 773 ? 36.311 -10.408 -38.990 1.00 64.00 773 GLN A CA 1
ATOM 6356 C C . GLN A 1 773 ? 34.933 -10.547 -39.634 1.00 64.00 773 GLN A C 1
ATOM 6358 O O . GLN A 1 773 ? 34.751 -11.345 -40.554 1.00 64.00 773 GLN A O 1
ATOM 6363 N N . THR A 1 774 ? 33.970 -9.721 -39.222 1.00 51.25 774 THR A N 1
ATOM 6364 C CA . THR A 1 774 ? 32.636 -9.660 -39.844 1.00 51.25 774 THR A CA 1
ATOM 6365 C C . THR A 1 774 ? 32.723 -9.273 -41.329 1.00 51.25 774 THR A C 1
ATOM 6367 O O . THR A 1 774 ? 31.938 -9.752 -42.147 1.00 51.25 774 THR A O 1
ATOM 6370 N N . LEU A 1 775 ? 33.720 -8.461 -41.698 1.00 53.44 775 LEU A N 1
ATOM 6371 C CA . LEU A 1 775 ? 34.041 -8.070 -43.075 1.00 53.44 775 LEU A CA 1
ATOM 6372 C C . LEU A 1 775 ? 34.894 -9.101 -43.843 1.00 53.44 775 LEU A C 1
ATOM 6374 O O . LEU A 1 775 ? 35.136 -8.901 -45.030 1.00 53.44 775 LEU A O 1
ATOM 6378 N N . LYS A 1 776 ? 35.326 -10.202 -43.204 1.00 57.53 776 LYS A N 1
ATOM 6379 C CA . LYS A 1 776 ? 36.264 -11.218 -43.737 1.00 57.53 776 LYS A CA 1
ATOM 6380 C C . LYS A 1 776 ? 37.652 -10.691 -44.126 1.00 57.53 776 LYS A C 1
ATOM 6382 O O . LYS A 1 776 ? 38.365 -11.339 -44.888 1.00 57.53 776 LYS A O 1
ATOM 6387 N N . ILE A 1 777 ? 38.037 -9.537 -43.593 1.00 68.12 777 ILE A N 1
ATOM 6388 C CA . ILE A 1 777 ? 39.363 -8.936 -43.792 1.00 68.12 777 ILE A CA 1
ATOM 6389 C C . ILE A 1 777 ? 40.360 -9.517 -42.788 1.00 68.12 777 ILE A C 1
ATOM 6391 O O . ILE A 1 777 ? 41.550 -9.571 -43.075 1.00 68.12 777 ILE A O 1
ATOM 6395 N N . ALA A 1 778 ? 39.869 -9.987 -41.641 1.00 69.44 778 ALA A N 1
ATOM 6396 C CA . ALA A 1 778 ? 40.641 -10.642 -40.596 1.00 69.44 778 ALA A CA 1
ATOM 6397 C C . ALA A 1 778 ? 40.059 -12.023 -40.249 1.00 69.44 778 ALA A C 1
ATOM 6399 O O . ALA A 1 778 ? 38.844 -12.216 -40.255 1.00 69.44 778 ALA A O 1
ATOM 6400 N N . THR A 1 779 ? 40.918 -12.969 -39.884 1.00 68.69 779 THR A N 1
ATOM 6401 C CA . THR A 1 779 ? 40.562 -14.307 -39.387 1.00 68.69 779 THR A CA 1
ATOM 6402 C C . THR A 1 779 ? 41.499 -14.693 -38.248 1.00 68.69 779 THR A C 1
ATOM 6404 O O . THR A 1 779 ? 42.713 -14.625 -38.416 1.00 68.69 779 THR A O 1
ATOM 6407 N N . PHE A 1 780 ? 40.951 -15.105 -37.101 1.00 66.94 780 PHE A N 1
ATOM 6408 C CA . PHE A 1 780 ? 41.750 -15.672 -36.010 1.00 66.94 780 PHE A CA 1
ATOM 6409 C C . PHE A 1 780 ? 42.337 -17.027 -36.420 1.00 66.94 780 PHE A C 1
ATOM 6411 O O . PHE A 1 780 ? 41.604 -17.893 -36.900 1.00 66.94 780 PHE A O 1
ATOM 6418 N N . GLU A 1 781 ? 43.629 -17.224 -36.167 1.00 56.78 781 GLU A N 1
ATOM 6419 C CA . GLU A 1 781 ? 44.264 -18.549 -36.175 1.00 56.78 781 GLU A CA 1
ATOM 6420 C C . GLU A 1 781 ? 44.259 -19.151 -34.753 1.00 56.78 781 GLU A C 1
ATOM 6422 O O . GLU A 1 781 ? 44.039 -20.350 -34.570 1.00 56.78 781 GLU A O 1
ATOM 6427 N N . ASN A 1 782 ? 44.401 -18.300 -33.729 1.00 59.53 782 ASN A N 1
ATOM 6428 C CA . ASN A 1 782 ? 44.221 -18.604 -32.304 1.00 59.53 782 ASN A CA 1
ATOM 6429 C C . ASN A 1 782 ? 43.886 -17.306 -31.538 1.00 59.53 782 ASN A C 1
ATOM 6431 O O . ASN A 1 782 ? 43.990 -16.220 -32.101 1.00 59.53 782 ASN A O 1
ATOM 6435 N N . ASP A 1 783 ? 43.572 -17.400 -30.241 1.00 53.62 783 ASP A N 1
ATOM 6436 C CA . ASP A 1 783 ? 43.235 -16.244 -29.382 1.00 53.62 783 ASP A CA 1
ATOM 6437 C C . ASP A 1 783 ? 44.308 -15.132 -29.334 1.00 53.62 783 ASP A C 1
ATOM 6439 O O . ASP A 1 783 ? 43.989 -14.021 -28.922 1.00 53.62 783 ASP A O 1
ATOM 6443 N N . MET A 1 784 ? 45.554 -15.417 -29.750 1.00 55.19 784 MET A N 1
ATOM 6444 C CA . MET A 1 784 ? 46.660 -14.446 -29.790 1.00 55.19 784 MET A CA 1
ATOM 6445 C C . MET A 1 784 ? 47.105 -14.018 -31.202 1.00 55.19 784 MET A C 1
ATOM 6447 O O . MET A 1 784 ? 47.839 -13.040 -31.316 1.00 55.19 784 MET A O 1
ATOM 6451 N N . TYR A 1 785 ? 46.656 -14.691 -32.275 1.00 69.50 785 TYR A N 1
ATOM 6452 C CA . TYR A 1 785 ? 47.120 -14.423 -33.648 1.00 69.50 785 TYR A CA 1
ATOM 6453 C C . TYR A 1 785 ? 45.988 -14.282 -34.666 1.00 69.50 785 TYR A C 1
ATOM 6455 O O . TYR A 1 785 ? 45.074 -15.110 -34.757 1.00 69.50 785 TYR A O 1
ATOM 6463 N N . ILE A 1 786 ? 46.085 -13.227 -35.477 1.00 74.75 786 ILE A N 1
ATOM 6464 C CA . ILE A 1 786 ? 45.112 -12.862 -36.510 1.00 74.75 786 ILE A CA 1
ATOM 6465 C C . ILE A 1 786 ? 45.808 -12.761 -37.862 1.00 74.75 786 ILE A C 1
ATOM 6467 O O . ILE A 1 786 ? 46.765 -12.010 -38.018 1.00 74.75 786 ILE A O 1
ATOM 6471 N N . ILE A 1 787 ? 45.274 -13.464 -38.857 1.00 72.94 787 ILE A N 1
ATOM 6472 C CA . ILE A 1 787 ? 45.672 -13.354 -40.262 1.00 72.94 787 ILE A CA 1
ATOM 6473 C C . ILE A 1 787 ? 44.752 -12.336 -40.939 1.00 72.94 787 ILE A C 1
ATOM 6475 O O . ILE A 1 787 ? 43.530 -12.408 -40.785 1.00 72.94 787 ILE A O 1
ATOM 6479 N N . THR A 1 788 ? 45.314 -11.405 -41.706 1.00 75.12 788 THR A N 1
ATOM 6480 C CA . THR A 1 788 ? 44.576 -10.344 -42.404 1.00 75.12 788 THR A CA 1
ATOM 6481 C C . THR A 1 788 ? 44.871 -10.289 -43.901 1.00 75.12 788 THR A C 1
ATOM 6483 O O . THR A 1 788 ? 45.988 -10.539 -44.355 1.00 75.12 788 THR A O 1
ATOM 6486 N N . ASN A 1 789 ? 43.855 -9.938 -44.690 1.00 76.19 789 ASN A N 1
ATOM 6487 C CA . ASN A 1 789 ? 43.997 -9.653 -46.113 1.00 76.19 789 ASN A CA 1
ATOM 6488 C C . ASN A 1 789 ? 44.502 -8.213 -46.293 1.00 76.19 789 ASN A C 1
ATOM 6490 O O . ASN A 1 789 ? 43.726 -7.262 -46.181 1.00 76.19 789 ASN A O 1
ATOM 6494 N N . LEU A 1 790 ? 45.801 -8.069 -46.565 1.00 72.00 790 LEU A N 1
ATOM 6495 C CA . LEU A 1 790 ? 46.491 -6.777 -46.650 1.00 72.00 790 LEU A CA 1
ATOM 6496 C C . LEU A 1 790 ? 45.904 -5.820 -47.692 1.00 72.00 790 LEU A C 1
ATOM 6498 O O . LEU A 1 790 ? 45.837 -4.621 -47.419 1.00 72.00 790 LEU A O 1
ATOM 6502 N N . ASP A 1 791 ? 45.455 -6.325 -48.842 1.00 67.44 791 ASP A N 1
ATOM 6503 C CA . ASP A 1 791 ? 44.880 -5.491 -49.903 1.00 67.44 791 ASP A CA 1
ATOM 6504 C C . ASP A 1 791 ? 43.546 -4.891 -49.430 1.00 67.44 791 ASP A C 1
ATOM 6506 O O . ASP A 1 791 ? 43.356 -3.676 -49.433 1.00 67.44 791 ASP A O 1
ATOM 6510 N N . GLN A 1 792 ? 42.654 -5.737 -48.901 1.00 66.62 792 GLN A N 1
ATOM 6511 C CA . GLN A 1 792 ? 41.336 -5.313 -48.411 1.00 66.62 792 GLN A CA 1
ATOM 6512 C C . GLN A 1 792 ? 41.419 -4.442 -47.149 1.00 66.62 792 GLN A C 1
ATOM 6514 O O . GLN A 1 792 ? 40.624 -3.518 -46.976 1.00 66.62 792 GLN A O 1
ATOM 6519 N N . LEU A 1 793 ? 42.384 -4.717 -46.267 1.00 72.81 793 LEU A N 1
ATOM 6520 C CA . LEU A 1 793 ? 42.668 -3.882 -45.103 1.00 72.81 793 LEU A CA 1
ATOM 6521 C C . LEU A 1 793 ? 43.175 -2.502 -45.541 1.00 72.81 793 LEU A C 1
ATOM 6523 O O . LEU A 1 793 ? 42.706 -1.485 -45.031 1.00 72.81 793 LEU A O 1
ATOM 6527 N N . SER A 1 794 ? 44.082 -2.460 -46.522 1.00 71.00 794 SER A N 1
ATOM 6528 C CA . SER A 1 794 ? 44.624 -1.212 -47.064 1.00 71.00 794 SER A CA 1
ATOM 6529 C C . SER A 1 794 ? 43.549 -0.359 -47.728 1.00 71.00 794 SER A C 1
ATOM 6531 O O . SER A 1 794 ? 43.481 0.830 -47.415 1.00 71.00 794 SER A O 1
ATOM 6533 N N . ASP A 1 795 ? 42.676 -0.967 -48.539 1.00 66.88 795 ASP A N 1
ATOM 6534 C CA . ASP A 1 795 ? 41.517 -0.315 -49.160 1.00 66.88 795 ASP A CA 1
ATOM 6535 C C . ASP A 1 795 ? 40.588 0.325 -48.116 1.00 66.88 795 ASP A C 1
ATOM 6537 O O . ASP A 1 795 ? 40.150 1.466 -48.288 1.00 66.88 795 ASP A O 1
ATOM 6541 N N . ILE A 1 796 ? 40.300 -0.376 -47.009 1.00 66.88 796 ILE A N 1
ATOM 6542 C CA . ILE A 1 796 ? 39.452 0.167 -45.940 1.00 66.88 796 ILE A CA 1
ATOM 6543 C C . ILE A 1 796 ? 40.134 1.333 -45.226 1.00 66.88 796 ILE A C 1
ATOM 6545 O O . ILE A 1 796 ? 39.508 2.389 -45.103 1.00 66.88 796 ILE A O 1
ATOM 6549 N N . VAL A 1 797 ? 41.394 1.198 -44.804 1.00 68.94 797 VAL A N 1
ATOM 6550 C CA . VAL A 1 797 ? 42.113 2.294 -44.126 1.00 68.94 797 VAL A CA 1
ATOM 6551 C C . VAL A 1 797 ? 42.196 3.524 -45.037 1.00 68.94 797 VAL A C 1
ATOM 6553 O O . VAL A 1 797 ? 41.838 4.625 -44.629 1.00 68.94 797 VAL A O 1
ATOM 6556 N N . GLU A 1 798 ? 42.515 3.340 -46.320 1.00 66.19 798 GLU A N 1
ATOM 6557 C CA . GLU A 1 798 ? 42.556 4.427 -47.306 1.00 66.19 798 GLU A CA 1
ATOM 6558 C C . GLU A 1 798 ? 41.181 4.986 -47.690 1.00 66.19 798 GLU A C 1
ATOM 6560 O O . GLU A 1 798 ? 41.107 6.045 -48.319 1.00 66.19 798 GLU A O 1
ATOM 6565 N N . SER A 1 799 ? 40.084 4.298 -47.370 1.00 58.81 799 SER A N 1
ATOM 6566 C CA . SER A 1 799 ? 38.723 4.834 -47.501 1.00 58.81 799 SER A CA 1
ATOM 6567 C C . SER A 1 799 ? 38.303 5.685 -46.296 1.00 58.81 799 SER A C 1
ATOM 6569 O O . SER A 1 799 ? 37.409 6.520 -46.431 1.00 58.81 799 SER A O 1
ATOM 6571 N N . ILE A 1 800 ? 38.966 5.503 -45.148 1.00 60.44 800 ILE A N 1
ATOM 6572 C CA . ILE A 1 800 ? 38.682 6.176 -43.871 1.00 60.44 800 ILE A CA 1
ATOM 6573 C C . ILE A 1 800 ? 39.624 7.371 -43.651 1.00 60.44 800 ILE A C 1
ATOM 6575 O O . ILE A 1 800 ? 39.174 8.422 -43.203 1.00 60.44 800 ILE A O 1
ATOM 6579 N N . GLU A 1 801 ? 40.896 7.263 -44.044 1.00 51.75 801 GLU A N 1
ATOM 6580 C CA . GLU A 1 801 ? 41.887 8.353 -43.974 1.00 51.75 801 GLU A CA 1
ATOM 6581 C C . GLU A 1 801 ? 41.665 9.455 -45.031 1.00 51.75 801 GLU A C 1
ATOM 6583 O O . GLU A 1 801 ? 42.252 10.537 -44.947 1.00 51.75 801 GLU A O 1
ATOM 6588 N N . LYS A 1 802 ? 40.803 9.227 -46.032 1.00 40.84 802 LYS A N 1
ATOM 6589 C CA . LYS A 1 802 ? 40.429 10.270 -46.997 1.00 40.84 802 LYS A CA 1
ATOM 6590 C C . LYS A 1 802 ? 39.460 11.264 -46.339 1.00 40.84 802 LYS A C 1
ATOM 6592 O O . LYS A 1 802 ? 38.376 10.854 -45.920 1.00 40.84 802 LYS A O 1
ATOM 6597 N N . PRO A 1 803 ? 39.773 12.577 -46.303 1.00 33.78 803 PRO A N 1
ATOM 6598 C CA . PRO A 1 803 ? 38.800 13.578 -45.879 1.00 33.78 803 PRO A CA 1
ATOM 6599 C C . PRO A 1 803 ? 37.568 13.515 -46.790 1.00 33.78 803 PRO A C 1
ATOM 6601 O O . PRO A 1 803 ? 37.686 13.143 -47.961 1.00 33.78 803 PRO A O 1
ATOM 6604 N N . ALA A 1 804 ? 36.403 13.879 -46.236 1.00 31.64 804 ALA A N 1
ATOM 6605 C CA . ALA A 1 804 ? 35.090 13.713 -46.863 1.00 31.64 804 ALA A CA 1
ATOM 6606 C C . ALA A 1 804 ? 35.108 14.022 -48.374 1.00 31.64 804 ALA A C 1
ATOM 6608 O O . ALA A 1 804 ? 35.674 15.046 -48.778 1.00 31.64 804 ALA A O 1
ATOM 6609 N N . PRO A 1 805 ? 34.517 13.152 -49.218 1.00 35.91 805 PRO A N 1
ATOM 6610 C CA . PRO A 1 805 ? 34.729 13.208 -50.653 1.00 35.91 805 PRO A CA 1
ATOM 6611 C C . PRO A 1 805 ? 34.341 14.578 -51.204 1.00 35.91 805 PRO A C 1
ATOM 6613 O O . PRO A 1 805 ? 33.215 15.046 -51.028 1.00 35.91 805 PRO A O 1
ATOM 6616 N N . LYS A 1 806 ? 35.267 15.200 -51.946 1.00 41.84 806 LYS A N 1
ATOM 6617 C CA . LYS A 1 806 ? 34.882 16.213 -52.930 1.00 41.84 806 LYS A CA 1
ATOM 6618 C C . LYS A 1 806 ? 33.843 15.560 -53.836 1.00 41.84 806 LYS A C 1
ATOM 6620 O O . LYS A 1 806 ? 34.191 14.605 -54.528 1.00 41.84 806 LYS A O 1
ATOM 6625 N N . TYR A 1 807 ? 32.610 16.075 -53.806 1.00 48.75 807 TYR A N 1
ATOM 6626 C CA . TYR A 1 807 ? 31.531 15.684 -54.715 1.00 48.75 807 TYR A CA 1
ATOM 6627 C C . TYR A 1 807 ? 32.104 15.475 -56.115 1.00 48.75 807 TYR A C 1
ATOM 6629 O O . TYR A 1 807 ? 32.714 16.395 -56.672 1.00 48.75 807 TYR A O 1
ATOM 6637 N N . THR A 1 808 ? 31.960 14.274 -56.673 1.00 66.44 808 THR A N 1
ATOM 6638 C CA . THR A 1 808 ? 32.457 14.045 -58.027 1.00 66.44 808 THR A CA 1
ATOM 6639 C C . THR A 1 808 ? 31.586 14.837 -59.001 1.00 66.44 808 THR A C 1
ATOM 6641 O O . THR A 1 808 ? 30.409 15.081 -58.729 1.00 66.44 808 THR A O 1
ATOM 6644 N N . LYS A 1 809 ? 32.120 15.217 -60.169 1.00 73.25 809 LYS A N 1
ATOM 6645 C CA . LYS A 1 809 ? 31.311 15.882 -61.211 1.00 73.25 809 LYS A CA 1
ATOM 6646 C C . LYS A 1 809 ? 30.050 15.077 -61.564 1.00 73.25 809 LYS A C 1
ATOM 6648 O O . LYS A 1 809 ? 29.016 15.655 -61.877 1.00 73.25 809 LYS A O 1
ATOM 6653 N N . ARG A 1 810 ? 30.102 13.741 -61.449 1.00 80.88 810 ARG A N 1
ATOM 6654 C CA . ARG A 1 810 ? 28.933 12.858 -61.588 1.00 80.88 810 ARG A CA 1
ATOM 6655 C C . ARG A 1 810 ? 27.866 13.140 -60.532 1.00 80.88 810 ARG A C 1
ATOM 6657 O O . ARG A 1 810 ? 26.707 13.294 -60.904 1.00 80.88 810 ARG A O 1
ATOM 6664 N N . ASP A 1 811 ? 28.245 13.219 -59.261 1.00 75.94 811 ASP A N 1
ATOM 6665 C CA . ASP A 1 811 ? 27.307 13.482 -58.163 1.00 75.94 811 ASP A CA 1
ATOM 6666 C C . ASP A 1 811 ? 26.703 14.888 -58.298 1.00 75.94 811 ASP A C 1
ATOM 6668 O O . ASP A 1 811 ? 25.494 15.055 -58.180 1.00 75.94 811 ASP A O 1
ATOM 6672 N N . GLN A 1 812 ? 27.522 15.881 -58.669 1.00 79.75 812 GLN A N 1
ATOM 6673 C CA . GLN A 1 812 ? 27.079 17.256 -58.937 1.00 79.75 812 GLN A CA 1
ATOM 6674 C C . GLN A 1 812 ? 26.063 17.327 -60.088 1.00 79.75 812 GLN A C 1
ATOM 6676 O O . GLN A 1 812 ? 25.029 17.983 -59.957 1.00 79.75 812 GLN A O 1
ATOM 6681 N N . ILE A 1 813 ? 26.313 16.619 -61.196 1.00 82.88 813 ILE A N 1
ATOM 6682 C CA . ILE A 1 813 ? 25.369 16.495 -62.317 1.00 82.88 813 ILE A CA 1
ATOM 6683 C C . ILE A 1 813 ? 24.076 15.795 -61.875 1.00 82.88 813 ILE A C 1
ATOM 6685 O O . ILE A 1 813 ? 22.988 16.264 -62.209 1.00 82.88 813 ILE A O 1
ATOM 6689 N N . LEU A 1 814 ? 24.170 14.697 -61.118 1.00 81.00 814 LEU A N 1
ATOM 6690 C CA . LEU A 1 814 ? 23.010 13.907 -60.702 1.00 81.00 814 LEU A CA 1
ATOM 6691 C C . LEU A 1 814 ? 22.130 14.647 -59.683 1.00 81.00 814 LEU A C 1
ATOM 6693 O O . LEU A 1 814 ? 20.907 14.611 -59.799 1.00 81.00 814 LEU A O 1
ATOM 6697 N N . ASP A 1 815 ? 22.717 15.355 -58.719 1.00 80.62 815 ASP A N 1
ATOM 6698 C CA . ASP A 1 815 ? 21.960 16.154 -57.751 1.00 80.62 815 ASP A CA 1
ATOM 6699 C C . ASP A 1 815 ? 21.371 17.416 -58.394 1.00 80.62 815 ASP A C 1
ATOM 6701 O O . ASP A 1 815 ? 20.219 17.754 -58.123 1.00 80.62 815 ASP A O 1
ATOM 6705 N N . THR A 1 816 ? 22.079 18.049 -59.336 1.00 81.38 816 THR A N 1
ATOM 6706 C CA . THR A 1 816 ? 21.512 19.154 -60.132 1.00 81.38 816 THR A CA 1
ATOM 6707 C C . THR A 1 816 ? 20.335 18.671 -60.984 1.00 81.38 816 THR A C 1
ATOM 6709 O O . THR A 1 816 ? 19.316 19.354 -61.064 1.00 81.38 816 THR A O 1
ATOM 6712 N N . LEU A 1 817 ? 20.411 17.464 -61.558 1.00 81.69 817 LEU A N 1
ATOM 6713 C CA . LEU A 1 817 ? 19.274 16.831 -62.231 1.00 81.69 817 LEU A CA 1
ATOM 6714 C C . LEU A 1 817 ? 18.102 16.562 -61.279 1.00 81.69 817 LEU A C 1
ATOM 6716 O O . LEU A 1 817 ? 16.971 16.807 -61.682 1.00 81.69 817 LEU A O 1
ATOM 6720 N N . LYS A 1 818 ? 18.327 16.104 -60.037 1.00 80.94 818 LYS A N 1
ATOM 6721 C CA . LYS A 1 818 ? 17.240 15.899 -59.051 1.00 80.94 818 LYS A CA 1
ATOM 6722 C C . LYS A 1 818 ? 16.545 17.214 -58.721 1.00 80.94 818 LYS A C 1
ATOM 6724 O O . LYS A 1 818 ? 15.326 17.307 -58.822 1.00 80.94 818 LYS A O 1
ATOM 6729 N N . ILE A 1 819 ? 17.333 18.244 -58.416 1.00 75.62 819 ILE A N 1
ATOM 6730 C CA . ILE A 1 819 ? 16.842 19.591 -58.109 1.00 75.62 819 ILE A CA 1
ATOM 6731 C C . ILE A 1 819 ? 16.030 20.148 -59.287 1.00 75.62 819 ILE A C 1
ATOM 6733 O O . ILE A 1 819 ? 14.906 20.605 -59.096 1.00 75.62 819 ILE A O 1
ATOM 6737 N N . LEU A 1 820 ? 16.546 20.057 -60.517 1.00 77.31 820 LEU A N 1
ATOM 6738 C CA . LEU A 1 820 ? 15.830 20.511 -61.713 1.00 77.31 820 LEU A CA 1
ATOM 6739 C C . LEU A 1 820 ? 14.602 19.649 -62.045 1.00 77.31 820 LEU A C 1
ATOM 6741 O O . LEU A 1 820 ? 13.642 20.174 -62.603 1.00 77.31 820 LEU A O 1
ATOM 6745 N N . TYR A 1 821 ? 14.596 18.360 -61.701 1.00 80.31 821 TYR A N 1
ATOM 6746 C CA . TYR A 1 821 ? 13.448 17.470 -61.903 1.00 80.31 821 TYR A CA 1
ATOM 6747 C C . TYR A 1 821 ? 12.289 17.844 -60.978 1.00 80.31 821 TYR A C 1
ATOM 6749 O O . TYR A 1 821 ? 11.154 17.958 -61.440 1.00 80.31 821 TYR A O 1
ATOM 6757 N N . ASP A 1 822 ? 12.577 18.104 -59.701 1.00 72.44 822 ASP A N 1
ATOM 6758 C CA . ASP A 1 822 ? 11.572 18.531 -58.726 1.00 72.44 822 ASP A CA 1
ATOM 6759 C C . ASP A 1 822 ? 11.089 19.971 -58.988 1.00 72.44 822 ASP A C 1
ATOM 6761 O O . ASP A 1 822 ? 9.891 20.235 -58.907 1.00 72.44 822 ASP A O 1
ATOM 6765 N N . ILE A 1 823 ? 11.977 20.895 -59.389 1.00 73.12 823 ILE A N 1
ATOM 6766 C CA . ILE A 1 823 ? 11.601 22.271 -59.782 1.00 73.12 823 ILE A CA 1
ATOM 6767 C C . ILE A 1 823 ? 10.718 22.285 -61.040 1.00 73.12 823 ILE A C 1
ATOM 6769 O O . ILE A 1 823 ? 9.803 23.100 -61.144 1.00 73.12 823 ILE A O 1
ATOM 6773 N N . ASN A 1 824 ? 10.971 21.390 -61.998 1.00 73.44 824 ASN A N 1
ATOM 6774 C CA . ASN A 1 824 ? 10.234 21.295 -63.261 1.00 73.44 824 ASN A CA 1
ATOM 6775 C C . ASN A 1 824 ? 9.015 20.350 -63.174 1.00 73.44 824 ASN A C 1
ATOM 6777 O O . ASN A 1 824 ? 8.607 19.783 -64.187 1.00 73.44 824 ASN A O 1
ATOM 6781 N N . ASP A 1 825 ? 8.478 20.136 -61.966 1.00 75.75 825 ASP A N 1
ATOM 6782 C CA . ASP A 1 825 ? 7.298 19.309 -61.655 1.00 75.75 825 ASP A CA 1
ATOM 6783 C C . ASP A 1 825 ? 7.339 17.908 -62.306 1.00 75.75 825 ASP A C 1
ATOM 6785 O O . ASP A 1 825 ? 6.386 17.425 -62.921 1.00 75.75 825 ASP A O 1
ATOM 6789 N N . LYS A 1 826 ? 8.511 17.260 -62.214 1.00 79.12 826 LYS A N 1
ATOM 6790 C CA . LYS A 1 826 ? 8.844 15.942 -62.796 1.00 79.12 826 LYS A CA 1
ATOM 6791 C C . LYS A 1 826 ? 8.807 15.899 -64.333 1.00 79.12 826 LYS A C 1
ATOM 6793 O O . LYS A 1 826 ? 8.697 14.834 -64.947 1.00 79.12 826 LYS A O 1
ATOM 6798 N N . GLY A 1 827 ? 8.929 17.063 -64.967 1.00 76.56 827 GLY A N 1
ATOM 6799 C CA . GLY A 1 827 ? 9.070 17.242 -66.408 1.00 76.56 827 GLY A CA 1
ATOM 6800 C C . GLY A 1 827 ? 10.469 16.921 -66.954 1.00 76.56 827 GLY A C 1
ATOM 6801 O O . GLY A 1 827 ? 11.421 16.653 -66.224 1.00 76.56 827 GLY A O 1
ATOM 6802 N N . LEU A 1 828 ? 10.604 16.971 -68.284 1.00 85.94 828 LEU A N 1
ATOM 6803 C CA . LEU A 1 828 ? 11.878 16.726 -68.974 1.00 85.94 828 LEU A CA 1
ATOM 6804 C C . LEU A 1 828 ? 12.818 17.939 -68.878 1.00 85.94 828 LEU A C 1
ATOM 6806 O O . LEU A 1 828 ? 12.452 19.037 -69.303 1.00 85.94 828 LEU A O 1
ATOM 6810 N N . ILE A 1 829 ? 14.049 17.717 -68.422 1.00 89.69 829 ILE A N 1
ATOM 6811 C CA . ILE A 1 829 ? 15.111 18.724 -68.277 1.00 89.69 829 ILE A CA 1
ATOM 6812 C C . ILE A 1 829 ? 15.913 18.789 -69.582 1.00 89.69 829 ILE A C 1
ATOM 6814 O O . ILE A 1 829 ? 16.404 17.760 -70.042 1.00 89.69 829 ILE A O 1
ATOM 6818 N N . SER A 1 830 ? 16.062 19.961 -70.207 1.00 89.62 830 SER A N 1
ATOM 6819 C CA . SER A 1 830 ? 16.945 20.108 -71.378 1.00 89.62 830 SER A CA 1
ATOM 6820 C C . SER A 1 830 ? 18.419 20.176 -70.979 1.00 89.62 830 SER A C 1
ATOM 6822 O O . SER A 1 830 ? 18.760 20.667 -69.905 1.00 89.62 830 SER A O 1
ATOM 6824 N N . PHE A 1 831 ? 19.302 19.731 -71.878 1.00 89.25 831 PHE A N 1
ATOM 6825 C CA . PHE A 1 831 ? 20.751 19.863 -71.710 1.00 89.25 831 PHE A CA 1
ATOM 6826 C C . PHE A 1 831 ? 21.168 21.316 -71.438 1.00 89.25 831 PHE A C 1
ATOM 6828 O O . PHE A 1 831 ? 21.956 21.559 -70.535 1.00 89.25 831 PHE A O 1
ATOM 6835 N N . ASP A 1 832 ? 20.584 22.279 -72.155 1.00 86.25 832 ASP A N 1
ATOM 6836 C CA . ASP A 1 832 ? 20.910 23.701 -71.993 1.00 86.25 832 ASP A CA 1
ATOM 6837 C C . ASP A 1 832 ? 20.553 24.212 -70.583 1.00 86.25 832 ASP A C 1
ATOM 6839 O O . ASP A 1 832 ? 21.382 24.839 -69.929 1.00 86.25 832 ASP A O 1
ATOM 6843 N N . LEU A 1 833 ? 19.372 23.844 -70.065 1.00 86.38 833 LEU A N 1
ATOM 6844 C CA . LEU A 1 833 ? 18.923 24.197 -68.710 1.00 86.38 833 LEU A CA 1
ATOM 6845 C C . LEU A 1 833 ? 19.809 23.559 -67.629 1.00 86.38 833 LEU A C 1
ATOM 6847 O O . LEU A 1 833 ? 20.079 24.172 -66.598 1.00 86.38 833 LEU A O 1
ATOM 6851 N N . LEU A 1 834 ? 20.283 22.332 -67.863 1.00 87.69 834 LEU A N 1
ATOM 6852 C CA . LEU A 1 834 ? 21.240 21.669 -66.981 1.00 87.69 834 LEU A CA 1
ATOM 6853 C C . LEU A 1 834 ? 22.599 22.395 -66.981 1.00 87.69 834 LEU A C 1
ATOM 6855 O O . LEU A 1 834 ? 23.164 22.627 -65.915 1.00 87.69 834 LEU A O 1
ATOM 6859 N N . MET A 1 835 ? 23.100 22.804 -68.151 1.00 89.38 835 MET A N 1
ATOM 6860 C CA . MET A 1 835 ? 24.370 23.534 -68.270 1.00 89.38 835 MET A CA 1
ATOM 6861 C C . MET A 1 835 ? 24.313 24.943 -67.657 1.00 89.38 835 MET A C 1
ATOM 6863 O O . MET A 1 835 ? 25.298 25.375 -67.064 1.00 89.38 835 MET A O 1
ATOM 6867 N N . GLU A 1 836 ? 23.170 25.640 -67.704 1.00 85.12 836 GLU A N 1
ATOM 6868 C CA . GLU A 1 836 ? 22.975 26.928 -67.005 1.00 85.12 836 GLU A CA 1
ATOM 6869 C C . GLU A 1 836 ? 23.221 26.834 -65.485 1.00 85.12 836 GLU A C 1
ATOM 6871 O O . GLU A 1 836 ? 23.669 27.804 -64.860 1.00 85.12 836 GLU A O 1
ATOM 6876 N N . HIS A 1 837 ? 22.958 25.661 -64.900 1.00 81.25 837 HIS A N 1
ATOM 6877 C CA . HIS A 1 837 ? 23.133 25.373 -63.475 1.00 81.25 837 HIS A CA 1
ATOM 6878 C C . HIS A 1 837 ? 24.499 24.739 -63.148 1.00 81.25 837 HIS A C 1
ATOM 6880 O O . HIS A 1 837 ? 24.916 24.752 -61.992 1.00 81.25 837 HIS A O 1
ATOM 6886 N N . LEU A 1 838 ? 25.236 24.258 -64.155 1.00 84.88 838 LEU A N 1
ATOM 6887 C CA . LEU A 1 838 ? 26.554 23.623 -64.033 1.00 84.88 838 LEU A CA 1
ATOM 6888 C C . LEU A 1 838 ? 27.665 24.498 -64.637 1.00 84.88 838 LEU A C 1
ATOM 6890 O O . LEU A 1 838 ? 28.427 24.061 -65.497 1.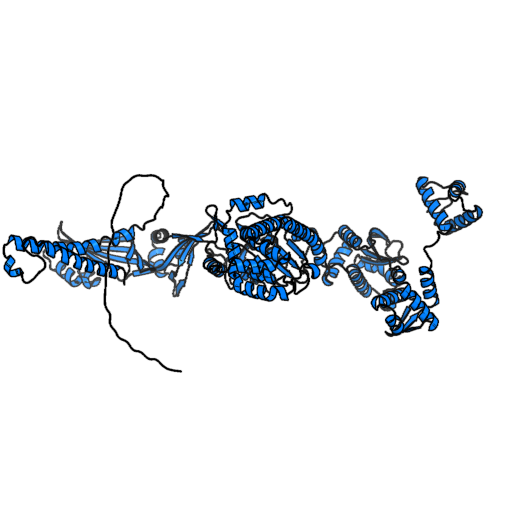00 84.88 838 LEU A O 1
ATOM 6894 N N . LYS A 1 839 ? 27.767 25.745 -64.170 1.00 73.25 839 LYS A N 1
ATOM 6895 C CA . LYS A 1 839 ? 28.615 26.798 -64.770 1.00 73.25 839 LYS A CA 1
ATOM 6896 C C . LYS A 1 839 ? 30.110 26.464 -64.878 1.00 73.25 839 LYS A C 1
ATOM 6898 O O . LYS A 1 839 ? 30.774 27.013 -65.749 1.00 73.25 839 LYS A O 1
ATOM 6903 N N . ASP A 1 840 ? 30.607 25.557 -64.036 1.00 73.56 840 ASP A N 1
ATOM 6904 C CA . ASP A 1 840 ? 32.013 25.126 -63.997 1.00 73.56 840 ASP A CA 1
ATOM 6905 C C . ASP A 1 840 ? 32.267 23.770 -64.701 1.00 73.56 840 ASP A C 1
ATOM 6907 O O . ASP A 1 840 ? 33.323 23.158 -64.520 1.00 73.56 840 ASP A O 1
ATOM 6911 N N . HIS A 1 841 ? 31.296 23.251 -65.466 1.00 82.50 841 HIS A N 1
ATOM 6912 C CA . HIS A 1 841 ? 31.416 21.983 -66.197 1.00 82.50 841 HIS A CA 1
ATOM 6913 C C . HIS A 1 841 ? 31.591 22.190 -67.705 1.00 82.50 841 HIS A C 1
ATOM 6915 O O . HIS A 1 841 ? 30.904 22.997 -68.327 1.00 82.50 841 HIS A O 1
ATOM 6921 N N . GLU A 1 842 ? 32.449 21.376 -68.323 1.00 87.31 842 GLU A N 1
ATOM 6922 C CA . GLU A 1 842 ? 32.601 21.344 -69.779 1.00 87.31 842 GLU A CA 1
ATOM 6923 C C . GLU A 1 842 ? 31.438 20.568 -70.439 1.00 87.31 842 GLU A C 1
ATOM 6925 O O . GLU A 1 842 ? 31.103 19.461 -69.986 1.00 87.31 842 GLU A O 1
ATOM 6930 N N . PRO A 1 843 ? 30.817 21.075 -71.527 1.00 85.25 843 PRO A N 1
ATOM 6931 C CA . PRO A 1 843 ? 29.658 20.431 -72.152 1.00 85.25 843 PRO A CA 1
ATOM 6932 C C . PRO A 1 843 ? 29.903 18.983 -72.599 1.00 85.25 843 PRO A C 1
ATOM 6934 O O . PRO A 1 843 ? 29.053 18.115 -72.396 1.00 85.25 843 PRO A O 1
ATOM 6937 N N . ASP A 1 844 ? 31.070 18.687 -73.175 1.00 80.88 844 ASP A N 1
ATOM 6938 C CA . ASP A 1 844 ? 31.382 17.342 -73.682 1.00 80.88 844 ASP A CA 1
ATOM 6939 C C . ASP A 1 844 ? 31.762 16.349 -72.570 1.00 80.88 844 ASP A C 1
ATOM 6941 O O . ASP A 1 844 ? 31.562 15.140 -72.717 1.00 80.88 844 ASP A O 1
ATOM 6945 N N . GLU A 1 845 ? 32.250 16.837 -71.427 1.00 82.69 845 GLU A N 1
ATOM 6946 C CA . GLU A 1 845 ? 32.443 16.029 -70.218 1.00 82.69 845 GLU A CA 1
ATOM 6947 C C . GLU A 1 845 ? 31.084 15.687 -69.589 1.00 82.69 845 GLU A C 1
ATOM 6949 O O . GLU A 1 845 ? 30.798 14.519 -69.312 1.00 82.69 845 GLU A O 1
ATOM 6954 N N . THR A 1 846 ? 30.197 16.681 -69.484 1.00 85.50 846 THR A N 1
ATOM 6955 C CA . THR A 1 846 ? 28.820 16.511 -68.996 1.00 85.50 846 THR A CA 1
ATOM 6956 C C . THR A 1 846 ? 28.043 15.513 -69.857 1.00 85.50 846 THR A C 1
ATOM 6958 O O . THR A 1 846 ? 27.404 14.609 -69.324 1.00 85.50 846 THR A O 1
ATOM 6961 N N . ARG A 1 847 ? 28.157 15.578 -71.193 1.00 83.44 847 ARG A N 1
ATOM 6962 C CA . ARG A 1 847 ? 27.538 14.599 -72.113 1.00 83.44 847 ARG A CA 1
ATOM 6963 C C . ARG A 1 847 ? 28.028 13.168 -71.898 1.00 83.44 847 ARG A C 1
ATOM 6965 O O . ARG A 1 847 ? 27.214 12.245 -71.927 1.00 83.44 847 ARG A O 1
ATOM 6972 N N . LYS A 1 848 ? 29.329 12.961 -71.658 1.00 80.12 848 LYS A N 1
ATOM 6973 C CA . LYS A 1 848 ? 29.877 11.631 -71.329 1.00 80.12 848 LYS A CA 1
ATOM 6974 C C . LYS A 1 848 ? 29.317 11.105 -70.008 1.00 80.12 848 LYS A C 1
ATOM 6976 O O . LYS A 1 848 ? 28.921 9.945 -69.937 1.00 80.12 848 LYS A O 1
ATOM 6981 N N . ILE A 1 849 ? 29.219 11.959 -68.989 1.00 84.88 849 ILE A N 1
ATOM 6982 C CA . ILE A 1 849 ? 28.658 11.586 -67.684 1.00 84.88 849 ILE A CA 1
ATOM 6983 C C . ILE A 1 849 ? 27.165 11.246 -67.804 1.00 84.88 849 ILE A C 1
ATOM 6985 O O . ILE A 1 849 ? 26.756 10.188 -67.337 1.00 84.88 849 ILE A O 1
ATOM 6989 N N . LEU A 1 850 ? 26.367 12.064 -68.498 1.00 81.06 850 LEU A N 1
ATOM 6990 C CA . LEU A 1 850 ? 24.948 11.784 -68.771 1.00 81.06 850 LEU A CA 1
ATOM 6991 C C . LEU A 1 850 ? 24.753 10.477 -69.550 1.00 81.06 850 LEU A C 1
ATOM 6993 O O . LEU A 1 850 ? 23.846 9.706 -69.248 1.00 81.06 850 LEU A O 1
ATOM 6997 N N . THR A 1 851 ? 25.634 10.192 -70.511 1.00 75.31 851 THR A N 1
ATOM 6998 C CA . THR A 1 851 ? 25.629 8.914 -71.237 1.00 75.31 851 THR A CA 1
ATOM 6999 C C . THR A 1 851 ? 25.829 7.746 -70.268 1.00 75.31 851 THR A C 1
ATOM 7001 O O . THR A 1 851 ? 25.055 6.794 -70.303 1.00 75.31 851 THR A O 1
ATOM 7004 N N . ASN A 1 852 ? 26.795 7.832 -69.348 1.00 71.94 852 ASN A N 1
ATOM 7005 C CA . ASN A 1 852 ? 27.030 6.790 -68.340 1.00 71.94 852 ASN A CA 1
ATOM 7006 C C . ASN A 1 852 ? 25.860 6.642 -67.347 1.00 71.94 852 ASN A C 1
ATOM 7008 O O . ASN A 1 852 ? 25.447 5.520 -67.069 1.00 71.94 852 ASN A O 1
ATOM 7012 N N . LEU A 1 853 ? 25.280 7.746 -66.861 1.00 77.06 853 LEU A N 1
ATOM 7013 C CA . LEU A 1 853 ? 24.095 7.719 -65.987 1.00 77.06 853 LEU A CA 1
ATOM 7014 C C . LEU A 1 853 ? 22.896 7.037 -66.675 1.00 77.06 853 LEU A C 1
ATOM 7016 O O . LEU A 1 853 ? 22.149 6.297 -66.034 1.00 77.06 853 LEU A O 1
ATOM 7020 N N . LYS A 1 854 ? 22.745 7.236 -67.991 1.00 75.75 854 LYS A N 1
ATOM 7021 C CA . LYS A 1 854 ? 21.727 6.576 -68.821 1.00 75.75 854 LYS A CA 1
ATOM 7022 C C . LYS A 1 854 ? 21.991 5.075 -68.981 1.00 75.75 854 LYS A C 1
ATOM 7024 O O . LYS A 1 854 ? 21.062 4.283 -68.855 1.00 75.75 854 LYS A O 1
ATOM 7029 N N . TRP A 1 855 ? 23.243 4.665 -69.207 1.00 63.19 855 TRP A N 1
ATOM 7030 C CA . TRP A 1 855 ? 23.624 3.242 -69.255 1.00 63.19 855 TRP A CA 1
ATOM 7031 C C . TRP A 1 855 ? 23.408 2.518 -67.919 1.00 63.19 855 TRP A C 1
ATOM 7033 O O . TRP A 1 855 ? 23.044 1.345 -67.922 1.00 63.19 855 TRP A O 1
ATOM 7043 N N . ASN A 1 856 ? 23.580 3.214 -66.794 1.00 65.06 856 ASN A N 1
ATOM 7044 C CA . ASN A 1 856 ? 23.339 2.667 -65.457 1.00 65.06 856 ASN A CA 1
ATOM 7045 C C . ASN A 1 856 ? 21.852 2.610 -65.057 1.00 65.06 856 ASN A C 1
ATOM 7047 O O . ASN A 1 856 ? 21.527 2.026 -64.026 1.00 65.06 856 ASN A O 1
ATOM 7051 N N . GLY A 1 857 ? 20.948 3.222 -65.833 1.00 64.88 857 GLY A N 1
ATOM 7052 C CA . GLY A 1 857 ? 19.526 3.314 -65.489 1.00 64.88 857 GLY A CA 1
ATOM 7053 C C . GLY A 1 857 ? 19.208 4.302 -64.359 1.00 64.88 857 GLY A C 1
ATOM 7054 O O . GLY A 1 857 ? 18.157 4.188 -63.739 1.00 64.88 857 GLY A O 1
ATOM 7055 N N . GLU A 1 858 ? 20.094 5.266 -64.087 1.00 70.19 858 GLU A N 1
ATOM 7056 C CA . GLU A 1 858 ? 19.853 6.358 -63.127 1.00 70.19 858 GLU A CA 1
ATOM 7057 C C . GLU A 1 858 ? 19.033 7.497 -63.764 1.00 70.19 858 GLU A C 1
ATOM 7059 O O . GLU A 1 858 ? 18.310 8.217 -63.073 1.00 70.19 858 GLU A O 1
ATOM 7064 N N . ILE A 1 859 ? 19.132 7.655 -65.091 1.00 82.00 859 ILE A N 1
ATOM 7065 C CA . ILE A 1 859 ? 18.369 8.629 -65.883 1.00 82.00 859 ILE A CA 1
ATOM 7066 C C . ILE A 1 859 ? 17.897 8.021 -67.209 1.00 82.00 859 ILE A C 1
ATOM 7068 O O . ILE A 1 859 ? 18.490 7.079 -67.730 1.00 82.00 859 ILE A O 1
ATOM 7072 N N . ASP A 1 860 ? 16.865 8.617 -67.796 1.00 80.19 860 ASP A N 1
ATOM 7073 C CA . ASP A 1 860 ? 16.369 8.325 -69.143 1.00 80.19 860 ASP A CA 1
ATOM 7074 C C . ASP A 1 860 ? 16.482 9.577 -70.030 1.00 80.19 860 ASP A C 1
ATOM 7076 O O . ASP A 1 860 ? 16.476 10.707 -69.538 1.00 80.19 860 ASP A O 1
ATOM 7080 N N . GLU A 1 861 ? 16.534 9.390 -71.348 1.00 84.88 861 GLU A N 1
ATOM 7081 C CA . GLU A 1 861 ? 16.558 10.465 -72.348 1.00 84.88 861 GLU A CA 1
ATOM 7082 C C . GLU A 1 861 ? 15.443 10.241 -73.394 1.00 84.88 861 GLU A C 1
ATOM 7084 O O . GLU A 1 861 ? 15.706 9.725 -74.486 1.00 84.88 861 GLU A O 1
ATOM 7089 N N . PRO A 1 862 ? 14.180 10.614 -73.094 1.00 78.81 862 PRO A N 1
ATOM 7090 C CA . PRO A 1 862 ? 13.034 10.317 -73.964 1.00 78.81 862 PRO A CA 1
ATOM 7091 C C . PRO A 1 862 ? 13.009 11.105 -75.281 1.00 78.81 862 PRO A C 1
ATOM 7093 O O . PRO A 1 862 ? 12.244 10.780 -76.189 1.00 78.81 862 PRO A O 1
ATOM 7096 N N . LYS A 1 863 ? 13.792 12.186 -75.372 1.00 82.75 863 LYS A N 1
ATOM 7097 C CA . LYS A 1 863 ? 14.013 12.998 -76.578 1.00 82.75 863 LYS A CA 1
ATOM 7098 C C . LYS A 1 863 ? 15.458 13.479 -76.560 1.00 82.75 863 LYS A C 1
ATOM 7100 O O . LYS A 1 863 ? 15.942 13.847 -75.498 1.00 82.75 863 LYS A O 1
ATOM 7105 N N . THR A 1 864 ? 16.113 13.532 -77.718 1.00 82.88 864 THR A N 1
ATOM 7106 C CA . THR A 1 864 ? 17.518 13.955 -77.845 1.00 82.88 864 THR A CA 1
ATOM 7107 C C . THR A 1 864 ? 17.789 15.266 -77.101 1.00 82.88 864 THR A C 1
ATOM 7109 O O . THR A 1 864 ? 17.120 16.271 -77.350 1.00 82.88 864 THR A O 1
ATOM 7112 N N . GLY A 1 865 ? 18.751 15.249 -76.177 1.00 79.69 865 GLY A N 1
ATOM 7113 C CA . GLY A 1 865 ? 19.109 16.397 -75.341 1.00 79.69 865 GLY A CA 1
ATOM 7114 C C . GLY A 1 865 ? 18.097 16.742 -74.241 1.00 79.69 865 GLY A C 1
ATOM 7115 O O . GLY A 1 865 ? 18.140 17.861 -73.726 1.00 79.69 865 GLY A O 1
ATOM 7116 N N . LYS A 1 866 ? 17.176 15.832 -73.886 1.00 87.44 866 LYS A N 1
ATOM 7117 C CA . LYS A 1 866 ? 16.217 15.999 -72.782 1.00 87.44 866 LYS A CA 1
ATOM 7118 C C . LYS A 1 866 ? 16.164 14.777 -71.868 1.00 87.44 866 LYS A C 1
ATOM 7120 O O . LYS A 1 866 ? 15.820 13.685 -72.314 1.00 87.44 866 LYS A O 1
ATOM 7125 N N . PHE A 1 867 ? 16.406 14.998 -70.581 1.00 86.56 867 PHE A N 1
ATOM 7126 C CA . PHE A 1 867 ? 16.609 13.966 -69.566 1.00 86.56 867 PHE A CA 1
ATOM 7127 C C . PHE A 1 867 ? 15.486 13.947 -68.520 1.00 86.56 867 PHE A C 1
ATOM 7129 O O . PHE A 1 867 ? 14.817 14.957 -68.288 1.00 86.56 867 PHE A O 1
ATOM 7136 N N . ARG A 1 868 ? 15.296 12.798 -67.869 1.00 84.00 868 ARG A N 1
ATOM 7137 C CA . ARG A 1 868 ? 14.489 12.623 -66.648 1.00 84.00 868 ARG A CA 1
ATOM 7138 C C . ARG A 1 868 ? 15.161 11.618 -65.719 1.00 84.00 868 ARG A C 1
ATOM 7140 O O . ARG A 1 868 ? 15.929 10.785 -66.192 1.00 84.00 868 ARG A O 1
ATOM 7147 N N . ILE A 1 869 ? 14.835 11.662 -64.435 1.00 84.31 869 ILE A N 1
ATOM 7148 C CA . ILE A 1 869 ? 15.268 10.643 -63.468 1.00 84.31 869 ILE A CA 1
ATOM 7149 C C . ILE A 1 869 ? 14.307 9.446 -63.516 1.00 84.31 869 ILE A C 1
ATOM 7151 O O . ILE A 1 869 ? 13.122 9.624 -63.821 1.00 84.31 869 ILE A O 1
ATOM 7155 N N . ILE A 1 870 ? 14.843 8.243 -63.284 1.00 71.00 870 ILE A N 1
ATOM 7156 C CA . ILE A 1 870 ? 14.107 6.966 -63.236 1.00 71.00 870 ILE A CA 1
ATOM 7157 C C . ILE A 1 870 ? 13.742 6.619 -61.787 1.00 71.00 870 ILE A C 1
ATOM 7159 O O . ILE A 1 870 ? 14.628 6.746 -60.914 1.00 71.00 870 ILE A O 1
#

Radius of gyration: 49.44 Å; chains: 1; bounding box: 116×74×170 Å

Secondary structure (DSSP, 8-state):
-----------------------------------------HHHHHHHHHHHHHHHHHHHHHHHHHHHHHHHTT-HHHHTTT--S--SSS-HHHHHHHHHHHHHHHHHHHHHHTSS---EEEEEEEEEEEEEES--HHHHHHH-GGGHHHHHHHHH-SS-EEEEEEEEEEEEEEEETTEEEEEEEEEEEEEEEETTTEEEEEEEEEEEEEEEEEES-EEEEEETTTTEEEEEEEEEEEEETTEEEEEEEEESSGGGGGGGS-HHHIIIIITT-SHHHHHHHHHHHHT--EEEEEESSB--EEETTEEE-PEE-PPTTBPPP--SS-HHHHHHHHHH---S-HHHHHHHHGGG-SHHHHHHHHHHHHHHTTTTS--S---EEEEEESTTSSTTHHHHHH-SEEE--SS--HHHHHHHHTTB-SSEEEEES-SB--HHHHHHHHHHHHSSSEEEEETTTTEEEEE--EEEEE-SSPPB---SSHHHHHHHHTTEEEEEE-HHHH---HHHHHHHHHHHHHTHHHHHHHHHHHHHHS-HHHHHHHHHT---SSHHHHHHHHHHHHHHHHHHHTT-----HHHHHHHHHHHHHHHHHHHHHHHT-TTHHHHHHHHHHHHHHHHS-GGG-SHHHHTSHHHHHHHHHHHHHHHSEEEEEETTEEEEEE-HHHHHHHHHHHHHTT----SS--HHHHHHHHHHTT-EEEEEEEE-SS-TT-EEEEEEEEEE--TTHHHH-HHHHHHHHHHHHHTTTEEEHHHHHTTS-HHHHHHHHHHHHHTTSEEEEETTEEEE-HHHHHHHHHHHSS-S----HHHHHHHHHHHHHHHTTT-PEEHHHHHHH-TTS-HHHHHHHHHHHHHTTSEEEEETTEEEE-

InterPro domains:
  IPR027417 P-loop containing nucleoside triphosphate hydrolase [SSF52540] (376-557)

Sequence (870 aa):
MVKQHDTSISTTPKNELFLKGEKDIPEFISSQCYEKTIIFDPAEYCKVYKQDLKEFIDYYENIFSILTTAIQKGIFEGYKKGFPEFDINSNDAEIKKKSEDIKKEINEKIILINGIKGDYEVFNKTLHKESRYNVKTEELRTRYKNLDEKLDYIDRSSNTHKIREIKALKMILRKTGNKFILELCETHNIIDYISQTTQEEYLMSTKNEMILFTFKNISKIHDIYLNKKYYSLKEVTAVIGNKIISKDIQLDKVKDILEYISTDAVKKYIKKDFEIIDIVKDIIKNAVEKIEIKSSLLVLTEHENKIIFPNVEPAPNIFKSRSLPTPADIQKTLKELKVENKEKILMELSKFDKDHNILTEAYFMGTLLVNILKYEVTPQLILYGEAKHGKTTLARYFNFTEVKTKEPTEPQLFRTCAGYGCGYNLFDEPSRFRRTISDMIKDGATAPEFKQSYGRENETILFKIGHIITCNHPYSINFENEDDIKAFLRRCITLRINEKTDNIPREIIENSLEYLKNNTLELKKIFIDYVMSLTPSEVKTKYENTLEREAQFKFIRFSLMLLKEFYDSNNINVLSYERVENIISRLKDNEKEFETDIINDETIMEIIEEIIYNDFMKIATMPDKSPDKAIMPETLNKYSVQLFNLNKYTVFHTGNTKRIFLNQSGLNNLLPKLKEKGINYPNKMKLKTFLEKIQKKGYNAEIGKTRIGAEANAVKDGLKIDIILDHNILKEHPEVLSDIKTIAIQNAGNIDTEELLNNHEETKVKDTLKILQTLKIATFENDMYIITNLDQLSDIVESIEKPAPKYTKRDQILDTLKILYDINDKGLISFDLLMEHLKDHEPDETRKILTNLKWNGEIDEPKTGKFRII

Organism: Methanococcus maripaludis (strain C5 / ATCC BAA-1333) (NCBI:txid402880)